Protein AF-A0A2Z5UVK7-F1 (afdb_monomer_lite)

InterPro domains:
  IPR000192 Aminotransferase class V domain [PF00266] (467-842)
  IPR000825 SUF system FeS cluster assembly, SufBD core domain [PF01458] (178-412)
  IPR010970 Cysteine desulfurase, SufS [TIGR01979] (449-853)
  IPR010970 Cysteine desulfurase, SufS [cd06453] (467-846)
  IPR011542 SUF system FeS cluster assembly, SufD [TIGR01981] (153-421)
  IPR015421 Pyridoxal phosphate-dependent transferase, major domain [G3DSA:3.40.640.10] (478-738)
  IPR015422 Pyridoxal phosphate-dependent transferase, small domain [G3DSA:3.90.1150.10] (450-846)
  IPR015424 Pyridoxal phosphate-dependent transferase [SSF53383] (445-847)
  IPR020578 Aminotransferase class-V, pyridoxal-phosphate binding site [PS00595] (659-678)
  IPR037284 SUF system FeS cluster assembly, SufBD superfamily [SSF101960] (33-437)
  IPR045595 SUF system FeS cluster assembly, SufBD, N-terminal [PF19295] (14-174)

Foldseek 3Di:
DDDPPPPPLVVLLVLLVVLLVVCLVVAQLNVPPLLSVQLVLLNVLLSVLPADDLVPVLCVQFDCPVVSVFRAHADDDDPPDDDPPPLVPDDFQAEWEAELQHTDPVSTHHHDDDPPWDKDKVSVCCVVPVPVVSVLLVVLSVDSHSLSSSLSNRPHIEIETAWDAQEEDPTAHEYEYEYDDASHERRYEAEAHAEHLYEHEYEYEYEYPDEPDHEYEYREEYEHEEYHNYEYEYEYEAHYYLRYAYAYEYHYEYEHLYEYEYEYEYQHYQGAEYEYEYEHQYANYEYEAEYEYEEDDAHEEEYEYEYEQNAANYEYEEYYEYEWEDQYEYEYAYEYEHDAHHAAYEYEEEYEYEYEYPNYYYHYHYYYHHDYDRYHYDYDYYYYYQDVVQLVVCVVVVQDSLNSVLVRVCVRCVVRLVVVVVCNPPPVVVVSSVVRSVRNLDDQQPLVVVLVQFCQQVDADLNFGALEQALLVFNGAGPLLVVLLVCCVVPQDDFEDPDPDDSRVSLNVLLLVLLVLVCVQQVPDDSLQKAKFQWLLVLLLQCLQWVVLVFAAAAAEEEEELQDFLSQPVSVVVSCVVHNYDYHYFYADQLGATPVVVLLVPDDLSYAEYEYECARSAQQDGHPQLVSQVSCVVSPHAYEYEDAQPSQQDRHHCVSSVHQKYWYALRSLNADGRIIIIGGDQVSQQVIQEDDDAPQQFPDDDPVDTHGDGGPSVHQHDGGPSSRSSSSSSSSVVCVPDPSVSQNVLQVVLQVLLVVLQVPDPQKDWRRNDPHGTNKTKIWGAAPVRHTDAQVLLQVLLCNPQNYHWDKFCSSSQSSCVVVVHGMIIMRHDGSSHDPVSSVSSSVSVVVVNVVVRDPPPDDDDDDD

Organism: NCBI:txid676208

Structure (mmCIF, N/CA/C/O backbone):
data_AF-A0A2Z5UVK7-F1
#
_entry.id   AF-A0A2Z5UVK7-F1
#
loop_
_atom_site.group_PDB
_atom_site.id
_atom_site.type_symbol
_atom_site.label_atom_id
_atom_site.label_alt_id
_atom_site.label_comp_id
_atom_site.label_asym_id
_atom_site.label_entity_id
_atom_site.label_seq_id
_atom_site.pdbx_PDB_ins_code
_atom_site.Cartn_x
_atom_site.Cartn_y
_atom_site.Cartn_z
_atom_site.occupancy
_atom_site.B_iso_or_equiv
_atom_site.auth_seq_id
_atom_site.auth_comp_id
_atom_site.auth_asym_id
_atom_site.auth_atom_id
_atom_site.pdbx_PDB_model_num
ATOM 1 N N . MET A 1 1 ? -17.894 26.577 53.066 1.00 34.75 1 MET A N 1
ATOM 2 C CA . MET A 1 1 ? -16.591 26.860 52.431 1.00 34.75 1 MET A CA 1
ATOM 3 C C . MET A 1 1 ? -16.079 25.584 51.784 1.00 34.75 1 MET A C 1
ATOM 5 O O . MET A 1 1 ? -15.637 24.704 52.501 1.00 34.75 1 MET A O 1
ATOM 9 N N . LEU A 1 2 ? -16.183 25.477 50.461 1.00 28.19 2 LEU A N 1
ATOM 10 C CA . LEU A 1 2 ? -15.268 24.736 49.589 1.00 28.19 2 LEU A CA 1
ATOM 11 C C . LEU A 1 2 ? -15.446 25.382 48.214 1.00 28.19 2 LEU A C 1
ATOM 13 O O . LEU A 1 2 ? -16.549 25.468 47.683 1.00 28.19 2 LEU A O 1
ATOM 17 N N . THR A 1 3 ? -14.370 25.996 47.756 1.00 30.33 3 THR A N 1
ATOM 18 C CA . THR A 1 3 ? -14.268 26.843 46.577 1.00 30.33 3 THR A CA 1
ATOM 19 C C . THR A 1 3 ? -14.600 26.056 45.311 1.00 30.33 3 THR A C 1
ATOM 21 O O . THR A 1 3 ? -13.986 25.035 45.012 1.00 30.33 3 THR A O 1
ATOM 24 N N . THR A 1 4 ? -15.569 26.563 44.551 1.00 34.75 4 THR A N 1
ATOM 25 C CA . THR A 1 4 ? -15.883 26.177 43.173 1.00 34.75 4 THR A CA 1
ATOM 26 C C . THR A 1 4 ? -14.688 26.476 42.270 1.00 34.75 4 THR A C 1
ATOM 28 O O . THR A 1 4 ? -14.607 27.530 41.641 1.00 34.75 4 THR A O 1
ATOM 31 N N . ALA A 1 5 ? -13.737 25.547 42.208 1.00 39.31 5 ALA A N 1
ATOM 32 C CA . ALA A 1 5 ? -12.880 25.423 41.043 1.00 39.31 5 ALA A CA 1
ATOM 33 C C . ALA A 1 5 ? -13.778 24.970 39.883 1.00 39.31 5 ALA A C 1
ATOM 35 O O . ALA A 1 5 ? -14.428 23.931 39.987 1.00 39.31 5 ALA A O 1
ATOM 36 N N . LEU A 1 6 ? -13.859 25.777 38.821 1.00 50.56 6 LEU A N 1
ATOM 37 C CA . LEU A 1 6 ? -14.535 25.456 37.560 1.00 50.56 6 LEU A CA 1
ATOM 38 C C . LEU A 1 6 ? -14.244 23.996 37.179 1.00 50.56 6 LEU A C 1
ATOM 40 O O . LEU A 1 6 ? -13.107 23.668 36.842 1.00 50.56 6 LEU A O 1
ATOM 44 N N . ASN A 1 7 ? -15.240 23.110 37.295 1.00 64.88 7 ASN A N 1
ATOM 45 C CA . ASN A 1 7 ? -15.095 21.713 36.897 1.00 64.88 7 ASN A CA 1
ATOM 46 C C . ASN A 1 7 ? -14.823 21.702 35.380 1.00 64.88 7 ASN A C 1
ATOM 48 O O . ASN A 1 7 ? -15.712 22.092 34.620 1.00 64.88 7 ASN A O 1
ATOM 52 N N . PRO A 1 8 ? -13.629 21.281 34.917 1.00 63.22 8 PRO A N 1
ATOM 53 C CA . PRO A 1 8 ? -13.270 21.329 33.498 1.00 63.22 8 PRO A CA 1
ATOM 54 C C . PRO A 1 8 ? -14.180 20.448 32.628 1.00 63.22 8 PRO A C 1
ATOM 56 O O . PRO A 1 8 ? -14.245 20.650 31.420 1.00 63.22 8 PRO A O 1
ATOM 59 N N . ASN A 1 9 ? -14.927 19.524 33.242 1.00 80.44 9 ASN A N 1
ATOM 60 C CA . ASN A 1 9 ? -15.850 18.618 32.567 1.00 80.44 9 ASN A CA 1
ATOM 61 C C . ASN A 1 9 ? -17.312 19.095 32.631 1.00 80.44 9 ASN A C 1
ATOM 63 O O . ASN A 1 9 ? -18.191 18.387 32.151 1.00 80.44 9 ASN A O 1
ATOM 67 N N . ALA A 1 10 ? -17.603 20.266 33.215 1.00 84.75 10 ALA A N 1
ATOM 68 C CA . ALA A 1 10 ? -18.977 20.721 33.458 1.00 84.75 10 ALA A CA 1
ATOM 69 C C . ALA A 1 10 ? -19.832 20.774 32.181 1.00 84.75 10 ALA A C 1
ATOM 71 O O . ALA A 1 10 ? -20.976 20.330 32.199 1.00 84.75 10 ALA A O 1
ATOM 72 N N . SER A 1 11 ? -19.262 21.261 31.072 1.00 87.19 11 SER A N 1
ATOM 73 C CA . SER A 1 11 ? -19.952 21.324 29.774 1.00 87.19 11 SER A CA 1
ATOM 74 C C . SER A 1 11 ? -20.291 19.928 29.237 1.00 87.19 11 SER A C 1
ATOM 76 O O . SER A 1 11 ? -21.434 19.664 28.871 1.00 87.19 11 SER A O 1
ATOM 78 N N . ALA A 1 12 ? -19.326 19.001 29.273 1.00 90.38 12 ALA A N 1
ATOM 79 C CA . ALA A 1 12 ? -19.524 17.624 28.823 1.00 90.38 12 ALA A CA 1
ATOM 80 C C . ALA A 1 12 ? -20.560 16.883 29.684 1.00 90.38 12 ALA A C 1
ATOM 82 O O . ALA A 1 12 ? -21.424 16.195 29.154 1.00 90.38 12 ALA A O 1
ATOM 83 N N . ILE A 1 13 ? -20.518 17.051 31.010 1.00 93.19 13 ILE A N 1
ATOM 84 C CA . ILE A 1 13 ? -21.509 16.456 31.920 1.00 93.19 13 ILE A CA 1
ATOM 85 C C . ILE A 1 13 ? -22.907 17.002 31.602 1.00 93.19 13 ILE A C 1
ATOM 87 O O . ILE A 1 13 ? -23.840 16.221 31.428 1.00 93.19 13 ILE A O 1
ATOM 91 N N . ALA A 1 14 ? -23.047 18.326 31.469 1.00 93.06 14 ALA A N 1
ATOM 92 C CA . ALA A 1 14 ? -24.320 18.962 31.134 1.00 93.06 14 ALA A CA 1
ATOM 93 C C . ALA A 1 14 ? -24.882 18.475 29.788 1.00 93.06 14 ALA A C 1
ATOM 95 O O . ALA A 1 14 ? -26.088 18.263 29.677 1.00 93.06 14 ALA A O 1
ATOM 96 N N . HIS A 1 15 ? -24.020 18.246 28.792 1.00 94.94 15 HIS A N 1
ATOM 97 C CA . HIS A 1 15 ? -24.409 17.672 27.502 1.00 94.94 15 HIS A CA 1
ATOM 98 C C . HIS A 1 15 ? -25.102 16.312 27.665 1.00 94.94 15 HIS A C 1
ATOM 100 O O . HIS A 1 15 ? -26.248 16.170 27.248 1.00 94.94 15 HIS A O 1
ATOM 106 N N . TYR A 1 16 ? -24.481 15.344 28.349 1.00 95.06 16 TYR A N 1
ATOM 107 C CA . TYR A 1 16 ? -25.087 14.014 28.524 1.00 95.06 16 TYR A CA 1
ATOM 108 C C . TYR A 1 16 ? -26.331 14.020 29.426 1.00 95.06 16 TYR A C 1
ATOM 110 O O . TYR A 1 16 ? -27.246 13.230 29.203 1.00 95.06 16 TYR A O 1
ATOM 118 N N . LEU A 1 17 ? -26.419 14.927 30.405 1.00 95.62 17 LEU A N 1
ATOM 119 C CA . LEU A 1 17 ? -27.652 15.114 31.183 1.00 95.62 17 LEU A CA 1
ATOM 120 C C . LEU A 1 17 ? -28.810 15.607 30.297 1.00 95.62 17 LEU A C 1
ATOM 122 O O . LEU A 1 17 ? -29.926 15.099 30.406 1.00 95.62 17 LEU A O 1
ATOM 126 N N . ASN A 1 18 ? -28.543 16.552 29.390 1.00 95.19 18 ASN A N 1
ATOM 127 C CA . ASN A 1 18 ? -29.535 17.047 28.432 1.00 95.19 18 ASN A CA 1
ATOM 128 C C . ASN A 1 18 ? -29.919 15.978 27.399 1.00 95.19 18 ASN A C 1
ATOM 130 O O . ASN A 1 18 ? -31.099 15.835 27.075 1.00 95.19 18 ASN A O 1
ATOM 134 N N . GLU A 1 19 ? -28.952 15.201 26.905 1.00 94.81 19 GLU A N 1
ATOM 135 C CA . GLU A 1 19 ? -29.222 14.075 26.004 1.00 94.81 19 GLU A CA 1
ATOM 136 C C . GLU A 1 19 ? -30.110 13.024 26.675 1.00 94.81 19 GLU A C 1
ATOM 138 O O . GLU A 1 19 ? -31.073 12.559 26.064 1.00 94.81 19 GLU A O 1
ATOM 143 N N . TYR A 1 20 ? -29.882 12.720 27.959 1.00 95.12 20 TYR A N 1
ATOM 144 C CA . TYR A 1 20 ? -30.751 11.810 28.704 1.00 95.12 20 TYR A CA 1
ATOM 145 C C . TYR A 1 20 ? -32.174 12.361 28.791 1.00 95.12 20 TYR A C 1
ATOM 147 O O . TYR A 1 20 ? -33.121 11.650 28.478 1.00 95.12 20 TYR A O 1
ATOM 155 N N . GLN A 1 21 ? -32.350 13.640 29.139 1.00 93.94 21 GLN A N 1
ATOM 156 C CA . GLN A 1 21 ? -33.679 14.266 29.198 1.00 93.94 21 GLN A CA 1
ATOM 157 C C . GLN A 1 21 ? -34.424 14.195 27.855 1.00 93.94 21 GLN A C 1
ATOM 159 O O . GLN A 1 21 ? -35.638 13.989 27.824 1.00 93.94 21 GLN A O 1
ATOM 164 N N . ARG A 1 22 ? -33.709 14.335 26.731 1.00 92.56 22 ARG A N 1
ATOM 165 C CA . ARG A 1 22 ? -34.281 14.195 25.380 1.00 92.56 22 ARG A CA 1
ATOM 166 C C . ARG A 1 22 ? -34.635 12.747 25.042 1.00 92.56 22 ARG A C 1
ATOM 168 O O . ARG A 1 22 ? -35.574 12.519 24.272 1.00 92.56 22 ARG A O 1
ATOM 175 N N . ALA A 1 23 ? -33.869 11.783 25.542 1.00 92.00 23 ALA A N 1
ATOM 176 C CA . ALA A 1 23 ? -33.996 10.371 25.201 1.00 92.00 23 ALA A CA 1
ATOM 177 C C . ALA A 1 23 ? -34.888 9.577 26.167 1.00 92.00 23 ALA A C 1
ATOM 179 O O . ALA A 1 23 ? -35.441 8.573 25.742 1.00 92.00 23 ALA A O 1
ATOM 180 N N . GLU A 1 24 ? -35.085 10.032 27.410 1.00 92.81 24 GLU A N 1
ATOM 181 C CA . GLU A 1 24 ? -35.704 9.290 28.526 1.00 92.81 24 GLU A CA 1
ATOM 182 C C . GLU A 1 24 ? -36.981 8.547 28.111 1.00 92.81 24 GLU A C 1
ATOM 184 O O . GLU A 1 24 ? -37.076 7.333 28.254 1.00 92.81 24 GLU A O 1
ATOM 189 N N . LYS A 1 25 ? -37.944 9.259 27.514 1.00 90.81 25 LYS A N 1
ATOM 190 C CA . LYS A 1 25 ? -39.242 8.691 27.100 1.00 90.81 25 LYS A CA 1
ATOM 191 C C . LYS A 1 25 ? -39.155 7.708 25.926 1.00 90.81 25 LYS A C 1
ATOM 193 O O . LYS A 1 25 ? -40.133 7.032 25.626 1.00 90.81 25 LYS A O 1
ATOM 198 N N . ARG A 1 26 ? -38.025 7.693 25.218 1.00 89.75 26 ARG A N 1
ATOM 199 C CA . ARG A 1 26 ? -37.735 6.835 24.060 1.00 89.75 26 ARG A CA 1
ATOM 200 C C . ARG A 1 26 ? -36.852 5.642 24.432 1.00 89.75 26 ARG A C 1
ATOM 202 O O . ARG A 1 26 ? -36.694 4.754 23.599 1.00 89.75 26 ARG A O 1
ATOM 209 N N . LEU A 1 27 ? -36.274 5.614 25.638 1.00 90.69 27 LEU A N 1
ATOM 210 C CA . LEU A 1 27 ? -35.461 4.488 26.086 1.00 90.69 27 LEU A CA 1
ATOM 211 C C . LEU A 1 27 ? -36.335 3.232 26.268 1.00 90.69 27 LEU A C 1
ATOM 213 O O . LEU A 1 27 ? -37.459 3.327 26.780 1.00 90.69 27 LEU A O 1
ATOM 217 N N . PRO A 1 28 ? -35.843 2.048 25.865 1.00 86.38 28 PRO A N 1
ATOM 218 C CA . PRO A 1 28 ? -36.544 0.790 26.075 1.00 86.38 28 PRO A CA 1
ATOM 219 C C . PRO A 1 28 ? -36.898 0.572 27.545 1.00 86.38 28 PRO A C 1
ATOM 221 O O . PRO A 1 28 ? -36.075 0.738 28.440 1.00 86.38 28 PRO A O 1
ATOM 224 N N . GLY A 1 29 ? -38.153 0.195 27.787 1.00 83.00 29 GLY A N 1
ATOM 225 C CA . GLY A 1 29 ? -38.650 -0.088 29.129 1.00 83.00 29 GLY A CA 1
ATOM 226 C C . GLY A 1 29 ? -38.917 1.134 30.014 1.00 83.00 29 GLY A C 1
ATOM 227 O O . GLY A 1 29 ? -39.080 0.951 31.215 1.00 83.00 29 GLY A O 1
ATOM 228 N N . TYR A 1 30 ? -39.059 2.343 29.448 1.00 87.88 30 TYR A N 1
ATOM 229 C CA . TYR A 1 30 ? -39.508 3.553 30.169 1.00 87.88 30 TYR A CA 1
ATOM 230 C C . TYR A 1 30 ? -40.809 3.354 30.980 1.00 87.88 30 TYR A C 1
ATOM 232 O O . TYR A 1 30 ? -41.042 4.013 31.988 1.00 87.88 30 TYR A O 1
ATOM 240 N N . THR A 1 31 ? -41.675 2.427 30.561 1.00 87.44 31 THR A N 1
ATOM 241 C CA . THR A 1 31 ? -42.907 2.070 31.284 1.00 87.44 31 THR A CA 1
ATOM 242 C C . THR A 1 31 ? -42.674 1.155 32.492 1.00 87.44 31 THR A C 1
ATOM 244 O O . THR A 1 31 ? -43.609 0.922 33.254 1.00 87.44 31 THR A O 1
ATOM 247 N N . HIS A 1 32 ? -41.465 0.619 32.677 1.00 90.44 32 HIS A N 1
ATOM 248 C CA . HIS A 1 32 ? -41.093 -0.230 33.808 1.00 90.44 32 HIS A CA 1
ATOM 249 C C . HIS A 1 32 ? -40.385 0.600 34.884 1.00 90.44 32 HIS A C 1
ATOM 251 O O . HIS A 1 32 ? -39.298 1.147 34.673 1.00 90.44 32 HIS A O 1
ATOM 257 N N . GLU A 1 33 ? -41.006 0.683 36.061 1.00 90.31 33 GLU A N 1
ATOM 258 C CA . GLU A 1 33 ? -40.553 1.537 37.164 1.00 90.31 33 GLU A CA 1
ATOM 259 C C . GLU A 1 33 ? -39.159 1.146 37.679 1.00 90.31 33 GLU A C 1
ATOM 261 O O . GLU A 1 33 ? -38.316 2.015 37.897 1.00 90.31 33 GLU A O 1
ATOM 266 N N . SER A 1 34 ? -38.880 -0.153 37.807 1.00 89.56 34 SER A N 1
ATOM 267 C CA . SER A 1 34 ? -37.602 -0.675 38.306 1.00 89.56 34 SER A CA 1
ATOM 268 C C . SER A 1 34 ? -36.420 -0.323 37.394 1.00 89.56 34 SER A C 1
ATOM 270 O O . SER A 1 34 ? -35.392 0.155 37.880 1.00 89.56 34 SER A O 1
ATOM 272 N N . LEU A 1 35 ? -36.574 -0.481 36.074 1.00 91.12 35 LEU A N 1
ATOM 273 C CA . LEU A 1 35 ? -35.545 -0.124 35.091 1.00 91.12 35 LEU A CA 1
ATOM 274 C C . LEU A 1 35 ? -35.347 1.393 35.001 1.00 91.12 35 LEU A C 1
ATOM 276 O O . LEU A 1 35 ? -34.214 1.871 35.018 1.00 91.12 35 LEU A O 1
ATOM 280 N N . THR A 1 36 ? -36.440 2.157 34.998 1.00 92.31 36 THR A N 1
ATOM 281 C CA . THR A 1 36 ? -36.377 3.626 34.989 1.00 92.31 36 THR A CA 1
ATOM 282 C C . THR A 1 36 ? -35.694 4.161 36.254 1.00 92.31 36 THR A C 1
ATOM 284 O O . THR A 1 36 ? -34.906 5.107 36.197 1.00 92.31 36 THR A O 1
ATOM 287 N N . SER A 1 37 ? -35.953 3.543 37.411 1.00 92.94 37 SER A N 1
ATOM 288 C CA . SER A 1 37 ? -35.304 3.881 38.683 1.00 92.94 37 SER A CA 1
ATOM 289 C C . SER A 1 37 ? -33.803 3.558 38.671 1.00 92.94 37 SER A C 1
ATOM 291 O O . SER A 1 37 ? -32.990 4.370 39.125 1.00 92.94 37 SER A O 1
ATOM 293 N N . LEU A 1 38 ? -33.412 2.423 38.077 1.00 92.69 38 LEU A N 1
ATOM 294 C CA . LEU A 1 38 ? -32.010 2.058 37.853 1.00 92.69 38 LEU A CA 1
ATOM 295 C C . LEU A 1 38 ? -31.293 3.093 36.967 1.00 92.69 38 LEU A C 1
ATOM 297 O O . LEU A 1 38 ? -30.239 3.598 37.355 1.00 92.69 38 LEU A O 1
ATOM 301 N N . GLN A 1 39 ? -31.882 3.456 35.823 1.00 94.31 39 GLN A N 1
ATOM 302 C CA . GLN A 1 39 ? -31.321 4.437 34.884 1.00 94.31 39 GLN A CA 1
ATOM 303 C C . GLN A 1 39 ? -31.147 5.819 35.533 1.00 94.31 39 GLN A C 1
ATOM 305 O O . GLN A 1 39 ? -30.087 6.436 35.411 1.00 94.31 39 GLN A O 1
ATOM 310 N N . LYS A 1 40 ? -32.149 6.289 36.290 1.00 94.88 40 LYS A N 1
ATOM 311 C CA . LYS A 1 40 ? -32.090 7.577 37.006 1.00 94.88 40 LYS A CA 1
ATOM 312 C C . LYS A 1 40 ? -31.035 7.589 38.103 1.00 94.88 40 LYS A C 1
ATOM 314 O O . LYS A 1 40 ? -30.298 8.566 38.231 1.00 94.88 40 LYS A O 1
ATOM 319 N N . THR A 1 41 ? -30.941 6.506 38.872 1.00 95.00 41 THR A N 1
ATOM 320 C CA . THR A 1 41 ? -29.907 6.344 39.901 1.00 95.00 41 THR A CA 1
ATOM 321 C C . THR A 1 41 ? -28.510 6.358 39.272 1.00 95.00 41 THR A C 1
ATOM 323 O O . THR A 1 41 ? -27.638 7.095 39.731 1.00 95.00 41 THR A O 1
ATOM 326 N N . ALA A 1 42 ? -28.307 5.630 38.170 1.00 95.44 42 ALA A N 1
ATOM 327 C CA . ALA A 1 42 ? -27.044 5.630 37.431 1.00 95.44 42 ALA A CA 1
ATOM 328 C C . ALA A 1 42 ? -26.694 7.024 36.879 1.00 95.44 42 ALA A C 1
ATOM 330 O O . ALA A 1 42 ? -25.562 7.484 37.026 1.00 95.44 42 ALA A O 1
ATOM 331 N N . LEU A 1 43 ? -27.672 7.753 36.330 1.00 95.88 43 LEU A N 1
ATOM 332 C CA . LEU A 1 43 ? -27.472 9.127 35.864 1.00 95.88 43 LEU A CA 1
ATOM 333 C C . LEU A 1 43 ? -27.070 10.071 37.010 1.00 95.88 43 LEU A C 1
ATOM 335 O O . LEU A 1 43 ? -26.192 10.915 36.833 1.00 95.88 43 LEU A O 1
ATOM 339 N N . ALA A 1 44 ? -27.666 9.915 38.196 1.00 94.75 44 ALA A N 1
ATOM 340 C CA . ALA A 1 44 ? -27.298 10.687 39.382 1.00 94.75 44 ALA A CA 1
ATOM 341 C C . ALA A 1 44 ? -25.861 10.380 39.841 1.00 94.75 44 ALA A C 1
ATOM 343 O O . ALA A 1 44 ? -25.101 11.302 40.147 1.00 94.75 44 ALA A O 1
ATOM 344 N N . HIS A 1 45 ? -25.447 9.108 39.830 1.00 94.75 45 HIS A N 1
ATOM 345 C CA . HIS A 1 45 ? -24.058 8.730 40.105 1.00 94.75 45 HIS A CA 1
ATOM 346 C C . HIS A 1 45 ? -23.088 9.310 39.072 1.00 94.75 45 HIS A C 1
ATOM 348 O O . HIS A 1 45 ? -22.070 9.886 39.460 1.00 94.75 45 HIS A O 1
ATOM 354 N N . PHE A 1 46 ? -23.420 9.242 37.779 1.00 95.19 46 PHE A N 1
ATOM 355 C CA . PHE A 1 46 ? -22.640 9.885 36.720 1.00 95.19 46 PHE A CA 1
ATOM 356 C C . PHE A 1 46 ? -22.525 11.399 36.938 1.00 95.19 46 PHE A C 1
ATOM 358 O O . PHE A 1 46 ? -21.425 11.939 36.861 1.00 95.19 46 PHE A O 1
ATOM 365 N N . SER A 1 47 ? -23.626 12.080 37.273 1.00 93.25 47 SER A N 1
ATOM 366 C CA . SER A 1 47 ? -23.631 13.523 37.542 1.00 93.25 47 SER A CA 1
ATOM 367 C C . SER A 1 47 ? -22.723 13.906 38.712 1.00 93.25 47 SER A C 1
ATOM 369 O O . SER A 1 47 ? -22.089 14.960 38.673 1.00 93.25 47 SER A O 1
ATOM 371 N N . ASN A 1 48 ? -22.664 13.069 39.752 1.00 91.12 48 ASN A N 1
ATOM 372 C CA . ASN A 1 48 ? -21.853 13.317 40.943 1.00 91.12 48 ASN A CA 1
ATOM 373 C C . ASN A 1 48 ? -20.365 13.009 40.718 1.00 91.12 48 ASN A C 1
ATOM 375 O O . ASN A 1 48 ? -19.509 13.747 41.201 1.00 91.12 48 ASN A O 1
ATOM 379 N N . LEU A 1 49 ? -20.053 11.926 39.998 1.00 91.00 49 LEU A N 1
ATOM 380 C CA . LEU A 1 49 ? -18.675 11.516 39.702 1.00 91.00 49 LEU A CA 1
ATOM 381 C C . LEU A 1 49 ? -18.045 12.370 38.593 1.00 91.00 49 LEU A C 1
ATOM 383 O O . LEU A 1 49 ? -16.885 12.771 38.690 1.00 91.00 49 LEU A O 1
ATOM 387 N N . GLY A 1 50 ? -18.811 12.640 37.536 1.00 91.19 50 GLY A N 1
ATOM 388 C CA . GLY A 1 50 ? -18.336 13.238 36.297 1.00 91.19 50 GLY A CA 1
ATOM 389 C C . GLY A 1 50 ? -17.386 12.334 35.506 1.00 91.19 50 GLY A C 1
ATOM 390 O O . GLY A 1 50 ? -17.066 11.203 35.885 1.00 91.19 50 GLY A O 1
ATOM 391 N N . PHE A 1 51 ? -16.903 12.839 34.371 1.00 93.25 51 PHE A N 1
ATOM 392 C CA . PHE A 1 51 ? -15.848 12.148 33.634 1.00 93.25 51 PHE A CA 1
ATOM 393 C C . PHE A 1 51 ? -14.528 12.167 34.413 1.00 93.25 51 PHE A C 1
ATOM 395 O O . PHE A 1 51 ? -14.211 13.171 35.065 1.00 93.25 51 PHE A O 1
ATOM 402 N N . PRO A 1 52 ? -13.726 11.097 34.324 1.00 92.00 52 PRO A N 1
ATOM 403 C CA . PRO A 1 52 ? -12.435 11.061 34.975 1.00 92.00 52 PRO A CA 1
ATOM 404 C C . PRO A 1 52 ? -11.466 12.034 34.298 1.00 92.00 52 PRO A C 1
ATOM 406 O O . PRO A 1 52 ? -11.675 12.555 33.203 1.00 92.00 52 PRO A O 1
ATOM 409 N N . THR A 1 53 ? -10.368 12.300 34.989 1.00 88.12 53 THR A N 1
ATOM 410 C CA . THR A 1 53 ? -9.304 13.206 34.540 1.00 88.12 53 THR A CA 1
ATOM 411 C C . THR A 1 53 ? -7.957 12.563 34.817 1.00 88.12 53 THR A C 1
ATOM 413 O O . THR A 1 53 ? -7.869 11.656 35.644 1.00 88.12 53 THR A O 1
ATOM 416 N N . ARG A 1 54 ? -6.881 13.099 34.232 1.00 85.75 54 ARG A N 1
ATOM 417 C CA . ARG A 1 54 ? -5.509 12.623 34.482 1.00 85.75 54 ARG A CA 1
ATOM 418 C C . ARG A 1 54 ? -5.053 12.707 35.951 1.00 85.75 54 ARG A C 1
ATOM 420 O O . ARG A 1 54 ? -3.997 12.179 36.283 1.00 85.75 54 ARG A O 1
ATOM 427 N N . LYS A 1 55 ? -5.820 13.367 36.831 1.00 85.88 55 LYS A N 1
ATOM 428 C CA . LYS A 1 55 ? -5.583 13.374 38.286 1.00 85.88 55 LYS A CA 1
ATOM 429 C C . LYS A 1 55 ? -5.996 12.060 38.956 1.00 85.88 55 LYS A C 1
ATOM 431 O O . LYS A 1 55 ? -5.461 11.728 40.007 1.00 85.88 55 LYS A O 1
ATOM 436 N N . HIS A 1 56 ? -6.932 11.325 38.361 1.00 88.94 56 HIS A N 1
ATOM 437 C CA . HIS A 1 56 ? -7.320 10.002 38.832 1.00 88.94 56 HIS A CA 1
ATOM 438 C C . HIS A 1 56 ? -6.250 9.003 38.397 1.00 88.94 56 HIS A C 1
ATOM 440 O O . HIS A 1 56 ? -5.912 8.934 37.214 1.00 88.94 56 HIS A O 1
ATOM 446 N N . ALA A 1 57 ? -5.710 8.237 39.347 1.00 84.81 57 ALA A N 1
ATOM 447 C CA . ALA A 1 57 ? -4.555 7.372 39.109 1.00 84.81 57 ALA A CA 1
ATOM 448 C C . ALA A 1 57 ? -4.781 6.380 37.954 1.00 84.81 57 ALA A C 1
ATOM 450 O O . ALA A 1 57 ? -3.909 6.238 37.098 1.00 84.81 57 ALA A O 1
ATOM 451 N N . ASP A 1 58 ? -5.972 5.782 37.878 1.00 86.00 58 ASP A N 1
ATOM 452 C CA . ASP A 1 58 ? -6.321 4.781 36.860 1.00 86.00 58 ASP A CA 1
ATOM 453 C C . ASP A 1 58 ? -6.596 5.387 35.466 1.00 86.00 58 ASP A C 1
ATOM 455 O O . ASP A 1 58 ? -6.691 4.664 34.473 1.00 86.00 58 ASP A O 1
ATOM 459 N N . TRP A 1 59 ? -6.656 6.721 35.371 1.00 91.12 59 TRP A N 1
ATOM 460 C CA . TRP A 1 59 ? -6.900 7.489 34.141 1.00 91.12 59 TRP A CA 1
ATOM 461 C C . TRP A 1 59 ? -5.739 8.412 33.760 1.00 91.12 59 TRP A C 1
ATOM 463 O O . TRP A 1 59 ? -5.822 9.143 32.772 1.00 91.12 59 TRP A O 1
ATOM 473 N N . LYS A 1 60 ? -4.634 8.379 34.518 1.00 90.69 60 LYS A N 1
ATOM 474 C CA . LYS A 1 60 ? -3.462 9.248 34.330 1.00 90.69 60 LYS A CA 1
ATOM 475 C C . LYS A 1 60 ? -2.947 9.251 32.888 1.00 90.69 60 LYS A C 1
ATOM 477 O O . LYS A 1 60 ? -2.602 10.310 32.365 1.00 90.69 60 LYS A O 1
ATOM 482 N N . TYR A 1 61 ? -2.915 8.075 32.266 1.00 92.25 61 TYR A N 1
ATOM 483 C CA . TYR A 1 61 ? -2.353 7.863 30.933 1.00 92.25 61 TYR A CA 1
ATOM 484 C C . TYR A 1 61 ? -3.398 7.838 29.814 1.00 92.25 61 TYR A C 1
ATOM 486 O O . TYR A 1 61 ? -3.015 7.678 28.668 1.00 92.25 61 TYR A O 1
ATOM 494 N N . THR A 1 62 ? -4.686 8.052 30.106 1.00 92.25 62 THR A N 1
ATOM 495 C CA . THR A 1 62 ? -5.752 8.067 29.090 1.00 92.25 62 THR A CA 1
ATOM 496 C C . THR A 1 62 ? -6.096 9.515 28.696 1.00 92.25 62 THR A C 1
ATOM 498 O O . THR A 1 62 ? -6.578 10.288 29.531 1.00 92.25 62 THR A O 1
ATOM 501 N N . PRO A 1 63 ? -5.837 9.947 27.447 1.00 90.19 63 PRO A N 1
ATOM 502 C CA . PRO A 1 63 ? -6.090 11.315 26.997 1.00 90.19 63 PRO A CA 1
ATOM 503 C C . PRO A 1 63 ? -7.575 11.548 26.671 1.00 90.19 63 PRO A C 1
ATOM 505 O O . PRO A 1 63 ? -8.020 11.280 25.565 1.00 90.19 63 PRO A O 1
ATOM 508 N N . LEU A 1 64 ? -8.339 12.120 27.607 1.00 91.25 64 LEU A N 1
ATOM 509 C CA . LEU A 1 64 ? -9.770 12.409 27.401 1.00 91.25 64 LEU A CA 1
ATOM 510 C C . LEU A 1 64 ? -10.083 13.818 26.870 1.00 91.25 64 LEU A C 1
ATOM 512 O O . LEU A 1 64 ? -11.245 14.138 26.656 1.00 91.25 64 LEU A O 1
ATOM 516 N N . THR A 1 65 ? -9.087 14.678 26.643 1.00 87.12 65 THR A N 1
ATOM 517 C CA . THR A 1 65 ? -9.332 16.092 26.300 1.00 87.12 65 THR A CA 1
ATOM 518 C C . THR A 1 65 ? -10.175 16.265 25.033 1.00 87.12 65 THR A C 1
ATOM 520 O O . THR A 1 65 ? -11.156 16.999 25.065 1.00 87.12 65 THR A O 1
ATOM 523 N N . SER A 1 66 ? -9.827 15.567 23.943 1.00 85.44 66 SER A N 1
ATOM 524 C CA . SER A 1 66 ? -10.565 15.654 22.671 1.00 85.44 66 SER A CA 1
ATOM 525 C C . SER A 1 66 ? -11.981 15.090 22.796 1.00 85.44 66 SER A C 1
ATOM 527 O O . SER A 1 66 ? -12.936 15.675 22.294 1.00 85.44 66 SER A O 1
ATOM 529 N N . PHE A 1 67 ? -12.121 13.977 23.523 1.00 90.81 67 PHE A N 1
ATOM 530 C CA . PHE A 1 67 ? -13.410 13.358 23.821 1.00 90.81 67 PHE A CA 1
ATOM 531 C C . PHE A 1 67 ? -14.344 14.333 24.554 1.00 90.81 67 PHE A C 1
ATOM 533 O O . PHE A 1 67 ? -15.474 14.541 24.132 1.00 90.81 67 PHE A O 1
ATOM 540 N N . LEU A 1 68 ? -13.852 14.998 25.603 1.00 90.31 68 LEU A N 1
ATOM 541 C CA . LEU A 1 68 ? -14.645 15.928 26.418 1.00 90.31 68 LEU A CA 1
ATOM 542 C C . LEU A 1 68 ? -15.092 17.191 25.664 1.00 90.31 68 LEU A C 1
ATOM 544 O O . LEU A 1 68 ? -16.005 17.878 26.117 1.00 90.31 68 LEU A O 1
ATOM 548 N N . GLN A 1 69 ? -14.443 17.517 24.545 1.00 87.75 69 GLN A N 1
ATOM 549 C CA . GLN A 1 69 ? -14.784 18.656 23.688 1.00 87.75 69 GLN A CA 1
ATOM 550 C C . GLN A 1 69 ? -15.751 18.286 22.556 1.00 87.75 69 GLN A C 1
ATOM 552 O O . GLN A 1 69 ? -16.253 19.181 21.879 1.00 87.75 69 GLN A O 1
ATOM 557 N N . THR A 1 70 ? -16.021 16.994 22.356 1.00 88.12 70 THR A N 1
ATOM 558 C CA . THR A 1 70 ? -16.849 16.496 21.255 1.00 88.12 70 THR A CA 1
ATOM 559 C C . THR A 1 70 ? -18.241 16.118 21.777 1.00 88.12 70 THR A C 1
ATOM 561 O O . THR A 1 70 ? -18.352 15.228 22.624 1.00 88.12 70 THR A O 1
ATOM 564 N N . PRO A 1 71 ? -19.320 16.781 21.323 1.00 88.75 71 PRO A N 1
ATOM 565 C CA . PRO A 1 71 ? -20.673 16.483 21.780 1.00 88.75 71 PRO A CA 1
ATOM 566 C C . PRO A 1 71 ? -21.255 15.281 21.023 1.00 88.75 71 PRO A C 1
ATOM 568 O O . PRO A 1 71 ? -21.773 15.424 19.920 1.00 88.75 71 PRO A O 1
ATOM 571 N N . PHE A 1 72 ? -21.205 14.092 21.623 1.00 93.25 72 PHE A N 1
ATOM 572 C CA . PHE A 1 72 ? -21.824 12.895 21.046 1.00 93.25 72 PHE A CA 1
ATOM 573 C C . PHE A 1 72 ? -23.307 12.817 21.406 1.00 93.25 72 PHE A C 1
ATOM 575 O O . PHE A 1 72 ? -23.660 12.919 22.581 1.00 93.25 72 PHE A O 1
ATOM 582 N N . SER A 1 73 ? -24.174 12.637 20.413 1.00 91.81 73 SER A N 1
ATOM 583 C CA . SER A 1 73 ? -25.631 12.622 20.607 1.00 91.81 73 SER A CA 1
ATOM 584 C C . SER A 1 73 ? -26.214 11.236 20.376 1.00 91.81 73 SER A C 1
ATOM 586 O O . SER A 1 73 ? -25.666 10.438 19.614 1.00 91.81 73 SER A O 1
ATOM 588 N N . ILE A 1 74 ? -27.334 10.941 21.029 1.00 89.25 74 ILE A N 1
ATOM 589 C CA . ILE A 1 74 ? -28.017 9.659 20.849 1.00 89.25 74 ILE A CA 1
ATOM 590 C C . ILE A 1 74 ? -29.038 9.765 19.712 1.00 89.25 74 ILE A C 1
ATOM 592 O O . ILE A 1 74 ? -30.016 10.513 19.789 1.00 89.25 74 ILE A O 1
ATOM 596 N N . ASN A 1 75 ? -28.802 9.021 18.634 1.00 81.19 75 ASN A N 1
ATOM 597 C CA . ASN A 1 75 ? -29.641 9.058 17.439 1.00 81.19 75 ASN A CA 1
ATOM 598 C C . ASN A 1 75 ? -30.599 7.858 17.395 1.00 81.19 75 ASN A C 1
ATOM 600 O O . ASN A 1 75 ? -30.261 6.785 17.890 1.00 81.19 75 ASN A O 1
ATOM 604 N N . PRO A 1 76 ? -31.807 8.019 16.827 1.00 68.94 76 PRO A N 1
ATOM 605 C CA . PRO A 1 76 ? -32.713 6.901 16.598 1.00 68.94 76 PRO A CA 1
ATOM 606 C C . PRO A 1 76 ? -32.185 5.963 15.502 1.00 68.94 76 PRO A C 1
ATOM 608 O O . PRO A 1 76 ? -31.541 6.405 14.552 1.00 68.94 76 PRO A O 1
ATOM 611 N N . TYR A 1 77 ? -32.520 4.677 15.623 1.00 66.94 77 TYR A N 1
ATOM 612 C CA . TYR A 1 77 ? -32.201 3.643 14.639 1.00 66.94 77 TYR A CA 1
ATOM 613 C C . TYR A 1 77 ? -32.767 3.969 13.249 1.00 66.94 77 TYR A C 1
ATOM 615 O O . TYR A 1 77 ? -33.951 4.290 13.122 1.00 66.94 77 TYR A O 1
ATOM 623 N N . ASN A 1 78 ? -31.940 3.843 12.207 1.00 63.25 78 ASN A N 1
ATOM 624 C CA . ASN A 1 78 ? -32.364 3.937 10.813 1.00 63.25 78 ASN A CA 1
ATOM 625 C C . ASN A 1 78 ? -31.745 2.781 10.014 1.00 63.25 78 ASN A C 1
ATOM 627 O O . ASN A 1 78 ? -30.531 2.715 9.855 1.00 63.25 78 ASN A O 1
ATOM 631 N N . ASP A 1 79 ? -32.589 1.884 9.510 1.00 58.19 79 ASP A N 1
ATOM 632 C CA . ASP A 1 79 ? -32.217 0.597 8.891 1.00 58.19 79 ASP A CA 1
ATOM 633 C C . ASP A 1 79 ? -31.727 0.730 7.428 1.00 58.19 79 ASP A C 1
ATOM 635 O O . ASP A 1 79 ? -31.717 -0.232 6.669 1.00 58.19 79 ASP A O 1
ATOM 639 N N . ASN A 1 80 ? -31.380 1.946 6.985 1.00 51.69 80 ASN A N 1
ATOM 640 C CA . ASN A 1 80 ? -31.195 2.283 5.566 1.00 51.69 80 ASN A CA 1
ATOM 641 C C . ASN A 1 80 ? -29.749 2.166 5.041 1.00 51.69 80 ASN A C 1
ATOM 643 O O . ASN A 1 80 ? -29.492 2.551 3.900 1.00 51.69 80 ASN A O 1
ATOM 647 N N . GLU A 1 81 ? -28.798 1.639 5.816 1.00 54.38 81 GLU A N 1
ATOM 648 C CA . GLU A 1 81 ? -27.430 1.421 5.325 1.00 54.38 81 GLU A CA 1
ATOM 649 C C . GLU A 1 81 ? -27.273 -0.005 4.772 1.00 54.38 81 GLU A C 1
ATOM 651 O O . GLU A 1 81 ? -27.353 -1.001 5.489 1.00 54.38 81 GLU A O 1
ATOM 656 N N . ALA A 1 82 ? -27.073 -0.108 3.455 1.00 49.91 82 ALA A N 1
ATOM 657 C CA . ALA A 1 82 ? -26.833 -1.361 2.746 1.00 49.91 82 ALA A CA 1
ATOM 658 C C . ALA A 1 82 ? -25.446 -1.929 3.107 1.00 49.91 82 ALA A C 1
ATOM 660 O O . ALA A 1 82 ? -24.434 -1.488 2.567 1.00 49.91 82 ALA A O 1
ATOM 661 N N . LEU A 1 83 ? -25.395 -2.902 4.025 1.00 57.41 83 LEU A N 1
ATOM 662 C CA . LEU A 1 83 ? -24.144 -3.450 4.586 1.00 57.41 83 LEU A CA 1
ATOM 663 C C . LEU A 1 83 ? -23.909 -4.943 4.277 1.00 57.41 83 LEU A C 1
ATOM 665 O O . LEU A 1 83 ? -23.091 -5.597 4.924 1.00 57.41 83 LEU A O 1
ATOM 669 N N . SER A 1 84 ? -24.605 -5.502 3.282 1.00 50.44 84 SER A N 1
ATOM 670 C CA . SER A 1 84 ? -24.631 -6.949 3.013 1.00 50.44 84 SER A CA 1
ATOM 671 C C . SER A 1 84 ? -23.284 -7.568 2.605 1.00 50.44 84 SER A C 1
ATOM 673 O O . SER A 1 84 ? -23.136 -8.780 2.699 1.00 50.44 84 SER A O 1
ATOM 675 N N . THR A 1 85 ? -22.299 -6.776 2.175 1.00 47.72 85 THR A N 1
ATOM 676 C CA . THR A 1 85 ? -21.044 -7.271 1.578 1.00 47.72 85 THR A CA 1
ATOM 677 C C . THR A 1 85 ? -19.944 -7.649 2.580 1.00 47.72 85 THR A C 1
ATOM 679 O O . THR A 1 85 ? -19.004 -8.329 2.191 1.00 47.72 85 THR A O 1
ATOM 682 N N . VAL A 1 86 ? -20.016 -7.245 3.859 1.00 52.88 86 VAL A N 1
ATOM 683 C CA . VAL A 1 86 ? -18.905 -7.468 4.826 1.00 52.88 86 VAL A CA 1
ATOM 684 C C . VAL A 1 86 ? -19.074 -8.740 5.672 1.00 52.88 86 VAL A C 1
ATOM 686 O O . VAL A 1 86 ? -18.120 -9.236 6.266 1.00 52.88 86 VAL A O 1
ATOM 689 N N . LEU A 1 87 ? -20.272 -9.323 5.713 1.00 59.59 87 LEU A N 1
ATOM 690 C CA . LEU A 1 87 ? -20.574 -10.472 6.578 1.00 59.59 87 LEU A CA 1
ATOM 691 C C . LEU A 1 87 ? -20.298 -11.843 5.925 1.00 59.59 87 LEU A C 1
ATOM 693 O O . LEU A 1 87 ? -20.518 -12.867 6.575 1.00 59.59 87 LEU A O 1
ATOM 697 N N . GLU A 1 88 ? -19.795 -11.879 4.683 1.00 47.16 88 GLU A N 1
ATOM 698 C CA . GLU A 1 88 ? -19.623 -13.101 3.872 1.00 47.16 88 GLU A CA 1
ATOM 699 C C . GLU A 1 88 ? -18.620 -14.120 4.455 1.00 47.16 88 GLU A C 1
ATOM 701 O O . GLU A 1 88 ? -18.688 -15.303 4.126 1.00 47.16 88 GLU A O 1
ATOM 706 N N . GLU A 1 89 ? -17.730 -13.717 5.369 1.00 49.22 89 GLU A N 1
ATOM 707 C CA . GLU A 1 89 ? -16.660 -14.594 5.881 1.00 49.22 89 GLU A CA 1
ATOM 708 C C . GLU A 1 89 ? -16.994 -15.366 7.164 1.00 49.22 89 GLU A C 1
ATOM 710 O O . GLU A 1 89 ? -16.177 -16.153 7.646 1.00 49.22 89 GLU A O 1
ATOM 715 N N . THR A 1 90 ? -18.171 -15.172 7.758 1.00 53.75 90 THR A N 1
ATOM 716 C CA . THR A 1 90 ? -18.491 -15.812 9.039 1.00 53.75 90 THR A CA 1
ATOM 717 C C . THR A 1 90 ? -19.700 -16.743 8.888 1.00 53.75 90 THR A C 1
ATOM 719 O O . THR A 1 90 ? -20.771 -16.334 8.442 1.00 53.75 90 THR A O 1
ATOM 722 N N . SER A 1 91 ? -19.571 -18.004 9.312 1.00 60.94 91 SER A N 1
ATOM 723 C CA . SER A 1 91 ? -20.611 -19.053 9.239 1.00 60.94 91 SER A CA 1
ATOM 724 C C . SER A 1 91 ? -21.090 -19.525 10.621 1.00 60.94 91 SER A C 1
ATOM 726 O O . SER A 1 91 ? -21.406 -20.699 10.820 1.00 60.94 91 SER A O 1
ATOM 728 N N . SER A 1 92 ? -21.122 -18.624 11.610 1.00 72.38 92 SER A N 1
ATOM 729 C CA . SER A 1 92 ? -21.611 -18.968 12.946 1.00 72.38 92 SER A CA 1
ATOM 730 C C . SER A 1 92 ? -23.107 -19.282 12.929 1.00 72.38 92 SER A C 1
ATOM 732 O O . SER A 1 92 ? -23.907 -18.512 12.401 1.00 72.38 92 SER A O 1
ATOM 734 N N . ALA A 1 93 ? -23.485 -20.388 13.575 1.00 81.69 93 ALA A N 1
ATOM 735 C CA . ALA A 1 93 ? -24.881 -20.765 13.793 1.00 81.69 93 ALA A CA 1
ATOM 736 C C . ALA A 1 93 ? -25.637 -19.764 14.690 1.00 81.69 93 ALA A C 1
ATOM 738 O O . ALA A 1 93 ? -26.869 -19.711 14.635 1.00 81.69 93 ALA A O 1
ATOM 739 N N . TYR A 1 94 ? -24.902 -18.987 15.497 1.00 91.25 94 TYR A N 1
ATOM 740 C CA . TYR A 1 94 ? -25.425 -17.972 16.408 1.00 91.25 94 TYR A CA 1
ATOM 741 C C . TYR A 1 94 ? -24.649 -16.667 16.204 1.00 91.25 94 TYR A C 1
ATOM 743 O O . TYR A 1 94 ? -23.520 -16.516 16.677 1.00 91.25 94 TYR A O 1
ATOM 751 N N . ARG A 1 95 ? -25.248 -15.734 15.470 1.00 92.12 95 ARG A N 1
ATOM 752 C CA . ARG A 1 95 ? -24.730 -14.401 15.171 1.00 92.12 95 ARG A CA 1
ATOM 753 C C . ARG A 1 95 ? -25.786 -13.354 15.476 1.00 92.12 95 ARG A C 1
ATOM 755 O O . ARG A 1 95 ? -26.874 -13.394 14.906 1.00 92.12 95 ARG A O 1
ATOM 762 N N . LEU A 1 96 ? -25.427 -12.382 16.302 1.00 94.38 96 LEU A N 1
ATOM 763 C CA . LEU A 1 96 ? -26.203 -11.170 16.519 1.00 94.38 96 LEU A CA 1
ATOM 764 C C . LEU A 1 96 ? -25.403 -9.988 15.979 1.00 94.38 96 LEU A C 1
ATOM 766 O O . LEU A 1 96 ? -24.249 -9.788 16.358 1.00 94.38 96 LEU A O 1
ATOM 770 N N . VAL A 1 97 ? -26.016 -9.226 15.080 1.00 92.25 97 VAL A N 1
ATOM 771 C CA . VAL A 1 97 ? -25.439 -8.028 14.475 1.00 92.25 97 VAL A CA 1
ATOM 772 C C . VAL A 1 97 ? -26.153 -6.804 15.022 1.00 92.25 97 VAL A C 1
ATOM 774 O O . VAL A 1 97 ? -27.383 -6.749 15.044 1.00 92.25 97 VAL A O 1
ATOM 777 N N . PHE A 1 98 ? -25.368 -5.818 15.436 1.00 92.12 98 PHE A N 1
ATOM 778 C CA . PHE A 1 98 ? -25.837 -4.547 15.956 1.00 92.12 98 PHE A CA 1
ATOM 779 C C . PHE A 1 98 ? -25.277 -3.414 15.098 1.00 92.12 98 PHE A C 1
ATOM 781 O O . PHE A 1 98 ? -24.062 -3.309 14.937 1.00 92.12 98 PHE A O 1
ATOM 788 N N . LEU A 1 99 ? -26.149 -2.561 14.568 1.00 89.75 99 LEU A N 1
ATOM 789 C CA . LEU A 1 99 ? -25.777 -1.378 13.797 1.00 89.75 99 LEU A CA 1
ATOM 790 C C . LEU A 1 99 ? -25.902 -0.147 14.689 1.00 89.75 99 LEU A C 1
ATOM 792 O O . LEU A 1 99 ? -26.989 0.151 15.188 1.00 89.75 99 LEU A O 1
ATOM 796 N N . ASN A 1 100 ? -24.790 0.552 14.917 1.00 88.75 100 ASN A N 1
ATOM 797 C CA . ASN A 1 100 ? -24.719 1.713 15.806 1.00 88.75 100 ASN A CA 1
ATOM 798 C C . ASN A 1 100 ? -25.368 1.451 17.179 1.00 88.75 100 ASN A C 1
ATOM 800 O O . ASN A 1 100 ? -26.078 2.296 17.721 1.00 88.75 100 ASN A O 1
ATOM 804 N N . GLY A 1 101 ? -25.141 0.248 17.718 1.00 89.75 101 GLY A N 1
ATOM 805 C CA . GLY A 1 101 ? -25.658 -0.199 19.013 1.00 89.75 101 GLY A CA 1
ATOM 806 C C . GLY A 1 101 ? -27.056 -0.821 19.004 1.00 89.75 101 GLY A C 1
ATOM 807 O O . GLY A 1 101 ? -27.477 -1.289 20.052 1.00 89.75 101 GLY A O 1
ATOM 808 N N . HIS A 1 102 ? -27.756 -0.889 17.869 1.00 91.12 102 HIS A N 1
ATOM 809 C CA . HIS A 1 102 ? -29.115 -1.439 17.776 1.00 91.12 102 HIS A CA 1
ATOM 810 C C . HIS A 1 102 ? -29.159 -2.779 17.043 1.00 91.12 102 HIS A C 1
ATOM 812 O O . HIS A 1 102 ? -28.525 -2.926 16.000 1.00 91.12 102 HIS A O 1
ATOM 818 N N . PHE A 1 103 ? -29.934 -3.741 17.543 1.00 92.62 103 PHE A N 1
ATOM 819 C CA . PHE A 1 103 ? -30.048 -5.065 16.937 1.00 92.62 103 PHE A CA 1
ATOM 820 C C . PHE A 1 103 ? -30.662 -5.036 15.527 1.00 92.62 103 PHE A C 1
ATOM 822 O O . PHE A 1 103 ? -31.738 -4.480 15.311 1.00 92.62 103 PHE A O 1
ATOM 829 N N . SER A 1 104 ? -30.000 -5.704 14.577 1.00 90.25 104 SER A N 1
ATOM 830 C CA . SER A 1 104 ? -30.473 -5.886 13.205 1.00 90.25 104 SER A CA 1
ATOM 831 C C . SER A 1 104 ? -30.885 -7.338 12.969 1.00 90.25 104 SER A C 1
ATOM 833 O O . SER A 1 104 ? -30.050 -8.238 12.846 1.00 90.25 104 SER A O 1
ATOM 835 N N . GLN A 1 105 ? -32.193 -7.575 12.869 1.00 88.94 105 GLN A N 1
ATOM 836 C CA . GLN A 1 105 ? -32.744 -8.910 12.619 1.00 88.94 105 GLN A CA 1
ATOM 837 C C . GLN A 1 105 ? -32.347 -9.460 11.240 1.00 88.94 105 GLN A C 1
ATOM 839 O O . GLN A 1 105 ? -32.152 -10.664 11.104 1.00 88.94 105 GLN A O 1
ATOM 844 N N . SER A 1 106 ? -32.238 -8.597 10.225 1.00 86.44 106 SER A N 1
ATOM 845 C CA . SER A 1 106 ? -31.938 -8.984 8.838 1.00 86.44 106 SER A CA 1
ATOM 846 C C . SER A 1 106 ? -30.495 -9.454 8.645 1.00 86.44 106 SER A C 1
ATOM 848 O O . SER A 1 106 ? -30.235 -10.280 7.774 1.00 86.44 106 SER A O 1
ATOM 850 N N . LEU A 1 107 ? -29.569 -8.953 9.467 1.00 86.56 107 LEU A N 1
ATOM 851 C CA . LEU A 1 107 ? -28.146 -9.303 9.425 1.00 86.56 107 LEU A CA 1
ATOM 852 C C . LEU A 1 107 ? -27.759 -10.376 10.456 1.00 86.56 107 LEU A C 1
ATOM 854 O O . LEU A 1 107 ? -26.659 -10.928 10.402 1.00 86.56 107 LEU A O 1
ATOM 858 N N . SER A 1 108 ? -28.655 -10.673 11.397 1.00 89.75 108 SER A N 1
ATOM 859 C CA . SER A 1 108 ? -28.449 -11.669 12.448 1.00 89.75 108 SER A CA 1
ATOM 860 C C . SER A 1 108 ? -28.908 -13.059 12.012 1.00 89.75 108 SER A C 1
ATOM 862 O O . SER A 1 108 ? -29.821 -13.223 11.209 1.00 89.75 108 SER A O 1
ATOM 864 N N . THR A 1 109 ? -28.287 -14.097 12.563 1.00 89.00 109 THR A N 1
ATOM 865 C CA . THR A 1 109 ? -28.654 -15.496 12.317 1.00 89.00 109 THR A CA 1
ATOM 866 C C . THR A 1 109 ? -28.660 -16.245 13.635 1.00 89.00 109 THR A C 1
ATOM 868 O O . THR A 1 109 ? -27.622 -16.416 14.263 1.00 89.00 109 THR A O 1
ATOM 871 N N . ILE A 1 110 ? -29.829 -16.711 14.059 1.00 86.31 110 ILE A N 1
ATOM 872 C CA . ILE A 1 110 ? -29.975 -17.527 15.264 1.00 86.31 110 ILE A CA 1
ATOM 873 C C . ILE A 1 110 ? -30.598 -18.849 14.826 1.00 86.31 110 ILE A C 1
ATOM 875 O O . ILE A 1 110 ? -31.786 -18.915 14.516 1.00 86.31 110 ILE A O 1
ATOM 879 N N . SER A 1 111 ? -29.770 -19.891 14.740 1.00 83.38 111 SER A N 1
ATOM 880 C CA . SER A 1 111 ? -30.224 -21.258 14.461 1.00 83.38 111 SER A CA 1
ATOM 881 C C . SER A 1 111 ? -31.066 -21.803 15.619 1.00 83.38 111 SER A C 1
ATOM 883 O O . SER A 1 111 ? -31.092 -21.216 16.701 1.00 83.38 111 SER A O 1
ATOM 885 N N . ALA A 1 112 ? -31.741 -22.939 15.413 1.00 83.62 112 ALA A N 1
ATOM 886 C CA . ALA A 1 112 ? -32.529 -23.585 16.461 1.00 83.62 112 ALA A CA 1
ATOM 887 C C . ALA A 1 112 ? -31.680 -23.812 17.726 1.00 83.62 112 ALA A C 1
ATOM 889 O O . ALA A 1 112 ? -30.692 -24.547 17.698 1.00 83.62 112 ALA A O 1
ATOM 890 N N . LEU A 1 113 ? -32.065 -23.147 18.816 1.00 83.06 113 LEU A N 1
ATOM 891 C CA . LEU A 1 113 ? -31.401 -23.257 20.109 1.00 83.06 113 LEU A CA 1
ATOM 892 C C . LEU A 1 113 ? -31.854 -24.537 20.825 1.00 83.06 113 LEU A C 1
ATOM 894 O O . LEU A 1 113 ? -33.030 -24.895 20.720 1.00 83.06 113 LEU A O 1
ATOM 898 N N . PRO A 1 114 ? -30.967 -25.219 21.572 1.00 78.31 114 PRO A N 1
ATOM 899 C CA . PRO A 1 114 ? -31.392 -26.278 22.480 1.00 78.31 114 PRO A CA 1
ATOM 900 C C . PRO A 1 114 ? -32.350 -25.726 23.547 1.00 78.31 114 PRO A C 1
ATOM 902 O O . PRO A 1 114 ? -32.311 -24.534 23.866 1.00 78.31 114 PRO A O 1
ATOM 905 N N . ASP A 1 115 ? -33.188 -26.593 24.120 1.00 76.50 115 ASP A N 1
ATOM 906 C CA . ASP A 1 115 ? -34.184 -26.193 25.118 1.00 76.50 115 ASP A CA 1
ATOM 907 C C . ASP A 1 115 ? -33.564 -25.342 26.242 1.00 76.50 115 ASP A C 1
ATOM 909 O O . ASP A 1 115 ? -32.498 -25.656 26.772 1.00 76.50 115 ASP A O 1
ATOM 913 N N . GLN A 1 116 ? -34.275 -24.275 26.626 1.00 83.62 116 GLN A N 1
ATOM 914 C CA . GLN A 1 116 ? -33.945 -23.335 27.712 1.00 83.62 116 GLN A CA 1
ATOM 915 C C . GLN A 1 116 ? -32.778 -22.364 27.455 1.00 83.62 116 GLN A C 1
ATOM 917 O O . GLN A 1 116 ? -32.628 -21.411 28.224 1.00 83.62 116 GLN A O 1
ATOM 922 N N . PHE A 1 117 ? -31.983 -22.531 26.393 1.00 91.56 117 PHE A N 1
ATOM 923 C CA . PHE A 1 117 ? -31.004 -21.511 26.004 1.00 91.56 117 PHE A CA 1
ATOM 924 C C . PHE A 1 117 ? -31.706 -20.223 25.571 1.00 91.56 117 PHE A C 1
ATOM 926 O O . PHE A 1 117 ? -32.726 -20.258 24.882 1.00 91.56 117 PHE A O 1
ATOM 933 N N . ILE A 1 118 ? -31.126 -19.075 25.926 1.00 93.06 118 ILE A N 1
ATOM 934 C CA . ILE A 1 118 ? -31.590 -17.778 25.427 1.00 93.06 118 ILE A CA 1
ATOM 935 C C . ILE A 1 118 ? -30.400 -17.051 24.822 1.00 93.06 118 ILE A C 1
ATOM 937 O O . ILE A 1 118 ? -29.440 -16.737 25.520 1.00 93.06 118 ILE A O 1
ATOM 941 N N . ILE A 1 119 ? -30.486 -16.775 23.525 1.00 94.38 119 ILE A N 1
ATOM 942 C CA . ILE A 1 119 ? -29.606 -15.842 22.827 1.00 94.38 119 ILE A CA 1
ATOM 943 C C . ILE A 1 119 ? -30.529 -14.850 22.129 1.00 94.38 119 ILE A C 1
ATOM 945 O O . ILE A 1 119 ? -31.253 -15.225 21.209 1.00 94.38 119 ILE A O 1
ATOM 949 N N . SER A 1 120 ? -30.563 -13.610 22.603 1.00 93.88 120 SER A N 1
ATOM 950 C CA . SER A 1 120 ? -31.419 -12.567 22.033 1.00 93.88 120 SER A CA 1
ATOM 951 C C . SER A 1 120 ? -30.798 -11.187 22.201 1.00 93.88 120 SER A C 1
ATOM 953 O O . SER A 1 120 ? -29.815 -11.018 22.922 1.00 93.88 120 SER A O 1
ATOM 955 N N . ASP A 1 121 ? -31.401 -10.187 21.570 1.00 94.44 121 ASP A N 1
ATOM 956 C CA . ASP A 1 121 ? -31.135 -8.793 21.890 1.00 94.44 121 ASP A CA 1
ATOM 957 C C . ASP A 1 121 ? -31.696 -8.423 23.277 1.00 94.44 121 ASP A C 1
ATOM 959 O O . ASP A 1 121 ? -32.581 -9.095 23.834 1.00 94.44 121 ASP A O 1
ATOM 963 N N . LEU A 1 122 ? -31.152 -7.357 23.855 1.00 93.06 122 LEU A N 1
ATOM 964 C CA . LEU A 1 122 ? -31.500 -6.879 25.183 1.00 93.06 122 LEU A CA 1
ATOM 965 C C . LEU A 1 122 ? -32.866 -6.192 25.171 1.00 93.06 122 LEU A C 1
ATOM 967 O O . LEU A 1 122 ? -33.619 -6.343 26.132 1.00 93.06 122 LEU A O 1
ATOM 971 N N . THR A 1 123 ? -33.227 -5.500 24.087 1.00 91.81 123 THR A N 1
ATOM 972 C CA . THR A 1 123 ? -34.536 -4.838 23.950 1.00 91.81 123 THR A CA 1
ATOM 973 C C . THR A 1 123 ? -35.692 -5.833 24.096 1.00 91.81 123 THR A C 1
ATOM 975 O O . THR A 1 123 ? -36.682 -5.554 24.782 1.00 91.81 123 THR A O 1
ATOM 978 N N . THR A 1 124 ? -35.564 -7.023 23.512 1.00 91.94 124 THR A N 1
ATOM 979 C CA . THR A 1 124 ? -36.512 -8.132 23.662 1.00 91.94 124 THR A CA 1
ATOM 980 C C . THR A 1 124 ? -36.603 -8.599 25.117 1.00 91.94 124 THR A C 1
ATOM 982 O O . THR A 1 124 ? -37.703 -8.821 25.628 1.00 91.94 124 THR A O 1
ATOM 985 N N . GLN A 1 125 ? -35.481 -8.682 25.836 1.00 91.69 125 GLN A N 1
ATOM 986 C CA . GLN A 1 125 ? -35.492 -9.068 27.254 1.00 91.69 125 GLN A CA 1
ATOM 987 C C . GLN A 1 125 ? -35.995 -7.974 28.187 1.00 91.69 125 GLN A C 1
ATOM 989 O O . GLN A 1 125 ? -36.630 -8.290 29.189 1.00 91.69 125 GLN A O 1
ATOM 994 N N . ILE A 1 126 ? -35.794 -6.701 27.854 1.00 90.50 126 ILE A N 1
ATOM 995 C CA . ILE A 1 126 ? -36.383 -5.581 28.593 1.00 90.50 126 ILE A CA 1
ATOM 996 C C . ILE A 1 126 ? -37.913 -5.667 28.546 1.00 90.50 126 ILE A C 1
ATOM 998 O O . ILE A 1 126 ? -38.566 -5.412 29.553 1.00 90.50 126 ILE A O 1
ATOM 1002 N N . LYS A 1 127 ? -38.490 -6.076 27.409 1.00 89.19 127 LYS A N 1
ATOM 1003 C CA . LYS A 1 127 ? -39.943 -6.276 27.275 1.00 89.19 127 LYS A CA 1
ATOM 1004 C C . LYS A 1 127 ? -40.437 -7.511 28.029 1.00 89.19 127 LYS A C 1
ATOM 1006 O O . LYS A 1 127 ? -41.487 -7.458 28.661 1.00 89.19 127 LYS A O 1
ATOM 1011 N N . ASN A 1 128 ? -39.696 -8.616 27.948 1.00 88.62 128 ASN A N 1
ATOM 1012 C CA . ASN A 1 128 ? -40.165 -9.910 28.445 1.00 88.62 128 ASN A CA 1
ATOM 1013 C C . ASN A 1 128 ? -39.855 -10.146 29.933 1.00 88.62 128 ASN A C 1
ATOM 1015 O O . ASN A 1 128 ? -40.661 -10.753 30.630 1.00 88.62 128 ASN A O 1
ATOM 1019 N N . ASN A 1 129 ? -38.695 -9.694 30.424 1.00 87.56 129 ASN A N 1
ATOM 1020 C CA . ASN A 1 129 ? -38.165 -10.006 31.759 1.00 87.56 129 ASN A CA 1
ATOM 1021 C C . ASN A 1 129 ? -37.383 -8.826 32.402 1.00 87.56 129 ASN A C 1
ATOM 1023 O O . ASN A 1 129 ? -36.235 -9.011 32.826 1.00 87.56 129 ASN A O 1
ATOM 1027 N N . PRO A 1 130 ? -37.969 -7.618 32.530 1.00 87.25 130 PRO A N 1
ATOM 1028 C CA . PRO A 1 130 ? -37.254 -6.416 32.985 1.00 87.25 130 PRO A CA 1
ATOM 1029 C C . PRO A 1 130 ? -36.652 -6.546 34.394 1.00 87.25 130 PRO A C 1
ATOM 1031 O O . PRO A 1 130 ? -35.522 -6.123 34.626 1.00 87.25 130 PRO A O 1
ATOM 1034 N N . GLU A 1 131 ? -37.356 -7.188 35.331 1.00 87.31 131 GLU A N 1
ATOM 1035 C CA . GLU A 1 131 ? -36.880 -7.367 36.714 1.00 87.31 131 GLU A CA 1
ATOM 1036 C C . GLU A 1 131 ? -35.592 -8.193 36.794 1.00 87.31 131 GLU A C 1
ATOM 1038 O O . GLU A 1 131 ? -34.685 -7.905 37.579 1.00 87.31 131 GLU A O 1
ATOM 1043 N N . ARG A 1 132 ? -35.481 -9.221 35.944 1.00 86.19 132 ARG A N 1
ATOM 1044 C CA . ARG A 1 132 ? -34.294 -10.075 35.895 1.00 86.19 132 ARG A CA 1
ATOM 1045 C C . ARG A 1 132 ? -33.078 -9.282 35.417 1.00 86.19 132 ARG A C 1
ATOM 1047 O O . ARG A 1 132 ? -32.004 -9.407 35.999 1.00 86.19 132 ARG A O 1
ATOM 1054 N N . LEU A 1 133 ? -33.268 -8.434 34.409 1.00 86.19 133 LEU A N 1
ATOM 1055 C CA . LEU A 1 133 ? -32.237 -7.538 33.891 1.00 86.19 133 LEU A CA 1
ATOM 1056 C C . LEU A 1 133 ? -31.788 -6.517 34.944 1.00 86.19 133 LEU A C 1
ATOM 1058 O O . LEU A 1 133 ? -30.590 -6.361 35.168 1.00 86.19 133 LEU A O 1
ATOM 1062 N N . VAL A 1 134 ? -32.733 -5.885 35.648 1.00 88.50 134 VAL A N 1
ATOM 1063 C CA . VAL A 1 134 ? -32.427 -4.932 36.730 1.00 88.50 134 VAL A CA 1
ATOM 1064 C C . VAL A 1 134 ? -31.582 -5.582 37.825 1.00 88.50 134 VAL A C 1
ATOM 1066 O O . VAL A 1 134 ? -30.649 -4.957 38.328 1.00 88.50 134 VAL A O 1
ATOM 1069 N N . ASN A 1 135 ? -31.863 -6.838 38.182 1.00 87.81 135 ASN A N 1
ATOM 1070 C CA . ASN A 1 135 ? -31.091 -7.551 39.199 1.00 87.81 135 ASN A CA 1
ATOM 1071 C C . ASN A 1 135 ? -29.631 -7.779 38.790 1.00 87.81 135 ASN A C 1
ATOM 1073 O O . ASN A 1 135 ? -28.749 -7.591 39.627 1.00 87.81 135 ASN A O 1
ATOM 1077 N N . TYR A 1 136 ? -29.364 -8.131 37.530 1.00 87.56 136 TYR A N 1
ATOM 1078 C CA . TYR A 1 136 ? -27.990 -8.302 37.047 1.00 87.56 136 TYR A CA 1
ATOM 1079 C C . TYR A 1 136 ? -27.248 -6.965 36.948 1.00 87.56 136 TYR A C 1
ATOM 1081 O O . TYR A 1 136 ? -26.125 -6.852 37.433 1.00 87.56 136 TYR A O 1
ATOM 1089 N N . CYS A 1 137 ? -27.915 -5.922 36.450 1.00 86.12 137 CYS A N 1
ATOM 1090 C CA . CYS A 1 137 ? -27.314 -4.599 36.307 1.00 86.12 137 CYS A CA 1
ATOM 1091 C C . CYS A 1 137 ? -27.141 -3.849 37.642 1.00 86.12 137 CYS A C 1
ATOM 1093 O O . CYS A 1 137 ? -26.425 -2.851 37.688 1.00 86.12 137 CYS A O 1
ATOM 1095 N N . ARG A 1 138 ? -27.768 -4.280 38.748 1.00 83.69 138 ARG A N 1
ATOM 1096 C CA . ARG A 1 138 ? -27.668 -3.579 40.045 1.00 83.69 138 ARG A CA 1
ATOM 1097 C C . ARG A 1 138 ? -26.228 -3.526 40.564 1.00 83.69 138 ARG A C 1
ATOM 1099 O O . ARG A 1 138 ? -25.831 -2.509 41.125 1.00 83.69 138 ARG A O 1
ATOM 1106 N N . ALA A 1 139 ? -25.433 -4.567 40.313 1.00 78.88 139 ALA A N 1
ATOM 1107 C CA . ALA A 1 139 ? -24.021 -4.607 40.695 1.00 78.88 139 ALA A CA 1
ATOM 1108 C C . ALA A 1 139 ? -23.181 -3.511 40.006 1.00 78.88 139 ALA A C 1
ATOM 1110 O O . ALA A 1 139 ? -22.173 -3.069 40.557 1.00 78.88 139 ALA A O 1
ATOM 1111 N N . SER A 1 140 ? -23.608 -3.023 38.835 1.00 74.38 140 SER A N 1
ATOM 1112 C CA . SER A 1 140 ? -22.966 -1.886 38.165 1.00 74.38 140 SER A CA 1
ATOM 1113 C C . SER A 1 140 ? -23.079 -0.578 38.957 1.00 74.38 140 SER A C 1
ATOM 1115 O O . SER A 1 140 ? -22.201 0.273 38.832 1.00 74.38 140 SER A O 1
ATOM 1117 N N . LEU A 1 141 ? -24.108 -0.407 39.798 1.00 79.12 141 LEU A N 1
ATOM 1118 C CA . LEU A 1 141 ? -24.271 0.809 40.607 1.00 79.12 141 LEU A CA 1
ATOM 1119 C C . LEU A 1 141 ? -23.231 0.929 41.729 1.00 79.12 141 LEU A C 1
ATOM 1121 O O . LEU A 1 141 ? -22.927 2.032 42.175 1.00 79.12 141 LEU A O 1
ATOM 1125 N N . GLU A 1 142 ? -22.668 -0.192 42.176 1.00 79.00 142 GLU A N 1
ATOM 1126 C CA . GLU A 1 142 ? -21.639 -0.223 43.222 1.00 79.00 142 GLU A CA 1
ATOM 1127 C C . GLU A 1 142 ? -20.248 0.156 42.686 1.00 79.00 142 GLU A C 1
ATOM 1129 O O . GLU A 1 142 ? -19.299 0.327 43.452 1.00 79.00 142 GLU A O 1
ATOM 1134 N N . GLN A 1 143 ? -20.108 0.290 41.364 1.00 77.88 143 GLN A N 1
ATOM 1135 C CA . GLN A 1 143 ? -18.846 0.612 40.712 1.00 77.88 143 GLN A CA 1
ATOM 1136 C C . GLN A 1 143 ? -18.531 2.106 40.806 1.00 77.88 143 GLN A C 1
ATOM 1138 O O . GLN A 1 143 ? -19.401 2.969 40.718 1.00 77.88 143 GLN A O 1
ATOM 1143 N N . THR A 1 144 ? -17.248 2.444 40.889 1.00 81.69 144 THR A N 1
ATOM 1144 C CA . THR A 1 144 ? -16.770 3.838 40.889 1.00 81.69 144 THR A CA 1
ATOM 1145 C C . THR A 1 144 ? -16.457 4.367 39.482 1.00 81.69 144 THR A C 1
ATOM 1147 O O . THR A 1 144 ? -15.820 5.409 39.335 1.00 81.69 144 THR A O 1
ATOM 1150 N N . ASN A 1 145 ? -16.904 3.668 38.431 1.00 90.50 145 ASN A N 1
ATOM 1151 C CA . ASN A 1 145 ? -16.615 4.004 37.038 1.00 90.50 145 ASN A CA 1
ATOM 1152 C C . ASN A 1 145 ? -17.770 4.789 36.397 1.00 90.50 145 ASN A C 1
ATOM 1154 O O . ASN A 1 145 ? -18.863 4.261 36.189 1.00 90.50 145 ASN A O 1
ATOM 1158 N N . SER A 1 146 ? -17.524 6.050 36.039 1.00 93.19 146 SER A N 1
ATOM 1159 C CA . SER A 1 146 ? -18.550 6.920 35.458 1.00 93.19 146 SER A CA 1
ATOM 1160 C C . SER A 1 146 ? -19.010 6.503 34.060 1.00 93.19 146 SER A C 1
ATOM 1162 O O . SER A 1 146 ? -20.150 6.794 33.705 1.00 93.19 146 SER A O 1
ATOM 1164 N N . PHE A 1 147 ? -18.203 5.765 33.293 1.00 95.75 147 PHE A N 1
ATOM 1165 C CA . PHE A 1 147 ? -18.621 5.238 31.990 1.00 95.75 147 PHE A CA 1
ATOM 1166 C C . PHE A 1 147 ? -19.631 4.094 32.119 1.00 95.75 147 PHE A C 1
ATOM 1168 O O . PHE A 1 147 ? -20.562 4.028 31.316 1.00 95.75 147 PHE A O 1
ATOM 1175 N N . ILE A 1 148 ? -19.517 3.262 33.164 1.00 95.81 148 ILE A N 1
ATOM 1176 C CA . ILE A 1 148 ? -20.519 2.234 33.493 1.00 95.81 148 ILE A CA 1
ATOM 1177 C C . ILE A 1 148 ? -21.839 2.894 33.902 1.00 95.81 148 ILE A C 1
ATOM 1179 O O . ILE A 1 148 ? -22.900 2.485 33.430 1.00 95.81 148 ILE A O 1
ATOM 1183 N N . HIS A 1 149 ? -21.789 3.942 34.731 1.00 96.25 149 HIS A N 1
ATOM 1184 C CA . HIS A 1 149 ? -22.980 4.711 35.116 1.00 96.25 149 HIS A CA 1
ATOM 1185 C C . HIS A 1 149 ? -23.650 5.375 33.913 1.00 96.25 149 HIS A C 1
ATOM 1187 O O . HIS A 1 149 ? -24.866 5.284 33.762 1.00 96.25 149 HIS A O 1
ATOM 1193 N N . LEU A 1 150 ? -22.864 5.980 33.017 1.00 96.44 150 LEU A N 1
ATOM 1194 C CA . LEU A 1 150 ? -23.381 6.577 31.787 1.00 96.44 150 LEU A CA 1
ATOM 1195 C C . LEU A 1 150 ? -24.015 5.520 30.868 1.00 96.44 150 LEU A C 1
ATOM 1197 O O . LEU A 1 150 ? -25.121 5.723 30.383 1.00 96.44 150 LEU A O 1
ATOM 1201 N N . ASN A 1 151 ? -23.364 4.371 30.669 1.00 96.50 151 ASN A N 1
ATOM 1202 C CA . ASN A 1 151 ? -23.932 3.257 29.901 1.00 96.50 151 ASN A CA 1
ATOM 1203 C C . ASN A 1 151 ? -25.240 2.744 30.531 1.00 96.50 151 ASN A C 1
ATOM 1205 O O . ASN A 1 151 ? -26.229 2.566 29.831 1.00 96.50 151 ASN A O 1
ATOM 1209 N N . THR A 1 152 ? -25.265 2.582 31.858 1.00 95.38 152 THR A N 1
ATOM 1210 C CA . THR A 1 152 ? -26.433 2.090 32.609 1.00 95.38 152 THR A CA 1
ATOM 1211 C C . THR A 1 152 ? -27.606 3.073 32.544 1.00 95.38 152 THR A C 1
ATOM 1213 O O . THR A 1 152 ? -28.754 2.650 32.435 1.00 95.38 152 THR A O 1
ATOM 1216 N N . ALA A 1 153 ? -27.340 4.383 32.559 1.00 95.44 153 ALA A N 1
ATOM 1217 C CA . ALA A 1 153 ? -28.369 5.397 32.350 1.00 95.44 153 ALA A CA 1
ATOM 1218 C C . ALA A 1 153 ? -28.995 5.281 30.951 1.00 95.44 153 ALA A C 1
ATOM 1220 O O . ALA A 1 153 ? -30.208 5.357 30.809 1.00 95.44 153 ALA A O 1
ATOM 1221 N N . PHE A 1 154 ? -28.187 5.028 29.924 1.00 95.12 154 PHE A N 1
ATOM 1222 C CA . PHE A 1 154 ? -28.638 4.949 28.535 1.00 95.12 154 PHE A CA 1
ATOM 1223 C C . PHE A 1 154 ? -28.798 3.513 28.020 1.00 95.12 154 PHE A C 1
ATOM 1225 O O . PHE A 1 154 ? -28.577 3.274 26.835 1.00 95.12 154 PHE A O 1
ATOM 1232 N N . ILE A 1 155 ? -29.188 2.551 28.870 1.00 91.81 155 ILE A N 1
ATOM 1233 C CA . ILE A 1 155 ? -29.481 1.185 28.404 1.00 91.81 155 ILE A CA 1
ATOM 1234 C C . ILE A 1 155 ? -30.505 1.263 27.266 1.00 91.81 155 ILE A C 1
ATOM 1236 O O . ILE A 1 155 ? -31.648 1.675 27.471 1.00 91.81 155 ILE A O 1
ATOM 1240 N N . GLN A 1 156 ? -30.062 0.874 26.073 1.00 88.12 156 GLN A N 1
ATOM 1241 C CA . GLN A 1 156 ? -30.884 0.765 24.878 1.00 88.12 156 GLN A CA 1
ATOM 1242 C C . GLN A 1 156 ? -30.941 -0.687 24.442 1.00 88.12 156 GLN A C 1
ATOM 1244 O O . GLN A 1 156 ? -31.987 -1.316 24.554 1.00 88.12 156 GLN A O 1
ATOM 1249 N N . ASP A 1 157 ? -29.812 -1.225 23.997 1.00 92.50 157 ASP A N 1
ATOM 1250 C CA . ASP A 1 157 ? -29.759 -2.563 23.436 1.00 92.50 157 ASP A CA 1
ATOM 1251 C C . ASP A 1 157 ? -28.389 -3.223 23.677 1.00 92.50 157 ASP A C 1
ATOM 1253 O O . ASP A 1 157 ? -27.516 -2.686 24.370 1.00 92.50 157 ASP A O 1
ATOM 1257 N N . GLY A 1 158 ? -28.225 -4.418 23.123 1.00 94.00 158 GLY A N 1
ATOM 1258 C CA . GLY A 1 158 ? -27.026 -5.243 23.194 1.00 94.00 158 GLY A CA 1
ATOM 1259 C C . GLY A 1 158 ? -27.411 -6.712 23.300 1.00 94.00 158 GLY A C 1
ATOM 1260 O O . GLY A 1 158 ? -28.539 -7.083 22.983 1.00 94.00 158 GLY A O 1
ATOM 1261 N N . ALA A 1 159 ? -26.493 -7.577 23.710 1.00 96.69 159 ALA A N 1
ATOM 1262 C CA . ALA A 1 159 ? -26.755 -9.011 23.754 1.00 96.69 159 ALA A CA 1
ATOM 1263 C C . ALA A 1 159 ? -27.238 -9.484 25.132 1.00 96.69 159 ALA A C 1
ATOM 1265 O O . ALA A 1 159 ? -26.709 -9.084 26.167 1.00 96.69 159 ALA A O 1
ATOM 1266 N N . TYR A 1 160 ? -28.180 -10.423 25.146 1.00 96.19 160 TYR A N 1
ATOM 1267 C CA . TYR A 1 160 ? -28.520 -11.226 26.315 1.00 96.19 160 TYR A CA 1
ATOM 1268 C C . TYR A 1 160 ? -28.287 -12.705 26.010 1.00 96.19 160 TYR A C 1
ATOM 1270 O O . TYR A 1 160 ? -28.927 -13.280 25.125 1.00 96.19 160 TYR A O 1
ATOM 1278 N N . ILE A 1 161 ? -27.371 -13.318 26.756 1.00 96.56 161 ILE A N 1
ATOM 1279 C CA . ILE A 1 161 ? -26.977 -14.718 26.624 1.00 96.56 161 ILE A CA 1
ATOM 1280 C C . ILE A 1 161 ? -27.208 -15.411 27.968 1.00 96.56 161 ILE A C 1
ATOM 1282 O O . ILE A 1 161 ? -26.578 -15.070 28.968 1.00 96.56 161 ILE A O 1
ATOM 1286 N N . TYR A 1 162 ? -28.089 -16.406 27.982 1.00 96.12 162 TYR A N 1
ATOM 1287 C CA . TYR A 1 162 ? -28.361 -17.264 29.132 1.00 96.12 162 TYR A CA 1
ATOM 1288 C C . TYR A 1 162 ? -28.049 -18.720 28.789 1.00 96.12 162 TYR A C 1
ATOM 1290 O O . TYR A 1 162 ? -28.631 -19.281 27.854 1.00 96.12 162 TYR A O 1
ATOM 1298 N N . LEU A 1 163 ? -27.152 -19.326 29.566 1.00 96.56 163 LEU A N 1
ATOM 1299 C CA . LEU A 1 163 ? -26.768 -20.730 29.464 1.00 96.56 163 LEU A CA 1
ATOM 1300 C C . LEU A 1 163 ? -27.362 -21.496 30.656 1.00 96.56 163 LEU A C 1
ATOM 1302 O O . LEU A 1 163 ? -26.972 -21.224 31.796 1.00 96.56 163 LEU A O 1
ATOM 1306 N N . PRO A 1 164 ? -28.285 -22.443 30.424 1.00 96.62 164 PRO A N 1
ATOM 1307 C CA . PRO A 1 164 ? -28.882 -23.252 31.482 1.00 96.62 164 PRO A CA 1
ATOM 1308 C C . PRO A 1 164 ? -27.870 -24.173 32.166 1.00 96.62 164 PRO A C 1
ATOM 1310 O O . PRO A 1 164 ? -26.826 -24.514 31.602 1.00 96.62 164 PRO A O 1
ATOM 1313 N N . ALA A 1 165 ? -28.208 -24.632 33.371 1.00 96.56 165 ALA A N 1
ATOM 1314 C CA . ALA A 1 165 ? -27.338 -25.519 34.133 1.00 96.56 165 ALA A CA 1
ATOM 1315 C C . ALA A 1 165 ? -27.108 -26.852 33.402 1.00 96.56 165 ALA A C 1
ATOM 1317 O O . ALA A 1 165 ? -28.034 -27.409 32.814 1.00 96.56 165 ALA A O 1
ATOM 1318 N N . ASN A 1 166 ? -25.894 -27.398 33.500 1.00 95.88 166 ASN A N 1
ATOM 1319 C CA . ASN A 1 166 ? -25.483 -28.672 32.897 1.00 95.88 166 ASN A CA 1
ATOM 1320 C C . ASN A 1 166 ? -25.581 -28.711 31.363 1.00 95.88 166 ASN A C 1
ATOM 1322 O O . ASN A 1 166 ? -25.912 -29.746 30.781 1.00 95.88 166 ASN A O 1
ATOM 1326 N N . THR A 1 167 ? -25.298 -27.592 30.696 1.00 94.44 167 THR A N 1
ATOM 1327 C CA . THR A 1 167 ? -25.364 -27.495 29.232 1.00 94.44 167 THR A CA 1
ATOM 1328 C C . THR A 1 167 ? -24.049 -27.024 28.618 1.00 94.44 167 THR A C 1
ATOM 1330 O O . THR A 1 167 ? -23.275 -26.298 29.230 1.00 94.44 167 THR A O 1
ATOM 1333 N N . ALA A 1 168 ? -23.772 -27.416 27.377 1.00 93.00 168 ALA A N 1
ATOM 1334 C CA . ALA A 1 168 ? -22.602 -26.937 26.651 1.00 93.00 168 ALA A CA 1
ATOM 1335 C C . ALA A 1 168 ? -22.985 -26.599 25.214 1.00 93.00 168 ALA A C 1
ATOM 1337 O O . ALA A 1 168 ? -23.554 -27.434 24.509 1.00 93.00 168 ALA A O 1
ATOM 1338 N N . LEU A 1 169 ? -22.655 -25.386 24.776 1.00 90.56 169 LEU A N 1
ATOM 1339 C CA . LEU A 1 169 ? -22.858 -24.963 23.397 1.00 90.56 169 LEU A CA 1
ATOM 1340 C C . LEU A 1 169 ? -21.589 -25.237 22.583 1.00 90.56 169 LEU A C 1
ATOM 1342 O O . LEU A 1 169 ? -20.512 -24.739 22.910 1.00 90.56 169 LEU A O 1
ATOM 1346 N N . THR A 1 170 ? -21.706 -26.047 21.529 1.00 85.69 170 THR A N 1
ATOM 1347 C CA . THR A 1 170 ? -20.560 -26.458 20.698 1.00 85.69 170 THR A CA 1
ATOM 1348 C C . THR A 1 170 ? -20.121 -25.384 19.708 1.00 85.69 170 THR A C 1
ATOM 1350 O O . THR A 1 170 ? -18.938 -25.288 19.394 1.00 85.69 170 THR A O 1
ATOM 1353 N N . SER A 1 171 ? -21.066 -24.594 19.198 1.00 89.06 171 SER A N 1
ATOM 1354 C CA . SER A 1 171 ? -20.791 -23.482 18.285 1.00 89.06 171 SER A CA 1
ATOM 1355 C C . SER A 1 171 ? -20.596 -22.190 19.072 1.00 89.06 171 SER A C 1
ATOM 1357 O O . SER A 1 171 ? -21.269 -21.964 20.077 1.00 89.06 171 SER A O 1
ATOM 1359 N N . SER A 1 172 ? -19.695 -21.328 18.604 1.00 91.69 172 SER A N 1
ATOM 1360 C CA . SER A 1 172 ? -19.482 -20.008 19.197 1.00 91.69 172 SER A CA 1
ATOM 1361 C C . SER A 1 172 ? -20.682 -19.086 18.986 1.00 91.69 172 SER A C 1
ATOM 1363 O O . SER A 1 172 ? -21.377 -19.185 17.977 1.00 91.69 172 SER A O 1
ATOM 1365 N N . ILE A 1 173 ? -20.875 -18.148 19.906 1.00 94.50 173 ILE A N 1
ATOM 1366 C CA . ILE A 1 173 ? -21.831 -17.049 19.778 1.00 94.50 173 ILE A CA 1
ATOM 1367 C C . ILE A 1 173 ? -21.065 -15.815 19.300 1.00 94.50 173 ILE A C 1
ATOM 1369 O O . ILE A 1 173 ? -20.151 -15.361 19.985 1.00 94.50 173 ILE A O 1
ATOM 1373 N N . GLU A 1 174 ? -21.414 -15.279 18.134 1.00 93.62 174 GLU A N 1
ATOM 1374 C CA . GLU A 1 174 ? -20.798 -14.072 17.575 1.00 93.62 174 GLU A CA 1
ATOM 1375 C C . GLU A 1 174 ? -21.682 -12.847 17.818 1.00 93.62 174 GLU A C 1
ATOM 1377 O O . GLU A 1 174 ? -22.838 -12.810 17.401 1.00 93.62 174 GLU A O 1
ATOM 1382 N N . LEU A 1 175 ? -21.116 -11.826 18.453 1.00 95.50 175 LEU A N 1
ATOM 1383 C CA . LEU A 1 175 ? -21.708 -10.509 18.643 1.00 95.50 175 LEU A CA 1
ATOM 1384 C C . LEU A 1 175 ? -20.920 -9.515 17.787 1.00 95.50 175 LEU A C 1
ATOM 1386 O O . LEU A 1 175 ? -19.752 -9.243 18.069 1.00 95.50 175 LEU A O 1
ATOM 1390 N N . ILE A 1 176 ? -21.529 -9.009 16.717 1.00 93.12 176 ILE A N 1
ATOM 1391 C CA . ILE A 1 176 ? -20.880 -8.109 15.758 1.00 93.12 176 ILE A CA 1
ATOM 1392 C C . ILE A 1 176 ? -21.498 -6.720 15.892 1.00 93.12 176 ILE A C 1
ATOM 1394 O O . ILE A 1 176 ? -22.659 -6.515 15.555 1.00 93.12 176 ILE A O 1
ATOM 1398 N N . PHE A 1 177 ? -20.708 -5.763 16.361 1.00 93.31 177 PHE A N 1
ATOM 1399 C CA . PHE A 1 177 ? -21.079 -4.362 16.510 1.00 93.31 177 PHE A CA 1
ATOM 1400 C C . PHE A 1 177 ? -20.444 -3.558 15.379 1.00 93.31 177 PHE A C 1
ATOM 1402 O O . PHE A 1 177 ? -19.222 -3.420 15.312 1.00 93.31 177 PHE A O 1
ATOM 1409 N N . ILE A 1 178 ? -21.282 -3.052 14.481 1.00 90.38 178 ILE A N 1
ATOM 1410 C CA . ILE A 1 178 ? -20.879 -2.257 13.327 1.00 90.38 178 ILE A CA 1
ATOM 1411 C C . ILE A 1 178 ? -21.241 -0.803 13.600 1.00 90.38 178 ILE A C 1
ATOM 1413 O O . ILE A 1 178 ? -22.420 -0.471 13.723 1.00 90.38 178 ILE A O 1
ATOM 1417 N N . ASN A 1 179 ? -20.231 0.059 13.679 1.00 88.00 179 ASN A N 1
ATOM 1418 C CA . ASN A 1 179 ? -20.413 1.470 14.001 1.00 88.00 179 ASN A CA 1
ATOM 1419 C C . ASN A 1 179 ? -20.012 2.353 12.812 1.00 88.00 179 ASN A C 1
ATOM 1421 O O . ASN A 1 179 ? -18.910 2.242 12.276 1.00 88.00 179 ASN A O 1
ATOM 1425 N N . SER A 1 180 ? -20.930 3.227 12.406 1.00 80.25 180 SER A N 1
ATOM 1426 C CA . SER A 1 180 ? -20.811 4.151 11.274 1.00 80.25 180 SER A CA 1
ATOM 1427 C C . SER A 1 180 ? -21.345 5.554 11.576 1.00 80.25 180 SER A C 1
ATOM 1429 O O . SER A 1 180 ? -21.122 6.452 10.776 1.00 80.25 180 SER A O 1
ATOM 1431 N N . GLY A 1 181 ? -22.035 5.782 12.697 1.00 74.31 181 GLY A N 1
ATOM 1432 C CA . GLY A 1 181 ? -22.671 7.069 12.988 1.00 74.31 181 GLY A CA 1
ATOM 1433 C C . GLY A 1 181 ? -21.687 8.236 13.117 1.00 74.31 181 GLY A C 1
ATOM 1434 O O . GLY A 1 181 ? -20.626 8.095 13.716 1.00 74.31 181 GLY A O 1
ATOM 1435 N N . GLU A 1 182 ? -22.047 9.414 12.605 1.00 83.62 182 GLU A N 1
ATOM 1436 C CA . GLU A 1 182 ? -21.270 10.645 12.805 1.00 83.62 182 GLU A CA 1
ATOM 1437 C C . GLU A 1 182 ? -21.721 11.369 14.078 1.00 83.62 182 GLU A C 1
ATOM 1439 O O . GLU A 1 182 ? -22.914 11.583 14.301 1.00 83.62 182 GLU A O 1
ATOM 1444 N N . GLN A 1 183 ? -20.761 11.723 14.935 1.00 86.19 183 GLN A N 1
ATOM 1445 C CA . GLN A 1 183 ? -20.963 12.320 16.263 1.00 86.19 183 GLN A CA 1
ATOM 1446 C C . GLN A 1 183 ? -22.001 11.583 17.123 1.00 86.19 183 GLN A C 1
ATOM 1448 O O . GLN A 1 183 ? -22.722 12.184 17.924 1.00 86.19 183 GLN A O 1
ATOM 1453 N N . GLN A 1 184 ? -22.068 10.258 16.985 1.00 91.19 184 GLN A N 1
ATOM 1454 C CA . GLN A 1 184 ? -23.042 9.436 17.693 1.00 91.19 184 GLN A CA 1
ATOM 1455 C C . GLN A 1 184 ? -22.485 8.893 19.014 1.00 91.19 184 GLN A C 1
ATOM 1457 O O . GLN A 1 184 ? -21.340 8.443 19.088 1.00 91.19 184 GLN A O 1
ATOM 1462 N N . PHE A 1 185 ? -23.316 8.912 20.057 1.00 95.06 185 PHE A N 1
ATOM 1463 C CA . PHE A 1 185 ? -23.105 8.163 21.292 1.00 95.06 185 PHE A CA 1
ATOM 1464 C C . PHE A 1 185 ? -23.787 6.796 21.181 1.00 95.06 185 PHE A C 1
ATOM 1466 O O . PHE A 1 185 ? -24.990 6.723 20.932 1.00 95.06 185 PHE A O 1
ATOM 1473 N N . ILE A 1 186 ? -23.012 5.728 21.369 1.00 94.75 186 ILE A N 1
ATOM 1474 C CA . ILE A 1 186 ? -23.417 4.342 21.136 1.00 94.75 186 ILE A CA 1
ATOM 1475 C C . ILE A 1 186 ? -23.230 3.542 22.440 1.00 94.75 186 ILE A C 1
ATOM 1477 O O . ILE A 1 186 ? -22.154 2.984 22.682 1.00 94.75 186 ILE A O 1
ATOM 1481 N N . PRO A 1 187 ? -24.237 3.523 23.335 1.00 95.50 187 PRO A N 1
ATOM 1482 C CA . PRO A 1 187 ? -24.216 2.698 24.538 1.00 95.50 187 PRO A CA 1
ATOM 1483 C C . PRO A 1 187 ? -24.581 1.245 24.202 1.00 95.50 187 PRO A C 1
ATOM 1485 O O . PRO A 1 187 ? -25.666 0.972 23.701 1.00 95.50 187 PRO A O 1
ATOM 1488 N N . ILE A 1 188 ? -23.690 0.301 24.511 1.00 95.75 188 ILE A N 1
ATOM 1489 C CA . ILE A 1 188 ? -23.901 -1.138 24.271 1.00 95.75 188 ILE A CA 1
ATOM 1490 C C . ILE A 1 188 ? -23.869 -1.881 25.603 1.00 95.75 188 ILE A C 1
ATOM 1492 O O . ILE A 1 188 ? -22.919 -1.712 26.376 1.00 95.75 188 ILE A O 1
ATOM 1496 N N . ARG A 1 189 ? -24.879 -2.713 25.880 1.00 94.81 189 ARG A N 1
ATOM 1497 C CA . ARG A 1 189 ? -24.953 -3.504 27.116 1.00 94.81 189 ARG A CA 1
ATOM 1498 C C . ARG A 1 189 ? -25.120 -4.990 26.816 1.00 94.81 189 ARG A C 1
ATOM 1500 O O . ARG A 1 189 ? -26.163 -5.416 26.336 1.00 94.81 189 ARG A O 1
ATOM 1507 N N . ASN A 1 190 ? -24.112 -5.781 27.166 1.00 96.94 190 ASN A N 1
ATOM 1508 C CA . ASN A 1 190 ? -24.125 -7.231 27.011 1.00 96.94 190 ASN A CA 1
ATOM 1509 C C . ASN A 1 190 ? -24.246 -7.913 28.380 1.00 96.94 190 ASN A C 1
ATOM 1511 O O . ASN A 1 190 ? -23.537 -7.559 29.322 1.00 96.94 190 ASN A O 1
ATOM 1515 N N . LEU A 1 191 ? -25.120 -8.911 28.484 1.00 96.44 191 LEU A N 1
ATOM 1516 C CA . LEU A 1 191 ? -25.301 -9.747 29.668 1.00 96.44 191 LEU A CA 1
ATOM 1517 C C . LEU A 1 191 ? -25.053 -11.209 29.302 1.00 96.44 191 LEU A C 1
ATOM 1519 O O . LEU A 1 191 ? -25.740 -11.763 28.446 1.00 96.44 191 LEU A O 1
ATOM 1523 N N . ILE A 1 192 ? -24.093 -11.833 29.974 1.00 97.50 192 ILE A N 1
ATOM 1524 C CA . ILE A 1 192 ? -23.724 -13.237 29.803 1.00 97.50 192 ILE A CA 1
ATOM 1525 C C . ILE A 1 192 ? -23.916 -13.932 31.147 1.00 97.50 192 ILE A C 1
ATOM 1527 O O . ILE A 1 192 ? -23.219 -13.641 32.118 1.00 97.50 192 ILE A O 1
ATOM 1531 N N . ILE A 1 193 ? -24.867 -14.855 31.212 1.00 97.12 193 ILE A N 1
ATOM 1532 C CA . ILE A 1 193 ? -25.205 -15.594 32.424 1.00 97.12 193 ILE A CA 1
ATOM 1533 C C . ILE A 1 193 ? -24.978 -17.077 32.160 1.00 97.12 193 ILE A C 1
ATOM 1535 O O . ILE A 1 193 ? -25.652 -17.675 31.323 1.00 97.12 193 ILE A O 1
ATOM 1539 N N . ALA A 1 194 ? -24.032 -17.656 32.891 1.00 97.81 194 ALA A N 1
ATOM 1540 C CA . ALA A 1 194 ? -23.658 -19.055 32.804 1.00 97.81 194 ALA A CA 1
ATOM 1541 C C . ALA A 1 194 ? -24.036 -19.765 34.107 1.00 97.81 194 ALA A C 1
ATOM 1543 O O . ALA A 1 194 ? -23.397 -19.558 35.139 1.00 97.81 194 ALA A O 1
ATOM 1544 N N . GLU A 1 195 ? -25.087 -20.585 34.075 1.00 97.81 195 GLU A N 1
ATOM 1545 C CA . GLU A 1 195 ? -25.513 -21.372 35.235 1.00 97.81 195 GLU A CA 1
ATOM 1546 C C . GLU A 1 195 ? -24.539 -22.516 35.549 1.00 97.81 195 GLU A C 1
ATOM 1548 O O . GLU A 1 195 ? -23.532 -22.719 34.866 1.00 97.81 195 GLU A O 1
ATOM 1553 N N . GLU A 1 196 ? -24.821 -23.248 36.627 1.00 98.00 196 GLU A N 1
ATOM 1554 C CA . GLU A 1 196 ? -23.961 -24.320 37.123 1.00 98.00 196 GLU A CA 1
ATOM 1555 C C . GLU A 1 196 ? -23.563 -25.308 36.019 1.00 98.00 196 GLU A C 1
ATOM 1557 O O . GLU A 1 196 ? -24.413 -25.789 35.271 1.00 98.00 196 GLU A O 1
ATOM 1562 N N . ASN A 1 197 ? -22.267 -25.619 35.924 1.00 97.69 197 ASN A N 1
ATOM 1563 C CA . ASN A 1 197 ? -21.736 -26.595 34.969 1.00 97.69 197 ASN A CA 1
ATOM 1564 C C . ASN A 1 197 ? -22.138 -26.304 33.501 1.00 97.69 197 ASN A C 1
ATOM 1566 O O . ASN A 1 197 ? -22.388 -27.220 32.716 1.00 97.69 197 ASN A O 1
ATOM 1570 N N . SER A 1 198 ? -22.248 -25.021 33.131 1.00 97.81 198 SER A N 1
ATOM 1571 C CA . SER A 1 198 ? -22.522 -24.595 31.753 1.00 97.81 198 SER A CA 1
ATOM 1572 C C . SER A 1 198 ? -21.259 -24.162 30.999 1.00 97.81 198 SER A C 1
ATOM 1574 O O . SER A 1 198 ? -20.297 -23.693 31.613 1.00 97.81 198 SER A O 1
ATOM 1576 N N . ARG A 1 199 ? -21.233 -24.308 29.665 1.00 97.38 199 ARG A N 1
ATOM 1577 C CA . ARG A 1 199 ? -20.082 -23.907 28.832 1.00 97.38 199 ARG A CA 1
ATOM 1578 C C . ARG A 1 199 ? -20.472 -23.240 27.514 1.00 97.38 199 ARG A C 1
ATOM 1580 O O . ARG A 1 199 ? -21.321 -23.759 26.792 1.00 97.38 199 ARG A O 1
ATOM 1587 N N . ALA A 1 200 ? -19.786 -22.152 27.158 1.00 95.88 200 ALA A N 1
ATOM 1588 C CA . ALA A 1 200 ? -19.893 -21.532 25.834 1.00 95.88 200 ALA A CA 1
ATOM 1589 C C . ALA A 1 200 ? -18.624 -20.769 25.421 1.00 95.88 200 ALA A C 1
ATOM 1591 O O . ALA A 1 200 ? -17.787 -20.406 26.251 1.00 95.88 200 ALA A O 1
ATOM 1592 N N . VAL A 1 201 ? -18.532 -20.497 24.118 1.00 96.00 201 VAL A N 1
ATOM 1593 C CA . VAL A 1 201 ? -17.539 -19.602 23.514 1.00 96.00 201 VAL A CA 1
ATOM 1594 C C . VAL A 1 201 ? -18.258 -18.384 22.946 1.00 96.00 201 VAL A C 1
ATOM 1596 O O . VAL A 1 201 ? -19.219 -18.536 22.193 1.00 96.00 201 VAL A O 1
ATOM 1599 N N . ILE A 1 202 ? -17.798 -17.185 23.290 1.00 96.38 202 ILE A N 1
ATOM 1600 C CA . ILE A 1 202 ? -18.437 -15.916 22.927 1.00 96.38 202 ILE A CA 1
ATOM 1601 C C . ILE A 1 202 ? -17.400 -15.027 22.249 1.00 96.38 202 ILE A C 1
ATOM 1603 O O . ILE A 1 202 ? -16.279 -14.902 22.737 1.00 96.38 202 ILE A O 1
ATOM 1607 N N . ILE A 1 203 ? -17.759 -14.427 21.118 1.00 94.69 203 ILE A N 1
ATOM 1608 C CA . ILE A 1 203 ? -16.873 -13.600 20.300 1.00 94.69 203 ILE A CA 1
ATOM 1609 C C . ILE A 1 203 ? -17.529 -12.234 20.096 1.00 94.69 203 ILE A C 1
ATOM 1611 O O . ILE A 1 203 ? -18.520 -12.133 19.383 1.00 94.69 203 ILE A O 1
ATOM 1615 N N . GLU A 1 204 ? -16.965 -11.183 20.682 1.00 95.12 204 GLU A N 1
ATOM 1616 C CA . GLU A 1 204 ? -17.337 -9.791 20.435 1.00 95.12 204 GLU A CA 1
ATOM 1617 C C . GLU A 1 204 ? -16.427 -9.169 19.365 1.00 95.12 204 GLU A C 1
ATOM 1619 O O . GLU A 1 204 ? -15.201 -9.165 19.504 1.00 95.12 204 GLU A O 1
ATOM 1624 N N . LYS A 1 205 ? -17.015 -8.598 18.311 1.00 92.88 205 LYS A N 1
ATOM 1625 C CA . LYS A 1 205 ? -16.303 -7.855 17.263 1.00 92.88 205 LYS A CA 1
ATOM 1626 C C . LYS A 1 205 ? -16.858 -6.440 17.174 1.00 92.88 205 LYS A C 1
ATOM 1628 O O . LYS A 1 205 ? -18.056 -6.275 16.988 1.00 92.88 205 LYS A O 1
ATOM 1633 N N . TYR A 1 206 ? -15.993 -5.440 17.272 1.00 93.12 206 TYR A N 1
ATOM 1634 C CA . TYR A 1 206 ? -16.332 -4.029 17.089 1.00 93.12 206 TYR A CA 1
ATOM 1635 C C . TYR A 1 206 ? -15.623 -3.532 15.837 1.00 93.12 206 TYR A C 1
ATOM 1637 O O . TYR A 1 206 ? -14.393 -3.500 15.819 1.00 93.12 206 TYR A O 1
ATOM 1645 N N . ILE A 1 207 ? -16.380 -3.199 14.792 1.00 88.62 207 ILE A N 1
ATOM 1646 C CA . ILE A 1 207 ? -15.835 -2.890 13.465 1.00 88.62 207 ILE A CA 1
ATOM 1647 C C . ILE A 1 207 ? -16.443 -1.609 12.881 1.00 88.62 207 ILE A C 1
ATOM 1649 O O . ILE A 1 207 ? -17.602 -1.283 13.136 1.00 88.62 207 ILE A O 1
ATOM 1653 N N . SER A 1 208 ? -15.663 -0.906 12.059 1.00 84.62 208 SER A N 1
ATOM 1654 C CA . SER A 1 208 ? -16.138 0.176 11.182 1.00 84.62 208 SER A CA 1
ATOM 1655 C C . SER A 1 208 ? -16.006 -0.244 9.719 1.00 84.62 208 SER A C 1
ATOM 1657 O O . SER A 1 208 ? -15.005 -0.847 9.340 1.00 84.62 208 SER A O 1
ATOM 1659 N N . LEU A 1 209 ? -16.997 0.095 8.887 1.00 70.56 209 LEU A N 1
ATOM 1660 C CA . LEU A 1 209 ? -17.007 -0.251 7.455 1.00 70.56 209 LEU A CA 1
ATOM 1661 C C . LEU A 1 209 ? -16.487 0.869 6.549 1.00 70.56 209 LEU A C 1
ATOM 1663 O O . LEU A 1 209 ? -16.241 0.640 5.368 1.00 70.56 209 LEU A O 1
ATOM 1667 N N . GLN A 1 210 ? -16.316 2.073 7.091 1.00 64.50 210 GLN A N 1
ATOM 1668 C CA . GLN A 1 210 ? -15.749 3.210 6.377 1.00 64.50 210 GLN A CA 1
ATOM 1669 C C . GLN A 1 210 ? -14.409 3.571 7.017 1.00 64.50 210 GLN A C 1
ATOM 1671 O O . GLN A 1 210 ? -14.330 3.815 8.225 1.00 64.50 210 GLN A O 1
ATOM 1676 N N . GLU A 1 211 ? -13.345 3.599 6.214 1.00 54.59 211 GLU A N 1
ATOM 1677 C CA . GLU A 1 211 ? -12.057 4.128 6.658 1.00 54.59 211 GLU A CA 1
ATOM 1678 C C . GLU A 1 211 ? -12.145 5.663 6.703 1.00 54.59 211 GLU A C 1
ATOM 1680 O O . GLU A 1 211 ? -12.429 6.313 5.700 1.00 54.59 211 GLU A O 1
ATOM 1685 N N . ASN A 1 212 ? -11.895 6.242 7.881 1.00 53.44 212 ASN A N 1
ATOM 1686 C CA . ASN A 1 212 ? -11.650 7.674 8.116 1.00 53.44 212 ASN A CA 1
ATOM 1687 C C . ASN A 1 212 ? -12.815 8.669 7.942 1.00 53.44 212 ASN A C 1
ATOM 1689 O O . ASN A 1 212 ? -12.559 9.872 7.965 1.00 53.44 212 ASN A O 1
ATOM 1693 N N . ALA A 1 213 ? -14.068 8.227 7.806 1.00 55.88 213 ALA A N 1
ATOM 1694 C CA . ALA A 1 213 ? -15.179 9.160 7.583 1.00 55.88 213 ALA A CA 1
ATOM 1695 C C . ALA A 1 213 ? -15.791 9.731 8.877 1.00 55.88 213 ALA A C 1
ATOM 1697 O O . ALA A 1 213 ? -16.017 10.938 8.933 1.00 55.88 213 ALA A O 1
ATOM 1698 N N . ASN A 1 214 ? -16.016 8.903 9.914 1.00 70.38 214 ASN A N 1
ATOM 1699 C CA . ASN A 1 214 ? -16.932 9.275 11.002 1.00 70.38 214 ASN A CA 1
ATOM 1700 C C . ASN A 1 214 ? -16.332 9.175 12.418 1.00 70.38 214 ASN A C 1
ATOM 1702 O O . ASN A 1 214 ? -15.588 8.246 12.741 1.00 70.38 214 ASN A O 1
ATOM 1706 N N . THR A 1 215 ? -16.669 10.144 13.271 1.00 86.12 215 THR A N 1
ATOM 1707 C CA . THR A 1 215 ? -16.252 10.279 14.675 1.00 86.12 215 THR A CA 1
ATOM 1708 C C . THR A 1 215 ? -17.402 9.882 15.597 1.00 86.12 215 THR A C 1
ATOM 1710 O O . THR A 1 215 ? -18.381 10.610 15.703 1.00 86.12 215 THR A O 1
ATOM 1713 N N . TYR A 1 216 ? -17.285 8.775 16.328 1.00 92.44 216 TYR A N 1
ATOM 1714 C CA . TYR A 1 216 ? -18.316 8.312 17.269 1.00 92.44 216 TYR A CA 1
ATOM 1715 C C . TYR A 1 216 ? -17.730 7.847 18.601 1.00 92.44 216 TYR A C 1
ATOM 1717 O O . TYR A 1 216 ? -16.530 7.580 18.721 1.00 92.44 216 TYR A O 1
ATOM 1725 N N . PHE A 1 217 ? -18.601 7.736 19.605 1.00 95.56 217 PHE A N 1
ATOM 1726 C CA . PHE A 1 217 ? -18.271 7.250 20.936 1.00 95.56 217 PHE A CA 1
ATOM 1727 C C . PHE A 1 217 ? -19.019 5.951 21.250 1.00 95.56 217 PHE A C 1
ATOM 1729 O O . PHE A 1 217 ? -20.210 5.968 21.558 1.00 95.56 217 PHE A O 1
ATOM 1736 N N . SER A 1 218 ? -18.290 4.838 21.225 1.00 95.62 218 SER A N 1
ATOM 1737 C CA . SER A 1 218 ? -18.758 3.527 21.669 1.00 95.62 218 SER A CA 1
ATOM 1738 C C . SER A 1 218 ? -18.464 3.343 23.160 1.00 95.62 218 SER A C 1
ATOM 1740 O O . SER A 1 218 ? -17.308 3.403 23.588 1.00 95.62 218 SER A O 1
ATOM 1742 N N . ASN A 1 219 ? -19.511 3.142 23.962 1.00 97.44 219 ASN A N 1
ATOM 1743 C CA . ASN A 1 219 ? -19.410 2.871 25.396 1.00 97.44 219 ASN A CA 1
ATOM 1744 C C . ASN A 1 219 ? -20.026 1.511 25.702 1.00 97.44 219 ASN A C 1
ATOM 1746 O O . ASN A 1 219 ? -21.252 1.386 25.776 1.00 97.44 219 ASN A O 1
ATOM 1750 N N . THR A 1 220 ? -19.184 0.500 25.883 1.00 97.19 220 THR A N 1
ATOM 1751 C CA . THR A 1 220 ? -19.623 -0.891 25.993 1.00 97.19 220 THR A CA 1
ATOM 1752 C C . THR A 1 220 ? -19.484 -1.385 27.425 1.00 97.19 220 THR A C 1
ATOM 1754 O O . THR A 1 220 ? -18.504 -1.088 28.114 1.00 97.19 220 THR A O 1
ATOM 1757 N N . VAL A 1 221 ? -20.483 -2.125 27.896 1.00 97.25 221 VAL A N 1
ATOM 1758 C CA . VAL A 1 221 ? -20.445 -2.815 29.187 1.00 97.25 221 VAL A CA 1
ATOM 1759 C C . VAL A 1 221 ? -20.903 -4.249 28.976 1.00 97.25 221 VAL A C 1
ATOM 1761 O O . VAL A 1 221 ? -22.048 -4.480 28.598 1.00 97.25 221 VAL A O 1
ATOM 1764 N N . THR A 1 222 ? -20.019 -5.199 29.252 1.00 97.12 222 THR A N 1
ATOM 1765 C CA . THR A 1 222 ? -20.304 -6.634 29.243 1.00 97.12 222 THR A CA 1
ATOM 1766 C C . THR A 1 222 ? -20.234 -7.154 30.673 1.00 97.12 222 THR A C 1
ATOM 1768 O O . THR A 1 222 ? -19.174 -7.120 31.300 1.00 97.12 222 THR A O 1
ATOM 1771 N N . GLU A 1 223 ? -21.352 -7.642 31.203 1.00 95.69 223 GLU A N 1
ATOM 1772 C CA . GLU A 1 223 ? -21.402 -8.325 32.498 1.00 95.69 223 GLU A CA 1
ATOM 1773 C C . GLU A 1 223 ? -21.455 -9.835 32.279 1.00 95.69 223 GLU A C 1
ATOM 1775 O O . GLU A 1 223 ? -22.330 -10.342 31.581 1.00 95.69 223 GLU A O 1
ATOM 1780 N N . CYS A 1 224 ? -20.516 -10.555 32.888 1.00 96.75 224 CYS A N 1
ATOM 1781 C CA . CYS A 1 224 ? -20.383 -11.998 32.773 1.00 96.75 224 CYS A CA 1
ATOM 1782 C C . CYS A 1 224 ? -20.478 -12.643 34.160 1.00 96.75 224 CYS A C 1
ATOM 1784 O O . CYS A 1 224 ? -19.642 -12.412 35.038 1.00 96.75 224 CYS A O 1
ATOM 1786 N N . ILE A 1 225 ? -21.523 -13.435 34.381 1.00 97.19 225 ILE A N 1
ATOM 1787 C CA . ILE A 1 225 ? -21.839 -14.044 35.673 1.00 97.19 225 ILE A CA 1
ATOM 1788 C C . ILE A 1 225 ? -21.703 -15.555 35.526 1.00 97.19 225 ILE A C 1
ATOM 1790 O O . ILE A 1 225 ? -22.479 -16.182 34.809 1.00 97.19 225 ILE A O 1
ATOM 1794 N N . LEU A 1 226 ? -20.708 -16.122 36.204 1.00 98.31 226 LEU A N 1
ATOM 1795 C CA . LEU A 1 226 ? -20.366 -17.538 36.145 1.00 98.31 226 LEU A CA 1
ATOM 1796 C C . LEU A 1 226 ? -20.734 -18.230 37.459 1.00 98.31 226 LEU A C 1
ATOM 1798 O O . LEU A 1 226 ? -20.080 -18.017 38.484 1.00 98.31 226 LEU A O 1
ATOM 1802 N N . SER A 1 227 ? -21.749 -19.093 37.420 1.00 98.44 227 SER A N 1
ATOM 1803 C CA . SER A 1 227 ? -22.102 -20.001 38.516 1.00 98.44 227 SER A CA 1
ATOM 1804 C C . SER A 1 227 ? -21.069 -21.126 38.677 1.00 98.44 227 SER A C 1
ATOM 1806 O O . SER A 1 227 ? -20.090 -21.229 37.930 1.00 98.44 227 SER A O 1
ATOM 1808 N N . THR A 1 228 ? -21.255 -21.960 39.700 1.00 98.38 228 THR A N 1
ATOM 1809 C CA . THR A 1 228 ? -20.332 -23.043 40.067 1.00 98.38 228 THR A CA 1
ATOM 1810 C C . THR A 1 228 ? -20.003 -23.940 38.870 1.00 98.38 228 THR A C 1
ATOM 1812 O O . THR A 1 228 ? -20.889 -24.294 38.103 1.00 98.38 228 THR A O 1
ATOM 1815 N N . GLN A 1 229 ? -18.729 -24.297 38.685 1.00 98.25 229 GLN A N 1
ATOM 1816 C CA . GLN A 1 229 ? -18.246 -25.174 37.599 1.00 98.25 229 GLN A CA 1
ATOM 1817 C C . GLN A 1 229 ? -18.528 -24.699 36.157 1.00 98.25 229 GLN A C 1
ATOM 1819 O O . GLN A 1 229 ? -18.264 -25.441 35.214 1.00 98.25 229 GLN A O 1
ATOM 1824 N N . SER A 1 230 ? -19.039 -23.483 35.948 1.00 98.50 230 SER A N 1
ATOM 1825 C CA . SER A 1 230 ? -19.252 -22.947 34.598 1.00 98.50 230 SER A CA 1
ATOM 1826 C C . SER A 1 230 ? -17.939 -22.537 33.923 1.00 98.50 230 SER A C 1
ATOM 1828 O O . SER A 1 230 ? -16.953 -22.212 34.591 1.00 98.50 230 SER A O 1
ATOM 1830 N N . HIS A 1 231 ? -17.917 -22.541 32.591 1.00 98.38 231 HIS A N 1
ATOM 1831 C CA . HIS A 1 231 ? -16.745 -22.190 31.794 1.00 98.38 231 HIS A CA 1
ATOM 1832 C C . HIS A 1 231 ? -17.124 -21.305 30.602 1.00 98.38 231 HIS A C 1
ATOM 1834 O O . HIS A 1 23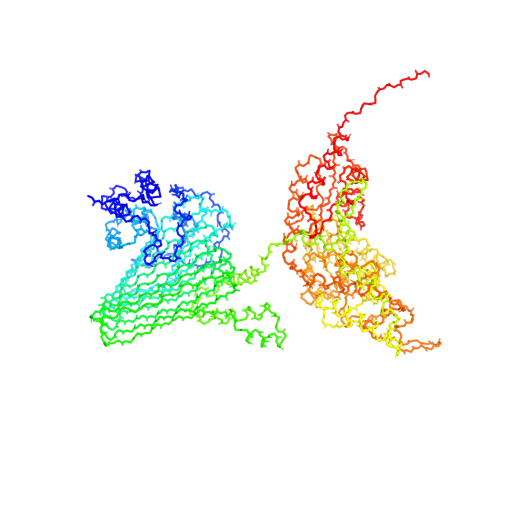1 ? -17.817 -21.741 29.686 1.00 98.38 231 HIS A O 1
ATOM 1840 N N . ILE A 1 232 ? -16.610 -20.075 30.577 1.00 98.38 232 ILE A N 1
ATOM 1841 C CA . ILE A 1 232 ? -16.742 -19.165 29.435 1.00 98.38 232 ILE A CA 1
ATOM 1842 C C . ILE A 1 232 ? -15.377 -18.864 28.821 1.00 98.38 232 ILE A C 1
ATOM 1844 O O . ILE A 1 232 ? -14.462 -18.406 29.508 1.00 98.38 232 ILE A O 1
ATOM 1848 N N . GLU A 1 233 ? -15.277 -19.064 27.508 1.00 97.50 233 GLU A N 1
ATOM 1849 C CA . GLU A 1 233 ? -14.203 -18.504 26.689 1.00 97.50 233 GLU A CA 1
ATOM 1850 C C . GLU A 1 233 ? -14.739 -17.275 25.945 1.00 97.50 233 GLU A C 1
ATOM 1852 O O . GLU A 1 233 ? -15.707 -17.361 25.191 1.00 97.50 233 GLU A O 1
ATOM 1857 N N . HIS A 1 234 ? -14.119 -16.123 26.161 1.00 97.50 234 HIS A N 1
ATOM 1858 C CA . HIS A 1 234 ? -14.526 -14.834 25.625 1.00 97.50 234 HIS A CA 1
ATOM 1859 C C . HIS A 1 234 ? -13.432 -14.275 24.712 1.00 97.50 234 HIS A C 1
ATOM 1861 O O . HIS A 1 234 ? -12.278 -14.135 25.110 1.00 97.50 234 HIS A O 1
ATOM 1867 N N . TYR A 1 235 ? -13.783 -13.929 23.483 1.00 95.19 235 TYR A N 1
ATOM 1868 C CA . TYR A 1 235 ? -12.881 -13.340 22.503 1.00 95.19 235 TYR A CA 1
ATOM 1869 C C . TYR A 1 235 ? -13.377 -11.939 22.165 1.00 95.19 235 TYR A C 1
ATOM 1871 O O . TYR A 1 235 ? -14.560 -11.760 21.909 1.00 95.19 235 TYR A O 1
ATOM 1879 N N . LYS A 1 236 ? -12.487 -10.947 22.146 1.00 94.94 236 LYS A N 1
ATOM 1880 C CA . LYS A 1 236 ? -12.806 -9.561 21.790 1.00 94.94 236 LYS A CA 1
ATOM 1881 C C . LYS A 1 236 ? -11.880 -9.076 20.684 1.00 94.94 236 LYS A C 1
ATOM 1883 O O . LYS A 1 236 ? -10.664 -9.184 20.823 1.00 94.94 236 LYS A O 1
ATOM 1888 N N . LEU A 1 237 ? -12.443 -8.511 19.623 1.00 92.62 237 LEU A N 1
ATOM 1889 C CA . LEU A 1 237 ? -11.715 -7.870 18.529 1.00 92.62 237 LEU A CA 1
ATOM 1890 C C . LEU A 1 237 ? -12.218 -6.437 18.343 1.00 92.62 237 LEU A C 1
ATOM 1892 O O . LEU A 1 237 ? -13.422 -6.218 18.225 1.00 92.62 237 LEU A O 1
ATOM 1896 N N . ILE A 1 238 ? -11.301 -5.470 18.327 1.00 92.94 238 ILE A N 1
ATOM 1897 C CA . ILE A 1 238 ? -11.601 -4.048 18.119 1.00 92.94 238 ILE A CA 1
ATOM 1898 C C . ILE A 1 238 ? -10.838 -3.551 16.885 1.00 92.94 238 ILE A C 1
ATOM 1900 O O . ILE A 1 238 ? -9.604 -3.485 16.885 1.00 92.94 238 ILE A O 1
ATOM 1904 N N . GLU A 1 239 ? -11.597 -3.193 15.851 1.00 88.44 239 GLU A N 1
ATOM 1905 C CA . GLU A 1 239 ? -11.149 -2.672 14.554 1.00 88.44 239 GLU A CA 1
ATOM 1906 C C . GLU A 1 239 ? -12.039 -1.491 14.126 1.00 88.44 239 GLU A C 1
ATOM 1908 O O . GLU A 1 239 ? -12.709 -1.500 13.093 1.00 88.44 239 GLU A O 1
ATOM 1913 N N . GLU A 1 240 ? -12.086 -0.467 14.972 1.00 89.25 240 GLU A N 1
ATOM 1914 C CA . GLU A 1 240 ? -12.928 0.713 14.767 1.00 89.25 240 GLU A CA 1
ATOM 1915 C C . GLU A 1 240 ? -12.200 1.841 14.012 1.00 89.25 240 GLU A C 1
ATOM 1917 O O . GLU A 1 240 ? -10.992 1.775 13.780 1.00 89.25 240 GLU A O 1
ATOM 1922 N N . SER A 1 241 ? -12.937 2.888 13.618 1.00 87.25 241 SER A N 1
ATOM 1923 C CA . SER A 1 241 ? -12.387 4.055 12.905 1.00 87.25 241 SER A CA 1
ATOM 1924 C C . SER A 1 241 ? -11.231 4.724 13.668 1.00 87.25 241 SER A C 1
ATOM 1926 O O . SER A 1 241 ? -11.275 4.860 14.888 1.00 87.25 241 SER A O 1
ATOM 1928 N N . GLU A 1 242 ? -10.213 5.236 12.967 1.00 87.06 242 GLU A N 1
ATOM 1929 C CA . GLU A 1 242 ? -9.078 5.950 13.584 1.00 87.06 242 GLU A CA 1
ATOM 1930 C C . GLU A 1 242 ? -9.473 7.247 14.310 1.00 87.06 242 GLU A C 1
ATOM 1932 O O . GLU A 1 242 ? -8.684 7.797 15.077 1.00 87.06 242 GLU A O 1
ATOM 1937 N N . THR A 1 243 ? -10.689 7.741 14.087 1.00 88.56 243 THR A N 1
ATOM 1938 C CA . THR A 1 243 ? -11.256 8.913 14.765 1.00 88.56 243 THR A CA 1
ATOM 1939 C C . THR A 1 243 ? -12.244 8.542 15.875 1.00 88.56 243 THR A C 1
ATOM 1941 O O . THR A 1 243 ? -12.739 9.430 16.568 1.00 88.56 243 THR A O 1
ATOM 1944 N N . SER A 1 244 ? -12.535 7.253 16.087 1.00 92.38 244 SER A N 1
ATOM 1945 C CA . SER A 1 244 ? -13.490 6.814 17.107 1.00 92.38 244 SER A CA 1
ATOM 1946 C C . SER A 1 244 ? -12.924 6.887 18.529 1.00 92.38 244 SER A C 1
ATOM 1948 O O . SER A 1 244 ? -11.712 6.854 18.766 1.00 92.38 244 SER A O 1
ATOM 1950 N N . THR A 1 245 ? -13.832 6.953 19.503 1.00 95.62 245 THR A N 1
ATOM 1951 C CA . THR A 1 245 ? -13.542 6.680 20.913 1.00 95.62 245 THR A CA 1
ATOM 1952 C C . THR A 1 245 ? -14.281 5.413 21.340 1.00 95.62 245 THR A C 1
ATOM 1954 O O . THR A 1 245 ? -15.506 5.376 21.312 1.00 95.62 245 THR A O 1
ATOM 1957 N N . HIS A 1 246 ? -13.547 4.391 21.771 1.00 96.81 246 HIS A N 1
ATOM 1958 C CA . HIS A 1 246 ? -14.066 3.154 22.347 1.00 96.81 246 HIS A CA 1
ATOM 1959 C C . HIS A 1 246 ? -13.700 3.085 23.828 1.00 96.81 246 HIS A C 1
ATOM 1961 O O . HIS A 1 246 ? -12.519 3.002 24.169 1.00 96.81 246 HIS A O 1
ATOM 1967 N N . ILE A 1 247 ? -14.693 3.059 24.712 1.00 97.56 247 ILE A N 1
ATOM 1968 C CA . ILE A 1 247 ? -14.508 2.755 26.134 1.00 97.56 247 ILE A CA 1
ATOM 1969 C C . ILE A 1 247 ? -15.311 1.493 26.444 1.00 97.56 247 ILE A C 1
ATOM 1971 O O . ILE A 1 247 ? -16.536 1.531 26.504 1.00 97.56 247 ILE A O 1
ATOM 1975 N N . GLY A 1 248 ? -14.623 0.369 26.622 1.00 97.06 248 GLY A N 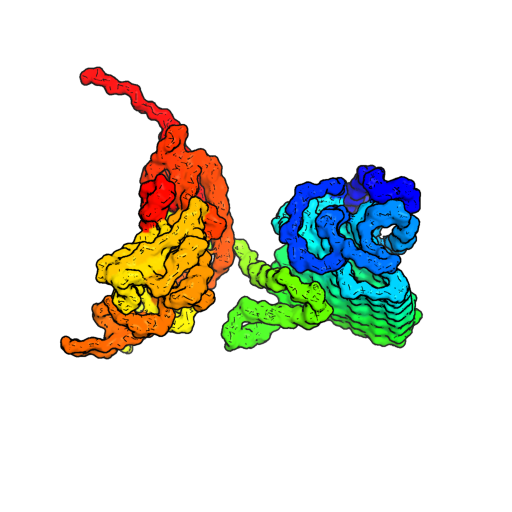1
ATOM 1976 C CA . GLY A 1 248 ? -15.243 -0.919 26.913 1.00 97.06 248 GLY A CA 1
ATOM 1977 C C . GLY A 1 248 ? -14.980 -1.371 28.343 1.00 97.06 248 GLY A C 1
ATOM 1978 O O . GLY A 1 248 ? -13.850 -1.287 28.816 1.00 97.06 248 GLY A O 1
ATOM 1979 N N . ASN A 1 249 ? -16.005 -1.896 29.006 1.00 97.25 249 ASN A N 1
ATOM 1980 C CA . ASN A 1 249 ? -15.945 -2.420 30.366 1.00 97.25 249 ASN A CA 1
ATOM 1981 C C . ASN A 1 249 ? -16.392 -3.884 30.369 1.00 97.25 249 ASN A C 1
ATOM 1983 O O . ASN A 1 249 ? -17.486 -4.194 29.913 1.00 97.25 249 ASN A O 1
ATOM 1987 N N . LEU A 1 250 ? -15.568 -4.777 30.904 1.00 97.31 250 LEU A N 1
ATOM 1988 C CA . LEU A 1 250 ? -15.884 -6.188 31.098 1.00 97.31 250 LEU A CA 1
ATOM 1989 C C . LEU A 1 250 ? -15.880 -6.488 32.597 1.00 97.31 250 LEU A C 1
ATOM 1991 O O . LEU A 1 250 ? -14.832 -6.426 33.236 1.00 97.31 250 LEU A O 1
ATOM 1995 N N . CYS A 1 251 ? -17.039 -6.818 33.155 1.00 96.44 251 CYS A N 1
ATOM 1996 C CA . CYS A 1 251 ? -17.214 -7.118 34.572 1.00 96.44 251 CYS A CA 1
ATOM 1997 C C . CYS A 1 251 ? -17.566 -8.594 34.749 1.00 96.44 251 CYS A C 1
ATOM 1999 O O . CYS A 1 251 ? -18.621 -9.039 34.307 1.00 96.44 251 CYS A O 1
ATOM 2001 N N . VAL A 1 252 ? -16.703 -9.353 35.420 1.00 97.56 252 VAL A N 1
ATOM 2002 C CA . VAL A 1 252 ? -16.840 -10.803 35.578 1.00 97.56 252 VAL A CA 1
ATOM 2003 C C . VAL A 1 252 ? -16.955 -11.168 37.051 1.00 97.56 252 VAL A C 1
ATOM 2005 O O . VAL A 1 252 ? -16.137 -10.746 37.869 1.00 97.56 252 VAL A O 1
ATOM 2008 N N . THR A 1 253 ? -17.952 -11.981 37.391 1.00 97.12 253 THR A N 1
ATOM 2009 C CA . THR A 1 253 ? -18.137 -12.537 38.739 1.00 97.12 253 THR A CA 1
ATOM 2010 C C . THR A 1 253 ? -18.126 -14.056 38.667 1.00 97.12 253 THR A C 1
ATOM 2012 O O . THR A 1 253 ? -18.923 -14.640 37.938 1.00 97.12 253 THR A O 1
ATOM 2015 N N . GLN A 1 254 ? -17.236 -14.693 39.429 1.00 98.25 254 GLN A N 1
ATOM 2016 C CA . GLN A 1 254 ? -16.981 -16.131 39.361 1.00 98.25 254 GLN A CA 1
ATOM 2017 C C . GLN A 1 254 ? -17.294 -16.841 40.681 1.00 98.25 254 GLN A C 1
ATOM 2019 O O . GLN A 1 254 ? -16.751 -16.491 41.732 1.00 98.25 254 GLN A O 1
ATOM 2024 N N . GLN A 1 255 ? -18.142 -17.869 40.615 1.00 98.44 255 GLN A N 1
ATOM 2025 C CA . GLN A 1 255 ? -18.411 -18.801 41.714 1.00 98.44 255 GLN A CA 1
ATOM 2026 C C . GLN A 1 255 ? -17.433 -19.994 41.695 1.00 98.44 255 GLN A C 1
ATOM 2028 O O . GLN A 1 255 ? -16.451 -20.006 40.945 1.00 98.44 255 GLN A O 1
ATOM 2033 N N . ALA A 1 256 ? -17.660 -20.986 42.564 1.00 98.12 256 ALA A N 1
ATOM 2034 C CA . ALA A 1 256 ? -16.675 -22.018 42.877 1.00 98.12 256 ALA A CA 1
ATOM 2035 C C . ALA A 1 256 ? -16.323 -22.864 41.647 1.00 98.12 256 ALA A C 1
ATOM 2037 O O . ALA A 1 256 ? -17.207 -23.253 40.888 1.00 98.12 256 ALA A O 1
ATOM 2038 N N . ASN A 1 257 ? -15.044 -23.193 41.463 1.00 98.31 257 ASN A N 1
ATOM 2039 C CA . ASN A 1 257 ? -14.557 -24.019 40.345 1.00 98.31 257 ASN A CA 1
ATOM 2040 C C . ASN A 1 257 ? -14.895 -23.492 38.931 1.00 98.31 257 ASN A C 1
ATOM 2042 O O . ASN A 1 257 ? -14.765 -24.240 37.963 1.00 98.31 257 ASN A O 1
ATOM 2046 N N . SER A 1 258 ? -15.356 -22.247 38.789 1.00 98.69 258 SER A N 1
ATOM 2047 C CA . SER A 1 258 ? -15.666 -21.673 37.476 1.00 98.69 258 SER A CA 1
ATOM 2048 C C . SER A 1 258 ? -14.402 -21.206 36.746 1.00 98.69 258 SER A C 1
ATOM 2050 O O . SER A 1 258 ? -13.389 -20.882 37.373 1.00 98.69 258 SER A O 1
ATOM 2052 N N . GLN A 1 259 ? -14.459 -21.152 35.417 1.00 98.69 259 GLN A N 1
ATOM 2053 C CA . GLN A 1 259 ? -13.334 -20.804 34.548 1.00 98.69 259 GLN A CA 1
ATOM 2054 C C . GLN A 1 259 ? -13.728 -19.691 33.574 1.00 98.69 259 GLN A C 1
ATOM 2056 O O . GLN A 1 259 ? -14.677 -19.836 32.806 1.00 98.69 259 GLN A O 1
ATOM 2061 N N . PHE A 1 260 ? -12.984 -18.587 33.581 1.00 98.56 260 PHE A N 1
ATOM 2062 C CA . PHE A 1 260 ? -13.187 -17.485 32.644 1.00 98.56 260 PHE A CA 1
ATOM 2063 C C . PHE A 1 260 ? -11.898 -17.181 31.888 1.00 98.56 260 PHE A C 1
ATOM 2065 O O . PHE A 1 260 ? -10.923 -16.708 32.477 1.00 98.56 260 PHE A O 1
ATOM 2072 N N . PHE A 1 261 ? -11.885 -17.439 30.583 1.00 98.06 261 PHE A N 1
ATOM 2073 C CA . PHE A 1 261 ? -10.733 -17.163 29.726 1.00 98.06 261 PHE A CA 1
ATOM 2074 C C . PHE A 1 261 ? -11.093 -16.074 28.722 1.00 98.06 261 PHE A C 1
ATOM 2076 O O . PHE A 1 261 ? -12.013 -16.251 27.935 1.00 98.06 261 PHE A O 1
ATOM 2083 N N . SER A 1 262 ? -10.370 -14.955 28.739 1.00 97.56 262 SER A N 1
ATOM 2084 C CA . SER A 1 262 ? -10.591 -13.822 27.841 1.00 97.56 262 SER A CA 1
ATOM 2085 C C . SER A 1 262 ? -9.377 -13.558 26.957 1.00 97.56 262 SER A C 1
ATOM 2087 O O . SER A 1 262 ? -8.241 -13.496 27.437 1.00 97.56 262 SER A O 1
ATOM 2089 N N . TYR A 1 263 ? -9.633 -13.367 25.667 1.00 95.81 263 TYR A N 1
ATOM 2090 C CA . TYR A 1 263 ? -8.645 -13.108 24.628 1.00 95.81 263 TYR A CA 1
ATOM 2091 C C . TYR A 1 263 ? -9.021 -11.822 23.893 1.00 95.81 263 TYR A C 1
ATOM 2093 O O . TYR A 1 263 ? -10.027 -11.784 23.192 1.00 95.81 263 TYR A O 1
ATOM 2101 N N . SER A 1 264 ? -8.234 -10.759 24.044 1.00 94.19 264 SER A N 1
ATOM 2102 C CA . SER A 1 264 ? -8.559 -9.437 23.497 1.00 94.19 264 SER A CA 1
ATOM 2103 C C . SER A 1 264 ? -7.535 -8.982 22.465 1.00 94.19 264 SER A C 1
ATOM 2105 O O . SER A 1 264 ? -6.343 -8.944 22.752 1.00 94.19 264 SER A O 1
ATOM 2107 N N . ILE A 1 265 ? -7.990 -8.547 21.294 1.00 92.75 265 ILE A N 1
ATOM 2108 C CA . ILE A 1 265 ? -7.154 -7.918 20.272 1.00 92.75 265 ILE A CA 1
ATOM 2109 C C . ILE A 1 265 ? -7.698 -6.522 19.949 1.00 92.75 265 ILE A C 1
ATOM 2111 O O . ILE A 1 265 ? -8.882 -6.373 19.658 1.00 92.75 265 ILE A O 1
ATOM 2115 N N . ALA A 1 266 ? -6.834 -5.507 19.984 1.00 93.25 266 ALA A N 1
ATOM 2116 C CA . ALA A 1 266 ? -7.151 -4.145 19.548 1.00 93.25 266 ALA A CA 1
ATOM 2117 C C . ALA A 1 266 ? -6.151 -3.689 18.474 1.00 93.25 266 ALA A C 1
ATOM 2119 O O . ALA A 1 266 ? -4.960 -3.569 18.763 1.00 93.25 266 ALA A O 1
ATOM 2120 N N . LEU A 1 267 ? -6.626 -3.476 17.241 1.00 86.81 267 LEU A N 1
ATOM 2121 C CA . LEU A 1 267 ? -5.771 -3.160 16.080 1.00 86.81 267 LEU A CA 1
ATOM 2122 C C . LEU A 1 267 ? -5.977 -1.747 15.526 1.00 86.81 267 LEU A C 1
ATOM 2124 O O . LEU A 1 267 ? -5.045 -1.177 14.964 1.00 86.81 267 LEU A O 1
ATOM 2128 N N . LYS A 1 268 ? -7.189 -1.195 15.655 1.00 83.56 268 LYS A N 1
ATOM 2129 C CA . LYS A 1 268 ? -7.550 0.153 15.190 1.00 83.56 268 LYS A CA 1
ATOM 2130 C C . LYS A 1 268 ? -8.466 0.853 16.200 1.00 83.56 268 LYS A C 1
ATOM 2132 O O . LYS A 1 268 ? -9.050 0.211 17.075 1.00 83.56 268 LYS A O 1
ATOM 2137 N N . GLY A 1 269 ? -8.575 2.172 16.062 1.00 87.56 269 GLY A N 1
ATOM 2138 C CA . GLY A 1 269 ? -9.375 3.054 16.914 1.00 87.56 269 GLY A CA 1
ATOM 2139 C C . GLY A 1 269 ? -8.587 4.297 17.328 1.00 87.56 269 GLY A C 1
ATOM 2140 O O . GLY A 1 269 ? -7.390 4.204 17.597 1.00 87.56 269 GLY A O 1
ATOM 2141 N N . GLY A 1 270 ? -9.234 5.462 17.389 1.00 91.50 270 GLY A N 1
ATOM 2142 C CA . GLY A 1 270 ? -8.567 6.708 17.787 1.00 91.50 270 GLY A CA 1
ATOM 2143 C C . GLY A 1 270 ? -8.145 6.703 19.252 1.00 91.50 270 GLY A C 1
ATOM 2144 O O . GLY A 1 270 ? -6.959 6.792 19.577 1.00 91.50 270 GLY A O 1
ATOM 2145 N N . LEU A 1 271 ? -9.124 6.547 20.141 1.00 95.75 271 LEU A N 1
ATOM 2146 C CA . LEU A 1 271 ? -8.922 6.280 21.562 1.00 95.75 271 LEU A CA 1
ATOM 2147 C C . LEU A 1 271 ? -9.627 4.975 21.923 1.00 95.75 271 LEU A C 1
ATOM 2149 O O . LEU A 1 271 ? -10.850 4.940 21.973 1.00 95.75 271 LEU A O 1
ATOM 2153 N N . VAL A 1 272 ? -8.872 3.928 22.236 1.00 97.31 272 VAL A N 1
ATOM 2154 C CA . VAL A 1 272 ? -9.410 2.653 22.720 1.00 97.31 272 VAL A CA 1
ATOM 2155 C C . VAL A 1 272 ? -9.012 2.469 24.174 1.00 97.31 272 VAL A C 1
ATOM 2157 O O . VAL A 1 272 ? -7.831 2.490 24.511 1.00 97.31 272 VAL A O 1
ATOM 2160 N N . ARG A 1 273 ? -9.986 2.249 25.052 1.00 97.19 273 ARG A N 1
ATOM 2161 C CA . ARG A 1 273 ? -9.759 1.822 26.430 1.00 97.19 273 ARG A CA 1
ATOM 2162 C C . ARG A 1 273 ? -10.590 0.586 26.735 1.00 97.19 273 ARG A C 1
ATOM 2164 O O . ARG A 1 273 ? -11.792 0.577 26.493 1.00 97.19 273 ARG A O 1
ATOM 2171 N N . SER A 1 274 ? -9.952 -0.440 27.284 1.00 97.38 274 SER A N 1
ATOM 2172 C CA . SER A 1 274 ? -10.615 -1.645 27.782 1.00 97.38 274 SER A CA 1
ATOM 2173 C C . SER A 1 274 ? -10.339 -1.822 29.271 1.00 97.38 274 SER A C 1
ATOM 2175 O O . SER A 1 274 ? -9.210 -2.126 29.656 1.00 97.38 274 SER A O 1
ATOM 2177 N N . ASP A 1 275 ? -11.379 -1.665 30.083 1.00 97.00 275 ASP A N 1
ATOM 2178 C CA . ASP A 1 275 ? -11.380 -1.911 31.522 1.00 97.00 275 ASP A CA 1
ATOM 2179 C C . ASP A 1 275 ? -11.936 -3.320 31.782 1.00 97.00 275 ASP A C 1
ATOM 2181 O O . ASP A 1 275 ? -13.066 -3.628 31.416 1.00 97.00 275 ASP A O 1
ATOM 2185 N N . THR A 1 276 ? -11.150 -4.212 32.381 1.00 97.25 276 THR A N 1
ATOM 2186 C CA . THR A 1 276 ? -11.558 -5.589 32.707 1.00 97.25 276 THR A CA 1
ATOM 2187 C C . THR A 1 276 ? -11.459 -5.824 34.204 1.00 97.25 276 THR A C 1
ATOM 2189 O O . THR A 1 276 ? -10.377 -5.760 34.778 1.00 97.25 276 THR A O 1
ATOM 2192 N N . GLN A 1 277 ? -12.579 -6.132 34.843 1.00 96.94 277 GLN A N 1
ATOM 2193 C CA . GLN A 1 277 ? -12.651 -6.443 36.261 1.00 96.94 277 GLN A CA 1
ATOM 2194 C C . GLN A 1 277 ? -13.137 -7.876 36.451 1.00 96.94 277 GLN A C 1
ATOM 2196 O O . GLN A 1 277 ? -14.229 -8.221 36.009 1.00 96.94 277 GLN A O 1
ATOM 2201 N N . VAL A 1 278 ? -12.358 -8.696 37.152 1.00 98.06 278 VAL A N 1
ATOM 2202 C CA . VAL A 1 278 ? -12.702 -10.088 37.456 1.00 98.06 278 VAL A CA 1
ATOM 2203 C C . VAL A 1 278 ? -12.700 -10.293 38.964 1.00 98.06 278 VAL A C 1
ATOM 2205 O O . VAL A 1 278 ? -11.699 -10.029 39.625 1.00 98.06 278 VAL A O 1
ATOM 2208 N N . LYS A 1 279 ? -13.817 -10.771 39.515 1.00 97.88 279 LYS A N 1
ATOM 2209 C CA . LYS A 1 279 ? -13.962 -11.125 40.932 1.00 97.88 279 LYS A CA 1
ATOM 2210 C C . LYS A 1 279 ? -14.033 -12.644 41.083 1.00 97.88 279 LYS A C 1
ATOM 2212 O O . LYS A 1 279 ? -15.004 -13.269 40.655 1.00 97.88 279 LYS A O 1
ATOM 2217 N N . LEU A 1 280 ? -13.020 -13.227 41.721 1.00 98.19 280 LEU A N 1
ATOM 2218 C CA . LEU A 1 280 ? -12.938 -14.653 42.051 1.00 98.19 280 LEU A CA 1
ATOM 2219 C C . LEU A 1 280 ? -13.576 -14.871 43.430 1.00 98.19 280 LEU A C 1
ATOM 2221 O O . LEU A 1 280 ? -12.891 -14.941 44.453 1.00 98.19 280 LEU A O 1
ATOM 2225 N N . CYS A 1 281 ? -14.912 -14.889 43.459 1.00 97.62 281 CYS A N 1
ATOM 2226 C CA . CYS A 1 281 ? -15.703 -14.802 44.688 1.00 97.62 281 CYS A CA 1
ATOM 2227 C C . CYS A 1 281 ? -15.646 -16.068 45.542 1.00 97.62 281 CYS A C 1
ATOM 2229 O O . CYS A 1 281 ? -15.789 -15.974 46.758 1.00 97.62 281 CYS A O 1
ATOM 2231 N N . GLN A 1 282 ? -15.442 -17.240 44.938 1.00 98.00 282 GLN A N 1
ATOM 2232 C CA . GLN A 1 282 ? -15.475 -18.541 45.614 1.00 98.00 282 GLN A CA 1
ATOM 2233 C C . GLN A 1 282 ? -14.252 -19.394 45.267 1.00 98.00 282 GLN A C 1
ATOM 2235 O O . GLN A 1 282 ? -13.511 -19.099 44.328 1.00 98.00 282 GLN A O 1
ATOM 2240 N N . ALA A 1 283 ? -14.026 -20.442 46.062 1.00 97.06 283 ALA A N 1
ATOM 2241 C CA . ALA A 1 283 ? -12.815 -21.247 45.979 1.00 97.06 283 ALA A CA 1
ATOM 2242 C C . ALA A 1 283 ? -12.620 -21.905 44.603 1.00 97.06 283 ALA A C 1
ATOM 2244 O O . ALA A 1 283 ? -13.583 -22.274 43.926 1.00 97.06 283 ALA A O 1
ATOM 2245 N N . HIS A 1 284 ? -11.357 -22.080 44.207 1.00 98.06 284 HIS A N 1
ATOM 2246 C CA . HIS A 1 284 ? -10.956 -22.755 42.963 1.00 98.06 284 HIS A CA 1
ATOM 2247 C C . HIS A 1 284 ? -11.407 -22.092 41.650 1.00 98.06 284 HIS A C 1
ATOM 2249 O O . HIS A 1 284 ? -11.248 -22.693 40.588 1.00 98.06 284 HIS A O 1
ATOM 2255 N N . ALA A 1 285 ? -11.941 -20.868 41.686 1.00 98.31 285 ALA A N 1
ATOM 2256 C CA . ALA A 1 285 ? -12.205 -20.098 40.474 1.00 98.31 285 ALA A CA 1
ATOM 2257 C C . ALA A 1 285 ? -10.894 -19.738 39.747 1.00 98.31 285 ALA A C 1
ATOM 2259 O O . ALA A 1 285 ? -9.890 -19.406 40.389 1.00 98.31 285 ALA A O 1
ATOM 2260 N N . GLN A 1 286 ? -10.916 -19.799 38.413 1.00 98.56 286 GLN A N 1
ATOM 2261 C CA . GLN A 1 286 ? -9.747 -19.574 37.558 1.00 98.56 286 GLN A CA 1
ATOM 2262 C C . GLN A 1 286 ? -10.022 -18.508 36.498 1.00 98.56 286 GLN A C 1
ATOM 2264 O O . GLN A 1 286 ? -11.083 -18.514 35.868 1.00 98.56 286 GLN A O 1
ATOM 2269 N N . CYS A 1 287 ? -9.043 -17.637 36.258 1.00 98.12 287 CYS A N 1
ATOM 2270 C CA . CYS A 1 287 ? -9.122 -16.579 35.256 1.00 98.12 287 CYS A CA 1
ATOM 2271 C C . CYS A 1 287 ? -7.867 -16.532 34.378 1.00 98.12 287 CYS A C 1
ATOM 2273 O O . CYS A 1 287 ? -6.749 -16.494 34.890 1.00 98.12 287 CYS A O 1
ATOM 2275 N N . HIS A 1 288 ? -8.035 -16.476 33.057 1.00 97.88 288 HIS A N 1
ATOM 2276 C CA . HIS A 1 288 ? -6.940 -16.198 32.126 1.00 97.88 288 HIS A CA 1
ATOM 2277 C C . HIS A 1 288 ? -7.267 -14.974 31.276 1.00 97.88 288 HIS A C 1
ATOM 2279 O O . HIS A 1 288 ? -8.245 -14.993 30.537 1.00 97.88 288 HIS A O 1
ATOM 2285 N N . LEU A 1 289 ? -6.428 -13.942 31.324 1.00 97.94 289 LEU A N 1
ATOM 2286 C CA . LEU A 1 289 ? -6.542 -12.752 30.482 1.00 97.94 289 LEU A CA 1
ATOM 2287 C C . LEU A 1 289 ? -5.352 -12.695 29.530 1.00 97.94 289 LEU A C 1
ATOM 2289 O O . LEU A 1 289 ? -4.199 -12.651 29.956 1.00 97.94 289 LEU A O 1
ATOM 2293 N N . LYS A 1 290 ? -5.608 -12.703 28.225 1.00 96.31 290 LYS A N 1
ATOM 2294 C CA . LYS A 1 290 ? -4.558 -12.543 27.218 1.00 96.31 290 LYS A CA 1
ATOM 2295 C C . LYS A 1 290 ? -4.930 -11.430 26.266 1.00 96.31 290 LYS A C 1
ATOM 2297 O O . LYS A 1 290 ? -6.068 -11.380 25.806 1.00 96.31 290 LYS A O 1
ATOM 2302 N N . GLY A 1 291 ? -3.975 -10.574 25.921 1.00 95.00 291 GLY A N 1
ATOM 2303 C CA . GLY A 1 291 ? -4.265 -9.493 24.990 1.00 95.00 291 GLY A CA 1
ATOM 2304 C C . GLY A 1 291 ? -3.126 -9.080 24.079 1.00 95.00 291 GLY A C 1
ATOM 2305 O O . GLY A 1 291 ? -1.962 -9.094 24.465 1.00 95.00 291 GLY A O 1
ATOM 2306 N N . LEU A 1 292 ? -3.479 -8.689 22.861 1.00 94.06 292 LEU A N 1
ATOM 2307 C CA . LEU A 1 292 ? -2.579 -8.094 21.884 1.00 94.06 292 LEU A CA 1
ATOM 2308 C C . LEU A 1 292 ? -3.127 -6.724 21.488 1.00 94.06 292 LEU A C 1
ATOM 2310 O O . LEU A 1 292 ? -4.291 -6.611 21.114 1.00 94.06 292 LEU A O 1
ATOM 2314 N N . TYR A 1 293 ? -2.298 -5.690 21.537 1.00 94.06 293 TYR A N 1
ATOM 2315 C CA . TYR A 1 293 ? -2.673 -4.373 21.034 1.00 94.06 293 TYR A CA 1
ATOM 2316 C C . TYR A 1 293 ? -1.619 -3.795 20.106 1.00 94.06 293 TYR A C 1
ATOM 2318 O O . TYR A 1 293 ? -0.414 -3.980 20.297 1.00 94.06 293 TYR A O 1
ATOM 2326 N N . GLN A 1 294 ? -2.105 -3.068 19.110 1.00 91.62 294 GLN A N 1
ATOM 2327 C CA . GLN A 1 294 ? -1.304 -2.380 18.121 1.00 91.62 294 GLN A CA 1
ATOM 2328 C C . GLN A 1 294 ? -1.780 -0.936 17.997 1.00 91.62 294 GLN A C 1
ATOM 2330 O O . GLN A 1 294 ? -2.946 -0.715 17.703 1.00 91.62 294 GLN A O 1
ATOM 2335 N N . ALA A 1 295 ? -0.876 0.028 18.167 1.00 91.31 295 ALA A N 1
ATOM 2336 C CA . ALA A 1 295 ? -1.169 1.442 17.951 1.00 91.31 295 ALA A CA 1
ATOM 2337 C C . ALA A 1 295 ? -0.209 2.043 16.911 1.00 91.31 295 ALA A C 1
ATOM 2339 O O . ALA A 1 295 ? 1.008 1.834 16.975 1.00 91.31 295 ALA A O 1
ATOM 2340 N N . THR A 1 296 ? -0.756 2.786 15.948 1.00 88.69 296 THR A N 1
ATOM 2341 C CA . THR A 1 296 ? -0.006 3.488 14.890 1.00 88.69 296 THR A CA 1
ATOM 2342 C C . THR A 1 296 ? -0.530 4.917 14.702 1.00 88.69 296 THR A C 1
ATOM 2344 O O . THR A 1 296 ? -1.443 5.362 15.404 1.00 88.69 296 THR A O 1
ATOM 2347 N N . ALA A 1 297 ? 0.084 5.687 13.798 1.00 86.06 297 ALA A N 1
ATOM 2348 C CA . ALA A 1 297 ? -0.257 7.080 13.513 1.00 86.06 297 ALA A CA 1
ATOM 2349 C C . ALA A 1 297 ? -0.299 7.980 14.770 1.00 86.06 297 ALA A C 1
ATOM 2351 O O . ALA A 1 297 ? 0.747 8.437 15.238 1.00 86.06 297 ALA A O 1
ATOM 2352 N N . LYS A 1 298 ? -1.498 8.264 15.298 1.00 89.50 298 LYS A N 1
ATOM 2353 C CA . LYS A 1 298 ? -1.753 9.070 16.510 1.00 89.50 298 LYS A CA 1
ATOM 2354 C C . LYS A 1 298 ? -2.723 8.387 17.485 1.00 89.50 298 LYS A C 1
ATOM 2356 O O . LYS A 1 298 ? -3.312 9.057 18.330 1.00 89.50 298 LYS A O 1
ATOM 2361 N N . GLN A 1 299 ? -2.914 7.078 17.342 1.00 93.12 299 GLN A N 1
ATOM 2362 C CA . GLN A 1 299 ? -3.855 6.311 18.152 1.00 93.12 299 GLN A CA 1
ATOM 2363 C C . GLN A 1 299 ? -3.407 6.232 19.619 1.00 93.12 299 GLN A C 1
ATOM 2365 O O . GLN A 1 299 ? -2.216 6.341 19.941 1.00 93.12 299 GLN A O 1
ATOM 2370 N N . HIS A 1 300 ? -4.370 6.005 20.510 1.00 96.56 300 HIS A N 1
ATOM 2371 C CA . HIS A 1 300 ? -4.122 5.670 21.905 1.00 96.56 300 HIS A CA 1
ATOM 2372 C C . HIS A 1 300 ? -4.856 4.390 22.298 1.00 96.56 300 HIS A C 1
ATOM 2374 O O . HIS A 1 300 ? -6.083 4.355 22.231 1.00 96.56 300 HIS A O 1
ATOM 2380 N N . ILE A 1 301 ? -4.129 3.374 22.774 1.00 96.75 301 ILE A N 1
ATOM 2381 C CA . ILE A 1 301 ? -4.732 2.123 23.261 1.00 96.75 301 ILE A CA 1
ATOM 2382 C C . ILE A 1 301 ? -4.370 1.872 24.722 1.00 96.75 301 ILE A C 1
ATOM 2384 O O . ILE A 1 301 ? -3.201 1.760 25.083 1.00 96.75 301 ILE A O 1
ATOM 2388 N N . ALA A 1 302 ? -5.383 1.744 25.573 1.00 96.31 302 ALA A N 1
ATOM 2389 C CA . ALA A 1 302 ? -5.239 1.502 26.997 1.00 96.31 302 ALA A CA 1
ATOM 2390 C C . ALA A 1 302 ? -5.947 0.212 27.428 1.00 96.31 302 ALA A C 1
ATOM 2392 O O . ALA A 1 302 ? -7.126 0.005 27.148 1.00 96.31 302 ALA A O 1
ATOM 2393 N N . HIS A 1 303 ? -5.246 -0.618 28.190 1.00 96.56 303 HIS A N 1
ATOM 2394 C CA . HIS A 1 303 ? -5.810 -1.764 28.891 1.00 96.56 303 HIS A CA 1
ATOM 2395 C C . HIS A 1 303 ? -5.661 -1.558 30.393 1.00 96.56 303 HIS A C 1
ATOM 2397 O O . HIS A 1 303 ? -4.558 -1.315 30.892 1.00 96.56 303 HIS A O 1
ATOM 2403 N N . HIS A 1 304 ? -6.772 -1.658 31.111 1.00 96.50 304 HIS A N 1
ATOM 2404 C CA . HIS A 1 304 ? -6.781 -1.651 32.561 1.00 96.50 304 HIS A CA 1
ATOM 2405 C C . HIS A 1 304 ? -7.430 -2.929 33.067 1.00 96.50 304 HIS A C 1
ATOM 2407 O O . HIS A 1 304 ? -8.561 -3.235 32.697 1.00 96.50 304 HIS A O 1
ATOM 2413 N N . THR A 1 305 ? -6.731 -3.671 33.914 1.00 97.31 305 THR A N 1
ATOM 2414 C CA . THR A 1 305 ? -7.248 -4.915 34.475 1.00 97.31 305 THR A CA 1
ATOM 2415 C C . THR A 1 305 ? -7.216 -4.881 35.995 1.00 97.31 305 THR A C 1
ATOM 2417 O O . THR A 1 305 ? -6.303 -4.328 36.614 1.00 97.31 305 THR A O 1
ATOM 2420 N N . VAL A 1 306 ? -8.257 -5.440 36.608 1.00 97.44 306 VAL A N 1
ATOM 2421 C CA . VAL A 1 306 ? -8.370 -5.630 38.053 1.00 97.44 306 VAL A CA 1
ATOM 2422 C C . VAL A 1 306 ? -8.851 -7.050 38.314 1.00 97.44 306 VAL A C 1
ATOM 2424 O O . VAL A 1 306 ? -9.994 -7.381 38.004 1.00 97.44 306 VAL A O 1
ATOM 2427 N N . ILE A 1 307 ? -7.998 -7.886 38.900 1.00 98.31 307 ILE A N 1
ATOM 2428 C CA . ILE A 1 307 ? -8.341 -9.256 39.295 1.00 98.31 307 ILE A CA 1
ATOM 2429 C C . ILE A 1 307 ? -8.368 -9.322 40.820 1.00 98.31 307 ILE A C 1
ATOM 2431 O O . ILE A 1 307 ? -7.343 -9.139 41.472 1.00 98.31 307 ILE A O 1
ATOM 2435 N N . ASP A 1 308 ? -9.544 -9.566 41.393 1.00 98.06 308 ASP A N 1
ATOM 2436 C CA . ASP A 1 308 ? -9.771 -9.619 42.836 1.00 98.06 308 ASP A CA 1
ATOM 2437 C C . ASP A 1 308 ? -9.937 -11.075 43.295 1.00 98.06 308 ASP A C 1
ATOM 2439 O O . ASP A 1 308 ? -10.976 -11.707 43.076 1.00 98.06 308 ASP A O 1
ATOM 2443 N N . HIS A 1 309 ? -8.890 -11.614 43.917 1.00 98.50 309 HIS A N 1
ATOM 2444 C CA . HIS A 1 309 ? -8.889 -12.914 44.578 1.00 98.50 309 HIS A CA 1
ATOM 2445 C C . HIS A 1 309 ? -9.535 -12.769 45.957 1.00 98.50 309 HIS A C 1
ATOM 2447 O O . HIS A 1 309 ? -8.879 -12.402 46.934 1.00 98.50 309 HIS A O 1
ATOM 2453 N N . ILE A 1 310 ? -10.838 -13.052 46.027 1.00 97.94 310 ILE A N 1
ATOM 2454 C CA . ILE A 1 310 ? -11.649 -12.903 47.244 1.00 97.94 310 ILE A CA 1
ATOM 2455 C C . ILE A 1 310 ? -11.671 -14.193 48.066 1.00 97.94 310 ILE A C 1
ATOM 2457 O O . ILE A 1 310 ? -11.867 -14.128 49.274 1.00 97.94 310 ILE A O 1
ATOM 2461 N N . SER A 1 311 ? -11.470 -15.349 47.436 1.00 97.88 311 SER A N 1
ATOM 2462 C CA . SER A 1 311 ? -11.581 -16.671 48.060 1.00 97.88 311 SER A CA 1
ATOM 2463 C C . SER A 1 311 ? -10.307 -17.510 47.902 1.00 97.88 311 SER A C 1
ATOM 2465 O O . SER A 1 311 ? -9.489 -17.234 47.018 1.00 97.88 311 SER A O 1
ATOM 2467 N N . PRO A 1 312 ? -10.110 -18.531 48.756 1.00 96.69 312 PRO A N 1
ATOM 2468 C CA . PRO A 1 312 ? -8.898 -19.344 48.755 1.00 96.69 312 PRO A CA 1
ATOM 2469 C C . PRO A 1 312 ? -8.787 -20.243 47.521 1.00 96.69 312 PRO A C 1
ATOM 2471 O O . PRO A 1 312 ? -9.783 -20.561 46.870 1.00 96.69 312 PRO A O 1
ATOM 2474 N N . TYR A 1 313 ? -7.569 -20.700 47.229 1.00 97.62 313 TYR A N 1
ATOM 2475 C CA . TYR A 1 313 ? -7.259 -21.616 46.124 1.00 97.62 313 TYR A CA 1
ATOM 2476 C C . TYR A 1 313 ? -7.643 -21.096 44.731 1.00 97.62 313 TYR A C 1
ATOM 2478 O O . TYR A 1 313 ? -7.893 -21.889 43.823 1.00 97.62 313 TYR A O 1
ATOM 2486 N N . THR A 1 314 ? -7.735 -19.781 44.552 1.00 98.31 314 THR A N 1
ATOM 2487 C CA . THR A 1 314 ? -8.083 -19.174 43.262 1.00 98.31 314 THR A CA 1
ATOM 2488 C C . THR A 1 314 ? -6.832 -18.958 42.412 1.00 98.31 314 THR A C 1
ATOM 2490 O O . THR A 1 314 ? -5.731 -18.801 42.946 1.00 98.31 314 THR A O 1
ATOM 2493 N N . SER A 1 315 ? -6.967 -18.948 41.084 1.00 98.44 315 SER A N 1
ATOM 2494 C CA . SER A 1 315 ? -5.820 -18.751 40.190 1.00 98.44 315 SER A CA 1
ATOM 2495 C C . SER A 1 315 ? -6.082 -17.738 39.081 1.00 98.44 315 SER A C 1
ATOM 2497 O O . SER A 1 315 ? -7.175 -17.669 38.519 1.00 98.44 315 SER A O 1
ATOM 2499 N N . SER A 1 316 ? -5.064 -16.939 38.756 1.00 98.38 316 SER A N 1
ATOM 2500 C CA . SER A 1 316 ? -5.112 -16.009 37.633 1.00 98.38 316 SER A CA 1
ATOM 2501 C C . SER A 1 316 ? -3.826 -16.014 36.810 1.00 98.38 316 SER A C 1
ATOM 2503 O O . SER A 1 316 ? -2.724 -16.173 37.340 1.00 98.38 316 SER A O 1
ATOM 2505 N N . LYS A 1 317 ? -3.966 -15.855 35.490 1.00 97.56 317 LYS A N 1
ATOM 2506 C CA . LYS A 1 317 ? -2.845 -15.619 34.572 1.00 97.56 317 LYS A CA 1
ATOM 2507 C C . LYS A 1 317 ? -3.180 -14.499 33.612 1.00 97.56 317 LYS A C 1
ATOM 2509 O O . LYS A 1 317 ? -4.194 -14.556 32.924 1.00 97.56 317 LYS A O 1
ATOM 2514 N N . GLU A 1 318 ? -2.289 -13.534 33.513 1.00 96.94 318 GLU A N 1
ATOM 2515 C CA . GLU A 1 318 ? -2.431 -12.375 32.658 1.00 96.94 318 GLU A CA 1
ATOM 2516 C C . GLU A 1 318 ? -1.205 -12.209 31.761 1.00 96.94 318 GLU A C 1
ATOM 2518 O O . GLU A 1 318 ? -0.073 -12.134 32.241 1.00 96.94 318 GLU A O 1
ATOM 2523 N N . PHE A 1 319 ? -1.423 -12.144 30.446 1.00 96.19 319 PHE A N 1
ATOM 2524 C CA . PHE A 1 319 ? -0.350 -11.972 29.472 1.00 96.19 319 PHE A CA 1
ATOM 2525 C C . PHE A 1 319 ? -0.740 -11.036 28.331 1.00 96.19 319 PHE A C 1
ATOM 2527 O O . PHE A 1 319 ? -1.538 -11.391 27.464 1.00 96.19 319 PHE A O 1
ATOM 2534 N N . TYR A 1 320 ? -0.132 -9.852 28.300 1.00 96.50 320 TYR A N 1
ATOM 2535 C CA . TYR A 1 320 ? -0.393 -8.837 27.283 1.00 96.50 320 TYR A CA 1
ATOM 2536 C C . TYR A 1 320 ? 0.847 -8.520 26.451 1.00 96.50 320 TYR A C 1
ATOM 2538 O O . TYR A 1 320 ? 1.954 -8.400 26.985 1.00 96.50 320 TYR A O 1
ATOM 2546 N N . LYS A 1 321 ? 0.648 -8.316 25.146 1.00 95.94 321 LYS A N 1
ATOM 2547 C CA . LYS A 1 321 ? 1.662 -7.782 24.238 1.00 95.94 321 LYS A CA 1
ATOM 2548 C C . LYS A 1 321 ? 1.205 -6.517 23.534 1.00 95.94 321 LYS A C 1
ATOM 2550 O O . LYS A 1 321 ? 0.079 -6.449 23.058 1.00 95.94 321 LYS A O 1
ATOM 2555 N N . GLY A 1 322 ? 2.112 -5.553 23.435 1.00 95.19 322 GLY A N 1
ATOM 2556 C CA . GLY A 1 322 ? 1.893 -4.293 22.737 1.00 95.19 322 GLY A CA 1
ATOM 2557 C C . GLY A 1 322 ? 2.899 -4.054 21.624 1.00 95.19 322 GLY A C 1
ATOM 2558 O O . GLY A 1 322 ? 4.091 -4.297 21.813 1.00 95.19 322 GLY A O 1
ATOM 2559 N N . ILE A 1 323 ? 2.440 -3.530 20.492 1.00 93.94 323 ILE A N 1
ATOM 2560 C CA . ILE A 1 323 ? 3.293 -2.960 19.445 1.00 93.94 323 ILE A CA 1
ATOM 2561 C C . ILE A 1 323 ? 2.862 -1.511 19.224 1.00 93.94 323 ILE A C 1
ATOM 2563 O O . ILE A 1 323 ? 1.696 -1.252 18.939 1.00 93.94 323 ILE A O 1
ATOM 2567 N N . VAL A 1 324 ? 3.789 -0.564 19.357 1.00 93.62 324 VAL A N 1
ATOM 2568 C CA . VAL A 1 324 ? 3.480 0.871 19.253 1.00 93.62 324 VAL A CA 1
ATOM 2569 C C . VAL A 1 324 ? 4.468 1.550 18.312 1.00 93.62 324 VAL A C 1
ATOM 2571 O O . VAL A 1 324 ? 5.684 1.438 18.496 1.00 93.62 324 VAL A O 1
ATOM 2574 N N . ALA A 1 325 ? 3.945 2.230 17.291 1.00 90.31 325 ALA A N 1
ATOM 2575 C CA . ALA A 1 325 ? 4.712 2.893 16.234 1.00 90.31 325 ALA A CA 1
ATOM 2576 C C . ALA A 1 325 ? 4.295 4.366 16.042 1.00 90.31 325 ALA A C 1
ATOM 2578 O O . ALA A 1 325 ? 3.395 4.878 16.709 1.00 90.31 325 ALA A O 1
ATOM 2579 N N . ASP A 1 326 ? 4.946 5.062 15.110 1.00 87.38 326 ASP A N 1
ATOM 2580 C CA . ASP A 1 326 ? 4.686 6.463 14.753 1.00 87.38 326 ASP A CA 1
ATOM 2581 C C . ASP A 1 326 ? 4.670 7.406 15.970 1.00 87.38 326 ASP A C 1
ATOM 2583 O O . ASP A 1 326 ? 5.635 7.405 16.730 1.00 87.38 326 ASP A O 1
ATOM 2587 N N . LYS A 1 327 ? 3.613 8.211 16.149 1.00 89.88 327 LYS A N 1
ATOM 2588 C CA . LYS A 1 327 ? 3.399 9.111 17.299 1.00 89.88 327 LYS A CA 1
ATOM 2589 C C . LYS A 1 327 ? 2.279 8.609 18.213 1.00 89.88 327 LYS A C 1
ATOM 2591 O O . LYS A 1 327 ? 1.596 9.403 18.864 1.00 89.88 327 LYS A O 1
ATOM 2596 N N . SER A 1 328 ? 2.024 7.307 18.181 1.00 93.62 328 SER A N 1
ATOM 2597 C CA . SER A 1 328 ? 0.968 6.682 18.966 1.00 93.62 328 SER A CA 1
ATOM 2598 C C . SER A 1 328 ? 1.428 6.405 20.396 1.00 93.62 328 SER A C 1
ATOM 2600 O O . SER A 1 328 ? 2.617 6.464 20.724 1.00 93.62 328 SER A O 1
ATOM 2602 N N . SER A 1 329 ? 0.470 6.121 21.273 1.00 95.81 329 SER A N 1
ATOM 2603 C CA . SER A 1 329 ? 0.765 5.788 22.664 1.00 95.81 329 SER A CA 1
ATOM 2604 C C . SER A 1 329 ? -0.079 4.623 23.157 1.00 95.81 329 SER A C 1
ATOM 2606 O O . SER A 1 329 ? -1.200 4.415 22.699 1.00 95.81 329 SER A O 1
ATOM 2608 N N . ALA A 1 330 ? 0.440 3.868 24.120 1.00 96.81 330 ALA A N 1
ATOM 2609 C CA . ALA A 1 330 ? -0.335 2.840 24.795 1.00 96.81 330 ALA A CA 1
ATOM 2610 C C . ALA A 1 330 ? -0.141 2.852 26.310 1.00 96.81 330 ALA A C 1
ATOM 2612 O O . ALA A 1 330 ? 0.866 3.335 26.836 1.00 96.81 330 ALA A O 1
ATOM 2613 N N . ALA A 1 331 ? -1.118 2.295 27.019 1.00 96.06 331 ALA A N 1
ATOM 2614 C CA . ALA A 1 331 ? -1.058 2.109 28.458 1.00 96.06 331 ALA A CA 1
ATOM 2615 C C . ALA A 1 331 ? -1.523 0.705 28.856 1.00 96.06 331 ALA A C 1
ATOM 2617 O O . ALA A 1 331 ? -2.557 0.230 28.400 1.00 96.06 331 ALA A O 1
ATOM 2618 N N . PHE A 1 332 ? -0.788 0.063 29.757 1.00 96.38 332 PHE A N 1
ATOM 2619 C CA . PHE A 1 332 ? -1.212 -1.159 30.429 1.00 96.38 332 PHE A CA 1
ATOM 2620 C C . PHE A 1 332 ? -1.140 -0.937 31.940 1.00 96.38 332 PHE A C 1
ATOM 2622 O O . PHE A 1 332 ? -0.069 -0.653 32.475 1.00 96.38 332 PHE A O 1
ATOM 2629 N N . ASN A 1 333 ? -2.265 -1.047 32.639 1.00 95.50 333 ASN A N 1
ATOM 2630 C CA . ASN A 1 333 ? -2.329 -0.957 34.096 1.00 95.50 333 ASN A CA 1
ATOM 2631 C C . ASN A 1 333 ? -3.048 -2.192 34.626 1.00 95.50 333 ASN A C 1
ATOM 2633 O O . ASN A 1 333 ? -4.271 -2.259 34.548 1.00 95.50 333 ASN A O 1
ATOM 2637 N N . GLY A 1 334 ? -2.299 -3.156 35.141 1.00 95.56 334 GLY A N 1
ATOM 2638 C CA . GLY A 1 334 ? -2.870 -4.389 35.661 1.00 95.56 334 GLY A CA 1
ATOM 2639 C C . GLY A 1 334 ? -2.718 -4.457 37.171 1.00 95.56 334 GLY A C 1
ATOM 2640 O O . GLY A 1 334 ? -1.645 -4.175 37.708 1.00 95.56 334 GLY A O 1
ATOM 2641 N N . LYS A 1 335 ? -3.803 -4.767 37.875 1.00 96.56 335 LYS A N 1
ATOM 2642 C CA . LYS A 1 335 ? -3.847 -4.827 39.336 1.00 96.56 335 LYS A CA 1
ATOM 2643 C C . LYS A 1 335 ? -4.415 -6.164 39.779 1.00 96.56 335 LYS A C 1
ATOM 2645 O O . LYS A 1 335 ? -5.590 -6.445 39.566 1.00 96.56 335 LYS A O 1
ATOM 2650 N N . VAL A 1 336 ? -3.603 -6.952 40.472 1.00 97.75 336 VAL A N 1
ATOM 2651 C CA . VAL A 1 336 ? -4.076 -8.155 41.162 1.00 97.75 336 VAL A CA 1
ATOM 2652 C C . VAL A 1 336 ? -4.192 -7.854 42.648 1.00 97.75 336 VAL A C 1
ATOM 2654 O O . VAL A 1 336 ? -3.230 -7.402 43.270 1.00 97.75 336 VAL A O 1
ATOM 2657 N N . ILE A 1 337 ? -5.367 -8.106 43.212 1.00 98.00 337 ILE A N 1
ATOM 2658 C CA . ILE A 1 337 ? -5.672 -7.928 44.629 1.00 98.00 337 ILE A CA 1
ATOM 2659 C C . ILE A 1 337 ? -5.889 -9.313 45.231 1.00 98.00 337 ILE A C 1
ATOM 2661 O O . ILE A 1 337 ? -6.713 -10.073 44.732 1.00 98.00 337 ILE A O 1
ATOM 2665 N N . VAL A 1 338 ? -5.169 -9.649 46.300 1.00 97.88 338 VAL A N 1
ATOM 2666 C CA . VAL A 1 338 ? -5.309 -10.921 47.019 1.00 97.88 338 VAL A CA 1
ATOM 2667 C C . VAL A 1 338 ? -5.763 -10.654 48.443 1.00 97.88 338 VAL A C 1
ATOM 2669 O O . VAL A 1 338 ? -4.985 -10.189 49.275 1.00 97.88 338 VAL A O 1
ATOM 2672 N N . ARG A 1 339 ? -7.049 -10.911 48.710 1.00 97.75 339 ARG A N 1
ATOM 2673 C CA . ARG A 1 339 ? -7.706 -10.604 49.989 1.00 97.75 339 ARG A CA 1
ATOM 2674 C C . ARG A 1 339 ? -7.183 -11.497 51.127 1.00 97.75 339 ARG A C 1
ATOM 2676 O O . ARG A 1 339 ? -6.703 -12.594 50.852 1.00 97.75 339 ARG A O 1
ATOM 2683 N N . PRO A 1 340 ? -7.317 -11.082 52.405 1.00 97.00 340 PRO A N 1
ATOM 2684 C CA . PRO A 1 340 ? -6.777 -11.826 53.552 1.00 97.00 340 PRO A CA 1
ATOM 2685 C C . PRO A 1 340 ? -7.169 -13.311 53.614 1.00 97.00 340 PRO A C 1
ATOM 2687 O O . PRO A 1 340 ? -6.391 -14.156 54.042 1.00 97.00 340 PRO A O 1
ATOM 2690 N N . GLN A 1 341 ? -8.379 -13.644 53.170 1.00 95.19 341 GLN A N 1
ATOM 2691 C CA . GLN A 1 341 ? -8.920 -15.003 53.173 1.00 95.19 341 GLN A CA 1
ATOM 2692 C C . GLN A 1 341 ? -8.521 -15.846 51.945 1.00 95.19 341 GLN A C 1
ATOM 2694 O O . GLN A 1 341 ? -8.827 -17.037 51.894 1.00 95.19 341 GLN A O 1
ATOM 2699 N N . ALA A 1 342 ? -7.850 -15.263 50.948 1.00 96.00 342 ALA A N 1
ATOM 2700 C CA . ALA A 1 342 ? -7.509 -15.915 49.685 1.00 96.00 342 ALA A CA 1
ATOM 2701 C C . ALA A 1 342 ? -6.208 -16.738 49.762 1.00 96.00 342 ALA A C 1
ATOM 2703 O O . ALA A 1 342 ? -5.368 -16.684 48.862 1.00 96.00 342 ALA A O 1
ATOM 2704 N N . ILE A 1 343 ? -6.048 -17.524 50.832 1.00 94.75 343 ILE A N 1
ATOM 2705 C CA . ILE A 1 343 ? -4.891 -18.410 51.033 1.00 94.75 343 ILE A CA 1
ATOM 2706 C C . ILE A 1 343 ? -4.721 -19.392 49.867 1.00 94.75 343 ILE A C 1
ATOM 2708 O O . ILE A 1 343 ? -5.693 -19.816 49.237 1.00 94.75 343 ILE A O 1
ATOM 2712 N N . LYS A 1 344 ? -3.474 -19.777 49.601 1.00 96.25 344 LYS A N 1
ATOM 2713 C CA . LYS A 1 344 ? -3.051 -20.719 48.554 1.00 96.25 344 LYS A CA 1
ATOM 2714 C C . LYS A 1 344 ? -3.494 -20.333 47.146 1.00 96.25 344 LYS A C 1
ATOM 2716 O O . LYS A 1 344 ? -3.648 -21.195 46.281 1.00 96.25 344 LYS A O 1
ATOM 2721 N N . SER A 1 345 ? -3.722 -19.045 46.920 1.00 97.44 345 SER A N 1
ATOM 2722 C CA . SER A 1 345 ? -4.048 -18.512 45.601 1.00 97.44 345 SER A CA 1
ATOM 2723 C C . SER A 1 345 ? -2.778 -18.203 44.812 1.00 97.44 345 SER A C 1
ATOM 2725 O O . SER A 1 345 ? -1.724 -17.906 45.386 1.00 97.44 345 SER A O 1
ATOM 2727 N N . THR A 1 346 ? -2.880 -18.266 43.486 1.00 97.94 346 THR A N 1
ATOM 2728 C CA . THR A 1 346 ? -1.753 -18.018 42.580 1.00 97.94 346 THR A CA 1
ATOM 2729 C C . THR A 1 346 ? -2.085 -16.945 41.553 1.00 97.94 346 THR A C 1
ATOM 2731 O O . THR A 1 346 ? -3.175 -16.979 40.983 1.00 97.94 346 THR A O 1
ATOM 2734 N N . ALA A 1 347 ? -1.143 -16.060 41.242 1.00 97.50 347 ALA A N 1
ATOM 2735 C CA . ALA A 1 347 ? -1.308 -15.064 40.186 1.00 97.50 347 ALA A CA 1
ATOM 2736 C C . ALA A 1 347 ? -0.031 -14.887 39.357 1.00 97.50 347 ALA A C 1
ATOM 2738 O O . ALA A 1 347 ? 1.070 -14.828 39.897 1.00 97.50 347 ALA A O 1
ATOM 2739 N N . GLU A 1 348 ? -0.172 -14.755 38.044 1.00 97.38 348 GLU A N 1
ATOM 2740 C CA . GLU A 1 348 ? 0.919 -14.410 37.129 1.00 97.38 348 GLU A CA 1
ATOM 2741 C C . GLU A 1 348 ? 0.478 -13.244 36.248 1.00 97.38 348 GLU A C 1
ATOM 2743 O O . GLU A 1 348 ? -0.595 -13.302 35.657 1.00 97.38 348 GLU A O 1
ATOM 2748 N N . GLN A 1 349 ? 1.298 -12.199 36.138 1.00 96.56 349 GLN A N 1
ATOM 2749 C CA . GLN A 1 349 ? 0.999 -11.026 35.315 1.00 96.56 349 GLN A CA 1
ATOM 2750 C C . GLN A 1 349 ? 2.215 -10.605 34.490 1.00 96.56 349 GLN A C 1
ATOM 2752 O O . GLN A 1 349 ? 3.260 -10.258 35.035 1.00 96.56 349 GLN A O 1
ATOM 2757 N N . LEU A 1 350 ? 2.091 -10.584 33.167 1.00 96.06 350 LEU A N 1
ATOM 2758 C CA . LEU A 1 350 ? 3.196 -10.258 32.275 1.00 96.06 350 LEU A CA 1
ATOM 2759 C C . LEU A 1 350 ? 2.753 -9.329 31.143 1.00 96.06 350 LEU A C 1
ATOM 2761 O O . LEU A 1 350 ? 1.830 -9.640 30.395 1.00 96.06 350 LEU A O 1
ATOM 2765 N N . ASN A 1 351 ? 3.456 -8.212 30.965 1.00 97.12 351 ASN A N 1
ATOM 2766 C CA . ASN A 1 351 ? 3.219 -7.288 29.856 1.00 97.12 351 ASN A CA 1
ATOM 2767 C C . ASN A 1 351 ? 4.508 -7.022 29.064 1.00 97.12 351 ASN A C 1
ATOM 2769 O O . ASN A 1 351 ? 5.484 -6.506 29.603 1.00 97.12 351 ASN A O 1
ATOM 2773 N N . LYS A 1 352 ? 4.537 -7.372 27.775 1.00 96.94 352 LYS A N 1
ATOM 2774 C CA . LYS A 1 352 ? 5.705 -7.148 26.906 1.00 96.94 352 LYS A CA 1
ATOM 2775 C C . LYS A 1 352 ? 5.364 -6.174 25.791 1.00 96.94 352 LYS A C 1
ATOM 2777 O O . LYS A 1 352 ? 4.379 -6.367 25.096 1.00 96.94 352 LYS A O 1
ATOM 2782 N N . ASN A 1 353 ? 6.200 -5.174 25.558 1.00 96.94 353 ASN A N 1
ATOM 2783 C CA . ASN A 1 353 ? 5.941 -4.147 24.558 1.00 96.94 353 ASN A CA 1
ATOM 2784 C C . ASN A 1 353 ? 7.128 -3.939 23.637 1.00 96.94 353 ASN A C 1
ATOM 2786 O O . ASN A 1 353 ? 8.277 -3.935 24.086 1.00 96.94 353 ASN A O 1
ATOM 2790 N N . LEU A 1 354 ? 6.809 -3.701 22.371 1.00 94.94 354 LEU A N 1
ATOM 2791 C CA . LEU A 1 354 ? 7.748 -3.357 21.326 1.00 94.94 354 LEU A CA 1
ATOM 2792 C C . LEU A 1 354 ? 7.477 -1.929 20.839 1.00 94.94 354 LEU A C 1
ATOM 2794 O O . LEU A 1 354 ? 6.399 -1.634 20.321 1.00 94.94 354 LEU A O 1
ATOM 2798 N N . LEU A 1 355 ? 8.466 -1.054 21.004 1.00 94.06 355 LEU A N 1
ATOM 2799 C CA . LEU A 1 355 ? 8.483 0.289 20.438 1.00 94.06 355 LEU A CA 1
ATOM 2800 C C . LEU A 1 355 ? 9.161 0.251 19.075 1.00 94.06 355 LEU A C 1
ATOM 2802 O O . LEU A 1 355 ? 10.269 -0.266 18.918 1.00 94.06 355 LEU A O 1
ATOM 2806 N N . LEU A 1 356 ? 8.481 0.814 18.090 1.00 89.69 356 LEU A N 1
ATOM 2807 C CA . LEU A 1 356 ? 8.857 0.721 16.688 1.00 89.69 356 LEU A CA 1
ATOM 2808 C C . LEU A 1 356 ? 9.305 2.054 16.078 1.00 89.69 356 LEU A C 1
ATOM 2810 O O . LEU A 1 356 ? 9.940 2.068 15.025 1.00 89.69 356 LEU A O 1
ATOM 2814 N N . SER A 1 357 ? 9.037 3.162 16.761 1.00 86.19 357 SER A N 1
ATOM 2815 C CA . SER A 1 357 ? 9.462 4.516 16.407 1.00 86.19 357 SER A CA 1
ATOM 2816 C C . SER A 1 357 ? 10.029 5.228 17.641 1.00 86.19 357 SER A C 1
ATOM 2818 O O . SER A 1 357 ? 9.873 4.771 18.773 1.00 86.19 357 SER A O 1
ATOM 2820 N N . ARG A 1 358 ? 10.702 6.366 17.431 1.00 85.69 358 ARG A N 1
ATOM 2821 C CA . ARG A 1 358 ? 11.238 7.190 18.531 1.00 85.69 358 ARG A CA 1
ATOM 2822 C C . ARG A 1 358 ? 10.163 7.974 19.287 1.00 85.69 358 ARG A C 1
ATOM 2824 O O . ARG A 1 358 ? 10.369 8.268 20.456 1.00 85.69 358 ARG A O 1
ATOM 2831 N N . ASP A 1 359 ? 9.060 8.298 18.616 1.00 87.44 359 ASP A N 1
ATOM 2832 C CA . ASP A 1 359 ? 7.963 9.099 19.174 1.00 87.44 359 ASP A CA 1
ATOM 2833 C C . ASP A 1 359 ? 6.844 8.228 19.781 1.00 87.44 359 ASP A C 1
ATOM 2835 O O . ASP A 1 359 ? 5.875 8.763 20.316 1.00 87.44 359 ASP A O 1
ATOM 2839 N N . ALA A 1 360 ? 6.961 6.897 19.696 1.00 92.50 360 ALA A N 1
ATOM 2840 C CA . ALA A 1 360 ? 6.030 5.965 20.318 1.00 92.50 360 ALA A CA 1
ATOM 2841 C C . ALA A 1 360 ? 6.252 5.890 21.833 1.00 92.50 360 ALA A C 1
ATOM 2843 O O . ALA A 1 360 ? 7.384 5.762 22.305 1.00 92.50 360 ALA A O 1
ATOM 2844 N N . GLU A 1 361 ? 5.158 5.886 22.594 1.00 95.25 361 GLU A N 1
ATOM 2845 C CA . GLU A 1 361 ? 5.196 5.830 24.057 1.00 95.25 361 GLU A CA 1
ATOM 2846 C C . GLU A 1 361 ? 4.372 4.658 24.594 1.00 95.25 361 GLU A C 1
ATOM 2848 O O . GLU A 1 361 ? 3.231 4.442 24.191 1.00 95.25 361 GLU A O 1
ATOM 2853 N N . VAL A 1 362 ? 4.917 3.920 25.563 1.00 96.50 362 VAL A N 1
ATOM 2854 C CA . VAL A 1 362 ? 4.159 2.911 26.311 1.00 96.50 362 VAL A CA 1
ATOM 2855 C C . VAL A 1 362 ? 4.339 3.127 27.803 1.00 96.50 362 VAL A C 1
ATOM 2857 O O . VAL A 1 362 ? 5.460 3.141 28.304 1.00 96.50 362 VAL A O 1
ATOM 2860 N N . ASN A 1 363 ? 3.224 3.218 28.524 1.00 95.19 363 ASN A N 1
ATOM 2861 C CA . ASN A 1 363 ? 3.206 3.258 29.981 1.00 95.19 363 ASN A CA 1
ATOM 2862 C C . ASN A 1 363 ? 2.683 1.931 30.527 1.00 95.19 363 ASN A C 1
ATOM 2864 O O . ASN A 1 363 ? 1.513 1.607 30.357 1.00 95.19 363 ASN A O 1
ATOM 2868 N N . THR A 1 364 ? 3.535 1.167 31.206 1.00 94.62 364 THR A N 1
ATOM 2869 C CA . THR A 1 364 ? 3.152 -0.118 31.807 1.00 94.62 364 THR A CA 1
ATOM 2870 C C . THR A 1 364 ? 3.267 -0.068 33.326 1.00 94.62 364 THR A C 1
ATOM 2872 O O . THR A 1 364 ? 4.254 0.432 33.869 1.00 94.62 364 THR A O 1
ATOM 2875 N N . LYS A 1 365 ? 2.236 -0.548 34.020 1.00 93.56 365 LYS A N 1
ATOM 2876 C CA . LYS A 1 365 ? 2.134 -0.535 35.480 1.00 93.56 365 LYS A CA 1
ATOM 2877 C C . LYS A 1 365 ? 1.444 -1.811 35.985 1.00 93.56 365 LYS A C 1
ATOM 2879 O O . LYS A 1 365 ? 0.266 -1.767 36.329 1.00 93.56 365 LYS A O 1
ATOM 2884 N N . PRO A 1 366 ? 2.147 -2.951 36.030 1.00 93.31 366 PRO A N 1
ATOM 2885 C CA . PRO A 1 366 ? 1.681 -4.111 36.781 1.00 93.31 366 PRO A CA 1
ATOM 2886 C C . PRO A 1 366 ? 1.751 -3.839 38.294 1.00 93.31 366 PRO A C 1
ATOM 2888 O O . PRO A 1 366 ? 2.722 -3.264 38.787 1.00 93.31 366 PRO A O 1
ATOM 2891 N N . GLN A 1 367 ? 0.728 -4.247 39.039 1.00 94.31 367 GLN A N 1
ATOM 2892 C CA . GLN A 1 367 ? 0.607 -4.062 40.484 1.00 94.31 367 GLN A CA 1
ATOM 2893 C C . GLN A 1 367 ? 0.119 -5.346 41.162 1.00 94.31 367 GLN A C 1
ATOM 2895 O O . GLN A 1 367 ? -0.737 -6.050 40.624 1.00 94.31 367 GLN A O 1
ATOM 2900 N N . LEU A 1 368 ? 0.632 -5.608 42.366 1.00 95.12 368 LEU A N 1
ATOM 2901 C CA . LEU A 1 368 ? 0.147 -6.646 43.275 1.00 95.12 368 LEU A CA 1
ATOM 2902 C C . LEU A 1 368 ? -0.197 -6.005 44.626 1.00 95.12 368 LEU A C 1
ATOM 2904 O O . LEU A 1 368 ? 0.643 -5.328 45.216 1.00 95.12 368 LEU A O 1
ATOM 2908 N N . GLU A 1 369 ? -1.409 -6.240 45.118 1.00 96.06 369 GLU A N 1
ATOM 2909 C CA . GLU A 1 369 ? -1.863 -5.867 46.461 1.00 96.06 369 GLU A CA 1
ATOM 2910 C C . GLU A 1 369 ? -2.204 -7.151 47.224 1.00 96.06 369 GLU A C 1
ATOM 2912 O O . GLU A 1 369 ? -3.274 -7.728 47.043 1.00 96.06 369 GLU A O 1
ATOM 2917 N N . ILE A 1 370 ? -1.262 -7.639 48.031 1.00 95.19 370 ILE A N 1
ATOM 2918 C CA . ILE A 1 370 ? -1.360 -8.935 48.711 1.00 95.19 370 ILE A CA 1
ATOM 2919 C C . ILE A 1 370 ? -1.559 -8.704 50.209 1.00 95.19 370 ILE A C 1
ATOM 2921 O O . ILE A 1 370 ? -0.756 -8.020 50.841 1.00 95.19 370 ILE A O 1
ATOM 2925 N N . PHE A 1 371 ? -2.615 -9.292 50.770 1.00 95.44 371 PHE A N 1
ATOM 2926 C CA . PHE A 1 371 ? -2.983 -9.157 52.184 1.00 95.44 371 PHE A CA 1
ATOM 2927 C C . PHE A 1 371 ? -2.872 -10.478 52.972 1.00 95.44 371 PHE A C 1
ATOM 2929 O O . PHE A 1 371 ? -3.472 -10.604 54.038 1.00 95.44 371 PHE A O 1
ATOM 2936 N N . VAL A 1 372 ? -2.154 -11.474 52.438 1.00 94.19 372 VAL A N 1
ATOM 2937 C CA . VAL A 1 372 ? -1.994 -12.822 53.011 1.00 94.19 372 VAL A CA 1
ATOM 2938 C C . VAL A 1 372 ? -0.646 -13.438 52.605 1.00 94.19 372 VAL A C 1
ATOM 2940 O O . VAL A 1 372 ? -0.159 -13.158 51.514 1.00 94.19 372 VAL A O 1
ATOM 2943 N N . ASP A 1 373 ? -0.052 -14.280 53.458 1.00 88.50 373 ASP A N 1
ATOM 2944 C CA . ASP A 1 373 ? 1.325 -14.775 53.267 1.00 88.50 373 ASP A CA 1
ATOM 2945 C C . ASP A 1 373 ? 1.437 -16.075 52.440 1.00 88.50 373 ASP A C 1
ATOM 2947 O O . ASP A 1 373 ? 2.406 -16.264 51.707 1.00 88.50 373 ASP A O 1
ATOM 2951 N N . ASP A 1 374 ? 0.465 -16.989 52.540 1.00 91.00 374 ASP A N 1
ATOM 2952 C CA . ASP A 1 374 ? 0.508 -18.314 51.887 1.00 91.00 374 ASP A CA 1
ATOM 2953 C C . ASP A 1 374 ? 0.031 -18.237 50.426 1.00 91.00 374 ASP A C 1
ATOM 2955 O O . ASP A 1 374 ? -1.081 -18.661 50.117 1.00 91.00 374 ASP A O 1
ATOM 2959 N N . ILE A 1 375 ? 0.813 -17.616 49.534 1.00 93.00 375 ILE A N 1
ATOM 2960 C CA . ILE A 1 375 ? 0.448 -17.347 48.126 1.00 93.00 375 ILE A CA 1
ATOM 2961 C C . ILE A 1 375 ? 1.648 -17.417 47.172 1.00 93.00 375 ILE A C 1
ATOM 2963 O O . ILE A 1 375 ? 2.800 -17.277 47.579 1.00 93.00 375 ILE A O 1
ATOM 2967 N N . GLN A 1 376 ? 1.376 -17.578 45.871 1.00 93.06 376 GLN A N 1
ATOM 2968 C CA . GLN A 1 376 ? 2.392 -17.509 44.815 1.00 93.06 376 GLN A CA 1
ATOM 2969 C C . GLN A 1 376 ? 1.987 -16.495 43.741 1.00 93.06 376 GLN A C 1
ATOM 2971 O O . GLN A 1 376 ? 1.175 -16.797 42.869 1.00 93.06 376 GLN A O 1
ATOM 2976 N N . CYS A 1 377 ? 2.582 -15.303 43.779 1.00 93.88 377 CYS A N 1
ATOM 2977 C CA . CYS A 1 377 ? 2.273 -14.233 42.834 1.00 93.88 377 CYS A CA 1
ATOM 2978 C C . CYS A 1 377 ? 3.529 -13.717 42.127 1.00 93.88 377 CYS A C 1
ATOM 2980 O O . CYS A 1 377 ? 4.533 -13.418 42.773 1.00 93.88 377 CYS A O 1
ATOM 2982 N N . THR A 1 378 ? 3.465 -13.557 40.807 1.00 94.06 378 THR A N 1
ATOM 2983 C CA . THR A 1 378 ? 4.522 -12.942 39.998 1.00 94.06 378 THR A CA 1
ATOM 2984 C C . THR A 1 378 ? 3.945 -11.836 39.128 1.00 94.06 378 THR A C 1
ATOM 2986 O O . THR A 1 378 ? 2.819 -11.918 38.637 1.00 94.06 378 THR A O 1
ATOM 2989 N N . HIS A 1 379 ? 4.724 -10.776 38.926 1.00 92.50 379 HIS A N 1
ATOM 2990 C CA . HIS A 1 379 ? 4.417 -9.783 37.911 1.00 92.50 379 HIS A CA 1
ATOM 2991 C C . HIS A 1 379 ? 5.688 -9.326 37.194 1.00 92.50 379 HIS A C 1
ATOM 2993 O O . HIS A 1 379 ? 6.771 -9.325 37.776 1.00 92.50 379 HIS A O 1
ATOM 2999 N N . GLY A 1 380 ? 5.562 -8.925 35.934 1.00 93.31 380 GLY A N 1
ATOM 3000 C CA . GLY A 1 380 ? 6.675 -8.425 35.142 1.00 93.31 380 GLY A CA 1
ATOM 3001 C C . GLY A 1 380 ? 6.208 -7.569 33.976 1.00 93.31 380 GLY A C 1
ATOM 3002 O O . GLY A 1 380 ? 5.134 -7.778 33.411 1.00 93.31 380 GLY A O 1
ATOM 3003 N N . ALA A 1 381 ? 7.038 -6.606 33.594 1.00 95.44 381 ALA A N 1
ATOM 3004 C CA . ALA A 1 381 ? 6.832 -5.851 32.375 1.00 95.44 381 ALA A CA 1
ATOM 3005 C C . ALA A 1 381 ? 8.158 -5.575 31.666 1.00 95.44 381 ALA A C 1
ATOM 3007 O O . ALA A 1 381 ? 9.186 -5.370 32.308 1.00 95.44 381 ALA A O 1
ATOM 3008 N N . SER A 1 382 ? 8.130 -5.562 30.338 1.00 95.12 382 SER A N 1
ATOM 3009 C CA . SER A 1 382 ? 9.275 -5.190 29.508 1.00 95.12 382 SER A CA 1
ATOM 3010 C C . SER A 1 382 ? 8.826 -4.269 28.386 1.00 95.12 382 SER A C 1
ATOM 3012 O O . SER A 1 382 ? 7.820 -4.541 27.731 1.00 95.12 382 SER A O 1
ATOM 3014 N N . ILE A 1 383 ? 9.596 -3.219 28.130 1.00 94.75 383 ILE A N 1
ATOM 3015 C CA . ILE A 1 383 ? 9.436 -2.335 26.977 1.00 94.75 383 ILE A CA 1
ATOM 3016 C C . ILE A 1 383 ? 10.795 -2.294 26.285 1.00 94.75 383 ILE A C 1
ATOM 3018 O O . ILE A 1 383 ? 11.804 -2.034 26.937 1.00 94.75 383 ILE A O 1
ATOM 3022 N N . GLY A 1 384 ? 10.833 -2.585 24.990 1.00 92.75 384 GLY A N 1
ATOM 3023 C CA . GLY A 1 384 ? 12.073 -2.597 24.222 1.00 92.75 384 GLY A CA 1
ATOM 3024 C C . GLY A 1 384 ? 11.845 -2.241 22.764 1.00 92.75 384 GLY A C 1
ATOM 3025 O O . GLY A 1 384 ? 10.710 -2.121 22.313 1.00 92.75 384 GLY A O 1
ATOM 3026 N N . GLN A 1 385 ? 12.936 -2.064 22.032 1.00 90.81 385 GLN A N 1
ATOM 3027 C CA . GLN A 1 385 ? 12.926 -1.926 20.578 1.00 90.81 385 GLN A CA 1
ATOM 3028 C C . GLN A 1 385 ? 13.299 -3.263 19.932 1.00 90.81 385 GLN A C 1
ATOM 3030 O O . GLN A 1 385 ? 13.611 -4.237 20.622 1.00 90.81 385 GLN A O 1
ATOM 3035 N N . LEU A 1 386 ? 13.251 -3.321 18.601 1.00 88.56 386 LEU A N 1
ATOM 3036 C CA . LEU A 1 386 ? 13.776 -4.471 17.872 1.00 88.56 386 LEU A CA 1
ATOM 3037 C C . LEU A 1 386 ? 15.269 -4.641 18.167 1.00 88.56 386 LEU A C 1
ATOM 3039 O O . LEU A 1 386 ? 16.022 -3.671 18.130 1.00 88.56 386 LEU A O 1
ATOM 3043 N N . ASP A 1 387 ? 15.684 -5.880 18.434 1.00 88.00 387 ASP A N 1
ATOM 3044 C CA . ASP A 1 387 ? 17.085 -6.210 18.687 1.00 88.00 387 ASP A CA 1
ATOM 3045 C C . ASP A 1 387 ? 17.927 -5.925 17.433 1.00 88.00 387 ASP A C 1
ATOM 3047 O O . ASP A 1 387 ? 17.785 -6.582 16.396 1.00 88.00 387 ASP A O 1
ATOM 3051 N N . GLU A 1 388 ? 18.806 -4.927 17.530 1.00 86.75 388 GLU A N 1
ATOM 3052 C CA . GLU A 1 388 ? 19.686 -4.512 16.439 1.00 86.75 388 GLU A CA 1
ATOM 3053 C C . GLU A 1 388 ? 20.652 -5.623 16.014 1.00 86.75 388 GLU A C 1
ATOM 3055 O O . GLU A 1 388 ? 20.953 -5.737 14.825 1.00 86.75 388 GLU A O 1
ATOM 3060 N N . ASN A 1 389 ? 21.079 -6.494 16.936 1.00 92.25 389 ASN A N 1
ATOM 3061 C CA . ASN A 1 389 ? 21.930 -7.635 16.605 1.00 92.25 389 ASN A CA 1
ATOM 3062 C C . ASN A 1 389 ? 21.150 -8.680 15.809 1.00 92.25 389 ASN A C 1
ATOM 3064 O O . ASN A 1 389 ? 21.668 -9.224 14.833 1.00 92.25 389 ASN A O 1
ATOM 3068 N N . ALA A 1 390 ? 19.892 -8.930 16.177 1.00 90.31 390 ALA A N 1
ATOM 3069 C CA . ALA A 1 390 ? 19.020 -9.828 15.428 1.00 90.31 390 ALA A CA 1
ATOM 3070 C C . ALA A 1 390 ? 18.717 -9.270 14.025 1.00 90.31 390 ALA A C 1
ATOM 3072 O O . ALA A 1 390 ? 18.784 -10.007 13.038 1.00 90.31 390 ALA A O 1
ATOM 3073 N N . LEU A 1 391 ? 18.467 -7.958 13.914 1.00 85.81 391 LEU A N 1
ATOM 3074 C CA . LEU A 1 391 ? 18.313 -7.272 12.627 1.00 85.81 391 LEU A CA 1
ATOM 3075 C C . LEU A 1 391 ? 19.580 -7.380 11.774 1.00 85.81 391 LEU A C 1
ATOM 3077 O O . LEU A 1 391 ? 19.499 -7.731 10.597 1.00 85.81 391 LEU A O 1
ATOM 3081 N N . PHE A 1 392 ? 20.747 -7.101 12.352 1.00 88.38 392 PHE A N 1
ATOM 3082 C CA . PHE A 1 392 ? 22.035 -7.228 11.677 1.00 88.38 392 PHE A CA 1
ATOM 3083 C C . PHE A 1 392 ? 22.278 -8.664 11.195 1.00 88.38 392 PHE A C 1
ATOM 3085 O O . PHE A 1 392 ? 22.637 -8.872 10.039 1.00 88.38 392 PHE A O 1
ATOM 3092 N N . TYR A 1 393 ? 22.016 -9.659 12.042 1.00 93.81 393 TYR A N 1
ATOM 3093 C CA . TYR A 1 393 ? 22.215 -11.077 11.743 1.00 93.81 393 TYR A CA 1
ATOM 3094 C C . TYR A 1 393 ? 21.313 -11.594 10.614 1.00 93.81 393 TYR A C 1
ATOM 3096 O O . TYR A 1 393 ? 21.760 -12.395 9.788 1.00 93.81 393 TYR A O 1
ATOM 3104 N N . LEU A 1 394 ? 20.055 -11.140 10.560 1.00 89.50 394 LEU A N 1
ATOM 3105 C CA . LEU A 1 394 ? 19.136 -11.442 9.457 1.00 89.50 394 LEU A CA 1
ATOM 3106 C C . LEU A 1 394 ? 19.604 -10.771 8.160 1.00 89.50 394 LEU A C 1
ATOM 3108 O O . LEU A 1 394 ? 19.701 -11.429 7.124 1.00 89.50 394 LEU A O 1
ATOM 3112 N N . ARG A 1 395 ? 19.989 -9.492 8.234 1.00 88.56 395 ARG A N 1
ATOM 3113 C CA . ARG A 1 395 ? 20.495 -8.733 7.080 1.00 88.56 395 ARG A CA 1
ATOM 3114 C C . ARG A 1 395 ? 21.787 -9.303 6.510 1.00 88.56 395 ARG A C 1
ATOM 3116 O O . ARG A 1 395 ? 21.932 -9.387 5.295 1.00 88.56 395 ARG A O 1
ATOM 3123 N N . ALA A 1 396 ? 22.689 -9.771 7.368 1.00 88.75 396 ALA A N 1
ATOM 3124 C CA . ALA A 1 396 ? 23.920 -10.442 6.961 1.00 88.75 396 ALA A CA 1
ATOM 3125 C C . ALA A 1 396 ? 23.671 -11.754 6.187 1.00 88.75 396 ALA A C 1
ATOM 3127 O O . ALA A 1 396 ? 24.573 -12.238 5.511 1.00 88.75 396 ALA A O 1
ATOM 3128 N N . ARG A 1 397 ? 22.458 -12.324 6.249 1.00 91.12 397 ARG A N 1
ATOM 3129 C CA . ARG A 1 397 ? 22.036 -13.505 5.473 1.00 91.12 397 ARG A CA 1
ATOM 3130 C C . ARG A 1 397 ? 21.222 -13.179 4.223 1.00 91.12 397 ARG A C 1
ATOM 3132 O O . ARG A 1 397 ? 20.604 -14.074 3.657 1.00 91.12 397 ARG A O 1
ATOM 3139 N N . GLY A 1 398 ? 21.211 -11.920 3.797 1.00 80.81 398 GLY A N 1
ATOM 3140 C CA . GLY A 1 398 ? 20.502 -11.497 2.591 1.00 80.81 398 GLY A CA 1
ATOM 3141 C C . GLY A 1 398 ? 19.006 -11.244 2.787 1.00 80.81 398 GLY A C 1
ATOM 3142 O O . GLY A 1 398 ? 18.329 -10.944 1.812 1.00 80.81 398 GLY A O 1
ATOM 3143 N N . VAL A 1 399 ? 18.487 -11.306 4.020 1.00 80.31 399 VAL A N 1
ATOM 3144 C CA . VAL A 1 399 ? 17.120 -10.849 4.318 1.00 80.31 399 VAL A CA 1
ATOM 3145 C C . VAL A 1 399 ? 17.120 -9.325 4.304 1.00 80.31 399 VAL A C 1
ATOM 3147 O O . VAL A 1 399 ? 17.891 -8.697 5.036 1.00 80.31 399 VAL A O 1
ATOM 3150 N N . ASN A 1 400 ? 16.285 -8.696 3.481 1.00 84.12 400 ASN A N 1
ATOM 3151 C CA . ASN A 1 400 ? 16.309 -7.238 3.401 1.00 84.12 400 ASN A CA 1
ATOM 3152 C C . ASN A 1 400 ? 15.827 -6.597 4.721 1.00 84.12 400 ASN A C 1
ATOM 3154 O O . ASN A 1 400 ? 15.214 -7.237 5.575 1.00 84.12 400 ASN A O 1
ATOM 3158 N N . ALA A 1 401 ? 16.136 -5.314 4.928 1.00 75.31 401 ALA A N 1
ATOM 3159 C CA . ALA A 1 401 ? 15.868 -4.653 6.208 1.00 75.31 401 ALA A CA 1
ATOM 3160 C C . ALA A 1 401 ? 14.374 -4.616 6.579 1.00 75.31 401 ALA A C 1
ATOM 3162 O O . ALA A 1 401 ? 14.052 -4.675 7.766 1.00 75.31 401 ALA A O 1
ATOM 3163 N N . SER A 1 402 ? 13.484 -4.533 5.585 1.00 72.56 402 SER A N 1
ATOM 3164 C CA . SER A 1 402 ? 12.039 -4.577 5.809 1.00 72.56 402 SER A CA 1
ATOM 3165 C C . SER A 1 402 ? 11.636 -5.969 6.285 1.00 72.56 402 SER A C 1
ATOM 3167 O O . SER A 1 402 ? 11.171 -6.108 7.413 1.00 72.56 402 SER A O 1
ATOM 3169 N N . GLU A 1 403 ? 11.942 -7.007 5.503 1.00 76.75 403 GLU A N 1
ATOM 3170 C CA . GLU A 1 403 ? 11.665 -8.417 5.817 1.00 76.75 403 GLU A CA 1
ATOM 3171 C C . GLU A 1 403 ? 12.226 -8.846 7.176 1.00 76.75 403 GLU A C 1
ATOM 3173 O O . GLU A 1 403 ? 11.543 -9.518 7.950 1.00 76.75 403 GLU A O 1
ATOM 3178 N N . ALA A 1 404 ? 13.445 -8.416 7.512 1.00 82.19 404 ALA A N 1
ATOM 3179 C CA . ALA A 1 404 ? 14.066 -8.710 8.798 1.00 82.19 404 ALA A CA 1
ATOM 3180 C C . ALA A 1 404 ? 13.253 -8.124 9.964 1.00 82.19 404 ALA A C 1
ATOM 3182 O O . ALA A 1 404 ? 13.031 -8.802 10.968 1.00 82.19 404 ALA A O 1
ATOM 3183 N N . ARG A 1 405 ? 12.757 -6.886 9.825 1.00 82.75 405 ARG A N 1
ATOM 3184 C CA . ARG A 1 405 ? 11.856 -6.274 10.814 1.00 82.75 405 ARG A CA 1
ATOM 3185 C C . ARG A 1 405 ? 10.534 -7.032 10.901 1.00 82.75 405 ARG A C 1
ATOM 3187 O O . ARG A 1 405 ? 10.096 -7.315 12.014 1.00 82.75 405 ARG A O 1
ATOM 3194 N N . GLN A 1 406 ? 9.941 -7.415 9.765 1.00 78.88 406 GLN A N 1
ATOM 3195 C CA . GLN A 1 406 ? 8.690 -8.187 9.748 1.00 78.88 406 GLN A CA 1
ATOM 3196 C C . GLN A 1 406 ? 8.845 -9.513 10.497 1.00 78.88 406 GLN A C 1
ATOM 3198 O O . GLN A 1 406 ? 8.006 -9.863 11.324 1.00 78.88 406 GLN A O 1
ATOM 3203 N N . LEU A 1 407 ? 9.940 -10.235 10.244 1.00 84.62 407 LEU A N 1
ATOM 3204 C CA . LEU A 1 407 ? 10.238 -11.511 10.890 1.00 84.62 407 LEU A CA 1
ATOM 3205 C C . LEU A 1 407 ? 10.341 -11.370 12.408 1.00 84.62 407 LEU A C 1
ATOM 3207 O O . LEU A 1 407 ? 9.765 -12.181 13.132 1.00 84.62 407 LEU A O 1
ATOM 3211 N N . LEU A 1 408 ? 11.031 -10.338 12.896 1.00 88.94 408 LEU A N 1
ATOM 3212 C CA . LEU A 1 408 ? 11.188 -10.115 14.333 1.00 88.94 408 LEU A CA 1
ATOM 3213 C C . LEU A 1 408 ? 9.886 -9.667 15.004 1.00 88.94 408 LEU A C 1
ATOM 3215 O O . LEU A 1 408 ? 9.567 -10.160 16.084 1.00 88.94 408 LEU A O 1
ATOM 3219 N N . ILE A 1 409 ? 9.102 -8.794 14.362 1.00 87.94 409 ILE A N 1
ATOM 3220 C CA . ILE A 1 409 ? 7.777 -8.393 14.862 1.00 87.94 409 ILE A CA 1
ATOM 3221 C C . ILE A 1 409 ? 6.846 -9.609 14.915 1.00 87.94 409 ILE A C 1
ATOM 3223 O O . ILE A 1 409 ? 6.192 -9.853 15.929 1.00 87.94 409 ILE A O 1
ATOM 3227 N N . LYS A 1 410 ? 6.834 -10.430 13.860 1.00 85.19 410 LYS A N 1
ATOM 3228 C CA . LYS A 1 410 ? 6.046 -11.664 13.805 1.00 85.19 410 LYS A CA 1
ATOM 3229 C C . LYS A 1 410 ? 6.478 -12.655 14.885 1.00 85.19 410 LYS A C 1
ATOM 3231 O O . LYS A 1 410 ? 5.626 -13.194 15.583 1.00 85.19 410 LYS A O 1
ATOM 3236 N N . ALA A 1 411 ? 7.781 -12.861 15.071 1.00 87.69 411 ALA A N 1
ATOM 3237 C CA . ALA A 1 411 ? 8.308 -13.708 16.139 1.00 87.69 411 ALA A CA 1
ATOM 3238 C C . ALA A 1 411 ? 7.899 -13.193 17.528 1.00 87.69 411 ALA A C 1
ATOM 3240 O O . ALA A 1 411 ? 7.554 -13.991 18.399 1.00 87.69 411 ALA A O 1
ATOM 3241 N N . PHE A 1 412 ? 7.874 -11.870 17.719 1.00 90.75 412 PHE A N 1
ATOM 3242 C CA . PHE A 1 412 ? 7.459 -11.249 18.973 1.00 90.75 412 PHE A CA 1
ATOM 3243 C C . PHE A 1 412 ? 5.999 -11.544 19.334 1.00 90.75 412 PHE A C 1
ATOM 3245 O O . PHE A 1 412 ? 5.720 -11.709 20.513 1.00 90.75 412 PHE A O 1
ATOM 3252 N N . ILE A 1 413 ? 5.075 -11.641 18.377 1.00 88.44 413 ILE A N 1
ATOM 3253 C CA . ILE A 1 413 ? 3.639 -11.883 18.648 1.00 88.44 413 ILE A CA 1
ATOM 3254 C C . ILE A 1 413 ? 3.202 -13.342 18.472 1.00 88.44 413 ILE A C 1
ATOM 3256 O O . ILE A 1 413 ? 2.077 -13.703 18.817 1.00 88.44 413 ILE A O 1
ATOM 3260 N N . GLN A 1 414 ? 4.061 -14.193 17.914 1.00 85.94 414 GLN A N 1
ATOM 3261 C CA . GLN A 1 414 ? 3.694 -15.551 17.519 1.00 85.94 414 GLN A CA 1
ATOM 3262 C C . GLN A 1 414 ? 3.179 -16.401 18.693 1.00 85.94 414 GLN A C 1
ATOM 3264 O O . GLN A 1 414 ? 2.196 -17.126 18.548 1.00 85.94 414 GLN A O 1
ATOM 3269 N N . ASP A 1 415 ? 3.832 -16.310 19.849 1.00 84.44 415 ASP A N 1
ATOM 3270 C CA . ASP A 1 415 ? 3.501 -17.064 21.063 1.00 84.44 415 ASP A CA 1
ATOM 3271 C C . ASP A 1 415 ? 2.120 -16.707 21.633 1.00 84.44 415 ASP A C 1
ATOM 3273 O O . ASP A 1 415 ? 1.412 -17.594 22.111 1.00 84.44 415 ASP A O 1
ATOM 3277 N N . ILE A 1 416 ? 1.716 -15.435 21.579 1.00 87.56 416 ILE A N 1
ATOM 3278 C CA . ILE A 1 416 ? 0.407 -14.992 22.064 1.00 87.56 416 ILE A CA 1
ATOM 3279 C C . ILE A 1 416 ? -0.696 -15.316 21.051 1.00 87.56 416 ILE A C 1
ATOM 3281 O O . ILE A 1 416 ? -1.739 -15.838 21.441 1.00 87.56 416 ILE A O 1
ATOM 3285 N N . ILE A 1 417 ? -0.443 -15.130 19.750 1.00 83.69 417 ILE A N 1
ATOM 3286 C CA . ILE A 1 417 ? -1.410 -15.441 18.684 1.00 83.69 417 ILE A CA 1
ATOM 3287 C C . ILE A 1 417 ? -1.708 -16.944 18.613 1.00 83.69 417 ILE A C 1
ATOM 3289 O O . ILE A 1 417 ? -2.853 -17.342 18.402 1.00 83.69 417 ILE A O 1
ATOM 3293 N N . GLN A 1 418 ? -0.711 -17.810 18.824 1.00 84.81 418 GLN A N 1
ATOM 3294 C CA . GLN A 1 418 ? -0.931 -19.262 18.872 1.00 84.81 418 GLN A CA 1
ATOM 3295 C C . GLN A 1 418 ? -1.906 -19.687 19.977 1.00 84.81 418 GLN A C 1
ATOM 3297 O O . GLN A 1 418 ? -2.543 -20.729 19.852 1.00 84.81 418 GLN A O 1
ATOM 3302 N N . GLN A 1 419 ? -2.049 -18.876 21.024 1.00 85.12 419 GLN A N 1
ATOM 3303 C CA . GLN A 1 419 ? -2.965 -19.121 22.134 1.00 85.12 419 GLN A CA 1
ATOM 3304 C C . GLN A 1 419 ? -4.361 -18.519 21.903 1.00 85.12 419 GLN A C 1
ATOM 3306 O O . GLN A 1 419 ? -5.205 -18.640 22.786 1.00 85.12 419 GLN A O 1
ATOM 3311 N N . MET A 1 420 ? -4.602 -17.889 20.746 1.00 85.88 420 MET A N 1
ATOM 3312 C CA . MET A 1 420 ? -5.853 -17.221 20.358 1.00 85.88 420 MET A CA 1
ATOM 3313 C C . MET A 1 420 ? -6.399 -17.799 19.034 1.00 85.88 420 MET A C 1
ATOM 3315 O O . MET A 1 420 ? -6.494 -17.080 18.037 1.00 85.88 420 MET A O 1
ATOM 3319 N N . PRO A 1 421 ? -6.732 -19.102 18.961 1.00 74.81 421 PRO A N 1
ATOM 3320 C CA . PRO A 1 421 ? -6.984 -19.791 17.691 1.00 74.81 421 PRO A CA 1
ATOM 3321 C C . PRO A 1 421 ? -8.146 -19.196 16.884 1.00 74.81 421 PRO A C 1
ATOM 3323 O O . PRO A 1 421 ? -8.033 -19.103 15.665 1.00 74.81 421 PRO A O 1
ATOM 3326 N N . LEU A 1 422 ? -9.210 -18.732 17.549 1.00 80.50 422 LEU A N 1
ATOM 3327 C CA . LEU A 1 422 ? -10.387 -18.148 16.889 1.00 80.50 422 LEU A CA 1
ATOM 3328 C C . LEU A 1 422 ? -10.159 -16.729 16.350 1.00 80.50 422 LEU A C 1
ATOM 3330 O O . LEU A 1 422 ? -10.936 -16.259 15.527 1.00 80.50 422 LEU A O 1
ATOM 3334 N N . LEU A 1 423 ? -9.086 -16.060 16.779 1.00 71.50 423 LEU A N 1
ATOM 3335 C CA . LEU A 1 423 ? -8.674 -14.762 16.236 1.00 71.50 423 LEU A CA 1
ATOM 3336 C C . LEU A 1 423 ? -7.466 -14.888 15.294 1.00 71.50 423 LEU A C 1
ATOM 3338 O O . LEU A 1 423 ? -7.186 -13.970 14.535 1.00 71.50 423 LEU A O 1
ATOM 3342 N N . ARG A 1 424 ? -6.762 -16.030 15.295 1.00 65.50 424 ARG A N 1
ATOM 3343 C CA . ARG A 1 424 ? -5.518 -16.254 14.538 1.00 65.50 424 ARG A CA 1
ATOM 3344 C C . ARG A 1 424 ? -5.697 -16.260 13.017 1.00 65.50 424 ARG A C 1
ATOM 3346 O O . ARG A 1 424 ? -4.764 -15.884 12.314 1.00 65.50 424 ARG A O 1
ATOM 3353 N N . SER A 1 425 ? -6.835 -16.728 12.508 1.00 55.53 425 SER A N 1
ATOM 3354 C CA . SER A 1 425 ? -7.109 -16.847 11.066 1.00 55.53 425 SER A CA 1
ATOM 3355 C C . SER A 1 425 ? -7.638 -15.562 10.425 1.00 55.53 425 SER A C 1
ATOM 3357 O O . SER A 1 425 ? -7.963 -15.577 9.242 1.00 55.53 425 SER A O 1
ATOM 3359 N N . HIS A 1 426 ? -7.740 -14.458 11.173 1.00 55.44 426 HIS A N 1
ATOM 3360 C CA . HIS A 1 426 ? -8.247 -13.203 10.627 1.00 55.44 426 HIS A CA 1
ATOM 3361 C C . HIS A 1 426 ? -7.249 -12.640 9.603 1.00 55.44 426 HIS A C 1
ATOM 3363 O O . HIS A 1 426 ? -6.139 -12.242 9.969 1.00 55.44 426 HIS A O 1
ATOM 3369 N N . ALA A 1 427 ? -7.647 -12.572 8.328 1.00 48.53 427 ALA A N 1
ATOM 3370 C CA . ALA A 1 427 ? -6.863 -11.980 7.236 1.00 48.53 427 ALA A CA 1
ATOM 3371 C C . ALA A 1 427 ? -6.400 -10.538 7.550 1.00 48.53 427 ALA A C 1
ATOM 3373 O O . ALA A 1 427 ? -5.380 -10.062 7.041 1.00 48.53 427 ALA A O 1
ATOM 3374 N N . LEU A 1 428 ? -7.107 -9.864 8.461 1.00 52.56 428 LEU A N 1
ATOM 3375 C CA . LEU A 1 428 ? -6.785 -8.523 8.933 1.00 52.56 428 LEU A CA 1
ATOM 3376 C C . LEU A 1 428 ? -5.608 -8.461 9.913 1.00 52.56 428 LEU A C 1
ATOM 3378 O O . LEU A 1 428 ? -4.915 -7.457 9.902 1.00 52.56 428 LEU A O 1
ATOM 3382 N N . LEU A 1 429 ? -5.280 -9.510 10.682 1.00 56.41 429 LEU A N 1
ATOM 3383 C CA . LEU A 1 429 ? -4.040 -9.506 11.480 1.00 56.41 429 LEU A CA 1
ATOM 3384 C C . LEU A 1 429 ? -2.810 -9.465 10.565 1.00 56.41 429 LEU A C 1
ATOM 3386 O O . LEU A 1 429 ? -1.874 -8.716 10.823 1.00 56.41 429 LEU A O 1
ATOM 3390 N N . SER A 1 430 ? -2.821 -10.215 9.458 1.00 55.78 430 SER A N 1
ATOM 3391 C CA . SER A 1 430 ? -1.769 -10.129 8.436 1.00 55.78 430 SER A CA 1
ATOM 3392 C C . SER A 1 430 ? -1.740 -8.774 7.728 1.00 55.78 430 SER A C 1
ATOM 3394 O O . SER A 1 430 ? -0.653 -8.250 7.481 1.00 55.78 430 SER A O 1
ATOM 3396 N N . ARG A 1 431 ? -2.908 -8.185 7.438 1.00 57.84 431 ARG A N 1
ATOM 3397 C CA . ARG A 1 431 ? -3.016 -6.861 6.807 1.00 57.84 431 ARG A CA 1
ATOM 3398 C C . ARG A 1 431 ? -2.552 -5.742 7.742 1.00 57.84 431 ARG A C 1
ATOM 3400 O O . ARG A 1 431 ? -1.656 -5.006 7.379 1.00 57.84 431 ARG A O 1
ATOM 3407 N N . SER A 1 432 ? -3.039 -5.704 8.980 1.00 59.19 432 SER A N 1
ATOM 3408 C CA . SER A 1 432 ? -2.653 -4.752 10.032 1.00 59.19 432 SER A CA 1
ATOM 3409 C C . SER A 1 432 ? -1.159 -4.799 10.357 1.00 59.19 432 SER A C 1
ATOM 3411 O O . SER A 1 432 ? -0.545 -3.761 10.603 1.00 59.19 432 SER A O 1
ATOM 3413 N N . LEU A 1 433 ? -0.551 -5.993 10.346 1.00 59.03 433 LEU A N 1
ATOM 3414 C CA . LEU A 1 433 ? 0.901 -6.128 10.471 1.00 59.03 433 LEU A CA 1
ATOM 3415 C C . LEU A 1 433 ? 1.627 -5.547 9.255 1.00 59.03 433 LEU A C 1
ATOM 3417 O O . LEU A 1 433 ? 2.668 -4.926 9.437 1.00 59.03 433 LEU A O 1
ATOM 3421 N N . SER A 1 434 ? 1.079 -5.716 8.049 1.00 58.00 434 SER A N 1
ATOM 3422 C CA . SER A 1 434 ? 1.613 -5.122 6.815 1.00 58.00 434 SER A CA 1
ATOM 3423 C C . SER A 1 434 ? 1.487 -3.590 6.831 1.00 58.00 434 SER A C 1
ATOM 3425 O O . SER A 1 434 ? 2.483 -2.901 6.625 1.00 58.00 434 SER A O 1
ATOM 3427 N N . ASP A 1 435 ? 0.326 -3.052 7.216 1.00 59.47 435 ASP A N 1
ATOM 3428 C CA . ASP A 1 435 ? 0.058 -1.610 7.343 1.00 59.47 435 ASP A CA 1
ATOM 3429 C C . ASP A 1 435 ? 1.017 -0.932 8.348 1.00 59.47 435 ASP A C 1
ATOM 3431 O O . ASP A 1 435 ? 1.523 0.167 8.115 1.00 59.47 435 ASP A O 1
ATOM 3435 N N . LEU A 1 436 ? 1.328 -1.611 9.459 1.00 58.12 436 LEU A N 1
ATOM 3436 C CA . LEU A 1 436 ? 2.276 -1.162 10.491 1.00 58.12 436 LEU A CA 1
ATOM 3437 C C . LEU A 1 436 ? 3.729 -1.079 9.995 1.00 58.12 436 LEU A C 1
ATOM 3439 O O . LEU A 1 436 ? 4.550 -0.344 10.546 1.00 58.12 436 LEU A O 1
ATOM 3443 N N . LEU A 1 437 ? 4.062 -1.837 8.954 1.00 54.09 437 LEU A N 1
ATOM 3444 C CA . LEU A 1 437 ? 5.378 -1.816 8.322 1.00 54.09 437 LEU A CA 1
ATOM 3445 C C . LEU A 1 437 ? 5.461 -0.729 7.244 1.00 54.09 437 LEU A C 1
ATOM 3447 O O . LEU A 1 437 ? 6.531 -0.153 7.044 1.00 54.09 437 LEU A O 1
ATOM 3451 N N . GLU A 1 438 ? 4.334 -0.400 6.611 1.00 51.16 438 GLU A N 1
ATOM 3452 C CA . GLU A 1 438 ? 4.210 0.707 5.659 1.00 51.16 438 GLU A CA 1
ATOM 3453 C C . GLU A 1 438 ? 4.156 2.084 6.352 1.00 51.16 438 GLU A C 1
ATOM 3455 O O . GLU A 1 438 ? 4.680 3.066 5.819 1.00 51.16 438 GLU A O 1
ATOM 3460 N N . SER A 1 439 ? 3.590 2.186 7.565 1.00 45.50 439 SER A N 1
ATOM 3461 C CA . SER A 1 439 ? 3.435 3.470 8.277 1.00 45.50 439 SER A CA 1
ATOM 3462 C C . SER A 1 439 ? 4.758 4.093 8.746 1.00 45.50 439 SER A C 1
ATOM 3464 O O . SER A 1 439 ? 4.892 5.320 8.732 1.00 45.50 439 SER A O 1
ATOM 3466 N N . GLN A 1 440 ? 5.784 3.274 9.026 1.00 44.03 440 GLN A N 1
ATOM 3467 C CA . GLN A 1 440 ? 7.122 3.743 9.429 1.00 44.03 440 GLN A CA 1
ATOM 3468 C C . GLN A 1 440 ? 7.854 4.580 8.366 1.00 44.03 440 GLN A C 1
ATOM 3470 O O . GLN A 1 440 ? 8.884 5.191 8.665 1.00 44.03 440 GLN A O 1
ATOM 3475 N N . HIS A 1 441 ? 7.339 4.612 7.136 1.00 44.34 441 HIS A N 1
ATOM 3476 C CA . HIS A 1 441 ? 7.917 5.334 6.008 1.00 44.34 441 HIS A CA 1
ATOM 3477 C C . HIS A 1 441 ? 7.301 6.725 5.763 1.00 44.34 441 HIS A C 1
ATOM 3479 O O . HIS A 1 441 ? 7.842 7.514 4.992 1.00 44.34 441 HIS A O 1
ATOM 3485 N N . LYS A 1 442 ? 6.231 7.122 6.468 1.00 42.06 442 LYS A N 1
ATOM 3486 C CA . LYS A 1 442 ? 5.553 8.409 6.212 1.00 42.06 442 LYS A CA 1
ATOM 3487 C C . LYS A 1 442 ? 6.265 9.616 6.845 1.00 42.06 442 LYS A C 1
ATOM 3489 O O . LYS A 1 442 ? 5.745 10.267 7.752 1.00 42.06 442 LYS A O 1
ATOM 3494 N N . LYS A 1 443 ? 7.426 10.004 6.307 1.00 48.94 443 LYS A N 1
ATOM 3495 C CA . LYS A 1 443 ? 7.748 11.441 6.224 1.00 48.94 443 LYS A CA 1
ATOM 3496 C C . LYS A 1 443 ? 6.879 12.041 5.108 1.00 48.94 443 LYS A C 1
ATOM 3498 O O . LYS A 1 443 ? 6.786 11.419 4.052 1.00 48.94 443 LYS A O 1
ATOM 3503 N N . PRO A 1 444 ? 6.234 13.208 5.300 1.00 56.84 444 PRO A N 1
ATOM 3504 C CA . PRO A 1 444 ? 5.551 13.879 4.197 1.00 56.84 444 PRO A CA 1
ATOM 3505 C C . PRO A 1 444 ? 6.542 14.090 3.046 1.00 56.84 444 PRO A C 1
ATOM 3507 O O . PRO A 1 444 ? 7.675 14.515 3.282 1.00 56.84 444 PRO A O 1
ATOM 3510 N N . PHE A 1 445 ? 6.128 13.746 1.825 1.00 80.44 445 PHE A N 1
ATOM 3511 C CA . PHE A 1 445 ? 6.948 13.909 0.628 1.00 80.44 445 PHE A CA 1
ATOM 3512 C C . PHE A 1 445 ? 7.200 15.408 0.394 1.00 80.44 445 PHE A C 1
ATOM 3514 O O . PHE A 1 445 ? 6.299 16.149 -0.001 1.00 80.44 445 PHE A O 1
ATOM 3521 N N . ASP A 1 446 ? 8.411 15.872 0.709 1.00 88.25 446 ASP A N 1
ATOM 3522 C CA . ASP A 1 446 ? 8.796 17.281 0.591 1.00 88.25 446 ASP A CA 1
ATOM 3523 C C . ASP A 1 446 ? 9.179 17.606 -0.856 1.00 88.25 446 ASP A C 1
ATOM 3525 O O . ASP A 1 446 ? 10.350 17.589 -1.245 1.00 88.25 446 ASP A O 1
ATOM 3529 N N . VAL A 1 447 ? 8.160 17.901 -1.662 1.00 93.25 447 VAL A N 1
ATOM 3530 C CA . VAL A 1 447 ? 8.328 18.242 -3.077 1.00 93.25 447 VAL A CA 1
ATOM 3531 C C . VAL A 1 447 ? 9.243 19.449 -3.290 1.00 93.25 447 VAL A C 1
ATOM 3533 O O . VAL A 1 447 ? 9.964 19.493 -4.281 1.00 93.25 447 VAL A O 1
ATOM 3536 N N . GLN A 1 448 ? 9.268 20.426 -2.376 1.00 92.25 448 GLN A N 1
ATOM 3537 C CA . GLN A 1 448 ? 10.088 21.626 -2.558 1.00 92.25 448 GLN A CA 1
ATOM 3538 C C . GLN A 1 448 ? 11.570 21.299 -2.426 1.00 92.25 448 GLN A C 1
ATOM 3540 O O . GLN A 1 448 ? 12.376 21.792 -3.214 1.00 92.25 448 GLN A O 1
ATOM 3545 N N . LYS A 1 449 ? 11.923 20.409 -1.494 1.00 91.12 449 LYS A N 1
ATOM 3546 C CA . LYS A 1 449 ? 13.279 19.868 -1.410 1.00 91.12 449 LYS A CA 1
ATOM 3547 C C . LYS A 1 449 ? 13.654 19.095 -2.675 1.00 91.12 449 LYS A C 1
ATOM 3549 O O . LYS A 1 449 ? 14.724 19.328 -3.220 1.00 91.12 449 LYS A O 1
ATOM 3554 N N . ILE A 1 450 ? 12.765 18.236 -3.174 1.00 93.56 450 ILE A N 1
ATOM 3555 C CA . ILE A 1 450 ? 13.008 17.472 -4.407 1.00 93.56 450 ILE A CA 1
ATOM 3556 C C . ILE A 1 450 ? 13.210 18.395 -5.610 1.00 93.56 450 ILE A C 1
ATOM 3558 O O . ILE A 1 450 ? 14.139 18.210 -6.387 1.00 93.56 450 ILE A O 1
ATOM 3562 N N . ARG A 1 451 ? 12.391 19.441 -5.753 1.00 94.69 451 ARG A N 1
ATOM 3563 C CA . ARG A 1 451 ? 12.506 20.414 -6.850 1.00 94.69 451 ARG A CA 1
ATOM 3564 C C . ARG A 1 451 ? 13.846 21.141 -6.875 1.00 94.69 451 ARG A C 1
ATOM 3566 O O . ARG A 1 451 ? 14.300 21.494 -7.960 1.00 94.69 451 ARG A O 1
ATOM 3573 N N . GLN A 1 452 ? 14.488 21.346 -5.723 1.00 95.06 452 GLN A N 1
ATOM 3574 C CA . GLN A 1 452 ? 15.816 21.967 -5.656 1.00 95.06 452 GLN A CA 1
ATOM 3575 C C . GLN A 1 452 ? 16.899 21.111 -6.320 1.00 95.06 452 GLN A C 1
ATOM 3577 O O . GLN A 1 452 ? 17.882 21.667 -6.808 1.00 95.06 452 GLN A O 1
ATOM 3582 N N . ASP A 1 453 ? 16.699 19.795 -6.414 1.00 96.81 453 ASP A N 1
ATOM 3583 C CA . ASP A 1 453 ? 17.628 18.911 -7.115 1.00 96.81 453 ASP A CA 1
ATOM 3584 C C . ASP A 1 453 ? 17.594 19.134 -8.633 1.00 96.81 453 ASP A C 1
ATOM 3586 O O . ASP A 1 453 ? 18.539 18.759 -9.319 1.00 96.81 453 ASP A O 1
ATOM 3590 N N . PHE A 1 454 ? 16.543 19.750 -9.184 1.00 97.62 454 PHE A N 1
ATOM 3591 C CA . PHE A 1 454 ? 16.352 19.939 -10.623 1.00 97.62 454 PHE A CA 1
ATOM 3592 C C . PHE A 1 454 ? 16.634 21.395 -11.027 1.00 97.62 454 PHE A C 1
ATOM 3594 O O . PHE A 1 454 ? 15.739 22.242 -10.958 1.00 97.62 454 PHE A O 1
ATOM 3601 N N . PRO A 1 455 ? 17.849 21.713 -11.518 1.00 96.12 455 PRO A N 1
ATOM 3602 C CA . PRO A 1 455 ? 18.251 23.097 -11.776 1.00 96.12 455 PRO A CA 1
ATOM 3603 C C . PRO A 1 455 ? 17.376 23.809 -12.818 1.00 96.12 455 PRO A C 1
ATOM 3605 O O . PRO A 1 455 ? 17.210 25.022 -12.745 1.00 96.12 455 PRO A O 1
ATOM 3608 N N . ILE A 1 456 ? 16.753 23.075 -13.748 1.00 95.50 456 ILE A N 1
ATOM 3609 C CA . ILE A 1 456 ? 15.905 23.666 -14.795 1.00 95.50 456 ILE A CA 1
ATOM 3610 C C . ILE A 1 456 ? 14.693 24.435 -14.244 1.00 95.50 456 ILE A C 1
ATOM 3612 O O . ILE A 1 456 ? 14.204 25.347 -14.903 1.00 95.50 456 ILE A O 1
ATOM 3616 N N . PHE A 1 457 ? 14.212 24.124 -13.035 1.00 94.56 457 PHE A N 1
ATOM 3617 C CA . PHE A 1 457 ? 13.084 24.849 -12.437 1.00 94.56 457 PHE A CA 1
ATOM 3618 C C . PHE A 1 457 ? 13.463 26.225 -11.872 1.00 94.56 457 PHE A C 1
ATOM 3620 O O . PHE A 1 457 ? 12.579 26.973 -11.455 1.00 94.56 457 PHE A O 1
ATOM 3627 N N . GLN A 1 458 ? 14.753 26.578 -11.866 1.00 88.69 458 GLN A N 1
ATOM 3628 C CA . GLN A 1 458 ? 15.223 27.927 -11.533 1.00 88.69 458 GLN A CA 1
ATOM 3629 C C . GLN A 1 458 ? 15.128 28.883 -12.736 1.00 88.69 458 GLN A C 1
ATOM 3631 O O . GLN A 1 458 ? 15.151 30.102 -12.559 1.00 88.69 458 GLN A O 1
ATOM 3636 N N . GLU A 1 459 ? 14.985 28.342 -13.948 1.00 82.75 459 GLU A N 1
ATOM 3637 C CA . GLU A 1 459 ? 14.898 29.115 -15.184 1.00 82.75 459 GLU A CA 1
ATOM 3638 C C . GLU A 1 459 ? 13.512 29.745 -15.390 1.00 82.75 459 GLU A C 1
ATOM 3640 O O . GLU A 1 459 ? 12.473 29.235 -14.951 1.00 82.75 459 GLU A O 1
ATOM 3645 N N . LYS A 1 460 ? 13.491 30.863 -16.123 1.00 85.69 460 LYS A N 1
ATOM 3646 C CA . LYS A 1 460 ? 12.258 31.509 -16.590 1.00 85.69 460 LYS A CA 1
ATOM 3647 C C . LYS A 1 460 ? 12.117 31.342 -18.098 1.00 85.69 460 LYS A C 1
ATOM 3649 O O . LYS A 1 460 ? 13.018 31.701 -18.849 1.00 85.69 460 LYS A O 1
ATOM 3654 N N . ILE A 1 461 ? 10.952 30.893 -18.551 1.00 79.38 461 ILE A N 1
ATOM 3655 C CA . ILE A 1 461 ? 10.595 30.819 -19.970 1.00 79.38 461 ILE A CA 1
ATOM 3656 C C . ILE A 1 461 ? 9.709 32.017 -20.299 1.00 79.38 461 ILE A C 1
ATOM 3658 O O . ILE A 1 461 ? 8.673 32.215 -19.671 1.00 79.38 461 ILE A O 1
ATOM 3662 N N . GLN A 1 462 ? 10.145 32.862 -21.239 1.00 81.69 462 GLN A N 1
ATOM 3663 C CA . GLN A 1 462 ? 9.428 34.088 -21.636 1.00 81.69 462 GLN A CA 1
ATOM 3664 C C . GLN A 1 462 ? 9.056 34.989 -20.434 1.00 81.69 462 GLN A C 1
ATOM 3666 O O . GLN A 1 462 ? 7.974 35.564 -20.355 1.00 81.69 462 GLN A O 1
ATOM 3671 N N . GLY A 1 463 ? 9.962 35.081 -19.453 1.00 85.25 463 GLY A N 1
ATOM 3672 C CA . GLY A 1 463 ? 9.767 35.871 -18.232 1.00 85.25 463 GLY A CA 1
ATOM 3673 C C . GLY A 1 463 ? 8.910 35.205 -17.145 1.00 85.25 463 GLY A C 1
ATOM 3674 O O . GLY A 1 463 ? 8.793 35.771 -16.056 1.00 85.25 463 GLY A O 1
ATOM 3675 N N . LYS A 1 464 ? 8.365 34.004 -17.383 1.00 87.69 464 LYS A N 1
ATOM 3676 C CA . LYS A 1 464 ? 7.487 33.265 -16.458 1.00 87.69 464 LYS A CA 1
ATOM 3677 C C . LYS A 1 464 ? 8.195 32.028 -15.880 1.00 87.69 464 LYS A C 1
ATOM 3679 O O . LYS A 1 464 ? 9.035 31.446 -16.562 1.00 87.69 464 LYS A O 1
ATOM 3684 N N . PRO A 1 465 ? 7.902 31.609 -14.634 1.00 90.69 465 PRO A N 1
ATOM 3685 C CA . PRO A 1 465 ? 8.443 30.362 -14.088 1.00 90.69 465 PRO A CA 1
ATOM 3686 C C . PRO A 1 465 ? 7.991 29.155 -14.918 1.00 90.69 465 PRO A C 1
ATOM 3688 O O . PRO A 1 465 ? 6.797 29.040 -15.200 1.00 90.69 465 PRO A O 1
ATOM 3691 N N . LEU A 1 466 ? 8.921 28.264 -15.270 1.00 94.81 466 LEU A N 1
ATOM 3692 C CA . LEU A 1 466 ? 8.622 27.040 -16.015 1.00 94.81 466 LEU A CA 1
ATOM 3693 C C . LEU A 1 466 ? 7.663 26.129 -15.234 1.00 94.81 466 LEU A C 1
ATOM 3695 O O . LEU A 1 466 ? 7.934 25.779 -14.086 1.00 94.81 466 LEU A O 1
ATOM 3699 N N . VAL A 1 467 ? 6.594 25.684 -15.894 1.00 96.56 467 VAL A N 1
ATOM 3700 C CA . VAL A 1 467 ? 5.712 24.612 -15.423 1.00 96.56 467 VAL A CA 1
ATOM 3701 C C . VAL A 1 467 ? 5.806 23.444 -16.400 1.00 96.56 467 VAL A C 1
ATOM 3703 O O . VAL A 1 467 ? 5.212 23.466 -17.476 1.00 96.56 467 VAL A O 1
ATOM 3706 N N . TYR A 1 468 ? 6.600 22.430 -16.056 1.00 97.62 468 TYR A N 1
ATOM 3707 C CA . TYR A 1 468 ? 6.899 21.320 -16.963 1.00 97.62 468 TYR A CA 1
ATOM 3708 C C . TYR A 1 468 ? 5.956 20.131 -16.740 1.00 97.62 468 TYR A C 1
ATOM 3710 O O . TYR A 1 468 ? 6.135 19.377 -15.784 1.00 97.62 468 TYR A O 1
ATOM 3718 N N . LEU A 1 469 ? 4.988 19.945 -17.643 1.00 98.06 469 LEU A N 1
ATOM 3719 C CA . LEU A 1 469 ? 3.984 18.872 -17.619 1.00 98.06 469 LEU A CA 1
ATOM 3720 C C . LEU A 1 469 ? 4.089 17.972 -18.870 1.00 98.06 469 LEU A C 1
ATOM 3722 O O . LEU A 1 469 ? 3.081 17.522 -19.413 1.00 98.06 469 LEU A O 1
ATOM 3726 N N . ASP A 1 470 ? 5.309 17.684 -19.340 1.00 97.81 470 ASP A N 1
ATOM 3727 C CA . ASP A 1 470 ? 5.589 16.763 -20.464 1.00 97.81 470 ASP A CA 1
ATOM 3728 C C . ASP A 1 470 ? 6.552 15.620 -20.066 1.00 97.81 470 ASP A C 1
ATOM 3730 O O . ASP A 1 470 ? 7.291 15.068 -20.885 1.00 97.81 470 ASP A O 1
ATOM 3734 N N . SER A 1 471 ? 6.526 15.222 -18.788 1.00 97.88 471 SER A N 1
ATOM 3735 C CA . SER A 1 471 ? 7.404 14.191 -18.211 1.00 97.88 471 SER A CA 1
ATOM 3736 C C . SER A 1 471 ? 7.312 12.823 -18.911 1.00 97.88 471 SER A C 1
ATOM 3738 O O . SER A 1 471 ? 8.320 12.128 -19.035 1.00 97.88 471 SER A O 1
ATOM 3740 N N . ALA A 1 472 ? 6.148 12.452 -19.461 1.00 96.75 472 ALA A N 1
ATOM 3741 C CA . ALA A 1 472 ? 5.970 11.194 -20.195 1.00 96.75 472 ALA A CA 1
ATOM 3742 C C . ALA A 1 472 ? 6.633 11.196 -21.588 1.00 96.75 472 ALA A C 1
ATOM 3744 O O . ALA A 1 472 ? 6.743 10.135 -22.218 1.00 96.75 472 ALA A O 1
ATOM 3745 N N . ALA A 1 473 ? 7.039 12.357 -22.122 1.00 96.50 473 ALA A N 1
ATOM 3746 C CA . ALA A 1 473 ? 7.923 12.424 -23.287 1.00 96.50 473 ALA A CA 1
ATOM 3747 C C . ALA A 1 473 ? 9.379 12.241 -22.850 1.00 96.50 473 ALA A C 1
ATOM 3749 O O . ALA A 1 473 ? 10.067 11.353 -23.356 1.00 96.50 473 ALA A O 1
ATOM 3750 N N . SER A 1 474 ? 9.830 13.051 -21.892 1.00 97.19 474 SER A N 1
ATOM 3751 C CA . SER A 1 474 ? 11.140 12.940 -21.259 1.00 97.19 474 SER A CA 1
ATOM 3752 C C . SER A 1 474 ? 11.122 13.671 -19.921 1.00 97.19 474 SER A C 1
ATOM 3754 O O . SER A 1 474 ? 10.566 14.754 -19.818 1.00 97.19 474 SER A O 1
ATOM 3756 N N . MET A 1 475 ? 11.782 13.122 -18.907 1.00 97.50 475 MET A N 1
ATOM 3757 C CA . MET A 1 475 ? 11.851 13.751 -17.585 1.00 97.50 475 MET A CA 1
ATOM 3758 C C . MET A 1 475 ? 13.044 14.700 -17.474 1.00 97.50 475 MET A C 1
ATOM 3760 O O . MET A 1 475 ? 14.029 14.545 -18.202 1.00 97.50 475 MET A O 1
ATOM 3764 N N . GLN A 1 476 ? 12.984 15.649 -16.541 1.00 97.69 476 GLN A N 1
ATOM 3765 C CA . GLN A 1 476 ? 14.115 16.527 -16.216 1.00 97.69 476 GLN A CA 1
ATOM 3766 C C . GLN A 1 476 ? 15.226 15.777 -15.468 1.00 97.69 476 GLN A C 1
ATOM 3768 O O . GLN A 1 476 ? 15.034 14.632 -15.062 1.00 97.69 476 GLN A O 1
ATOM 3773 N N . LYS A 1 477 ? 16.419 16.375 -15.347 1.00 98.12 477 LYS A N 1
ATOM 3774 C CA . LYS A 1 477 ? 17.607 15.709 -14.778 1.00 98.12 477 LYS A CA 1
ATOM 3775 C C . LYS A 1 477 ? 17.992 16.346 -13.441 1.00 98.12 477 LYS A C 1
ATOM 3777 O O . LYS A 1 477 ? 18.133 17.571 -13.409 1.00 98.12 477 LYS A O 1
ATOM 3782 N N . PRO A 1 478 ? 18.171 15.562 -12.364 1.00 97.75 478 PRO A N 1
ATOM 3783 C CA . PRO A 1 478 ? 18.655 16.094 -11.104 1.00 97.75 478 PRO A CA 1
ATOM 3784 C C . PRO A 1 478 ? 20.146 16.432 -11.209 1.00 97.75 478 PRO A C 1
ATOM 3786 O O . PRO A 1 478 ? 20.880 15.879 -12.036 1.00 97.75 478 PRO A O 1
ATOM 3789 N N . HIS A 1 479 ? 20.608 17.324 -10.339 1.00 97.25 479 HIS A N 1
ATOM 3790 C CA . HIS A 1 479 ? 21.966 17.850 -10.327 1.00 97.25 479 HIS A CA 1
ATOM 3791 C C . HIS A 1 479 ? 23.003 16.724 -10.251 1.00 97.25 479 HIS A C 1
ATOM 3793 O O . HIS A 1 479 ? 23.958 16.719 -11.018 1.00 97.25 479 HIS A O 1
ATOM 3799 N N . CYS A 1 480 ? 22.763 15.697 -9.429 1.00 97.38 480 CYS A N 1
ATOM 3800 C CA . CYS A 1 480 ? 23.673 14.560 -9.280 1.00 97.38 480 CYS A CA 1
ATOM 3801 C C . CYS A 1 480 ? 23.937 13.795 -10.591 1.00 97.38 480 CYS A C 1
ATOM 3803 O O . CYS A 1 480 ? 25.052 13.323 -10.801 1.00 97.38 480 CYS A O 1
ATOM 3805 N N . VAL A 1 481 ? 22.956 13.700 -11.497 1.00 98.44 481 VAL A N 1
ATOM 3806 C CA . VAL A 1 481 ? 23.123 13.040 -12.806 1.00 98.44 481 VAL A CA 1
ATOM 3807 C C . VAL A 1 481 ? 23.993 13.892 -13.726 1.00 98.44 481 VAL A C 1
ATOM 3809 O O . VAL A 1 481 ? 24.910 13.378 -14.370 1.00 98.44 481 VAL A O 1
ATOM 3812 N N . ILE A 1 482 ? 23.725 15.199 -13.762 1.00 98.31 482 ILE A N 1
ATOM 3813 C CA . ILE A 1 482 ? 24.460 16.168 -14.585 1.00 98.31 482 ILE A CA 1
ATOM 3814 C C . ILE A 1 482 ? 25.928 16.219 -14.145 1.00 98.31 482 ILE A C 1
ATOM 3816 O O . ILE A 1 482 ? 26.838 16.066 -14.963 1.00 98.31 482 ILE A O 1
ATOM 3820 N N . GLU A 1 483 ? 26.153 16.378 -12.842 1.00 98.06 483 GLU A N 1
ATOM 3821 C CA . GLU A 1 483 ? 27.483 16.483 -12.249 1.00 98.06 483 GLU A CA 1
ATOM 3822 C C . GLU A 1 483 ? 28.278 15.192 -12.441 1.00 98.06 483 GLU A C 1
ATOM 3824 O O . GLU A 1 483 ? 29.431 15.243 -12.863 1.00 98.06 483 GLU A O 1
ATOM 3829 N N . ARG A 1 484 ? 27.651 14.022 -12.257 1.00 97.88 484 ARG A N 1
ATOM 3830 C CA . ARG A 1 484 ? 28.336 12.741 -12.453 1.00 97.88 484 ARG A CA 1
ATOM 3831 C C . ARG A 1 484 ? 28.869 12.582 -13.877 1.00 97.88 484 ARG A C 1
ATOM 3833 O O . ARG A 1 484 ? 30.004 12.133 -14.049 1.00 97.88 484 ARG A O 1
ATOM 3840 N N . MET A 1 485 ? 28.070 12.936 -14.887 1.00 98.06 485 MET A N 1
ATOM 3841 C CA . MET A 1 485 ? 28.508 12.890 -16.286 1.00 98.06 485 MET A CA 1
ATOM 3842 C C . MET A 1 485 ? 29.628 13.890 -16.569 1.00 98.06 485 MET A C 1
ATOM 3844 O O . MET A 1 485 ? 30.580 13.564 -17.280 1.00 98.06 485 MET A O 1
ATOM 3848 N N . ARG A 1 486 ? 29.515 15.107 -16.028 1.00 98.06 486 ARG A N 1
ATOM 3849 C CA . ARG A 1 486 ? 30.548 16.137 -16.156 1.00 98.06 486 ARG A CA 1
ATOM 3850 C C . ARG A 1 486 ? 31.872 15.646 -15.578 1.00 98.06 486 ARG A C 1
ATOM 3852 O O . ARG A 1 486 ? 32.904 15.776 -16.232 1.00 98.06 486 ARG A O 1
ATOM 3859 N N . ASP A 1 487 ? 31.840 15.081 -14.379 1.00 97.19 487 ASP A N 1
ATOM 3860 C CA . ASP A 1 487 ? 33.033 14.624 -13.672 1.00 97.19 487 ASP A CA 1
ATOM 3861 C C . ASP A 1 487 ? 33.689 13.449 -14.403 1.00 97.19 487 ASP A C 1
ATOM 3863 O O . ASP A 1 487 ? 34.903 13.469 -14.609 1.00 97.19 487 ASP A O 1
ATOM 3867 N N . PHE A 1 488 ? 32.887 12.516 -14.937 1.00 97.56 488 PHE A N 1
ATOM 3868 C CA . PHE A 1 488 ? 33.393 11.434 -15.782 1.00 97.56 488 PHE A CA 1
ATOM 3869 C C . PHE A 1 488 ? 34.215 11.971 -16.963 1.00 97.56 488 PHE A C 1
ATOM 3871 O O . PHE A 1 488 ? 35.364 11.575 -17.154 1.00 97.56 488 PHE A O 1
ATOM 3878 N N . TYR A 1 489 ? 33.674 12.926 -17.726 1.00 98.00 489 TYR A N 1
ATOM 3879 C CA . TYR A 1 489 ? 34.400 13.499 -18.863 1.00 98.00 489 TYR A CA 1
ATOM 3880 C C . TYR A 1 489 ? 35.631 14.314 -18.464 1.00 98.00 489 TYR A C 1
ATOM 3882 O O . TYR A 1 489 ? 36.609 14.343 -19.209 1.00 98.00 489 TYR A O 1
ATOM 3890 N N . ARG A 1 490 ? 35.596 14.992 -17.314 1.00 97.06 490 ARG A N 1
ATOM 3891 C CA . ARG A 1 490 ? 36.704 15.844 -16.865 1.00 97.06 490 ARG A CA 1
ATOM 3892 C C . ARG A 1 490 ? 37.864 15.059 -16.262 1.00 97.06 490 ARG A C 1
ATOM 3894 O O . ARG A 1 490 ? 38.986 15.554 -16.325 1.00 97.06 490 ARG A O 1
ATOM 3901 N N . GLN A 1 491 ? 37.594 13.919 -15.626 1.00 94.69 491 GLN A N 1
ATOM 3902 C CA . GLN A 1 491 ? 38.555 13.273 -14.724 1.00 94.69 491 GLN A CA 1
ATOM 3903 C C . GLN A 1 491 ? 38.772 11.778 -14.996 1.00 94.69 491 GLN A C 1
ATOM 3905 O O . GLN A 1 491 ? 39.845 11.274 -14.683 1.00 94.69 491 GLN A O 1
ATOM 3910 N N . GLU A 1 492 ? 37.801 11.072 -15.584 1.00 93.69 492 GLU A N 1
ATOM 3911 C CA . GLU A 1 492 ? 37.794 9.597 -15.637 1.00 93.69 492 GLU A CA 1
ATOM 3912 C C . GLU A 1 492 ? 37.761 9.025 -17.068 1.00 93.69 492 GLU A C 1
ATOM 3914 O O . GLU A 1 492 ? 37.878 7.815 -17.253 1.00 93.69 492 GLU A O 1
ATOM 3919 N N . TYR A 1 493 ? 37.567 9.860 -18.095 1.00 96.19 493 TYR A N 1
ATOM 3920 C CA . TYR A 1 493 ? 37.238 9.383 -19.438 1.00 96.19 493 TYR A CA 1
ATOM 3921 C C . TYR A 1 493 ? 38.347 8.549 -20.094 1.00 96.19 493 TYR A C 1
ATOM 3923 O O . TYR A 1 493 ? 39.466 9.005 -20.338 1.00 96.19 493 TYR A O 1
ATOM 3931 N N . SER A 1 494 ? 37.959 7.346 -20.508 1.00 94.69 494 SER A N 1
ATOM 3932 C CA . SER A 1 494 ? 38.612 6.551 -21.539 1.00 94.69 494 SER A CA 1
ATOM 3933 C C . SER A 1 494 ? 37.592 5.612 -22.192 1.00 94.69 494 SER A C 1
ATOM 3935 O O . SER A 1 494 ? 36.429 5.567 -21.787 1.00 94.69 494 SER A O 1
ATOM 3937 N N . ASN A 1 495 ? 38.019 4.862 -23.210 1.00 93.88 495 ASN A N 1
ATOM 3938 C CA . ASN A 1 495 ? 37.220 3.756 -23.734 1.00 93.88 495 ASN A CA 1
ATOM 3939 C C . ASN A 1 495 ? 37.267 2.558 -22.759 1.00 93.88 495 ASN A C 1
ATOM 3941 O O . ASN A 1 495 ? 38.189 2.458 -21.954 1.00 93.88 495 ASN A O 1
ATOM 3945 N N . VAL A 1 496 ? 36.281 1.660 -22.827 1.00 92.31 496 VAL A N 1
ATOM 3946 C CA . VAL A 1 496 ? 36.086 0.560 -21.862 1.00 92.31 496 VAL A CA 1
ATOM 3947 C C . VAL A 1 496 ? 36.590 -0.803 -22.373 1.00 92.31 496 VAL A C 1
ATOM 3949 O O . VAL A 1 496 ? 36.852 -1.002 -23.562 1.00 92.31 496 VAL A O 1
ATOM 3952 N N . HIS A 1 497 ? 36.717 -1.764 -21.452 1.00 86.25 497 HIS A N 1
ATOM 3953 C CA . HIS A 1 497 ? 37.026 -3.197 -21.615 1.00 86.25 497 HIS A CA 1
ATOM 3954 C C . HIS A 1 497 ? 38.446 -3.589 -22.038 1.00 86.25 497 HIS A C 1
ATOM 3956 O O . HIS A 1 497 ? 38.962 -4.570 -21.512 1.00 86.25 497 HIS A O 1
ATOM 3962 N N . ARG A 1 498 ? 39.061 -2.924 -23.024 1.00 74.81 498 ARG A N 1
ATOM 3963 C CA . ARG A 1 498 ? 40.285 -3.440 -23.691 1.00 74.81 498 ARG A CA 1
ATOM 3964 C C . ARG A 1 498 ? 41.581 -2.697 -23.362 1.00 74.81 498 ARG A C 1
ATOM 3966 O O . ARG A 1 498 ? 42.644 -3.148 -23.783 1.00 74.81 498 ARG A O 1
ATOM 3973 N N . GLY A 1 499 ? 41.522 -1.567 -22.661 1.00 76.69 499 GLY A N 1
ATOM 3974 C CA . GLY A 1 499 ? 42.717 -0.826 -22.259 1.00 76.69 499 GLY A CA 1
ATOM 3975 C C . GLY A 1 499 ? 43.238 -1.283 -20.896 1.00 76.69 499 GLY A C 1
ATOM 3976 O O . GLY A 1 499 ? 42.470 -1.429 -19.951 1.00 76.69 499 GLY A O 1
ATOM 3977 N N . ILE A 1 500 ? 44.555 -1.462 -20.805 1.00 81.88 500 ILE A N 1
ATOM 3978 C CA . ILE A 1 500 ? 45.287 -1.887 -19.594 1.00 81.88 500 ILE A CA 1
ATOM 3979 C C . ILE A 1 500 ? 45.841 -0.710 -18.774 1.00 81.88 500 ILE A C 1
ATOM 3981 O O . ILE A 1 500 ? 46.638 -0.895 -17.862 1.00 81.88 500 ILE A O 1
ATOM 3985 N N . HIS A 1 501 ? 45.513 0.524 -19.160 1.00 87.56 501 HIS A N 1
ATOM 3986 C CA . HIS A 1 501 ? 45.965 1.719 -18.454 1.00 87.56 501 HIS A CA 1
ATOM 3987 C C . HIS A 1 501 ? 44.912 2.171 -17.437 1.00 87.56 501 HIS A C 1
ATOM 3989 O O . HIS A 1 501 ? 43.715 1.969 -17.639 1.00 87.56 501 HIS A O 1
ATOM 3995 N N . HIS A 1 502 ? 45.360 2.884 -16.403 1.00 89.38 502 HIS A N 1
ATOM 3996 C CA . HIS A 1 502 ? 44.550 3.301 -15.254 1.00 89.38 502 HIS A CA 1
ATOM 3997 C C . HIS A 1 502 ? 43.172 3.889 -15.616 1.00 89.38 502 HIS A C 1
ATOM 3999 O O . HIS A 1 502 ? 42.156 3.411 -15.124 1.00 89.38 502 HIS A O 1
ATOM 4005 N N . LEU A 1 503 ? 43.117 4.870 -16.530 1.00 89.69 503 LEU A N 1
ATOM 4006 C CA . LEU A 1 503 ? 41.846 5.493 -16.939 1.00 89.69 503 LEU A CA 1
ATOM 4007 C C . LEU A 1 503 ? 40.872 4.520 -17.633 1.00 89.69 503 LEU A C 1
ATOM 4009 O O . LEU A 1 503 ? 39.666 4.659 -17.482 1.00 89.69 503 LEU A O 1
ATOM 4013 N N . SER A 1 504 ? 41.368 3.532 -18.386 1.00 93.06 504 SER A N 1
ATOM 4014 C CA . SER A 1 504 ? 40.517 2.527 -19.044 1.00 93.06 504 SER A CA 1
ATOM 4015 C C . SER A 1 504 ? 39.975 1.523 -18.031 1.00 93.06 504 SER A C 1
ATOM 4017 O O . SER A 1 504 ? 38.799 1.167 -18.096 1.00 93.06 504 SER A O 1
ATOM 4019 N N . GLU A 1 505 ? 40.792 1.099 -17.062 1.00 91.31 505 GLU A N 1
ATOM 4020 C CA . GLU A 1 505 ? 40.332 0.247 -15.959 1.00 91.31 505 GLU A CA 1
ATOM 4021 C C . GLU A 1 505 ? 39.260 0.959 -15.127 1.00 91.31 505 GLU A C 1
ATOM 4023 O O . GLU A 1 505 ? 38.182 0.406 -14.921 1.00 91.31 505 GLU A O 1
ATOM 4028 N N . GLN A 1 506 ? 39.501 2.217 -14.740 1.00 91.69 506 GLN A N 1
ATOM 4029 C CA . GLN A 1 506 ? 38.532 3.027 -13.999 1.00 91.69 506 GLN A CA 1
ATOM 4030 C C . GLN A 1 506 ? 37.229 3.236 -14.775 1.00 91.69 506 GLN A C 1
ATOM 4032 O O . GLN A 1 506 ? 36.158 2.989 -14.223 1.00 91.69 506 GLN A O 1
ATOM 4037 N N . ALA A 1 507 ? 37.305 3.641 -16.050 1.00 94.50 507 ALA A N 1
ATOM 4038 C CA . ALA A 1 507 ? 36.128 3.836 -16.896 1.00 94.50 507 ALA A CA 1
ATOM 4039 C C . ALA A 1 507 ? 35.316 2.540 -17.057 1.00 94.50 507 ALA A C 1
ATOM 4041 O O . ALA A 1 507 ? 34.086 2.573 -17.030 1.00 94.50 507 ALA A O 1
ATOM 4042 N N . THR A 1 508 ? 35.995 1.397 -17.192 1.00 95.25 508 THR A N 1
ATOM 4043 C CA . THR A 1 508 ? 35.347 0.080 -17.286 1.00 95.25 508 THR A CA 1
ATOM 4044 C C . THR A 1 508 ? 34.636 -0.277 -15.987 1.00 95.25 508 THR A C 1
ATOM 4046 O O . THR A 1 508 ? 33.484 -0.700 -16.017 1.00 95.25 508 THR A O 1
ATOM 4049 N N . ASP A 1 509 ? 35.291 -0.062 -14.849 1.00 94.19 509 ASP A N 1
ATOM 4050 C CA . ASP A 1 509 ? 34.753 -0.399 -13.534 1.00 94.19 509 ASP A CA 1
ATOM 4051 C C . ASP A 1 509 ? 33.484 0.418 -13.220 1.00 94.19 509 ASP A C 1
ATOM 4053 O O . ASP A 1 509 ? 32.455 -0.138 -12.837 1.00 94.19 509 ASP A O 1
ATOM 4057 N N . VAL A 1 510 ? 33.490 1.735 -13.472 1.00 95.06 510 VAL A N 1
ATOM 4058 C CA . VAL A 1 510 ? 32.289 2.575 -13.269 1.00 95.06 510 VAL A CA 1
ATOM 4059 C C . VAL A 1 510 ? 31.174 2.281 -14.279 1.00 95.06 510 VAL A C 1
ATOM 4061 O O . VAL A 1 510 ? 29.992 2.416 -13.944 1.00 95.06 510 VAL A O 1
ATOM 4064 N N . PHE A 1 511 ? 31.524 1.867 -15.500 1.00 97.81 511 PHE A N 1
ATOM 4065 C CA . PHE A 1 511 ? 30.565 1.459 -16.523 1.00 97.81 511 PHE A CA 1
ATOM 4066 C C . PHE A 1 511 ? 29.832 0.174 -16.116 1.00 97.81 511 PHE A C 1
ATOM 4068 O O . PHE A 1 511 ? 28.601 0.165 -16.080 1.00 97.81 511 PHE A O 1
ATOM 4075 N N . GLU A 1 512 ? 30.557 -0.880 -15.732 1.00 97.25 512 GLU A N 1
ATOM 4076 C CA . GLU A 1 512 ? 29.934 -2.153 -15.342 1.00 97.25 512 GLU A CA 1
ATOM 4077 C C . GLU A 1 512 ? 29.198 -2.050 -14.001 1.00 97.25 512 GLU A C 1
ATOM 4079 O O . GLU A 1 512 ? 28.085 -2.559 -13.886 1.00 97.25 512 GLU A O 1
ATOM 4084 N N . LYS A 1 513 ? 29.704 -1.274 -13.031 1.00 97.25 513 LYS A N 1
ATOM 4085 C CA . LYS A 1 513 ? 28.951 -0.950 -11.801 1.00 97.25 513 LYS A CA 1
ATOM 4086 C C . LYS A 1 513 ? 27.623 -0.252 -12.088 1.00 97.25 513 LYS A C 1
ATOM 4088 O O . LYS A 1 513 ? 26.654 -0.427 -11.357 1.00 97.25 513 LYS A O 1
ATOM 4093 N N . SER A 1 514 ? 27.545 0.547 -13.151 1.00 97.81 514 SER A N 1
ATOM 4094 C CA . SER A 1 514 ? 26.279 1.173 -13.552 1.00 97.81 514 SER A CA 1
ATOM 4095 C C . SER A 1 514 ? 25.299 0.149 -14.134 1.00 97.81 514 SER A C 1
ATOM 4097 O O . SER A 1 514 ? 24.096 0.267 -13.909 1.00 97.81 514 SER A O 1
ATOM 4099 N N . ARG A 1 515 ? 25.793 -0.902 -14.801 1.00 98.44 515 ARG A N 1
ATOM 4100 C CA . ARG A 1 515 ? 24.975 -2.054 -15.207 1.00 98.44 515 ARG A CA 1
ATOM 4101 C C . ARG A 1 515 ? 24.504 -2.874 -14.005 1.00 98.44 515 ARG A C 1
ATOM 4103 O O . ARG A 1 515 ? 23.338 -3.252 -13.964 1.00 98.44 515 ARG A O 1
ATOM 4110 N N . GLU A 1 516 ? 25.357 -3.101 -13.008 1.00 98.31 516 GLU A N 1
ATOM 4111 C CA . GLU A 1 516 ? 24.957 -3.761 -11.753 1.00 98.31 516 GLU A CA 1
ATOM 4112 C C . GLU A 1 516 ? 23.838 -2.987 -11.044 1.00 98.31 516 GLU A C 1
ATOM 4114 O O . GLU A 1 516 ? 22.882 -3.582 -10.552 1.00 98.31 516 GLU A O 1
ATOM 4119 N N . LYS A 1 517 ? 23.896 -1.650 -11.053 1.00 98.44 517 LYS A N 1
ATOM 4120 C CA . LYS A 1 517 ? 22.803 -0.814 -10.533 1.00 98.44 517 LYS A CA 1
ATOM 4121 C C . LYS A 1 517 ? 21.505 -1.023 -11.299 1.00 98.44 517 LYS A C 1
ATOM 4123 O O . LYS A 1 517 ? 20.460 -1.137 -10.672 1.00 98.44 517 LYS A O 1
ATOM 4128 N N . VAL A 1 518 ? 21.560 -1.112 -12.630 1.00 98.62 518 VAL A N 1
ATOM 4129 C CA . VAL A 1 518 ? 20.391 -1.460 -13.456 1.00 98.62 518 VAL A CA 1
ATOM 4130 C C . VAL A 1 518 ? 19.844 -2.833 -13.072 1.00 98.62 518 VAL A C 1
ATOM 4132 O O . VAL A 1 518 ? 18.641 -2.957 -12.856 1.00 98.62 518 VAL A O 1
ATOM 4135 N N . GLN A 1 519 ? 20.714 -3.837 -12.939 1.00 98.38 519 GLN A N 1
ATOM 4136 C CA . GLN A 1 519 ? 20.340 -5.188 -12.522 1.00 98.38 519 GLN A CA 1
ATOM 4137 C C . GLN A 1 519 ? 19.590 -5.162 -11.184 1.00 98.38 519 GLN A C 1
ATOM 4139 O O . GLN A 1 519 ? 18.489 -5.697 -11.083 1.00 98.38 519 GLN A O 1
ATOM 4144 N N . GLN A 1 520 ? 20.159 -4.509 -10.170 1.00 98.25 520 GLN A N 1
ATOM 4145 C CA . GLN A 1 520 ? 19.562 -4.409 -8.838 1.00 98.25 520 GLN A CA 1
ATOM 4146 C C . GLN A 1 520 ? 18.255 -3.610 -8.848 1.00 98.25 520 GLN A C 1
ATOM 4148 O O . GLN A 1 520 ? 17.305 -3.984 -8.168 1.00 98.25 520 GLN A O 1
ATOM 4153 N N . PHE A 1 521 ? 18.191 -2.534 -9.634 1.00 98.06 521 PHE A N 1
ATOM 4154 C CA . PHE A 1 521 ? 17.046 -1.628 -9.690 1.00 98.06 521 PHE A CA 1
ATOM 4155 C C . PHE A 1 521 ? 15.755 -2.308 -10.152 1.00 98.06 521 PHE A C 1
ATOM 4157 O O . PHE A 1 521 ? 14.692 -2.016 -9.612 1.00 98.06 521 PHE A O 1
ATOM 4164 N N . ILE A 1 522 ? 15.848 -3.226 -11.117 1.00 98.12 522 ILE A N 1
ATOM 4165 C CA . ILE A 1 522 ? 14.696 -4.006 -11.598 1.00 98.12 522 ILE A CA 1
ATOM 4166 C C . ILE A 1 522 ? 14.618 -5.410 -10.985 1.00 98.12 522 ILE A C 1
ATOM 4168 O O . ILE A 1 522 ? 13.804 -6.222 -11.421 1.00 98.12 522 ILE A O 1
ATOM 4172 N N . ASN A 1 523 ? 15.490 -5.713 -10.018 1.00 98.38 523 ASN A N 1
ATOM 4173 C CA . ASN A 1 523 ? 15.664 -7.035 -9.421 1.00 98.38 523 ASN A CA 1
ATOM 4174 C C . ASN A 1 523 ? 15.908 -8.152 -10.459 1.00 98.38 523 ASN A C 1
ATOM 4176 O O . ASN A 1 523 ? 15.274 -9.201 -10.410 1.00 98.38 523 ASN A O 1
ATOM 4180 N N . ALA A 1 524 ? 16.805 -7.944 -11.425 1.00 98.12 524 ALA A N 1
ATOM 4181 C CA . ALA A 1 524 ? 17.228 -8.991 -12.358 1.00 98.12 524 ALA A CA 1
ATOM 4182 C C . ALA A 1 524 ? 18.187 -9.985 -11.683 1.00 98.12 524 ALA A C 1
ATOM 4184 O O . ALA A 1 524 ? 19.043 -9.612 -10.874 1.00 98.12 524 ALA A O 1
ATOM 4185 N N . LYS A 1 525 ? 18.070 -11.268 -12.033 1.00 97.62 525 LYS A N 1
ATOM 4186 C CA . LYS A 1 525 ? 18.767 -12.345 -11.325 1.00 97.62 525 LYS A CA 1
ATOM 4187 C C . LYS A 1 525 ? 20.253 -12.377 -11.655 1.00 97.62 525 LYS A C 1
ATOM 4189 O O . LYS A 1 525 ? 21.074 -12.565 -10.757 1.00 97.62 525 LYS A O 1
ATOM 4194 N N . TYR A 1 526 ? 20.601 -12.176 -12.922 1.00 97.81 526 TYR A N 1
ATOM 4195 C CA . TYR A 1 526 ? 21.981 -12.246 -13.386 1.00 97.81 526 TYR A CA 1
ATOM 4196 C C . TYR A 1 526 ? 22.414 -10.968 -14.098 1.00 97.81 526 TYR A C 1
ATOM 4198 O O . TYR A 1 526 ? 21.654 -10.329 -14.818 1.00 97.81 526 TYR A O 1
ATOM 4206 N N . PHE A 1 527 ? 23.692 -10.630 -13.945 1.00 96.62 527 PHE A N 1
ATOM 4207 C CA . PHE A 1 527 ? 24.322 -9.499 -14.625 1.00 96.62 527 PHE A CA 1
ATOM 4208 C C . PHE A 1 527 ? 24.216 -9.594 -16.158 1.00 96.62 527 PHE A C 1
ATOM 4210 O O . PHE A 1 527 ? 24.027 -8.588 -16.841 1.00 96.62 527 PHE A O 1
ATOM 4217 N N . SER A 1 528 ? 24.295 -10.814 -16.700 1.00 97.69 528 SER A N 1
ATOM 4218 C CA . SER A 1 528 ? 24.193 -11.099 -18.137 1.00 97.69 528 SER A CA 1
ATOM 4219 C C . SER A 1 528 ? 22.818 -10.821 -18.740 1.00 97.69 528 SER A C 1
ATOM 4221 O O . SER A 1 528 ? 22.701 -10.761 -19.963 1.00 97.69 528 SER A O 1
ATOM 4223 N N . GLU A 1 529 ? 21.800 -10.609 -17.903 1.00 98.75 529 GLU A N 1
ATOM 4224 C CA . GLU A 1 529 ? 20.430 -10.323 -18.331 1.00 98.75 529 GLU A CA 1
ATOM 4225 C C . GLU A 1 529 ? 20.224 -8.863 -18.741 1.00 98.75 529 GLU A C 1
ATOM 4227 O O . GLU A 1 529 ? 19.190 -8.543 -19.317 1.00 98.75 529 GLU A O 1
ATOM 4232 N N . ILE A 1 530 ? 21.188 -7.977 -18.465 1.00 98.81 530 ILE A N 1
ATOM 4233 C CA . ILE A 1 530 ? 21.072 -6.538 -18.713 1.00 98.81 530 ILE A CA 1
ATOM 4234 C C . ILE A 1 530 ? 21.858 -6.138 -19.957 1.00 98.81 530 ILE A C 1
ATOM 4236 O O . ILE A 1 530 ? 23.087 -6.053 -19.919 1.00 98.81 530 ILE A O 1
ATOM 4240 N N . ILE A 1 531 ? 21.150 -5.810 -21.036 1.00 98.81 531 ILE A N 1
ATOM 4241 C CA . ILE A 1 531 ? 21.718 -5.277 -22.278 1.00 98.81 531 ILE A CA 1
ATOM 4242 C C . ILE A 1 531 ? 21.495 -3.765 -22.344 1.00 98.81 531 ILE A C 1
ATOM 4244 O O . ILE A 1 531 ? 20.371 -3.282 -22.183 1.00 98.81 531 ILE A O 1
ATOM 4248 N N . LEU A 1 532 ? 22.554 -3.012 -22.625 1.00 98.69 532 LEU A N 1
ATOM 4249 C CA . LEU A 1 532 ? 22.505 -1.562 -22.775 1.00 98.69 532 LEU A CA 1
ATOM 4250 C C . LEU A 1 532 ? 22.287 -1.205 -24.246 1.00 98.69 532 LEU A C 1
ATOM 4252 O O . LEU A 1 532 ? 23.023 -1.630 -25.133 1.00 98.69 532 LEU A O 1
ATOM 4256 N N . VAL A 1 533 ? 21.261 -0.400 -24.498 1.00 98.69 533 VAL A N 1
ATOM 4257 C CA . VAL A 1 533 ? 20.834 0.026 -25.838 1.00 98.69 533 VAL A CA 1
ATOM 4258 C C . VAL A 1 533 ? 20.563 1.529 -25.847 1.00 98.69 533 VAL A C 1
ATOM 4260 O O . VAL A 1 533 ? 20.642 2.188 -24.820 1.00 98.69 533 VAL A O 1
ATOM 4263 N N . ARG A 1 534 ? 20.191 2.119 -26.980 1.00 98.44 534 ARG A N 1
ATOM 4264 C CA . ARG A 1 534 ? 19.884 3.555 -27.093 1.00 98.44 534 ARG A CA 1
ATOM 4265 C C . ARG A 1 534 ? 18.560 3.964 -26.434 1.00 98.44 534 ARG A C 1
ATOM 4267 O O . ARG A 1 534 ? 18.354 5.143 -26.154 1.00 98.44 534 ARG A O 1
ATOM 4274 N N . GLY A 1 535 ? 17.652 3.016 -26.213 1.00 98.31 535 GLY A N 1
ATOM 4275 C CA . GLY A 1 535 ? 16.316 3.237 -25.648 1.00 98.31 535 GLY A CA 1
ATOM 4276 C C . GLY A 1 535 ? 15.406 2.017 -25.820 1.00 98.31 535 GLY A C 1
ATOM 4277 O O . GLY A 1 535 ? 15.765 1.080 -26.534 1.00 98.31 535 GLY A O 1
ATOM 4278 N N . THR A 1 536 ? 14.196 2.065 -25.252 1.00 98.75 536 THR A N 1
ATOM 4279 C CA . THR A 1 536 ? 13.163 1.016 -25.387 1.00 98.75 536 THR A CA 1
ATOM 4280 C C . THR A 1 536 ? 12.938 0.603 -26.844 1.00 98.75 536 THR A C 1
ATOM 4282 O O . THR A 1 536 ? 12.823 -0.579 -27.144 1.00 98.75 536 THR A O 1
ATOM 4285 N N . THR A 1 537 ? 12.927 1.558 -27.778 1.00 98.75 537 THR A N 1
ATOM 4286 C CA . THR A 1 537 ? 12.729 1.263 -29.203 1.00 98.75 537 THR A CA 1
ATOM 4287 C C . THR A 1 537 ? 13.804 0.325 -29.754 1.00 98.75 537 THR A C 1
ATOM 4289 O O . THR A 1 537 ? 13.481 -0.597 -30.496 1.00 98.75 537 THR A O 1
ATOM 4292 N N . GLU A 1 538 ? 15.077 0.529 -29.403 1.00 98.88 538 GLU A N 1
ATOM 4293 C CA . GLU A 1 538 ? 16.154 -0.356 -29.860 1.00 98.88 538 GLU A CA 1
ATOM 4294 C C . GLU A 1 538 ? 16.107 -1.710 -29.145 1.00 98.88 538 GLU A C 1
ATOM 4296 O O . GLU A 1 538 ? 16.320 -2.724 -29.799 1.00 98.88 538 GLU A O 1
ATOM 4301 N N . ALA A 1 539 ? 15.736 -1.742 -27.859 1.00 98.88 539 ALA A N 1
ATOM 4302 C CA . ALA A 1 539 ? 15.504 -2.982 -27.114 1.00 98.88 539 ALA A CA 1
ATOM 4303 C C . ALA A 1 539 ? 14.438 -3.868 -27.783 1.00 98.88 539 ALA A C 1
ATOM 4305 O O . ALA A 1 539 ? 14.673 -5.049 -28.031 1.00 98.88 539 ALA A O 1
ATOM 4306 N N . ILE A 1 540 ? 13.285 -3.291 -28.138 1.00 98.88 540 ILE A N 1
ATOM 4307 C CA . ILE A 1 540 ? 12.200 -4.021 -28.807 1.00 98.88 540 ILE A CA 1
ATOM 4308 C C . ILE A 1 540 ? 12.641 -4.499 -30.195 1.00 98.88 540 ILE A C 1
ATOM 4310 O O . ILE A 1 540 ? 12.394 -5.648 -30.558 1.00 98.88 540 ILE A O 1
ATOM 4314 N N . ASN A 1 541 ? 13.339 -3.656 -30.965 1.00 98.88 541 ASN A N 1
ATOM 4315 C CA . ASN A 1 541 ? 13.864 -4.058 -32.274 1.00 98.88 541 ASN A CA 1
ATOM 4316 C C . ASN A 1 541 ? 14.897 -5.184 -32.164 1.00 98.88 541 ASN A C 1
ATOM 4318 O O . ASN A 1 541 ? 14.868 -6.095 -32.984 1.00 98.88 541 ASN A O 1
ATOM 4322 N N . LEU A 1 542 ? 15.769 -5.160 -31.153 1.00 98.88 542 LEU A N 1
ATOM 4323 C CA . LEU A 1 542 ? 16.717 -6.240 -30.884 1.00 98.88 542 LEU A CA 1
ATOM 4324 C C . LEU A 1 542 ? 15.963 -7.561 -30.701 1.00 98.88 542 LEU A C 1
ATOM 4326 O O . LEU A 1 542 ? 16.280 -8.531 -31.387 1.00 98.88 542 LEU A O 1
ATOM 4330 N N . VAL A 1 543 ? 14.930 -7.594 -29.851 1.00 98.88 543 VAL A N 1
ATOM 4331 C CA . VAL A 1 543 ? 14.122 -8.807 -29.630 1.00 98.88 543 VAL A CA 1
ATOM 4332 C C . VAL A 1 543 ? 13.409 -9.236 -30.915 1.00 98.88 543 VAL A C 1
ATOM 4334 O O . VAL A 1 543 ? 13.495 -10.402 -31.296 1.00 98.88 543 VAL A O 1
ATOM 4337 N N . ALA A 1 544 ? 12.775 -8.312 -31.640 1.00 98.75 544 ALA A N 1
ATOM 4338 C CA . ALA A 1 544 ? 12.096 -8.621 -32.900 1.00 98.75 544 ALA A CA 1
ATOM 4339 C C . ALA A 1 544 ? 13.044 -9.218 -33.957 1.00 98.75 544 ALA A C 1
ATOM 4341 O O . ALA A 1 544 ? 12.721 -10.217 -34.598 1.00 98.75 544 ALA A O 1
ATOM 4342 N N . GLN A 1 545 ? 14.237 -8.640 -34.110 1.00 98.50 545 GLN A N 1
ATOM 4343 C CA . GLN A 1 545 ? 15.200 -9.010 -35.150 1.00 98.50 545 GLN A CA 1
ATOM 4344 C C . GLN A 1 545 ? 16.036 -10.249 -34.813 1.00 98.50 545 GLN A C 1
ATOM 4346 O O . GLN A 1 545 ? 16.632 -10.839 -35.712 1.00 98.50 545 GLN A O 1
ATOM 4351 N N . THR A 1 546 ? 16.083 -10.658 -33.546 1.00 98.38 546 THR A N 1
ATOM 4352 C CA . THR A 1 546 ? 16.854 -11.829 -33.105 1.00 98.38 546 THR A CA 1
ATOM 4353 C C . THR A 1 546 ? 15.918 -12.956 -32.682 1.00 98.38 546 THR A C 1
ATOM 4355 O O . THR A 1 546 ? 15.675 -13.868 -33.471 1.00 98.38 546 THR A O 1
ATOM 4358 N N . TYR A 1 547 ? 15.325 -12.866 -31.490 1.00 98.44 547 TYR A N 1
ATOM 4359 C CA . TYR A 1 547 ? 14.341 -13.822 -30.986 1.00 98.44 547 TYR A CA 1
ATOM 4360 C C . TYR A 1 547 ? 13.183 -14.014 -31.978 1.00 98.44 547 TYR A C 1
ATOM 4362 O O . TYR A 1 547 ? 12.892 -15.138 -32.383 1.00 98.44 547 TYR A O 1
ATOM 4370 N N . GLY A 1 548 ? 12.568 -12.914 -32.427 1.00 97.56 548 GLY A N 1
ATOM 4371 C CA . GLY A 1 548 ? 11.409 -12.947 -33.317 1.00 97.56 548 GLY A CA 1
ATOM 4372 C C . GLY A 1 548 ? 11.692 -13.672 -34.634 1.00 97.56 548 GLY A C 1
ATOM 4373 O O . GLY A 1 548 ? 11.006 -14.637 -34.958 1.00 97.56 548 GLY A O 1
ATOM 4374 N N . ARG A 1 549 ? 12.751 -13.285 -35.356 1.00 96.25 549 ARG A N 1
ATOM 4375 C CA . ARG A 1 549 ? 13.152 -13.945 -36.616 1.00 96.25 549 ARG A CA 1
ATOM 4376 C C . ARG A 1 549 ? 13.478 -15.433 -36.470 1.00 96.25 549 ARG A C 1
ATOM 4378 O O . ARG A 1 549 ? 13.311 -16.185 -37.425 1.00 96.25 549 ARG A O 1
ATOM 4385 N N . GLN A 1 550 ? 13.964 -15.865 -35.308 1.00 96.69 550 GLN A N 1
ATOM 4386 C CA . GLN A 1 550 ? 14.290 -17.269 -35.064 1.00 96.69 550 GLN A CA 1
ATOM 4387 C C . GLN A 1 550 ? 13.051 -18.110 -34.721 1.00 96.69 550 GLN A C 1
ATOM 4389 O O . GLN A 1 550 ? 12.982 -19.279 -35.106 1.00 96.69 550 GLN A O 1
ATOM 4394 N N . GLN A 1 551 ? 12.095 -17.535 -33.984 1.00 96.88 551 GLN A N 1
ATOM 4395 C CA . GLN A 1 551 ? 10.992 -18.279 -33.366 1.00 96.88 551 GLN A CA 1
ATOM 4396 C C . GLN A 1 551 ? 9.649 -18.139 -34.091 1.00 96.88 551 GLN A C 1
ATOM 4398 O O . GLN A 1 551 ? 8.785 -18.996 -33.915 1.00 96.88 551 GLN A O 1
ATOM 4403 N N . ILE A 1 552 ? 9.464 -17.094 -34.902 1.00 98.00 552 ILE A N 1
ATOM 4404 C CA . ILE A 1 552 ? 8.170 -16.729 -35.491 1.00 98.00 552 ILE A CA 1
ATOM 4405 C C . ILE A 1 552 ? 8.175 -17.002 -36.996 1.00 98.00 552 ILE A C 1
ATOM 4407 O O . ILE A 1 552 ? 9.072 -16.568 -37.721 1.00 98.00 552 ILE A O 1
ATOM 4411 N N . LYS A 1 553 ? 7.166 -17.736 -37.469 1.00 97.62 553 LYS A N 1
ATOM 4412 C CA . LYS A 1 553 ? 7.029 -18.197 -38.856 1.00 97.62 553 LYS A CA 1
ATOM 4413 C C . LYS A 1 553 ? 5.662 -17.831 -39.438 1.00 97.62 553 LYS A C 1
ATOM 4415 O O . LYS A 1 553 ? 4.780 -17.307 -38.761 1.00 97.62 553 LYS A O 1
ATOM 4420 N N . ALA A 1 554 ? 5.476 -18.141 -40.719 1.00 98.06 554 ALA A N 1
ATOM 4421 C CA . ALA A 1 554 ? 4.210 -17.936 -41.409 1.00 98.06 554 ALA A CA 1
ATOM 4422 C C . ALA A 1 554 ? 3.048 -18.622 -40.671 1.00 98.06 554 ALA A C 1
ATOM 4424 O O . ALA A 1 554 ? 3.102 -19.818 -40.385 1.00 98.06 554 ALA A O 1
ATOM 4425 N N . GLY A 1 555 ? 1.984 -17.862 -40.400 1.00 95.50 555 GLY A N 1
ATOM 4426 C CA . GLY A 1 555 ? 0.794 -18.346 -39.695 1.00 95.50 555 GLY A CA 1
ATOM 4427 C C . GLY A 1 555 ? 0.866 -18.328 -38.163 1.00 95.50 555 GLY A C 1
ATOM 4428 O O . GLY A 1 555 ? -0.162 -18.597 -37.539 1.00 95.50 555 GLY A O 1
ATOM 4429 N N . ASP A 1 556 ? 2.015 -17.989 -37.569 1.00 98.56 556 ASP A N 1
ATOM 4430 C CA . ASP A 1 556 ? 2.128 -17.703 -36.134 1.00 98.56 556 ASP A CA 1
ATOM 4431 C C . ASP A 1 556 ? 1.502 -16.341 -35.782 1.00 98.56 556 ASP A C 1
ATOM 4433 O O . ASP A 1 556 ? 1.216 -15.516 -36.653 1.00 98.56 556 ASP A O 1
ATOM 4437 N N . GLU A 1 557 ? 1.283 -16.098 -34.490 1.00 98.69 557 GLU A N 1
ATOM 4438 C CA . GLU A 1 557 ? 0.611 -14.909 -33.968 1.00 98.69 557 GLU A CA 1
ATOM 4439 C C . GLU A 1 557 ? 1.488 -14.162 -32.953 1.00 98.69 557 GLU A C 1
ATOM 4441 O O . GLU A 1 557 ? 2.080 -14.762 -32.050 1.00 98.69 557 GLU A O 1
ATOM 4446 N N . ILE A 1 558 ? 1.524 -12.834 -33.079 1.00 98.81 558 ILE A N 1
ATOM 4447 C CA . ILE A 1 558 ? 2.056 -11.901 -32.079 1.00 98.81 558 ILE A CA 1
ATOM 4448 C C . ILE A 1 558 ? 0.872 -11.128 -31.510 1.00 98.81 558 ILE A C 1
ATOM 4450 O O . ILE A 1 558 ? 0.110 -10.532 -32.272 1.00 98.81 558 ILE A O 1
ATOM 4454 N N . ILE A 1 559 ? 0.709 -11.121 -30.189 1.00 98.88 559 ILE A N 1
ATOM 4455 C CA . ILE A 1 559 ? -0.358 -10.365 -29.523 1.00 98.88 559 ILE A CA 1
ATOM 4456 C C . ILE A 1 559 ? 0.216 -9.066 -28.956 1.00 98.88 559 ILE A C 1
ATOM 4458 O O . ILE A 1 559 ? 1.180 -9.095 -28.197 1.00 98.88 559 ILE A O 1
ATOM 4462 N N . ILE A 1 560 ? -0.419 -7.943 -29.284 1.00 98.81 560 ILE A N 1
ATOM 4463 C CA . ILE A 1 560 ? -0.171 -6.624 -28.686 1.00 98.81 560 ILE A CA 1
ATOM 4464 C C . ILE A 1 560 ? -1.463 -6.033 -28.115 1.00 98.81 560 ILE A C 1
ATOM 4466 O O . ILE A 1 560 ? -2.522 -6.648 -28.218 1.00 98.81 560 ILE A O 1
ATOM 4470 N N . THR A 1 561 ? -1.425 -4.832 -27.540 1.00 98.56 561 THR A N 1
ATOM 4471 C CA . THR A 1 561 ? -2.632 -4.123 -27.080 1.00 98.56 561 THR A CA 1
ATOM 4472 C C . THR A 1 561 ? -3.028 -2.966 -28.003 1.00 98.56 561 THR A C 1
ATOM 4474 O O . THR A 1 561 ? -2.227 -2.463 -28.790 1.00 98.56 561 THR A O 1
ATOM 4477 N N . HIS A 1 562 ? -4.267 -2.480 -27.884 1.00 97.06 562 HIS A N 1
ATOM 4478 C CA . HIS A 1 562 ? -4.685 -1.237 -28.550 1.00 97.06 562 HIS A CA 1
ATOM 4479 C C . HIS A 1 562 ? -3.953 0.019 -28.050 1.00 97.06 562 HIS A C 1
ATOM 4481 O O . HIS A 1 562 ? -4.033 1.056 -28.705 1.00 97.06 562 HIS A O 1
ATOM 4487 N N . MET A 1 563 ? -3.276 -0.044 -26.902 1.00 97.00 563 MET A N 1
ATOM 4488 C CA . MET A 1 563 ? -2.652 1.112 -26.254 1.00 97.00 563 MET A CA 1
ATOM 4489 C C . MET A 1 563 ? -1.135 1.190 -26.463 1.00 97.00 563 MET A C 1
ATOM 4491 O O . MET A 1 563 ? -0.485 2.030 -25.838 1.00 97.00 563 MET A O 1
ATOM 4495 N N . GLU A 1 564 ? -0.576 0.348 -27.336 1.00 98.62 564 GLU A N 1
ATOM 4496 C CA . GLU A 1 564 ? 0.861 0.328 -27.592 1.00 98.62 564 GLU A CA 1
ATOM 4497 C C . GLU A 1 564 ? 1.381 1.630 -28.203 1.00 98.62 564 GLU A C 1
ATOM 4499 O O . GLU A 1 564 ? 0.803 2.216 -29.125 1.00 98.62 564 GLU A O 1
ATOM 4504 N N . HIS A 1 565 ? 2.553 2.038 -27.722 1.00 98.62 565 HIS A N 1
ATOM 4505 C CA . HIS A 1 565 ? 3.378 3.028 -28.393 1.00 98.62 565 HIS A CA 1
ATOM 4506 C C . HIS A 1 565 ? 3.867 2.463 -29.736 1.00 98.62 565 HIS A C 1
ATOM 4508 O O . HIS A 1 565 ? 4.153 1.274 -29.844 1.00 98.62 565 HIS A O 1
ATOM 4514 N N . HIS A 1 566 ? 4.064 3.302 -30.756 1.00 98.69 566 HIS A N 1
ATOM 4515 C CA . HIS A 1 566 ? 4.533 2.875 -32.087 1.00 98.69 566 HIS A CA 1
ATOM 4516 C C . HIS A 1 566 ? 5.807 2.015 -32.049 1.00 98.69 566 HIS A C 1
ATOM 4518 O O . HIS A 1 566 ? 5.964 1.096 -32.850 1.00 98.69 566 HIS A O 1
ATOM 4524 N N . ALA A 1 567 ? 6.693 2.279 -31.086 1.00 98.00 567 ALA A N 1
ATOM 4525 C CA . ALA A 1 567 ? 7.904 1.488 -30.838 1.00 98.00 567 ALA A CA 1
ATOM 4526 C C . ALA A 1 567 ? 7.628 0.019 -30.463 1.00 98.00 567 ALA A C 1
ATOM 4528 O O . ALA A 1 567 ? 8.488 -0.816 -30.711 1.00 98.00 567 ALA A O 1
ATOM 4529 N N . ASN A 1 568 ? 6.449 -0.289 -29.919 1.00 98.62 568 ASN A N 1
ATOM 4530 C CA . ASN A 1 568 ? 5.970 -1.639 -29.620 1.00 98.62 568 ASN A CA 1
ATOM 4531 C C . ASN A 1 568 ? 4.865 -2.100 -30.598 1.00 98.62 568 ASN A C 1
ATOM 4533 O O . ASN A 1 568 ? 4.083 -2.992 -30.288 1.00 98.62 568 ASN A O 1
ATOM 4537 N N . ILE A 1 569 ? 4.793 -1.490 -31.790 1.00 98.81 569 ILE A N 1
ATOM 4538 C CA . ILE A 1 569 ? 3.906 -1.896 -32.896 1.00 98.81 569 ILE A CA 1
ATOM 4539 C C . ILE A 1 569 ? 4.734 -2.176 -34.151 1.00 98.81 569 ILE A C 1
ATOM 4541 O O . ILE A 1 569 ? 4.706 -3.279 -34.694 1.00 98.81 569 ILE A O 1
ATOM 4545 N N . VAL A 1 570 ? 5.483 -1.172 -34.613 1.00 98.81 570 VAL A N 1
ATOM 4546 C CA . VAL A 1 570 ? 6.170 -1.192 -35.912 1.00 98.81 570 VAL A CA 1
ATOM 4547 C C . VAL A 1 570 ? 7.179 -2.343 -36.032 1.00 98.81 570 VAL A C 1
ATOM 4549 O O . VAL A 1 570 ? 7.161 -3.005 -37.069 1.00 98.81 570 VAL A O 1
ATOM 4552 N N . PRO A 1 571 ? 8.009 -2.669 -35.016 1.00 98.81 571 PRO A N 1
ATOM 4553 C CA . PRO A 1 571 ? 8.943 -3.795 -35.128 1.00 98.81 571 PRO A CA 1
ATOM 4554 C C . PRO A 1 571 ? 8.239 -5.134 -35.376 1.00 98.81 571 PRO A C 1
ATOM 4556 O O . PRO A 1 571 ? 8.709 -5.945 -36.172 1.00 98.81 571 PRO A O 1
ATOM 4559 N N . TRP A 1 572 ? 7.077 -5.340 -34.751 1.00 98.75 572 TRP A N 1
ATOM 4560 C CA . TRP A 1 572 ? 6.272 -6.545 -34.934 1.00 98.75 572 TRP A CA 1
ATOM 4561 C C . TRP A 1 572 ? 5.583 -6.569 -36.294 1.00 98.75 572 TRP A C 1
ATOM 4563 O O . TRP A 1 572 ? 5.526 -7.617 -36.923 1.00 98.75 572 TRP A O 1
ATOM 4573 N N . GLN A 1 573 ? 5.113 -5.421 -36.790 1.00 98.69 573 GLN A N 1
ATOM 4574 C CA . GLN A 1 573 ? 4.561 -5.321 -38.144 1.00 98.69 573 GLN A CA 1
ATOM 4575 C C . GLN A 1 573 ? 5.600 -5.666 -39.213 1.00 98.69 573 GLN A C 1
ATOM 4577 O O . GLN A 1 573 ? 5.292 -6.436 -40.119 1.00 98.69 573 GLN A O 1
ATOM 4582 N N . LEU A 1 574 ? 6.823 -5.139 -39.091 1.00 98.69 574 LEU A N 1
ATOM 4583 C CA . LEU A 1 574 ? 7.926 -5.469 -39.997 1.00 98.69 574 LEU A CA 1
ATOM 4584 C C . LEU A 1 574 ? 8.239 -6.970 -39.952 1.00 98.69 574 LEU A C 1
ATOM 4586 O O . LEU A 1 574 ? 8.331 -7.611 -40.995 1.00 98.69 574 LEU A O 1
ATOM 4590 N N . LEU A 1 575 ? 8.307 -7.560 -38.756 1.00 98.56 575 LEU A N 1
ATOM 4591 C CA . LEU A 1 575 ? 8.525 -8.999 -38.610 1.00 98.56 575 LEU A CA 1
ATOM 4592 C C . LEU A 1 575 ? 7.385 -9.829 -39.226 1.00 98.56 575 LEU A C 1
ATOM 4594 O O . LEU A 1 575 ? 7.647 -10.818 -39.908 1.00 98.56 575 LEU A O 1
ATOM 4598 N N . CYS A 1 576 ? 6.126 -9.431 -39.034 1.00 98.50 576 CYS A N 1
ATOM 4599 C CA . CYS A 1 576 ? 4.972 -10.084 -39.656 1.00 98.50 576 CYS A CA 1
ATOM 4600 C C . CYS A 1 576 ? 5.018 -9.998 -41.191 1.00 98.50 576 CYS A C 1
ATOM 4602 O O . CYS A 1 576 ? 4.703 -10.981 -41.857 1.00 98.50 576 CYS A O 1
ATOM 4604 N N . GLN A 1 577 ? 5.449 -8.865 -41.758 1.00 98.06 577 GLN A N 1
ATOM 4605 C CA . GLN A 1 577 ? 5.630 -8.702 -43.208 1.00 98.06 577 GLN A CA 1
ATOM 4606 C C . GLN A 1 577 ? 6.722 -9.624 -43.764 1.00 98.06 577 GLN A C 1
ATOM 4608 O O . GLN A 1 577 ? 6.559 -10.177 -44.848 1.00 98.06 577 GLN A O 1
ATOM 4613 N N . GLU A 1 578 ? 7.815 -9.811 -43.023 1.00 97.19 578 GLU A N 1
ATOM 4614 C CA . GLU A 1 578 ? 8.925 -10.681 -43.425 1.00 97.19 578 GLU A CA 1
ATOM 4615 C C . GLU A 1 578 ? 8.590 -12.174 -43.299 1.00 97.19 578 GLU A C 1
ATOM 4617 O O . GLU A 1 578 ? 8.979 -12.977 -44.145 1.00 97.19 578 GLU A O 1
ATOM 4622 N N . THR A 1 579 ? 7.887 -12.558 -42.232 1.00 98.00 579 THR A N 1
ATOM 4623 C CA . THR A 1 579 ? 7.670 -13.970 -41.869 1.00 98.00 579 THR A CA 1
ATOM 4624 C C . THR A 1 579 ? 6.328 -14.525 -42.335 1.00 98.00 579 THR A C 1
ATOM 4626 O O . THR A 1 579 ? 6.182 -15.741 -42.436 1.00 98.00 579 THR A O 1
ATOM 4629 N N . GLY A 1 580 ? 5.338 -13.667 -42.599 1.00 97.88 580 GLY A N 1
ATOM 4630 C CA . GLY A 1 580 ? 3.945 -14.060 -42.825 1.00 97.88 580 GLY A CA 1
ATOM 4631 C C . GLY A 1 580 ? 3.154 -14.349 -41.540 1.00 97.88 580 GLY A C 1
ATOM 4632 O O . GLY A 1 580 ? 2.098 -14.985 -41.605 1.00 97.88 580 GLY A O 1
ATOM 4633 N N . ALA A 1 581 ? 3.661 -13.949 -40.371 1.00 98.44 581 ALA A N 1
ATOM 4634 C CA . ALA A 1 581 ? 2.930 -14.010 -39.105 1.00 98.44 581 ALA A CA 1
ATOM 4635 C C . ALA A 1 581 ? 1.802 -12.962 -39.037 1.00 98.44 581 ALA A C 1
ATOM 4637 O O . ALA A 1 581 ? 1.728 -12.034 -39.844 1.00 98.44 581 ALA A O 1
ATOM 4638 N N . GLN A 1 582 ? 0.906 -13.106 -38.063 1.00 98.38 582 GLN A N 1
ATOM 4639 C CA . GLN A 1 582 ? -0.223 -12.203 -37.851 1.00 98.38 582 GLN A CA 1
ATOM 4640 C C . GLN A 1 582 ? -0.076 -11.409 -36.558 1.00 98.38 582 GLN A C 1
ATOM 4642 O O . GLN A 1 582 ? 0.240 -11.957 -35.505 1.00 98.38 582 GLN A O 1
ATOM 4647 N N . LEU A 1 583 ? -0.394 -10.118 -36.623 1.00 98.38 583 LEU A N 1
ATOM 4648 C CA . LEU A 1 583 ? -0.509 -9.270 -35.443 1.00 98.38 583 LEU A CA 1
ATOM 4649 C C . LEU A 1 583 ? -1.959 -9.296 -34.939 1.00 98.38 583 LEU A C 1
ATOM 4651 O O . LEU A 1 583 ? -2.885 -8.964 -35.681 1.00 98.38 583 LEU A O 1
ATOM 4655 N N . LYS A 1 584 ? -2.158 -9.698 -33.687 1.00 98.56 584 LYS A N 1
ATOM 4656 C CA . LYS A 1 584 ? -3.444 -9.690 -32.979 1.00 98.56 584 LYS A CA 1
ATOM 4657 C C . LYS A 1 584 ? -3.428 -8.596 -31.918 1.00 98.56 584 LYS A C 1
ATOM 4659 O O . LYS A 1 584 ? -2.375 -8.286 -31.366 1.00 98.56 584 LYS A O 1
ATOM 4664 N N . VAL A 1 585 ? -4.588 -8.013 -31.624 1.00 98.62 585 VAL A N 1
ATOM 4665 C CA . VAL A 1 585 ? -4.675 -6.833 -30.757 1.00 98.62 585 VAL A CA 1
ATOM 4666 C C . VAL A 1 585 ? -5.708 -7.036 -29.656 1.00 98.62 585 VAL A C 1
ATOM 4668 O O . VAL A 1 585 ? -6.873 -7.304 -29.940 1.00 98.62 585 VAL A O 1
ATOM 4671 N N . ILE A 1 586 ? -5.283 -6.883 -28.401 1.00 98.38 586 ILE A N 1
ATOM 4672 C CA . ILE A 1 586 ? -6.150 -6.906 -27.222 1.00 98.38 586 ILE A CA 1
ATOM 4673 C C . ILE A 1 586 ? -6.934 -5.586 -27.175 1.00 98.38 586 ILE A C 1
ATOM 4675 O O . ILE A 1 586 ? -6.316 -4.512 -27.115 1.00 98.38 586 ILE A O 1
ATOM 4679 N N . PRO A 1 587 ? -8.278 -5.633 -27.189 1.00 98.19 587 PRO A N 1
ATOM 4680 C CA . PRO A 1 587 ? -9.094 -4.433 -27.131 1.00 98.19 587 PRO A CA 1
ATOM 4681 C C . PRO A 1 587 ? -9.125 -3.820 -25.725 1.00 98.19 587 PRO A C 1
ATOM 4683 O O . PRO A 1 587 ? -8.821 -4.468 -24.721 1.00 98.19 587 PRO A O 1
ATOM 4686 N N . ILE A 1 588 ? -9.544 -2.555 -25.674 1.00 98.38 588 ILE A N 1
ATOM 4687 C CA . ILE A 1 588 ? -9.753 -1.787 -24.444 1.00 98.38 588 ILE A CA 1
ATOM 4688 C C . ILE A 1 588 ? -11.206 -1.316 -24.341 1.00 98.38 588 ILE A C 1
ATOM 4690 O O . ILE A 1 588 ? -11.867 -1.089 -25.366 1.00 98.38 588 ILE A O 1
ATOM 4694 N N . ASN A 1 589 ? -11.690 -1.157 -23.110 1.00 97.81 589 ASN A N 1
ATOM 4695 C CA . ASN A 1 589 ? -12.960 -0.489 -22.826 1.00 97.81 589 ASN A CA 1
ATOM 4696 C C . ASN A 1 589 ? -12.822 1.043 -22.983 1.00 97.81 589 ASN A C 1
ATOM 4698 O O . ASN A 1 589 ? -11.732 1.563 -23.232 1.00 97.81 589 ASN A O 1
ATOM 4702 N N . ASP A 1 590 ? -13.927 1.776 -22.845 1.00 96.44 590 ASP A N 1
ATOM 4703 C CA . ASP A 1 590 ? -13.925 3.238 -23.013 1.00 96.44 590 ASP A CA 1
ATOM 4704 C C . ASP A 1 590 ? -13.256 3.989 -21.849 1.00 96.44 590 ASP A C 1
ATOM 4706 O O . ASP A 1 590 ? -12.816 5.123 -22.031 1.00 96.44 590 ASP A O 1
ATOM 4710 N N . ALA A 1 591 ? -13.095 3.347 -20.686 1.00 96.44 591 ALA A N 1
ATOM 4711 C CA . ALA A 1 591 ? -12.257 3.868 -19.607 1.00 96.44 591 ALA A CA 1
ATOM 4712 C C . ALA A 1 591 ? -10.756 3.754 -19.936 1.00 96.44 591 ALA A C 1
ATOM 4714 O O . ALA A 1 591 ? -9.938 4.461 -19.351 1.00 96.44 591 ALA A O 1
ATOM 4715 N N . GLY A 1 592 ? -10.376 2.929 -20.915 1.00 97.31 592 GLY A N 1
ATOM 4716 C CA . GLY A 1 592 ? -8.988 2.737 -21.318 1.00 97.31 592 GLY A CA 1
ATOM 4717 C C . GLY A 1 592 ? -8.293 1.549 -20.653 1.00 97.31 592 GLY A C 1
ATOM 4718 O O . GLY A 1 592 ? -7.066 1.547 -20.564 1.00 97.31 592 GLY A O 1
ATOM 4719 N N . GLU A 1 593 ? -9.050 0.555 -20.194 1.00 98.31 593 GLU A N 1
ATOM 4720 C CA . GLU A 1 593 ? -8.558 -0.668 -19.549 1.00 98.31 593 GLU A CA 1
ATOM 4721 C C . GLU A 1 593 ? -8.628 -1.859 -20.508 1.00 98.31 593 GLU A C 1
ATOM 4723 O O . GLU A 1 593 ? -9.540 -1.955 -21.333 1.00 98.31 593 GLU A O 1
ATOM 4728 N N . LEU A 1 594 ? -7.678 -2.791 -20.395 1.00 98.06 594 LEU A N 1
ATOM 4729 C CA . LEU A 1 594 ? -7.655 -4.010 -21.207 1.00 98.06 594 LEU A CA 1
ATOM 4730 C C . LEU A 1 594 ? -8.847 -4.921 -20.897 1.00 98.06 594 LEU A C 1
ATOM 4732 O O . LEU A 1 594 ? -9.118 -5.252 -19.743 1.00 98.06 594 LEU A O 1
ATOM 4736 N N . ILE A 1 595 ? -9.497 -5.426 -21.944 1.00 97.94 595 ILE A N 1
ATOM 4737 C CA . ILE A 1 595 ? -10.568 -6.416 -21.805 1.00 97.94 595 ILE A CA 1
ATOM 4738 C C . ILE A 1 595 ? -9.928 -7.808 -21.708 1.00 97.94 595 ILE A C 1
ATOM 4740 O O . ILE A 1 595 ? -9.702 -8.486 -22.711 1.00 97.94 595 ILE A O 1
ATOM 4744 N N . LEU A 1 596 ? -9.610 -8.238 -20.482 1.00 96.38 596 LEU A N 1
ATOM 4745 C CA . LEU A 1 596 ? -8.868 -9.485 -20.229 1.00 96.38 596 LEU A CA 1
ATOM 4746 C C . LEU A 1 596 ? -9.558 -10.749 -20.762 1.00 96.38 596 LEU A C 1
ATOM 4748 O O . LEU A 1 596 ? -8.879 -11.713 -21.112 1.00 96.38 596 LEU A O 1
ATOM 4752 N N . GLU A 1 597 ? -10.887 -10.758 -20.853 1.00 97.44 597 GLU A N 1
ATOM 4753 C CA . GLU A 1 597 ? -11.619 -11.889 -21.437 1.00 97.44 597 GLU A CA 1
ATOM 4754 C C . GLU A 1 597 ? -11.371 -12.028 -22.944 1.00 97.44 597 GLU A C 1
ATOM 4756 O O . GLU A 1 597 ? -11.309 -13.146 -23.450 1.00 97.44 597 GLU A O 1
ATOM 4761 N N . GLU A 1 598 ? -11.148 -10.923 -23.660 1.00 98.06 598 GLU A N 1
ATOM 4762 C CA . GLU A 1 598 ? -10.760 -10.973 -25.074 1.00 98.06 598 GLU A CA 1
ATOM 4763 C C . GLU A 1 598 ? -9.311 -11.431 -25.231 1.00 98.06 598 GLU A C 1
ATOM 4765 O O . GLU A 1 598 ? -9.012 -12.232 -26.111 1.00 98.06 598 GLU A O 1
ATOM 4770 N N . TYR A 1 599 ? -8.417 -11.023 -24.326 1.00 98.12 599 TYR A N 1
ATOM 4771 C CA . TYR A 1 599 ? -7.044 -11.531 -24.316 1.00 98.12 599 TYR A CA 1
ATOM 4772 C C . TYR A 1 599 ? -6.990 -13.062 -24.192 1.00 98.12 599 TYR A C 1
ATOM 4774 O O . TYR A 1 599 ? -6.304 -13.715 -24.977 1.00 98.12 599 TYR A O 1
ATOM 4782 N N . LYS A 1 600 ? -7.767 -13.653 -23.274 1.00 97.38 600 LYS A N 1
ATOM 4783 C CA . LYS A 1 600 ? -7.834 -15.117 -23.118 1.00 97.38 600 LYS A CA 1
ATOM 4784 C C . LYS A 1 600 ? -8.266 -15.832 -24.400 1.00 97.38 600 LYS A C 1
ATOM 4786 O O . LYS A 1 600 ? -7.767 -16.916 -24.674 1.00 97.38 600 LYS A O 1
ATOM 4791 N N . LYS A 1 601 ? -9.177 -15.239 -25.178 1.00 97.62 601 LYS A N 1
ATOM 4792 C CA . LYS A 1 601 ? -9.658 -15.803 -26.453 1.00 97.62 601 LYS A CA 1
ATOM 4793 C C . LYS A 1 601 ? -8.623 -15.705 -27.574 1.00 97.62 601 LYS A C 1
ATOM 4795 O O . LYS A 1 601 ? -8.670 -16.505 -28.503 1.00 97.62 601 LYS A O 1
ATOM 4800 N N . LEU A 1 602 ? -7.734 -14.712 -27.512 1.00 97.56 602 LEU A N 1
ATOM 4801 C CA . LEU A 1 602 ? -6.668 -14.518 -28.496 1.00 97.56 602 LEU A CA 1
ATOM 4802 C C . LEU A 1 602 ? -5.497 -15.487 -28.296 1.00 97.56 602 LEU A C 1
ATOM 4804 O O . LEU A 1 602 ? -4.797 -15.779 -29.262 1.00 97.56 602 LEU A O 1
ATOM 4808 N N . LEU A 1 603 ? -5.274 -15.970 -27.071 1.00 97.56 603 LEU A N 1
ATOM 4809 C CA . LEU A 1 603 ? -4.211 -16.930 -26.783 1.00 97.56 603 LEU A CA 1
ATOM 4810 C C . LEU A 1 603 ? -4.493 -18.277 -27.455 1.00 97.56 603 LEU A C 1
ATOM 4812 O O . LEU A 1 603 ? -5.551 -18.882 -27.280 1.00 97.56 603 LEU A O 1
ATOM 4816 N N . SER A 1 604 ? -3.513 -18.759 -28.214 1.00 95.56 604 SER A N 1
ATOM 4817 C CA . SER A 1 604 ? -3.578 -20.031 -28.922 1.00 95.56 604 SER A CA 1
ATOM 4818 C C . SER A 1 604 ? -2.193 -20.676 -29.018 1.00 95.56 604 SER A C 1
ATOM 4820 O O . SER A 1 604 ? -1.169 -20.063 -28.724 1.00 95.56 604 SER A O 1
ATOM 4822 N N . ASN A 1 605 ? -2.125 -21.912 -29.514 1.00 95.81 605 ASN A N 1
ATOM 4823 C CA . ASN A 1 605 ? -0.847 -22.573 -29.804 1.00 95.81 605 ASN A CA 1
ATOM 4824 C C . ASN A 1 605 ? -0.030 -21.889 -30.927 1.00 95.81 605 ASN A C 1
ATOM 4826 O O . ASN A 1 605 ? 1.165 -22.174 -31.090 1.00 95.81 605 ASN A O 1
ATOM 4830 N N . LYS A 1 606 ? -0.662 -20.994 -31.699 1.00 97.69 606 LYS A N 1
ATOM 4831 C CA . LYS A 1 606 ? -0.008 -20.149 -32.705 1.00 97.69 606 LYS A CA 1
ATOM 4832 C C . LYS A 1 606 ? 0.616 -18.904 -32.090 1.00 97.69 606 LYS A C 1
ATOM 4834 O O . LYS A 1 606 ? 1.459 -18.288 -32.732 1.00 97.69 606 LYS A O 1
ATOM 4839 N N . THR A 1 607 ? 0.249 -18.533 -30.865 1.00 98.50 607 THR A N 1
ATOM 4840 C CA . THR A 1 607 ? 0.816 -17.359 -30.206 1.00 98.50 607 THR A CA 1
ATOM 4841 C C . THR A 1 607 ? 2.271 -17.616 -29.817 1.00 98.50 607 THR A C 1
ATOM 4843 O O . THR A 1 607 ? 2.562 -18.456 -28.964 1.00 98.50 607 THR A O 1
ATOM 4846 N N . LYS A 1 608 ? 3.199 -16.889 -30.447 1.00 98.25 608 LYS A N 1
ATOM 4847 C CA . LYS A 1 608 ? 4.650 -17.022 -30.213 1.00 98.25 608 LYS A CA 1
ATOM 4848 C C . LYS A 1 608 ? 5.256 -15.885 -29.411 1.00 98.25 608 LYS A C 1
ATOM 4850 O O . LYS A 1 608 ? 6.378 -16.020 -28.938 1.00 98.25 608 LYS A O 1
ATOM 4855 N N . LEU A 1 609 ? 4.527 -14.788 -29.247 1.00 98.75 609 LEU A N 1
ATOM 4856 C CA . LEU A 1 609 ? 4.944 -13.676 -28.408 1.00 98.75 609 LEU A CA 1
ATOM 4857 C C . LEU A 1 609 ? 3.726 -12.855 -27.981 1.00 98.75 609 LEU A C 1
ATOM 4859 O O . LEU A 1 609 ? 2.849 -12.571 -28.802 1.00 98.75 609 LEU A O 1
ATOM 4863 N N . VAL A 1 610 ? 3.708 -12.423 -26.723 1.00 98.88 610 VAL A N 1
ATOM 4864 C CA . VAL A 1 610 ? 2.863 -11.313 -26.266 1.00 98.88 610 VAL A CA 1
ATOM 4865 C C . VAL A 1 610 ? 3.769 -10.117 -25.980 1.00 98.88 610 VAL A C 1
ATOM 4867 O O . VAL A 1 610 ? 4.754 -10.252 -25.262 1.00 98.88 610 VAL A O 1
ATOM 4870 N N . ALA A 1 611 ? 3.466 -8.947 -26.533 1.00 98.81 611 ALA A N 1
ATOM 4871 C CA . ALA A 1 611 ? 4.221 -7.723 -26.288 1.00 98.81 611 ALA A CA 1
ATOM 4872 C C . ALA A 1 611 ? 3.273 -6.599 -25.866 1.00 98.81 611 ALA A C 1
ATOM 4874 O O . ALA A 1 611 ? 2.365 -6.240 -26.611 1.00 98.81 611 ALA A O 1
ATOM 4875 N N . LEU A 1 612 ? 3.473 -6.034 -24.676 1.00 98.75 612 LEU A N 1
ATOM 4876 C CA . LEU A 1 612 ? 2.570 -5.016 -24.142 1.00 98.75 612 LEU A CA 1
ATOM 4877 C C . LEU A 1 612 ? 3.266 -3.955 -23.299 1.00 98.75 612 LEU A C 1
ATOM 4879 O O . LEU A 1 612 ? 4.268 -4.228 -22.640 1.00 98.75 612 LEU A O 1
ATOM 4883 N N . CYS A 1 613 ? 2.700 -2.754 -23.266 1.00 98.56 613 CYS A N 1
ATOM 4884 C CA . CYS A 1 613 ? 3.139 -1.719 -22.341 1.00 98.56 613 CYS A CA 1
ATOM 4885 C C . CYS A 1 613 ? 2.712 -2.022 -20.899 1.00 98.56 613 CYS A C 1
ATOM 4887 O O . CYS A 1 613 ? 1.597 -2.466 -20.628 1.00 98.56 613 CYS A O 1
ATOM 4889 N N . HIS A 1 614 ? 3.605 -1.750 -19.948 1.00 98.69 614 HIS A N 1
ATOM 4890 C CA . HIS A 1 614 ? 3.299 -1.814 -18.521 1.00 98.69 614 HIS A CA 1
ATOM 4891 C C . HIS A 1 614 ? 2.365 -0.664 -18.126 1.00 98.69 614 HIS A C 1
ATOM 4893 O O . HIS A 1 614 ? 1.360 -0.874 -17.453 1.00 98.69 614 HIS A O 1
ATOM 4899 N N . ILE A 1 615 ? 2.686 0.547 -18.589 1.00 98.44 615 ILE A N 1
ATOM 4900 C CA . ILE A 1 615 ? 1.890 1.755 -18.371 1.00 98.44 615 ILE A CA 1
ATOM 4901 C C . ILE A 1 615 ? 1.736 2.485 -19.704 1.00 98.44 615 ILE A C 1
ATOM 4903 O O . ILE A 1 615 ? 2.731 2.776 -20.376 1.00 98.44 615 ILE A O 1
ATOM 4907 N N . SER A 1 616 ? 0.497 2.811 -20.080 1.00 98.56 616 SER A N 1
ATOM 4908 C CA . SER A 1 616 ? 0.221 3.551 -21.316 1.00 98.56 616 SER A CA 1
ATOM 4909 C C . SER A 1 616 ? 0.763 4.980 -21.234 1.00 98.56 616 SER A C 1
ATOM 4911 O O . SER A 1 616 ? 0.399 5.747 -20.345 1.00 98.56 616 SER A O 1
ATOM 4913 N N . ASN A 1 617 ? 1.563 5.404 -22.217 1.00 97.81 617 ASN A N 1
ATOM 4914 C CA . ASN A 1 617 ? 2.084 6.776 -22.275 1.00 97.81 617 ASN A CA 1
ATOM 4915 C C . ASN A 1 617 ? 1.028 7.834 -22.633 1.00 97.81 617 ASN A C 1
ATOM 4917 O O . ASN A 1 617 ? 1.331 9.029 -22.578 1.00 97.81 617 ASN A O 1
ATOM 4921 N N . THR A 1 618 ? -0.150 7.404 -23.079 1.00 97.56 618 THR A N 1
ATOM 4922 C CA . THR A 1 618 ? -1.256 8.281 -23.474 1.00 97.56 618 THR A CA 1
ATOM 4923 C C . THR A 1 618 ? -2.351 8.254 -22.428 1.00 97.56 618 THR A C 1
ATOM 4925 O O . THR A 1 618 ? -2.791 9.311 -21.999 1.00 97.56 618 THR A O 1
ATOM 4928 N N . LEU A 1 619 ? -2.771 7.066 -21.993 1.00 97.81 619 LEU A N 1
ATOM 4929 C CA . LEU A 1 619 ? -3.878 6.941 -21.051 1.00 97.81 619 LEU A CA 1
ATOM 4930 C C . LEU A 1 619 ? -3.428 7.005 -19.600 1.00 97.81 619 LEU A C 1
ATOM 4932 O O . LEU A 1 619 ? -4.267 7.261 -18.752 1.00 97.81 619 LEU A O 1
ATOM 4936 N N . GLY A 1 620 ? -2.158 6.727 -19.298 1.00 97.50 620 GLY A N 1
ATOM 4937 C CA . GLY A 1 620 ? -1.678 6.507 -17.934 1.00 97.50 620 GLY A CA 1
ATOM 4938 C C . GLY A 1 620 ? -2.115 5.173 -17.319 1.00 97.50 620 GLY A C 1
ATOM 4939 O O . GLY A 1 620 ? -1.640 4.854 -16.238 1.00 97.50 620 GLY A O 1
ATOM 4940 N N . THR A 1 621 ? -2.979 4.391 -17.981 1.00 98.50 621 THR A N 1
ATOM 4941 C CA . THR A 1 621 ? -3.451 3.080 -17.505 1.00 98.50 621 THR A CA 1
ATOM 4942 C C . THR A 1 621 ? -2.286 2.187 -17.094 1.00 98.50 621 THR A C 1
ATOM 4944 O O . THR A 1 621 ? -1.371 1.977 -17.896 1.00 98.50 621 THR A O 1
ATOM 4947 N N . ILE A 1 622 ? -2.350 1.644 -15.879 1.00 98.31 622 ILE A N 1
ATOM 4948 C CA . ILE A 1 622 ? -1.433 0.623 -15.374 1.00 98.31 622 ILE A CA 1
ATOM 4949 C C . ILE A 1 622 ? -2.034 -0.744 -15.704 1.00 98.31 622 ILE A C 1
ATOM 4951 O O . ILE A 1 622 ? -3.098 -1.110 -15.207 1.00 98.31 622 ILE A O 1
ATOM 4955 N N . ASN A 1 623 ? -1.374 -1.505 -16.575 1.00 98.38 623 ASN A N 1
ATOM 4956 C CA . ASN A 1 623 ? -1.888 -2.801 -17.007 1.00 98.38 623 ASN A CA 1
ATOM 4957 C C . ASN A 1 623 ? -1.589 -3.897 -15.970 1.00 98.38 623 ASN A C 1
ATOM 4959 O O . ASN A 1 623 ? -0.501 -3.906 -15.388 1.00 98.38 623 ASN A O 1
ATOM 4963 N N . PRO A 1 624 ? -2.484 -4.889 -15.787 1.00 97.06 624 PRO A N 1
ATOM 4964 C CA . PRO A 1 624 ? -2.277 -6.013 -14.873 1.00 97.06 624 PRO A CA 1
ATOM 4965 C C . PRO A 1 624 ? -1.298 -7.042 -15.469 1.00 97.06 624 PRO A C 1
ATOM 4967 O O . PRO A 1 624 ? -1.660 -8.187 -15.754 1.00 97.06 624 PRO A O 1
ATOM 4970 N N . ILE A 1 625 ? -0.047 -6.631 -15.694 1.00 98.00 625 ILE A N 1
ATOM 4971 C CA . ILE A 1 625 ? 0.923 -7.390 -16.490 1.00 98.00 625 ILE A CA 1
ATOM 4972 C C . ILE A 1 625 ? 1.253 -8.759 -15.894 1.00 98.00 625 ILE A C 1
ATOM 4974 O O . ILE A 1 625 ? 1.409 -9.703 -16.656 1.00 98.00 625 ILE A O 1
ATOM 4978 N N . LYS A 1 626 ? 1.265 -8.916 -14.561 1.00 98.00 626 LYS A N 1
ATOM 4979 C CA . LYS A 1 626 ? 1.521 -10.218 -13.923 1.00 98.00 626 LYS A CA 1
ATOM 4980 C C . LYS A 1 626 ? 0.492 -11.265 -14.354 1.00 98.00 626 LYS A C 1
ATOM 4982 O O . LYS A 1 626 ? 0.852 -12.333 -14.832 1.00 98.00 626 LYS A O 1
ATOM 4987 N N . LYS A 1 627 ? -0.793 -10.907 -14.307 1.00 97.81 627 LYS A N 1
ATOM 4988 C CA . LYS A 1 627 ? -1.888 -11.781 -14.750 1.00 97.81 627 LYS A CA 1
ATOM 4989 C C . LYS A 1 627 ? -1.803 -12.103 -16.245 1.00 97.81 627 LYS A C 1
ATOM 4991 O O . LYS A 1 627 ? -2.162 -13.201 -16.659 1.00 97.81 627 LYS A O 1
ATOM 4996 N N . ILE A 1 628 ? -1.348 -11.151 -17.060 1.00 98.38 628 ILE A N 1
ATOM 4997 C CA . ILE A 1 628 ? -1.163 -11.349 -18.505 1.00 98.38 628 ILE A CA 1
ATOM 4998 C C . ILE A 1 628 ? -0.012 -12.324 -18.777 1.00 98.38 628 ILE A C 1
ATOM 5000 O O . ILE A 1 628 ? -0.176 -13.218 -19.610 1.00 98.38 628 ILE A O 1
ATOM 5004 N N . ILE A 1 629 ? 1.098 -12.177 -18.047 1.00 98.75 629 ILE A N 1
ATOM 5005 C CA . ILE A 1 629 ? 2.266 -13.063 -18.100 1.00 98.75 629 ILE A CA 1
ATOM 5006 C C . ILE A 1 629 ? 1.872 -14.485 -17.704 1.00 98.75 629 ILE A C 1
ATOM 5008 O O . ILE A 1 629 ? 2.090 -15.403 -18.486 1.00 98.75 629 ILE A O 1
ATOM 5012 N N . ASP A 1 630 ? 1.190 -14.659 -16.570 1.00 98.38 630 ASP A N 1
ATOM 5013 C CA . ASP A 1 630 ? 0.774 -15.982 -16.085 1.00 98.38 630 ASP A CA 1
ATOM 5014 C C . ASP A 1 630 ? -0.096 -16.728 -17.115 1.00 98.38 630 ASP A C 1
ATOM 5016 O O . ASP A 1 630 ? 0.087 -17.921 -17.363 1.00 98.38 630 ASP A O 1
ATOM 5020 N N . LEU A 1 631 ? -1.021 -16.019 -17.773 1.00 98.12 631 LEU A N 1
ATOM 5021 C CA . LEU A 1 631 ? -1.869 -16.584 -18.828 1.00 98.12 631 LEU A CA 1
ATOM 5022 C C . LEU A 1 631 ? -1.088 -16.925 -20.110 1.00 98.12 631 LEU A C 1
ATOM 5024 O O . LEU A 1 631 ? -1.379 -17.941 -20.746 1.00 98.12 631 LEU A O 1
ATOM 5028 N N . ALA A 1 632 ? -0.109 -16.102 -20.496 1.00 98.44 632 ALA A N 1
ATOM 5029 C CA . ALA A 1 632 ? 0.751 -16.377 -21.649 1.00 98.44 632 ALA A CA 1
ATOM 5030 C C . ALA A 1 632 ? 1.633 -17.607 -21.392 1.00 98.44 632 ALA A C 1
ATOM 5032 O O . ALA A 1 632 ? 1.714 -18.514 -22.221 1.00 98.44 632 ALA A O 1
ATOM 5033 N N . HIS A 1 633 ? 2.238 -17.681 -20.207 1.00 98.44 633 HIS A N 1
ATOM 5034 C CA . HIS A 1 633 ? 3.099 -18.784 -19.788 1.00 98.44 633 HIS A CA 1
ATOM 5035 C C . HIS A 1 633 ? 2.351 -20.101 -19.646 1.00 98.44 633 HIS A C 1
ATOM 5037 O O . HIS A 1 633 ? 2.882 -21.137 -20.042 1.00 98.44 633 HIS A O 1
ATOM 5043 N N . ALA A 1 634 ? 1.091 -20.074 -19.205 1.00 96.69 634 ALA A N 1
ATOM 5044 C CA . ALA A 1 634 ? 0.222 -21.251 -19.240 1.00 96.69 634 ALA A CA 1
ATOM 5045 C C . ALA A 1 634 ? 0.045 -21.828 -20.664 1.00 96.69 634 ALA A C 1
ATOM 5047 O O . ALA A 1 634 ? -0.285 -23.003 -20.816 1.00 96.69 634 ALA A O 1
ATOM 5048 N N . ASN A 1 635 ? 0.306 -21.027 -21.704 1.00 94.25 635 ASN A N 1
ATOM 5049 C CA . ASN A 1 635 ? 0.305 -21.423 -23.115 1.00 94.25 635 ASN A CA 1
ATOM 5050 C C . ASN A 1 635 ? 1.721 -21.557 -23.715 1.00 94.25 635 ASN A C 1
ATOM 5052 O O . ASN A 1 635 ? 1.860 -21.735 -24.924 1.00 94.25 635 ASN A O 1
ATOM 5056 N N . ASN A 1 636 ? 2.773 -21.529 -22.888 1.00 96.06 636 ASN A N 1
ATOM 5057 C CA . ASN A 1 636 ? 4.185 -21.525 -23.296 1.00 96.06 636 ASN A CA 1
ATOM 5058 C C . ASN A 1 636 ? 4.553 -20.358 -24.230 1.00 96.06 636 ASN A C 1
ATOM 5060 O O . ASN A 1 636 ? 5.417 -20.492 -25.100 1.00 96.06 636 ASN A O 1
ATOM 5064 N N . THR A 1 637 ? 3.885 -19.217 -24.070 1.00 98.31 637 THR A N 1
ATOM 5065 C CA . THR A 1 637 ? 4.124 -18.018 -24.871 1.00 98.31 637 THR A CA 1
ATOM 5066 C C . THR A 1 637 ? 4.953 -17.011 -24.072 1.00 98.31 637 THR A C 1
ATOM 5068 O O . THR A 1 637 ? 4.502 -16.585 -23.009 1.00 98.31 637 THR A O 1
ATOM 5071 N N . PRO A 1 638 ? 6.125 -16.581 -24.567 1.00 98.38 638 PRO A N 1
ATOM 5072 C CA . PRO A 1 638 ? 6.926 -15.577 -23.886 1.00 98.38 638 PRO A CA 1
ATOM 5073 C C . PRO A 1 638 ? 6.339 -14.170 -23.995 1.00 98.38 638 PRO A C 1
ATOM 5075 O O . PRO A 1 638 ? 5.616 -13.845 -24.944 1.00 98.38 638 PRO A O 1
ATOM 5078 N N . VAL A 1 639 ? 6.694 -13.325 -23.028 1.00 98.88 639 VAL A N 1
ATOM 5079 C CA . VAL A 1 639 ? 6.146 -11.978 -22.865 1.00 98.88 639 VAL A CA 1
ATOM 5080 C C . VAL A 1 639 ? 7.232 -10.906 -22.819 1.00 98.88 639 VAL A C 1
ATOM 5082 O O . VAL A 1 639 ? 8.128 -10.939 -21.974 1.00 98.88 639 VAL A O 1
ATOM 5085 N N . LEU A 1 640 ? 7.102 -9.912 -23.701 1.00 98.88 640 LEU A N 1
ATOM 5086 C CA . LEU A 1 640 ? 7.871 -8.672 -23.682 1.00 98.88 640 LEU A CA 1
ATOM 5087 C C . LEU A 1 640 ? 7.052 -7.542 -23.058 1.00 98.88 640 LEU A C 1
ATOM 5089 O O . LEU A 1 640 ? 5.933 -7.258 -23.485 1.00 98.88 640 LEU A O 1
ATOM 5093 N N . ILE A 1 641 ? 7.647 -6.845 -22.093 1.00 98.94 641 ILE A N 1
ATOM 5094 C CA . ILE A 1 641 ? 7.038 -5.689 -21.440 1.00 98.94 641 ILE A CA 1
ATOM 5095 C C . ILE A 1 641 ? 7.745 -4.396 -21.862 1.00 98.94 641 ILE A C 1
ATOM 5097 O O . ILE A 1 641 ? 8.938 -4.213 -21.613 1.00 98.94 641 ILE A O 1
ATOM 5101 N N . ASP A 1 642 ? 6.998 -3.462 -22.456 1.00 98.81 642 ASP A N 1
ATOM 5102 C CA . ASP A 1 642 ? 7.424 -2.066 -22.596 1.00 98.81 642 ASP A CA 1
ATOM 5103 C C . ASP A 1 642 ? 7.192 -1.333 -21.264 1.00 98.81 642 ASP A C 1
ATOM 5105 O O . ASP A 1 642 ? 6.092 -0.892 -20.927 1.00 98.81 642 ASP A O 1
ATOM 5109 N N . GLY A 1 643 ? 8.263 -1.214 -20.486 1.00 98.50 643 GLY A N 1
ATOM 5110 C CA . GLY A 1 643 ? 8.304 -0.538 -19.199 1.00 98.50 643 GLY A CA 1
ATOM 5111 C C . GLY A 1 643 ? 8.729 0.926 -19.263 1.00 98.50 643 GLY A C 1
ATOM 5112 O O . GLY A 1 643 ? 9.088 1.476 -18.223 1.00 98.50 643 GLY A O 1
ATOM 5113 N N . ALA A 1 644 ? 8.718 1.569 -20.438 1.00 97.75 644 ALA A N 1
ATOM 5114 C CA . ALA A 1 644 ? 9.299 2.900 -20.630 1.00 97.75 644 ALA A CA 1
ATOM 5115 C C . ALA A 1 644 ? 8.720 3.991 -19.716 1.00 97.75 644 ALA A C 1
ATOM 5117 O O . ALA A 1 644 ? 9.424 4.952 -19.422 1.00 97.75 644 ALA A O 1
ATOM 5118 N N . GLN A 1 645 ? 7.452 3.872 -19.311 1.00 97.88 645 GLN A N 1
ATOM 5119 C CA . GLN A 1 645 ? 6.832 4.772 -18.330 1.00 97.88 645 GLN A CA 1
ATOM 5120 C C . GLN A 1 645 ? 6.937 4.225 -16.899 1.00 97.88 645 GLN A C 1
ATOM 5122 O O . GLN A 1 645 ? 7.106 4.984 -15.957 1.00 97.88 645 GLN A O 1
ATOM 5127 N N . ALA A 1 646 ? 6.866 2.906 -16.712 1.00 97.00 646 ALA A N 1
ATOM 5128 C CA . ALA A 1 646 ? 6.702 2.307 -15.389 1.00 97.00 646 ALA A CA 1
ATOM 5129 C C . ALA A 1 646 ? 7.882 2.529 -14.442 1.00 97.00 646 ALA A C 1
ATOM 5131 O O . ALA A 1 646 ? 7.670 2.825 -13.272 1.00 97.00 646 ALA A O 1
ATOM 5132 N N . VAL A 1 647 ? 9.112 2.426 -14.949 1.00 95.44 647 VAL A N 1
ATOM 5133 C CA . VAL A 1 647 ? 10.330 2.415 -14.119 1.00 95.44 647 VAL A CA 1
ATOM 5134 C C . VAL A 1 647 ? 10.580 3.702 -13.324 1.00 95.44 647 VAL A C 1
ATOM 5136 O O . VAL A 1 647 ? 11.379 3.690 -12.397 1.00 95.44 647 VAL A O 1
ATOM 5139 N N . ALA A 1 648 ? 9.918 4.808 -13.670 1.00 91.75 648 ALA A N 1
ATOM 5140 C CA . ALA A 1 648 ? 10.010 6.064 -12.925 1.00 91.75 648 ALA A CA 1
ATOM 5141 C C . ALA A 1 648 ? 8.845 6.288 -11.947 1.00 91.75 648 ALA A C 1
ATOM 5143 O O . ALA A 1 648 ? 8.982 7.097 -11.035 1.00 91.75 648 ALA A O 1
ATOM 5144 N N . HIS A 1 649 ? 7.729 5.575 -12.127 1.00 91.00 649 HIS A N 1
ATOM 5145 C CA . HIS A 1 649 ? 6.476 5.787 -11.391 1.00 91.00 649 HIS A CA 1
ATOM 5146 C C . HIS A 1 649 ? 6.142 4.657 -10.409 1.00 91.00 649 HIS A C 1
ATOM 5148 O O . HIS A 1 649 ? 5.351 4.856 -9.492 1.00 91.00 649 HIS A O 1
ATOM 5154 N N . GLN A 1 650 ? 6.754 3.476 -10.553 1.00 89.56 650 GLN A N 1
ATOM 5155 C CA . GLN A 1 650 ? 6.614 2.365 -9.606 1.00 89.56 650 GLN A CA 1
ATOM 5156 C C . GLN A 1 650 ? 7.870 1.488 -9.559 1.00 89.56 650 GLN A C 1
ATOM 5158 O O . GLN A 1 650 ? 8.630 1.414 -10.528 1.00 89.56 650 GLN A O 1
ATOM 5163 N N . LYS A 1 651 ? 8.072 0.785 -8.437 1.00 92.38 651 LYS A N 1
ATOM 5164 C CA . LYS A 1 651 ? 9.122 -0.236 -8.329 1.00 92.38 651 LYS A CA 1
ATOM 5165 C C . LYS A 1 651 ? 8.821 -1.401 -9.268 1.00 92.38 651 LYS A C 1
ATOM 5167 O O . LYS A 1 651 ? 7.680 -1.847 -9.371 1.00 92.38 651 LYS A O 1
ATOM 5172 N N . VAL A 1 652 ? 9.858 -1.906 -9.928 1.00 95.94 652 VAL A N 1
ATOM 5173 C CA . VAL A 1 652 ? 9.763 -3.022 -10.872 1.00 95.94 652 VAL A CA 1
ATOM 5174 C C . VAL A 1 652 ? 10.593 -4.181 -10.345 1.00 95.94 652 VAL A C 1
ATOM 5176 O O . VAL A 1 652 ? 11.758 -4.005 -10.010 1.00 95.94 652 VAL A O 1
ATOM 5179 N N . ASP A 1 653 ? 9.987 -5.362 -10.306 1.00 98.12 653 ASP A N 1
ATOM 5180 C CA . ASP A 1 653 ? 10.657 -6.616 -9.980 1.00 98.12 653 ASP A CA 1
ATOM 5181 C C . ASP A 1 653 ? 10.402 -7.615 -11.111 1.00 98.12 653 ASP A C 1
ATOM 5183 O O . ASP A 1 653 ? 9.322 -8.200 -11.214 1.00 98.12 653 ASP A O 1
ATOM 5187 N N . VAL A 1 654 ? 11.383 -7.784 -11.997 1.00 98.50 654 VAL A N 1
ATOM 5188 C CA . VAL A 1 654 ? 11.236 -8.660 -13.170 1.00 98.50 654 VAL A CA 1
ATOM 5189 C C . VAL A 1 654 ? 11.182 -10.140 -12.798 1.00 98.50 654 VAL A C 1
ATOM 5191 O O . VAL A 1 654 ? 10.575 -10.916 -13.533 1.00 98.50 654 VAL A O 1
ATOM 5194 N N . GLN A 1 655 ? 11.747 -10.536 -11.651 1.00 98.31 655 GLN A N 1
ATOM 5195 C CA . GLN A 1 655 ? 11.657 -11.909 -11.152 1.00 98.31 655 GLN A CA 1
ATOM 5196 C C . GLN A 1 655 ? 10.252 -12.209 -10.625 1.00 98.31 655 GLN A C 1
ATOM 5198 O O . GLN A 1 655 ? 9.688 -13.250 -10.951 1.00 98.31 655 GLN A O 1
ATOM 5203 N N . ALA A 1 656 ? 9.663 -11.293 -9.852 1.00 97.06 656 ALA A N 1
ATOM 5204 C CA . ALA A 1 656 ? 8.296 -11.448 -9.352 1.00 97.06 656 ALA A CA 1
ATOM 5205 C C . ALA A 1 656 ? 7.254 -11.375 -10.481 1.00 97.06 656 ALA A C 1
ATOM 5207 O O . ALA A 1 656 ? 6.261 -12.110 -10.473 1.00 97.06 656 ALA A O 1
ATOM 5208 N N . LEU A 1 657 ? 7.483 -10.501 -11.467 1.00 97.56 657 LEU A N 1
ATOM 5209 C CA . LEU A 1 657 ? 6.653 -10.418 -12.668 1.00 97.56 657 LEU A CA 1
ATOM 5210 C C . LEU A 1 657 ? 6.759 -11.681 -13.526 1.00 97.56 657 LEU A C 1
ATOM 5212 O O . LEU A 1 657 ? 5.754 -12.118 -14.083 1.00 97.56 657 LEU A O 1
ATOM 5216 N N . ASP A 1 658 ? 7.953 -12.268 -13.585 1.00 98.44 658 ASP A N 1
ATOM 5217 C CA . ASP A 1 658 ? 8.326 -13.394 -14.441 1.00 98.44 658 ASP A CA 1
ATOM 5218 C C . ASP A 1 658 ? 8.258 -13.077 -15.949 1.00 98.44 658 ASP A C 1
ATOM 5220 O O . ASP A 1 658 ? 8.126 -13.965 -16.783 1.00 98.44 658 ASP A O 1
ATOM 5224 N N . CYS A 1 659 ? 8.371 -11.807 -16.352 1.00 98.62 659 CYS A N 1
ATOM 5225 C CA . CYS A 1 659 ? 8.428 -11.451 -17.774 1.00 98.62 659 CYS A CA 1
ATOM 5226 C C . CYS A 1 659 ? 9.700 -11.992 -18.447 1.00 98.62 659 CYS A C 1
ATOM 5228 O O . CYS A 1 659 ? 10.761 -12.071 -17.828 1.00 98.62 659 CYS A O 1
ATOM 5230 N N . ASP A 1 660 ? 9.620 -12.310 -19.737 1.00 98.88 660 ASP A N 1
ATOM 5231 C CA . ASP A 1 660 ? 10.749 -12.865 -20.492 1.00 98.88 660 ASP A CA 1
ATOM 5232 C C . ASP A 1 660 ? 11.682 -11.780 -21.023 1.00 98.88 660 ASP A C 1
ATOM 5234 O O . ASP A 1 660 ? 12.900 -11.972 -21.051 1.00 98.88 660 ASP A O 1
ATOM 5238 N N . PHE A 1 661 ? 11.107 -10.628 -21.380 1.00 98.94 661 PHE A N 1
ATOM 5239 C CA . PHE A 1 661 ? 11.828 -9.411 -21.733 1.00 98.94 661 PHE A CA 1
ATOM 5240 C C . PHE A 1 661 ? 11.194 -8.188 -21.065 1.00 98.94 661 PHE A C 1
ATOM 5242 O O . PHE A 1 661 ? 9.970 -8.090 -20.966 1.00 98.94 661 PHE A O 1
ATOM 5249 N N . TYR A 1 662 ? 12.016 -7.219 -20.661 1.00 98.94 662 TYR A N 1
ATOM 5250 C CA . TYR A 1 662 ? 11.548 -5.947 -20.105 1.00 98.94 662 TYR A CA 1
ATOM 5251 C C . TYR A 1 662 ? 12.402 -4.789 -20.624 1.00 98.94 662 TYR A C 1
ATOM 5253 O O . TYR A 1 662 ? 13.625 -4.800 -20.497 1.00 98.94 662 TYR A O 1
ATOM 5261 N N . CYS A 1 663 ? 11.769 -3.776 -21.207 1.00 98.75 663 CYS A N 1
ATOM 5262 C CA . CYS A 1 663 ? 12.455 -2.706 -21.931 1.00 98.75 663 CYS A CA 1
ATOM 5263 C C . CYS A 1 663 ? 12.162 -1.340 -21.305 1.00 98.75 663 CYS A C 1
ATOM 5265 O O . CYS A 1 663 ? 11.003 -1.025 -21.040 1.00 98.75 663 CYS A O 1
ATOM 5267 N N . PHE A 1 664 ? 13.166 -0.477 -21.137 1.00 98.81 664 PHE A N 1
ATOM 5268 C CA . PHE A 1 664 ? 12.933 0.912 -20.718 1.00 98.81 664 PHE A CA 1
ATOM 5269 C C . PHE A 1 664 ? 13.997 1.895 -21.230 1.00 98.81 664 PHE A C 1
ATOM 5271 O O . PHE A 1 664 ? 15.091 1.514 -21.648 1.00 98.81 664 PHE A O 1
ATOM 5278 N N . SER A 1 665 ? 13.663 3.188 -21.202 1.00 98.62 665 SER A N 1
ATOM 5279 C CA . SER A 1 665 ? 14.511 4.287 -21.676 1.00 98.62 665 SER A CA 1
ATOM 5280 C C . SER A 1 665 ? 14.965 5.162 -20.514 1.00 98.62 665 SER A C 1
ATOM 5282 O O . SER A 1 665 ? 14.133 5.664 -19.761 1.00 98.62 665 SER A O 1
ATOM 5284 N N . GLY A 1 666 ? 16.264 5.456 -20.437 1.00 98.06 666 GLY A N 1
ATOM 5285 C CA . GLY A 1 666 ? 16.836 6.280 -19.371 1.00 98.06 666 GLY A CA 1
ATOM 5286 C C . GLY A 1 666 ? 16.240 7.691 -19.307 1.00 98.06 666 GLY A C 1
ATOM 5287 O O . GLY A 1 666 ? 15.932 8.199 -18.230 1.00 98.06 666 GLY A O 1
ATOM 5288 N N . HIS A 1 667 ? 15.985 8.318 -20.457 1.00 98.19 667 HIS A N 1
ATOM 5289 C CA . HIS A 1 667 ? 15.479 9.695 -20.492 1.00 98.19 667 HIS A CA 1
ATOM 5290 C C . HIS A 1 667 ? 14.075 9.883 -19.887 1.00 98.19 667 HIS A C 1
ATOM 5292 O O . HIS A 1 667 ? 13.707 11.018 -19.574 1.00 98.19 667 HIS A O 1
ATOM 5298 N N . LYS A 1 668 ? 13.328 8.792 -19.675 1.00 97.44 668 LYS A N 1
ATOM 5299 C CA . LYS A 1 668 ? 12.031 8.763 -18.980 1.00 97.44 668 LYS A CA 1
ATOM 5300 C C . LYS A 1 668 ? 12.132 8.355 -17.507 1.00 97.44 668 LYS A C 1
ATOM 5302 O O . LYS A 1 668 ? 11.114 8.164 -16.868 1.00 97.44 668 LYS A O 1
ATOM 5307 N N . MET A 1 669 ? 13.348 8.234 -16.980 1.00 96.38 669 MET A N 1
ATOM 5308 C CA . MET A 1 669 ? 13.639 7.962 -15.570 1.00 96.38 669 MET A CA 1
ATOM 5309 C C . MET A 1 669 ? 14.800 8.832 -15.080 1.00 96.38 669 MET A C 1
ATOM 5311 O O . MET A 1 669 ? 15.759 8.357 -14.483 1.00 96.38 669 MET A O 1
ATOM 5315 N N . PHE A 1 670 ? 14.732 10.131 -15.392 1.00 97.69 670 PHE A N 1
ATOM 5316 C CA . PHE A 1 670 ? 15.691 11.157 -14.949 1.00 97.69 670 PHE A CA 1
ATOM 5317 C C . PHE A 1 670 ? 17.143 10.988 -15.443 1.00 97.69 670 PHE A C 1
ATOM 5319 O O . PHE A 1 670 ? 17.983 11.847 -15.183 1.00 97.69 670 PHE A O 1
ATOM 5326 N N . ALA A 1 671 ? 17.435 9.946 -16.225 1.00 98.06 671 ALA A N 1
ATOM 5327 C CA . ALA A 1 671 ? 18.747 9.690 -16.809 1.00 98.06 671 ALA A CA 1
ATOM 5328 C C . ALA A 1 671 ? 18.942 10.426 -18.152 1.00 98.06 671 ALA A C 1
ATOM 5330 O O . ALA A 1 671 ? 17.990 11.006 -18.686 1.00 98.06 671 ALA A O 1
ATOM 5331 N N . PRO A 1 672 ? 20.155 10.437 -18.726 1.00 97.81 672 PRO A N 1
ATOM 5332 C CA . PRO A 1 672 ? 20.440 11.101 -19.999 1.00 97.81 672 PRO A CA 1
ATOM 5333 C C . PRO A 1 672 ? 19.681 10.500 -21.192 1.00 97.81 672 PRO A C 1
ATOM 5335 O O . PRO A 1 672 ? 19.108 9.412 -21.127 1.00 97.81 672 PRO A O 1
ATOM 5338 N N . THR A 1 673 ? 19.676 11.221 -22.312 1.00 97.69 673 THR A N 1
ATOM 5339 C CA . THR A 1 673 ? 19.212 10.694 -23.603 1.00 97.69 673 THR A CA 1
ATOM 5340 C C . THR A 1 673 ? 20.219 9.706 -24.193 1.00 97.69 673 THR A C 1
ATOM 5342 O O . THR A 1 673 ? 21.369 9.640 -23.772 1.00 97.69 673 THR A O 1
ATOM 5345 N N . GLY A 1 674 ? 19.778 8.912 -25.174 1.00 96.94 674 GLY A N 1
ATOM 5346 C CA . GLY A 1 674 ? 20.655 7.995 -25.906 1.00 96.94 674 GLY A CA 1
ATOM 5347 C C . GLY A 1 674 ? 21.037 6.715 -25.157 1.00 96.94 674 GLY A C 1
ATOM 5348 O O . GLY A 1 674 ? 21.888 5.979 -25.651 1.00 96.94 674 GLY A O 1
ATOM 5349 N N . ILE A 1 675 ? 20.423 6.446 -24.001 1.00 98.44 675 ILE A N 1
ATOM 5350 C CA . ILE A 1 675 ? 20.609 5.219 -23.225 1.00 98.44 675 ILE A CA 1
ATOM 5351 C C . ILE A 1 675 ? 19.263 4.618 -22.796 1.00 98.44 675 ILE A C 1
ATOM 5353 O O . ILE A 1 675 ? 18.315 5.321 -22.433 1.00 98.44 675 ILE A O 1
ATOM 5357 N N . GLY A 1 676 ? 19.189 3.296 -22.818 1.00 98.56 676 GLY A N 1
ATOM 5358 C CA . GLY A 1 676 ? 18.092 2.468 -22.352 1.00 98.56 676 GLY A CA 1
ATOM 5359 C C . GLY A 1 676 ? 18.565 1.045 -22.097 1.00 98.56 676 GLY A C 1
ATOM 5360 O O . GLY A 1 676 ? 19.750 0.730 -22.214 1.00 98.56 676 GLY A O 1
ATOM 5361 N N . VAL A 1 677 ? 17.618 0.199 -21.724 1.00 98.88 677 VAL A N 1
ATOM 5362 C CA . VAL A 1 677 ? 17.887 -1.135 -21.202 1.00 98.88 677 VAL A CA 1
ATOM 5363 C C . VAL A 1 677 ? 16.929 -2.130 -21.836 1.00 98.88 677 VAL A C 1
ATOM 5365 O O . VAL A 1 677 ? 15.728 -1.867 -21.941 1.00 98.88 677 VAL A O 1
ATOM 5368 N N . LEU A 1 678 ? 17.477 -3.277 -22.223 1.00 98.88 678 LEU A N 1
ATOM 5369 C CA . LEU A 1 678 ? 16.745 -4.519 -22.416 1.00 98.88 678 LEU A CA 1
ATOM 5370 C C . LEU A 1 678 ? 17.161 -5.481 -21.303 1.00 98.88 678 LEU A C 1
ATOM 5372 O O . LEU A 1 678 ? 18.323 -5.870 -21.221 1.00 98.88 678 LEU A O 1
ATOM 5376 N N . TYR A 1 679 ? 16.202 -5.878 -20.480 1.00 98.94 679 TYR A N 1
ATOM 5377 C CA . TYR A 1 679 ? 16.283 -7.099 -19.695 1.00 98.94 679 TYR A CA 1
ATOM 5378 C C . TYR A 1 679 ? 15.786 -8.272 -20.540 1.00 98.94 679 TYR A C 1
ATOM 5380 O O . TYR A 1 679 ? 14.758 -8.149 -21.211 1.00 98.94 679 TYR A O 1
ATOM 5388 N N . GLY A 1 680 ? 16.474 -9.407 -20.475 1.00 98.75 680 GLY A N 1
ATOM 5389 C CA . GLY A 1 680 ? 15.966 -10.679 -20.978 1.00 98.75 680 GLY A CA 1
ATOM 5390 C C . GLY A 1 680 ? 16.449 -11.835 -20.116 1.00 98.75 680 GLY A C 1
ATOM 5391 O O . GLY A 1 680 ? 17.593 -11.816 -19.664 1.00 98.75 680 GLY A O 1
ATOM 5392 N N . LYS A 1 681 ? 15.608 -12.852 -19.898 1.00 98.69 681 LYS A N 1
ATOM 5393 C CA . LYS A 1 681 ? 16.022 -14.046 -19.139 1.00 98.69 681 LYS A CA 1
ATOM 5394 C C . LYS A 1 681 ? 17.279 -14.656 -19.760 1.00 98.69 681 LYS A C 1
ATOM 5396 O O . LYS A 1 681 ? 17.337 -14.843 -20.978 1.00 98.69 681 LYS A O 1
ATOM 5401 N N . GLN A 1 682 ? 18.256 -15.017 -18.926 1.00 98.25 682 GLN A N 1
ATOM 5402 C CA . GLN A 1 682 ? 19.591 -15.435 -19.377 1.00 98.25 682 GLN A CA 1
ATOM 5403 C C . GLN A 1 682 ? 19.551 -16.484 -20.505 1.00 98.25 682 GLN A C 1
ATOM 5405 O O . GLN A 1 682 ? 20.174 -16.299 -21.549 1.00 98.25 682 GLN A O 1
ATOM 5410 N N . HIS A 1 683 ? 18.761 -17.547 -20.331 1.00 97.88 683 HIS A N 1
ATOM 5411 C CA . HIS A 1 683 ? 18.665 -18.639 -21.305 1.00 97.88 683 HIS A CA 1
ATOM 5412 C C . HIS A 1 683 ? 18.097 -18.201 -22.671 1.00 97.88 683 HIS A C 1
ATOM 5414 O O . HIS A 1 683 ? 18.444 -18.788 -23.696 1.00 97.88 683 HIS A O 1
ATOM 5420 N N . LEU A 1 684 ? 17.247 -17.166 -22.713 1.00 98.25 684 LEU A N 1
ATOM 5421 C CA . LEU A 1 684 ? 16.742 -16.601 -23.967 1.00 98.25 684 LEU A CA 1
ATOM 5422 C C . LEU A 1 684 ? 17.842 -15.809 -24.674 1.00 98.25 684 LEU A C 1
ATOM 5424 O O . LEU A 1 684 ? 18.076 -16.013 -25.863 1.00 98.25 684 LEU A O 1
ATOM 5428 N N . LEU A 1 685 ? 18.558 -14.956 -23.936 1.00 98.56 685 LEU A N 1
ATOM 5429 C CA . LEU A 1 685 ? 19.652 -14.146 -24.481 1.00 98.56 685 LEU A CA 1
ATOM 5430 C C . LEU A 1 685 ? 20.810 -15.005 -25.010 1.00 98.56 685 LEU A C 1
ATOM 5432 O O . LEU A 1 685 ? 21.413 -14.671 -26.031 1.00 98.56 685 LEU A O 1
ATOM 5436 N N . GLU A 1 686 ? 21.118 -16.119 -24.344 1.00 98.00 686 GLU A N 1
ATOM 5437 C CA . GLU A 1 686 ? 22.128 -17.085 -24.792 1.00 98.00 686 GLU A CA 1
ATOM 5438 C C . GLU A 1 686 ? 21.733 -17.728 -26.131 1.00 98.00 686 GLU A C 1
ATOM 5440 O O . GLU A 1 686 ? 22.555 -17.796 -27.055 1.00 98.00 686 GLU A O 1
ATOM 5445 N N . ALA A 1 687 ? 20.462 -18.126 -26.267 1.00 97.62 687 ALA A N 1
ATOM 5446 C CA . ALA A 1 687 ? 19.917 -18.752 -27.471 1.00 97.62 687 ALA A CA 1
ATOM 5447 C C . ALA A 1 687 ? 19.764 -17.782 -28.657 1.00 97.62 687 ALA A C 1
ATOM 5449 O O . ALA A 1 687 ? 19.847 -18.204 -29.813 1.00 97.62 687 ALA A O 1
ATOM 5450 N N . MET A 1 688 ? 19.555 -16.492 -28.384 1.00 98.12 688 MET A N 1
ATOM 5451 C CA . MET A 1 688 ? 19.376 -15.461 -29.405 1.00 98.12 688 MET A CA 1
ATOM 5452 C C . MET A 1 688 ? 20.669 -15.213 -30.215 1.00 98.12 688 MET A C 1
ATOM 5454 O O . MET A 1 688 ? 21.772 -15.156 -29.648 1.00 98.12 688 MET A O 1
ATOM 5458 N N . PRO A 1 689 ? 20.575 -15.031 -31.549 1.00 97.56 689 PRO A N 1
ATOM 5459 C CA . PRO A 1 689 ? 21.711 -14.621 -32.373 1.00 97.56 689 PRO A CA 1
ATOM 5460 C C . PRO A 1 689 ? 22.072 -13.143 -32.129 1.00 97.56 689 PRO A C 1
ATOM 5462 O O . PRO A 1 689 ? 21.232 -12.391 -31.638 1.00 97.56 689 PRO A O 1
ATOM 5465 N N . PRO A 1 690 ? 23.287 -12.685 -32.490 1.00 97.56 690 PRO A N 1
ATOM 5466 C CA . PRO A 1 690 ? 23.632 -11.268 -32.406 1.00 97.56 690 PRO A CA 1
ATOM 5467 C C . PRO A 1 690 ? 22.700 -10.369 -33.230 1.00 97.56 690 PRO A C 1
ATOM 5469 O O . PRO A 1 690 ? 22.270 -10.749 -34.317 1.00 97.56 690 PRO A O 1
ATOM 5472 N N . TYR A 1 691 ? 22.445 -9.156 -32.734 1.00 98.06 691 TYR A N 1
ATOM 5473 C CA . TYR A 1 691 ? 21.642 -8.146 -33.433 1.00 98.06 691 TYR A CA 1
ATOM 5474 C C . TYR A 1 691 ? 22.496 -7.263 -34.353 1.00 98.06 691 TYR A C 1
ATOM 5476 O O . TYR A 1 691 ? 22.344 -7.289 -35.572 1.00 98.06 691 TYR A O 1
ATOM 5484 N N . GLN A 1 692 ? 23.418 -6.496 -33.769 1.00 98.31 692 GLN A N 1
ATOM 5485 C CA . GLN A 1 692 ? 24.397 -5.679 -34.488 1.00 98.31 692 GLN A CA 1
ATOM 5486 C C . GLN A 1 692 ? 25.760 -6.387 -34.473 1.00 98.31 692 GLN A C 1
ATOM 5488 O O . GLN A 1 692 ? 26.129 -7.014 -33.480 1.00 98.31 692 GLN A O 1
ATOM 5493 N N . GLY A 1 693 ? 26.513 -6.299 -35.574 1.00 97.44 693 GLY A N 1
ATOM 5494 C CA . GLY A 1 693 ? 27.838 -6.912 -35.710 1.00 97.44 693 GLY A CA 1
ATOM 5495 C C . GLY A 1 693 ? 28.956 -5.872 -35.712 1.00 97.44 693 GLY A C 1
ATOM 5496 O O . GLY A 1 693 ? 28.845 -4.845 -36.377 1.00 97.44 693 GLY A O 1
ATOM 5497 N N . GLY A 1 694 ? 30.049 -6.136 -34.993 1.00 95.81 694 GLY A N 1
ATOM 5498 C CA . GLY A 1 694 ? 31.200 -5.234 -34.956 1.00 95.81 694 GLY A CA 1
ATOM 5499 C C . GLY A 1 694 ? 32.222 -5.580 -33.874 1.00 95.81 694 GLY A C 1
ATOM 5500 O O . GLY A 1 694 ? 32.289 -6.707 -33.386 1.00 95.81 694 GLY A O 1
ATOM 5501 N N . GLY A 1 695 ? 33.036 -4.591 -33.491 1.00 92.56 695 GLY A N 1
ATOM 5502 C CA . GLY A 1 695 ? 33.948 -4.702 -32.347 1.00 92.56 695 GLY A CA 1
ATOM 5503 C C . GLY A 1 695 ? 33.207 -4.921 -31.019 1.00 92.56 695 GLY A C 1
ATOM 5504 O O . GLY A 1 695 ? 31.987 -4.821 -30.957 1.00 92.56 695 GLY A O 1
ATOM 5505 N N . SER A 1 696 ? 33.950 -5.212 -29.948 1.00 91.25 696 SER A N 1
ATOM 5506 C CA . SER A 1 696 ? 33.449 -5.441 -28.572 1.00 91.25 696 SER A CA 1
ATOM 5507 C C . SER A 1 696 ? 32.624 -6.716 -28.343 1.00 91.25 696 SER A C 1
ATOM 5509 O O . SER A 1 696 ? 32.832 -7.365 -27.317 1.00 91.25 696 SER A O 1
ATOM 5511 N N . MET A 1 697 ? 31.787 -7.131 -29.299 1.00 95.69 697 MET A N 1
ATOM 5512 C CA . MET A 1 697 ? 30.867 -8.279 -29.193 1.00 95.69 697 MET A CA 1
ATOM 5513 C C . MET A 1 697 ? 31.449 -9.630 -29.655 1.00 95.69 697 MET A C 1
ATOM 5515 O O . MET A 1 697 ? 30.829 -10.679 -29.482 1.00 95.69 697 MET A O 1
ATOM 5519 N N . ILE A 1 698 ? 32.664 -9.621 -30.213 1.00 96.12 698 ILE A N 1
ATOM 5520 C CA . ILE A 1 698 ? 33.382 -10.804 -30.719 1.00 96.12 698 ILE A CA 1
ATOM 5521 C C . ILE A 1 698 ? 34.351 -11.405 -29.692 1.00 96.12 698 ILE A C 1
ATOM 5523 O O . ILE A 1 698 ? 34.904 -10.688 -28.857 1.00 96.12 698 ILE A O 1
ATOM 5527 N N . THR A 1 699 ? 34.598 -12.714 -29.785 1.00 94.62 699 THR A N 1
ATOM 5528 C CA . THR A 1 699 ? 35.729 -13.406 -29.130 1.00 94.62 699 THR A CA 1
ATOM 5529 C C . THR A 1 699 ? 36.878 -13.654 -30.106 1.00 94.62 699 THR A C 1
ATOM 5531 O O . THR A 1 699 ? 38.041 -13.505 -29.741 1.00 94.62 699 THR A O 1
ATOM 5534 N N . LYS A 1 700 ? 36.567 -13.988 -31.366 1.00 94.38 700 LYS A N 1
ATOM 5535 C CA . LYS A 1 700 ? 37.545 -14.198 -32.445 1.00 94.38 700 LYS A CA 1
ATOM 5536 C C . LYS A 1 700 ? 36.955 -13.779 -33.790 1.00 94.38 700 LYS A C 1
ATOM 5538 O O . LYS A 1 700 ? 35.797 -14.083 -34.062 1.00 94.38 700 LYS A O 1
ATOM 5543 N N . VAL A 1 701 ? 37.765 -13.144 -34.634 1.00 95.62 701 VAL A N 1
ATOM 5544 C CA . VAL A 1 701 ? 37.418 -12.772 -36.016 1.00 95.62 701 VAL A CA 1
ATOM 5545 C C . VAL A 1 701 ? 38.481 -13.334 -36.959 1.00 95.62 701 VAL A C 1
ATOM 5547 O O . VAL A 1 701 ? 39.672 -13.135 -36.720 1.00 95.62 701 VAL A O 1
ATOM 5550 N N . SER A 1 702 ? 38.059 -14.040 -38.008 1.00 96.06 702 SER A N 1
ATOM 5551 C CA . SER A 1 702 ? 38.864 -14.352 -39.197 1.00 96.06 702 SER A CA 1
ATOM 5552 C C . SER A 1 702 ? 38.144 -13.862 -40.459 1.00 96.06 702 SER A C 1
ATOM 5554 O O . SER A 1 702 ? 37.019 -13.365 -40.374 1.00 96.06 702 SER A O 1
ATOM 5556 N N . LEU A 1 703 ? 38.785 -13.986 -41.625 1.00 96.00 703 LEU A N 1
ATOM 5557 C CA . LEU A 1 703 ? 38.166 -13.613 -42.903 1.00 96.00 703 LEU A CA 1
ATOM 5558 C C . LEU A 1 703 ? 36.999 -14.545 -43.280 1.00 96.00 703 LEU A C 1
ATOM 5560 O O . LEU A 1 703 ? 36.105 -14.140 -44.013 1.00 96.00 703 LEU A O 1
ATOM 5564 N N . GLU A 1 704 ? 36.985 -15.773 -42.758 1.00 96.25 704 GLU A N 1
ATOM 5565 C CA . GLU A 1 704 ? 35.991 -16.805 -43.062 1.00 96.25 704 GLU A CA 1
ATOM 5566 C C . GLU A 1 704 ? 34.844 -16.846 -42.044 1.00 96.25 704 GLU A C 1
ATOM 5568 O O . GLU A 1 704 ? 33.706 -17.141 -42.408 1.00 96.25 704 GLU A O 1
ATOM 5573 N N . LYS A 1 705 ? 35.127 -16.607 -40.752 1.00 95.56 705 LYS A N 1
ATOM 5574 C CA . LYS A 1 705 ? 34.135 -16.744 -39.674 1.00 95.56 705 LYS A CA 1
ATOM 5575 C C . LYS A 1 705 ? 34.464 -15.880 -38.454 1.00 95.56 705 LYS A C 1
ATOM 5577 O O . LYS A 1 705 ? 35.622 -15.649 -38.116 1.00 95.56 705 LYS A O 1
ATOM 5582 N N . SER A 1 706 ? 33.419 -15.472 -37.734 1.00 96.50 706 SER A N 1
ATOM 5583 C CA . SER A 1 706 ? 33.524 -14.852 -36.408 1.00 96.50 706 SER A CA 1
ATOM 5584 C C . SER A 1 706 ? 32.856 -15.702 -35.322 1.00 96.50 706 SER A C 1
ATOM 5586 O O . SER A 1 706 ? 31.842 -16.353 -35.571 1.00 96.50 706 SER A O 1
ATOM 5588 N N . ASN A 1 707 ? 33.426 -15.670 -34.117 1.00 96.06 707 ASN A N 1
ATOM 5589 C CA . ASN A 1 707 ? 32.832 -16.192 -32.887 1.00 96.06 707 ASN A CA 1
ATOM 5590 C C . ASN A 1 707 ? 32.451 -15.017 -31.978 1.00 96.06 707 ASN A C 1
ATOM 5592 O O . ASN A 1 707 ? 33.174 -14.018 -31.902 1.00 96.06 707 ASN A O 1
ATOM 5596 N N . TYR A 1 708 ? 31.336 -15.153 -31.270 1.00 97.31 708 TYR A N 1
ATOM 5597 C CA . TYR A 1 708 ? 30.741 -14.083 -30.470 1.00 97.31 708 TYR A CA 1
ATOM 5598 C C . TYR A 1 708 ? 31.011 -14.286 -28.977 1.00 97.31 708 TYR A C 1
ATOM 5600 O O . TYR A 1 708 ? 31.371 -15.383 -28.552 1.00 97.31 708 TYR A O 1
ATOM 5608 N N . ARG A 1 709 ? 30.898 -13.210 -28.196 1.00 97.19 709 ARG A N 1
ATOM 5609 C CA . ARG A 1 709 ? 30.884 -13.264 -26.728 1.00 97.19 709 ARG A CA 1
ATOM 5610 C C . ARG A 1 709 ? 29.512 -13.707 -26.233 1.00 97.19 709 ARG A C 1
ATOM 5612 O O . ARG A 1 709 ? 28.528 -13.625 -26.966 1.00 97.19 709 ARG A O 1
ATOM 5619 N N . GLU A 1 710 ? 29.465 -14.108 -24.972 1.00 97.31 710 GLU A N 1
ATOM 5620 C CA . GLU A 1 710 ? 28.212 -14.354 -24.265 1.00 97.31 710 GLU A CA 1
ATOM 5621 C C . GLU A 1 710 ? 27.491 -13.041 -23.904 1.00 97.31 710 GLU A C 1
ATOM 5623 O O . GLU A 1 710 ? 28.117 -11.966 -23.897 1.00 97.31 710 GLU A O 1
ATOM 5628 N N . PRO A 1 711 ? 26.176 -13.088 -23.623 1.00 97.88 711 PRO A N 1
ATOM 5629 C CA . PRO A 1 711 ? 25.452 -11.958 -23.052 1.00 97.88 711 PRO A CA 1
ATOM 5630 C C . PRO A 1 711 ? 26.129 -11.438 -21.764 1.00 97.88 711 PRO A C 1
ATOM 5632 O O . PRO A 1 711 ? 26.6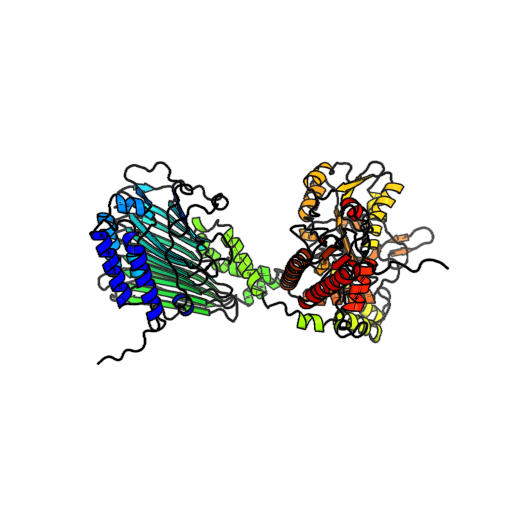68 -12.227 -20.986 1.00 97.88 711 PRO A O 1
ATOM 5635 N N . PRO A 1 712 ? 26.150 -10.114 -21.536 1.00 97.56 712 PRO A N 1
ATOM 5636 C CA . PRO A 1 712 ? 25.415 -9.101 -22.293 1.00 97.56 712 PRO A CA 1
ATOM 5637 C C . PRO A 1 712 ? 26.161 -8.613 -23.549 1.00 97.56 712 PRO A C 1
ATOM 5639 O O . PRO A 1 712 ? 25.571 -8.080 -24.487 1.00 97.56 712 PRO A O 1
ATOM 5642 N N . TYR A 1 713 ? 27.467 -8.868 -23.619 1.00 97.31 713 TYR A N 1
ATOM 5643 C CA . TYR A 1 713 ? 28.375 -8.303 -24.617 1.00 97.31 713 TYR A CA 1
ATOM 5644 C C . TYR A 1 713 ? 28.072 -8.708 -26.058 1.00 97.31 713 TYR A C 1
ATOM 5646 O O . TYR A 1 713 ? 28.406 -7.969 -26.981 1.00 97.31 713 TYR A O 1
ATOM 5654 N N . LYS A 1 714 ? 27.421 -9.860 -26.259 1.00 98.00 714 LYS A N 1
ATOM 5655 C CA . LYS A 1 714 ? 26.922 -10.328 -27.563 1.00 98.00 714 LYS A CA 1
ATOM 5656 C C . LYS A 1 714 ? 26.088 -9.277 -28.305 1.00 98.00 714 LYS A C 1
ATOM 5658 O O . LYS A 1 714 ? 26.061 -9.275 -29.534 1.00 98.00 714 LYS A O 1
ATOM 5663 N N . PHE A 1 715 ? 25.413 -8.402 -27.561 1.00 98.56 715 PHE A N 1
ATOM 5664 C CA . PHE A 1 715 ? 24.446 -7.438 -28.081 1.00 98.56 715 PHE A CA 1
ATOM 5665 C C . PHE A 1 715 ? 24.934 -5.983 -28.044 1.00 98.56 715 PHE A C 1
ATOM 5667 O O . PHE A 1 715 ? 24.202 -5.088 -28.454 1.00 98.56 715 PHE A O 1
ATOM 5674 N N . GLU A 1 716 ? 26.172 -5.742 -27.609 1.00 97.81 716 GLU A N 1
ATOM 5675 C CA . GLU A 1 716 ? 26.746 -4.402 -27.437 1.00 97.81 716 GLU A CA 1
ATOM 5676 C C . GLU A 1 716 ? 27.906 -4.199 -28.416 1.00 97.81 716 GLU A C 1
ATOM 5678 O O . GLU A 1 716 ? 29.088 -4.243 -28.063 1.00 97.81 716 GLU A O 1
ATOM 5683 N N . ALA A 1 717 ? 27.558 -4.051 -29.695 1.00 97.38 717 ALA A N 1
ATOM 5684 C CA . ALA A 1 717 ? 28.529 -3.888 -30.767 1.00 97.38 717 ALA A CA 1
ATOM 5685 C C . ALA A 1 717 ? 29.134 -2.473 -30.780 1.00 97.38 717 ALA A C 1
ATOM 5687 O O . ALA A 1 717 ? 28.424 -1.470 -30.781 1.00 97.38 717 ALA A O 1
ATOM 5688 N N . GLY A 1 718 ? 30.462 -2.396 -30.873 1.00 96.50 718 GLY A N 1
ATOM 5689 C CA . GLY A 1 718 ? 31.201 -1.134 -30.928 1.00 96.50 718 GLY A CA 1
ATOM 5690 C C . GLY A 1 718 ? 31.436 -0.491 -29.559 1.00 96.50 718 GLY A C 1
ATOM 5691 O O . GLY A 1 718 ? 31.375 -1.146 -28.519 1.00 96.50 718 GLY A O 1
ATOM 5692 N N . THR A 1 719 ? 31.797 0.792 -29.567 1.00 97.00 719 THR A N 1
ATOM 5693 C CA . THR A 1 719 ? 31.963 1.583 -28.339 1.00 97.00 719 THR A CA 1
ATOM 5694 C C . THR A 1 719 ? 30.579 1.984 -27.812 1.00 97.00 719 THR A C 1
ATOM 5696 O O . THR A 1 719 ? 29.830 2.613 -28.563 1.00 97.00 719 THR A O 1
ATOM 5699 N N . PRO A 1 720 ? 30.223 1.669 -26.552 1.00 95.69 720 PRO A N 1
ATOM 5700 C CA . PRO A 1 720 ? 28.912 2.007 -26.002 1.00 95.69 720 PRO A CA 1
ATOM 5701 C C . PRO A 1 720 ? 28.806 3.497 -25.639 1.00 95.69 720 PRO A C 1
ATOM 5703 O O . PRO A 1 720 ? 29.794 4.233 -25.616 1.00 95.69 720 PRO A O 1
ATOM 5706 N N . HIS A 1 721 ? 27.603 3.957 -25.278 1.00 96.88 721 HIS A N 1
ATOM 5707 C CA . HIS A 1 721 ? 27.406 5.303 -24.735 1.00 96.88 721 HIS A CA 1
ATOM 5708 C C . HIS A 1 721 ? 27.858 5.388 -23.261 1.00 96.88 721 HIS A C 1
ATOM 5710 O O . HIS A 1 721 ? 27.040 5.509 -22.352 1.00 96.88 721 HIS A O 1
ATOM 5716 N N . ILE A 1 722 ? 29.175 5.336 -23.024 1.00 97.94 722 ILE A N 1
ATOM 5717 C CA . ILE A 1 722 ? 29.791 5.160 -21.692 1.00 97.94 722 ILE A CA 1
ATOM 5718 C C . ILE A 1 722 ? 29.271 6.181 -20.666 1.00 97.94 722 ILE A C 1
ATOM 5720 O O . ILE A 1 722 ? 28.739 5.803 -19.626 1.00 97.94 722 ILE A O 1
ATOM 5724 N N . ALA A 1 723 ? 29.350 7.479 -20.975 1.00 98.00 723 ALA A N 1
ATOM 5725 C CA . ALA A 1 723 ? 28.882 8.522 -20.060 1.00 98.00 723 ALA A CA 1
ATOM 5726 C C . ALA A 1 723 ? 27.365 8.468 -19.808 1.00 98.00 723 ALA A C 1
ATOM 5728 O O . ALA A 1 723 ? 26.916 8.782 -18.708 1.00 98.00 723 ALA A O 1
ATOM 5729 N N . GLY A 1 724 ? 26.574 8.058 -20.807 1.00 98.12 724 GLY A N 1
ATOM 5730 C CA . GLY A 1 724 ? 25.128 7.885 -20.665 1.00 98.12 724 GLY A CA 1
ATOM 5731 C C . GLY A 1 724 ? 24.784 6.750 -19.702 1.00 98.12 724 GLY A C 1
ATOM 5732 O O . GLY A 1 724 ? 23.916 6.915 -18.850 1.00 98.12 724 GLY A O 1
ATOM 5733 N N . VAL A 1 725 ? 25.520 5.638 -19.772 1.00 98.50 725 VAL A N 1
ATOM 5734 C CA . VAL A 1 725 ? 25.398 4.496 -18.848 1.00 98.50 725 VAL A CA 1
ATOM 5735 C C . VAL A 1 725 ? 25.742 4.900 -17.417 1.00 98.50 725 VAL A C 1
ATOM 5737 O O . VAL A 1 725 ? 25.002 4.586 -16.488 1.00 98.50 725 VAL A O 1
ATOM 5740 N N . ILE A 1 726 ? 26.812 5.670 -17.237 1.00 98.44 726 ILE A N 1
ATOM 5741 C CA . ILE A 1 726 ? 27.200 6.194 -15.923 1.00 98.44 726 ILE A CA 1
ATOM 5742 C C . ILE A 1 726 ? 26.140 7.168 -15.381 1.00 98.44 726 ILE A C 1
ATOM 5744 O O . ILE A 1 726 ? 25.776 7.106 -14.205 1.00 98.44 726 ILE A O 1
ATOM 5748 N N . GLY A 1 727 ? 25.595 8.039 -16.237 1.00 98.62 727 GLY A N 1
ATOM 5749 C CA . GLY A 1 727 ? 24.489 8.929 -15.880 1.00 98.62 727 GLY A CA 1
ATOM 5750 C C . GLY A 1 727 ? 23.201 8.177 -15.523 1.00 98.62 727 GLY A C 1
ATOM 5751 O O . GLY A 1 727 ? 22.493 8.586 -14.606 1.00 98.62 727 GLY A O 1
ATOM 5752 N N . LEU A 1 728 ? 22.919 7.050 -16.185 1.00 98.75 728 LEU A N 1
ATOM 5753 C CA . LEU A 1 728 ? 21.833 6.137 -15.816 1.00 98.75 728 LEU A CA 1
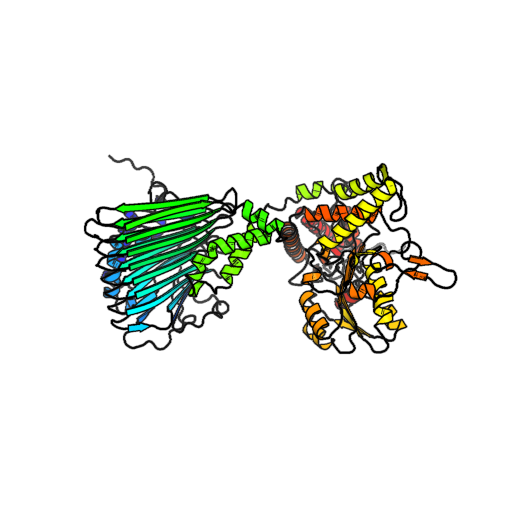ATOM 5754 C C . LEU A 1 728 ? 22.051 5.533 -14.426 1.00 98.75 728 LEU A C 1
ATOM 5756 O O . LEU A 1 728 ? 21.124 5.537 -13.620 1.00 98.75 728 LEU A O 1
ATOM 5760 N N . GLY A 1 729 ? 23.274 5.100 -14.111 1.00 98.56 729 GLY A N 1
ATOM 5761 C CA . GLY A 1 729 ? 23.629 4.640 -12.767 1.00 98.56 729 GLY A CA 1
ATOM 5762 C C . GLY A 1 729 ? 23.369 5.702 -11.690 1.00 98.56 729 GLY A C 1
ATOM 5763 O O . GLY A 1 729 ? 22.791 5.391 -10.654 1.00 98.56 729 GLY A O 1
ATOM 5764 N N . ALA A 1 730 ? 23.722 6.965 -11.950 1.00 98.62 730 ALA A N 1
ATOM 5765 C CA . ALA A 1 730 ? 23.451 8.071 -11.025 1.00 98.62 730 ALA A CA 1
ATOM 5766 C C . ALA A 1 730 ? 21.953 8.396 -10.881 1.00 98.62 730 ALA A C 1
ATOM 5768 O O . ALA A 1 730 ? 21.507 8.773 -9.799 1.00 98.62 730 ALA A O 1
ATOM 5769 N N . ALA A 1 731 ? 21.166 8.243 -11.950 1.00 98.44 731 ALA A N 1
ATOM 5770 C CA . ALA A 1 731 ? 19.718 8.433 -11.891 1.00 98.44 731 ALA A CA 1
ATOM 5771 C C . ALA A 1 731 ? 19.042 7.335 -11.058 1.00 98.44 731 ALA A C 1
ATOM 5773 O O . ALA A 1 731 ? 18.136 7.619 -10.279 1.00 98.44 731 ALA A O 1
ATOM 5774 N N . ILE A 1 732 ? 19.525 6.094 -11.167 1.00 98.38 732 ILE A N 1
ATOM 5775 C CA . ILE A 1 732 ? 19.087 4.977 -10.323 1.00 98.38 732 ILE A CA 1
ATOM 5776 C C . ILE A 1 732 ? 19.444 5.228 -8.857 1.00 98.38 732 ILE A C 1
ATOM 5778 O O . ILE A 1 732 ? 18.597 5.031 -7.990 1.00 98.38 732 ILE A O 1
ATOM 5782 N N . ASP A 1 733 ? 20.659 5.705 -8.562 1.00 97.12 733 ASP A N 1
ATOM 5783 C CA . ASP A 1 733 ? 21.035 6.063 -7.189 1.00 97.12 733 ASP A CA 1
ATOM 5784 C C . ASP A 1 733 ? 20.105 7.138 -6.616 1.00 97.12 733 ASP A C 1
ATOM 5786 O O . ASP A 1 733 ? 19.696 7.035 -5.461 1.00 97.12 733 ASP A O 1
ATOM 5790 N N . TYR A 1 734 ? 19.756 8.148 -7.421 1.00 96.38 734 TYR A N 1
ATOM 5791 C CA . TYR A 1 734 ? 18.813 9.192 -7.028 1.00 96.38 734 TYR A CA 1
ATOM 5792 C C . TYR A 1 734 ? 17.441 8.599 -6.693 1.00 96.38 734 TYR A C 1
ATOM 5794 O O . TYR A 1 734 ? 16.923 8.829 -5.604 1.00 96.38 734 TYR A O 1
ATOM 5802 N N . LEU A 1 735 ? 16.889 7.764 -7.578 1.00 94.44 735 LEU A N 1
ATOM 5803 C CA . LEU A 1 735 ? 15.606 7.088 -7.361 1.00 94.44 735 LEU A CA 1
ATOM 5804 C C . LEU A 1 735 ? 15.611 6.173 -6.129 1.00 94.44 735 LEU A C 1
ATOM 5806 O O . LEU A 1 735 ? 14.637 6.152 -5.382 1.00 94.44 735 LEU A O 1
ATOM 5810 N N . ASN A 1 736 ? 16.707 5.455 -5.877 1.00 90.94 736 ASN A N 1
ATOM 5811 C CA . ASN A 1 736 ? 16.843 4.565 -4.720 1.00 90.94 736 ASN A CA 1
ATOM 5812 C C . ASN A 1 736 ? 16.956 5.313 -3.382 1.00 90.94 736 ASN A C 1
ATOM 5814 O O . ASN A 1 736 ? 16.704 4.724 -2.331 1.00 90.94 736 ASN A O 1
ATOM 5818 N N . GLN A 1 737 ? 17.344 6.591 -3.401 1.00 89.94 737 GLN A N 1
ATOM 5819 C CA . GLN A 1 737 ? 17.351 7.447 -2.212 1.00 89.94 737 GLN A CA 1
ATOM 5820 C C . GLN A 1 737 ? 15.961 8.002 -1.879 1.00 89.94 737 GLN A C 1
ATOM 5822 O O . GLN A 1 737 ? 15.736 8.429 -0.743 1.00 89.94 737 GLN A O 1
ATOM 5827 N N . LEU A 1 738 ? 15.035 8.004 -2.844 1.00 85.94 738 LEU A N 1
ATOM 5828 C CA . LEU A 1 738 ? 13.665 8.448 -2.626 1.00 85.94 738 LEU A CA 1
ATOM 5829 C C . LEU A 1 738 ? 12.863 7.390 -1.872 1.00 85.94 738 LEU A C 1
ATOM 5831 O O . LEU A 1 738 ? 12.994 6.183 -2.088 1.00 85.94 738 LEU A O 1
ATOM 5835 N N . ASP A 1 739 ? 11.947 7.864 -1.030 1.00 83.69 739 ASP A N 1
ATOM 5836 C CA . ASP A 1 739 ? 10.846 7.026 -0.583 1.00 83.69 739 ASP A CA 1
ATOM 5837 C C . ASP A 1 739 ? 9.867 6.859 -1.750 1.00 83.69 739 ASP A C 1
ATOM 5839 O O . ASP A 1 739 ? 9.014 7.710 -2.008 1.00 83.69 739 ASP A O 1
ATOM 5843 N N . PHE A 1 740 ? 10.063 5.780 -2.506 1.00 83.62 740 PHE A N 1
ATOM 5844 C CA . PHE A 1 740 ? 9.321 5.511 -3.734 1.00 83.62 740 PHE A CA 1
ATOM 5845 C C . PHE A 1 740 ? 7.808 5.415 -3.483 1.00 83.62 740 PHE A C 1
ATOM 5847 O O . PHE A 1 740 ? 7.017 5.908 -4.283 1.00 83.62 740 PHE A O 1
ATOM 5854 N N . SER A 1 741 ? 7.402 4.843 -2.346 1.00 82.25 741 SER A N 1
ATOM 5855 C CA . SER A 1 741 ? 5.992 4.731 -1.965 1.00 82.25 741 SER A CA 1
ATOM 5856 C C . SER A 1 741 ? 5.395 6.102 -1.644 1.00 82.25 741 SER A C 1
ATOM 5858 O O . SER A 1 741 ? 4.282 6.406 -2.071 1.00 82.25 741 SER A O 1
ATOM 5860 N N . ALA A 1 742 ? 6.142 6.968 -0.950 1.00 85.12 742 ALA A N 1
ATOM 5861 C CA . ALA A 1 742 ? 5.711 8.343 -0.706 1.00 85.12 742 ALA A CA 1
ATOM 5862 C C . ALA A 1 742 ? 5.630 9.168 -2.005 1.00 85.12 742 ALA A C 1
ATOM 5864 O O . ALA A 1 742 ? 4.686 9.941 -2.170 1.00 85.12 742 ALA A O 1
ATOM 5865 N N . ALA A 1 743 ? 6.578 8.986 -2.931 1.00 88.88 743 ALA A N 1
ATOM 5866 C CA . ALA A 1 743 ? 6.562 9.631 -4.246 1.00 88.88 743 ALA A CA 1
ATOM 5867 C C . ALA A 1 743 ? 5.344 9.193 -5.075 1.00 88.88 743 ALA A C 1
ATOM 5869 O O . ALA A 1 743 ? 4.635 10.039 -5.616 1.00 88.88 743 ALA A O 1
ATOM 5870 N N . GLN A 1 744 ? 5.050 7.890 -5.108 1.00 88.38 744 GLN A N 1
ATOM 5871 C CA . GLN A 1 744 ? 3.886 7.338 -5.802 1.00 88.38 744 GLN A CA 1
ATOM 5872 C C . GLN A 1 744 ? 2.571 7.859 -5.206 1.00 88.38 744 GLN A C 1
ATOM 5874 O O . GLN A 1 744 ? 1.694 8.310 -5.940 1.00 88.38 744 GLN A O 1
ATOM 5879 N N . ALA A 1 745 ? 2.440 7.865 -3.875 1.00 88.50 745 ALA A N 1
ATOM 5880 C CA . ALA A 1 745 ? 1.264 8.419 -3.203 1.00 88.50 745 ALA A CA 1
ATOM 5881 C C . ALA A 1 745 ? 1.090 9.922 -3.487 1.00 88.50 745 ALA A C 1
ATOM 5883 O O . ALA A 1 745 ? -0.032 10.403 -3.659 1.00 88.50 745 ALA A O 1
ATOM 5884 N N . TYR A 1 746 ? 2.196 10.668 -3.564 1.00 93.25 746 TYR A N 1
ATOM 5885 C CA . TYR A 1 746 ? 2.183 12.082 -3.925 1.00 93.25 746 TYR A CA 1
ATOM 5886 C C . TYR A 1 746 ? 1.738 12.304 -5.378 1.00 93.25 746 TYR A C 1
ATOM 5888 O O . TYR A 1 746 ? 0.849 13.121 -5.621 1.00 93.25 746 TYR A O 1
ATOM 5896 N N . GLU A 1 747 ? 2.281 11.548 -6.336 1.00 94.06 747 GLU A N 1
ATOM 5897 C CA . GLU A 1 747 ? 1.844 11.595 -7.738 1.00 94.06 747 GLU A CA 1
ATOM 5898 C C . GLU A 1 747 ? 0.364 11.224 -7.892 1.00 94.06 747 GLU A C 1
ATOM 5900 O O . GLU A 1 747 ? -0.356 11.888 -8.639 1.00 94.06 747 GLU A O 1
ATOM 5905 N N . GLN A 1 748 ? -0.118 10.228 -7.142 1.00 93.38 748 GLN A N 1
ATOM 5906 C CA . GLN A 1 748 ? -1.532 9.857 -7.135 1.00 93.38 748 GLN A CA 1
ATOM 5907 C C . GLN A 1 748 ? -2.413 11.006 -6.626 1.00 93.38 748 GLN A C 1
ATOM 5909 O O . GLN A 1 748 ? -3.444 11.309 -7.223 1.00 93.38 748 GLN A O 1
ATOM 5914 N N . ALA A 1 749 ? -1.993 11.704 -5.567 1.00 93.81 749 ALA A N 1
ATOM 5915 C CA . ALA A 1 749 ? -2.713 12.871 -5.060 1.00 93.81 749 ALA A CA 1
ATOM 5916 C C . ALA A 1 749 ? -2.754 14.028 -6.078 1.00 93.81 749 ALA A C 1
ATOM 5918 O O . ALA A 1 749 ? -3.762 14.735 -6.165 1.00 93.81 749 ALA A O 1
ATOM 5919 N N . LEU A 1 750 ? -1.685 14.222 -6.861 1.00 96.38 750 LEU A N 1
ATOM 5920 C CA . LEU A 1 750 ? -1.662 15.190 -7.962 1.00 96.38 750 LEU A CA 1
ATOM 5921 C C . LEU A 1 750 ? -2.595 14.776 -9.106 1.00 96.38 750 LEU A C 1
ATOM 5923 O O . LEU A 1 750 ? -3.319 15.625 -9.626 1.00 96.38 750 LEU A O 1
ATOM 5927 N N . LEU A 1 751 ? -2.611 13.491 -9.477 1.00 96.56 751 LEU A N 1
ATOM 5928 C CA . LEU A 1 751 ? -3.521 12.957 -10.491 1.00 96.56 751 LEU A CA 1
ATOM 5929 C C . LEU A 1 751 ? -4.983 13.181 -10.095 1.00 96.56 751 LEU A C 1
ATOM 5931 O O . LEU A 1 751 ? -5.751 13.690 -10.912 1.00 96.56 751 LEU A O 1
ATOM 5935 N N . THR A 1 752 ? -5.361 12.833 -8.862 1.00 95.00 752 THR A N 1
ATOM 5936 C CA . THR A 1 752 ? -6.725 13.030 -8.352 1.00 95.00 752 THR A CA 1
ATOM 5937 C C . THR A 1 752 ? -7.117 14.504 -8.422 1.00 95.00 752 THR A C 1
ATOM 5939 O O . THR A 1 752 ? -8.114 14.844 -9.056 1.00 95.00 752 THR A O 1
ATOM 5942 N N . TYR A 1 753 ? -6.278 15.392 -7.879 1.00 97.06 753 TYR A N 1
ATOM 5943 C CA . TYR A 1 753 ? -6.533 16.834 -7.886 1.00 97.06 753 TYR A CA 1
ATOM 5944 C C . TYR A 1 753 ? -6.676 17.401 -9.307 1.00 97.06 753 TYR A C 1
ATOM 5946 O O . TYR A 1 753 ? -7.629 18.116 -9.612 1.00 97.06 753 TYR A O 1
ATOM 5954 N N . ALA A 1 754 ? -5.762 17.054 -10.214 1.00 97.06 754 ALA A N 1
ATOM 5955 C CA . ALA A 1 754 ? -5.828 17.520 -11.593 1.00 97.06 754 ALA A CA 1
ATOM 5956 C C . ALA A 1 754 ? -7.047 16.971 -12.347 1.00 97.06 754 ALA A C 1
ATOM 5958 O O . ALA A 1 754 ? -7.645 17.693 -13.143 1.00 97.06 754 ALA A O 1
ATOM 5959 N N . THR A 1 755 ? -7.436 15.720 -12.087 1.00 95.81 755 THR A N 1
ATOM 5960 C CA . THR A 1 755 ? -8.633 15.102 -12.676 1.00 95.81 755 THR A CA 1
ATOM 5961 C C . THR A 1 755 ? -9.895 15.834 -12.228 1.00 95.81 755 THR A C 1
ATOM 5963 O O . THR A 1 755 ? -10.723 16.192 -13.069 1.00 95.81 755 THR A O 1
ATOM 5966 N N . GLU A 1 756 ? -10.021 16.122 -10.930 1.00 96.19 756 GLU A N 1
ATOM 5967 C CA . GLU A 1 756 ? -11.131 16.901 -10.371 1.00 96.19 756 GLU A CA 1
ATOM 5968 C C . GLU A 1 756 ? -11.209 18.296 -11.001 1.00 96.19 756 GLU A C 1
ATOM 5970 O O . GLU A 1 756 ? -12.281 18.729 -11.424 1.00 96.19 756 GLU A O 1
ATOM 5975 N N . GLN A 1 757 ? -10.076 18.992 -11.120 1.00 97.25 757 GLN A N 1
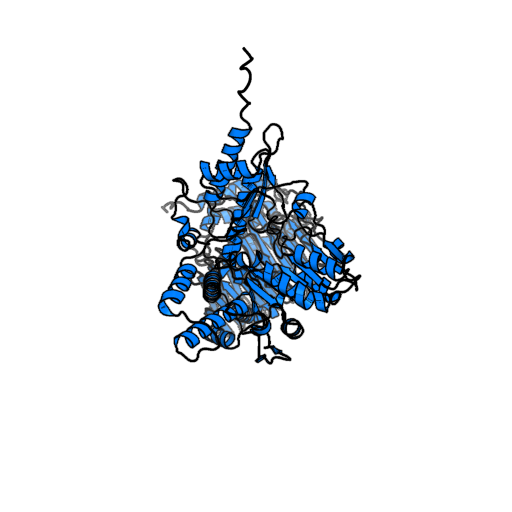ATOM 5976 C CA . GLN A 1 757 ? -10.041 20.346 -11.671 1.00 97.25 757 GLN A CA 1
ATOM 5977 C C . GLN A 1 757 ? -10.303 20.404 -13.178 1.00 97.25 757 GLN A C 1
ATOM 5979 O O . GLN A 1 757 ? -11.018 21.296 -13.635 1.00 97.25 757 GLN A O 1
ATOM 5984 N N . LEU A 1 758 ? -9.790 19.450 -13.957 1.00 95.62 758 LEU A N 1
ATOM 5985 C CA . LEU A 1 758 ? -10.060 19.381 -15.396 1.00 95.62 758 LEU A CA 1
ATOM 5986 C C . LEU A 1 758 ? -11.523 19.041 -15.689 1.00 95.62 758 LEU A C 1
ATOM 5988 O O . LEU A 1 758 ? -12.104 19.615 -16.606 1.00 95.62 758 LEU A O 1
ATOM 5992 N N . THR A 1 759 ? -12.136 18.158 -14.898 1.00 93.69 759 THR A N 1
ATOM 5993 C CA . THR A 1 759 ? -13.539 17.743 -15.091 1.00 93.69 759 THR A CA 1
ATOM 5994 C C . THR A 1 759 ? -14.528 18.883 -14.818 1.00 93.69 759 THR A C 1
ATOM 5996 O O . THR A 1 759 ? -15.629 18.893 -15.362 1.00 93.69 759 THR A O 1
ATOM 5999 N N . GLN A 1 760 ? -14.138 19.879 -14.017 1.00 94.38 760 GLN A N 1
ATOM 6000 C CA . GLN A 1 760 ? -14.947 21.075 -13.760 1.00 94.38 760 GLN A CA 1
ATOM 6001 C C . GLN A 1 760 ? -14.951 22.078 -14.927 1.00 94.38 760 GLN A C 1
ATOM 6003 O O . GLN A 1 760 ? -15.773 22.996 -14.933 1.00 94.38 760 GLN A O 1
ATOM 6008 N N . LEU A 1 761 ? -14.045 21.949 -15.903 1.00 94.50 761 LEU A N 1
ATOM 6009 C CA . LEU A 1 761 ? -13.990 22.855 -17.049 1.00 94.50 761 LEU A CA 1
ATOM 6010 C C . LEU A 1 761 ? -14.994 22.427 -18.136 1.00 94.50 761 LEU A C 1
ATOM 6012 O O . LEU A 1 761 ? -14.988 21.267 -18.558 1.00 94.50 761 LEU A O 1
ATOM 6016 N N . PRO A 1 762 ? -15.831 23.349 -18.650 1.00 92.00 762 PRO A N 1
ATOM 6017 C CA . PRO A 1 762 ? -16.798 23.021 -19.694 1.00 92.00 762 PRO A CA 1
ATOM 6018 C C . PRO A 1 762 ? -16.084 22.552 -20.969 1.00 92.00 762 PRO A C 1
ATOM 6020 O O . PRO A 1 762 ? -15.005 23.034 -21.288 1.00 92.00 762 PRO A O 1
ATOM 6023 N N . GLY A 1 763 ? -16.664 21.606 -21.709 1.00 93.12 763 GLY A N 1
ATOM 6024 C CA . GLY A 1 763 ? -16.115 21.147 -22.995 1.00 93.12 763 GLY A CA 1
ATOM 6025 C C . GLY A 1 763 ? -14.872 20.245 -22.916 1.00 93.12 763 GLY A C 1
ATOM 6026 O O . GLY A 1 763 ? -14.432 19.754 -23.960 1.00 93.12 763 GLY A O 1
ATOM 6027 N N . ILE A 1 764 ? -14.319 19.980 -21.724 1.00 96.12 764 ILE A N 1
ATOM 6028 C CA . ILE A 1 764 ? -13.241 18.998 -21.533 1.00 96.12 764 ILE A CA 1
ATOM 6029 C C . ILE A 1 764 ? -13.790 17.572 -21.647 1.00 96.12 764 ILE A C 1
ATOM 6031 O O . ILE A 1 764 ? -14.783 17.211 -21.018 1.00 96.12 764 ILE A O 1
ATOM 6035 N N . ARG A 1 765 ? -13.082 16.729 -22.402 1.00 96.00 765 ARG A N 1
ATOM 6036 C CA . ARG A 1 765 ? -13.238 15.271 -22.386 1.00 96.00 765 ARG A CA 1
ATOM 6037 C C . ARG A 1 765 ? -11.894 14.625 -22.091 1.00 96.00 765 ARG A C 1
ATOM 6039 O O . ARG A 1 765 ? -10.975 14.716 -22.908 1.00 96.00 765 ARG A O 1
ATOM 6046 N N . LEU A 1 766 ? -11.799 13.946 -20.951 1.00 97.25 766 LEU A N 1
ATOM 6047 C CA . LEU A 1 766 ? -10.645 13.116 -20.613 1.00 97.25 766 LEU A CA 1
ATOM 6048 C C . LEU A 1 766 ? -10.623 11.853 -21.490 1.00 97.25 766 LEU A C 1
ATOM 6050 O O . LEU A 1 766 ? -11.660 11.252 -21.769 1.00 97.25 766 LEU A O 1
ATOM 6054 N N . ILE A 1 767 ? -9.429 11.460 -21.926 1.00 96.94 767 ILE A N 1
ATOM 6055 C CA . ILE A 1 767 ? -9.150 10.260 -22.717 1.00 96.94 767 ILE A CA 1
ATOM 6056 C C . ILE A 1 767 ? -8.305 9.324 -21.852 1.00 96.94 767 ILE A C 1
ATOM 6058 O O . ILE A 1 767 ? -7.119 9.574 -21.627 1.00 96.94 767 ILE A O 1
ATOM 6062 N N . GLY A 1 768 ? -8.924 8.248 -21.367 1.00 93.62 768 GLY A N 1
ATOM 6063 C CA . GLY A 1 768 ? -8.331 7.340 -20.385 1.00 93.62 768 GLY A CA 1
ATOM 6064 C C . GLY A 1 768 ? -8.667 7.758 -18.953 1.00 93.62 768 GLY A C 1
ATOM 6065 O O . GLY A 1 768 ? -8.064 8.679 -18.400 1.00 93.62 768 GLY A O 1
ATOM 6066 N N . THR A 1 769 ? -9.616 7.044 -18.359 1.00 96.19 769 THR A N 1
ATOM 6067 C CA . THR A 1 769 ? -10.133 7.206 -16.992 1.00 96.19 769 THR A CA 1
ATOM 6068 C C . THR A 1 769 ? -10.127 5.860 -16.260 1.00 96.19 769 THR A C 1
ATOM 6070 O O . THR A 1 769 ? -11.048 5.560 -15.505 1.00 96.19 769 THR A O 1
ATOM 6073 N N . ALA A 1 770 ? -9.128 5.024 -16.555 1.00 96.00 770 ALA A N 1
ATOM 6074 C CA . ALA A 1 770 ? -8.918 3.739 -15.902 1.00 96.00 770 ALA A CA 1
ATOM 6075 C C . ALA A 1 770 ? -8.811 3.915 -14.384 1.00 96.00 770 ALA A C 1
ATOM 6077 O O . ALA A 1 770 ? -8.297 4.938 -13.922 1.00 96.00 770 ALA A O 1
ATOM 6078 N N . GLN A 1 771 ? -9.263 2.909 -13.634 1.00 92.56 771 GLN A N 1
ATOM 6079 C CA . GLN A 1 771 ? -9.203 2.932 -12.173 1.00 92.56 771 GLN A CA 1
ATOM 6080 C C . GLN A 1 771 ? -7.752 3.022 -11.678 1.00 92.56 771 GLN A C 1
ATOM 6082 O O . GLN A 1 771 ? -7.429 3.870 -10.849 1.00 92.56 771 GLN A O 1
ATOM 6087 N N . GLU A 1 772 ? -6.876 2.181 -12.235 1.00 93.69 772 GLU A N 1
ATOM 6088 C CA . GLU A 1 772 ? -5.447 2.144 -11.917 1.00 93.69 772 GLU A CA 1
ATOM 6089 C C . GLU A 1 772 ? -4.648 2.884 -12.991 1.00 93.69 772 GLU A C 1
ATOM 6091 O O . GLU A 1 772 ? -4.537 2.441 -14.143 1.00 93.69 772 GLU A O 1
ATOM 6096 N N . LYS A 1 773 ? -4.104 4.049 -12.633 1.00 94.69 773 LYS A N 1
ATOM 6097 C CA . LYS A 1 773 ? -3.509 4.974 -13.597 1.00 94.69 773 LYS A CA 1
ATOM 6098 C C . LYS A 1 773 ? -2.436 5.864 -12.965 1.00 94.69 773 LYS A C 1
ATOM 6100 O O . LYS A 1 773 ? -2.587 6.321 -11.841 1.00 94.69 773 LYS A O 1
ATOM 6105 N N . THR A 1 774 ? -1.373 6.157 -13.717 1.00 94.88 774 THR A N 1
ATOM 6106 C CA . THR A 1 774 ? -0.348 7.145 -13.341 1.00 94.88 774 THR A CA 1
ATOM 6107 C C . THR A 1 774 ? -0.760 8.572 -13.691 1.00 94.88 774 THR A C 1
ATOM 6109 O O . THR A 1 774 ? -1.726 8.794 -14.423 1.00 94.88 774 THR A O 1
ATOM 6112 N N . ALA A 1 775 ? -0.004 9.560 -13.202 1.00 95.69 775 ALA A N 1
ATOM 6113 C CA . ALA A 1 775 ? -0.272 10.992 -13.351 1.00 95.69 775 ALA A CA 1
ATOM 6114 C C . ALA A 1 775 ? -0.094 11.540 -14.793 1.00 95.69 775 ALA A C 1
ATOM 6116 O O . ALA A 1 775 ? 0.629 12.504 -15.041 1.00 95.69 775 ALA A O 1
ATOM 6117 N N . ILE A 1 776 ? -0.772 10.929 -15.767 1.00 97.81 776 ILE A N 1
ATOM 6118 C CA . ILE A 1 776 ? -0.855 11.326 -17.174 1.00 97.81 776 ILE A CA 1
ATOM 6119 C C . ILE A 1 776 ? -2.302 11.699 -17.486 1.00 97.81 776 ILE A C 1
ATOM 6121 O O . ILE A 1 776 ? -3.174 10.842 -17.568 1.00 97.81 776 ILE A O 1
ATOM 6125 N N . LEU A 1 777 ? -2.575 12.972 -17.725 1.00 97.94 777 LEU A N 1
ATOM 6126 C CA . LEU A 1 777 ? -3.899 13.458 -18.102 1.00 97.94 777 LEU A CA 1
ATOM 6127 C C . LEU A 1 777 ? -3.889 13.763 -19.588 1.00 97.94 777 LEU A C 1
ATOM 6129 O O . LEU A 1 777 ? -3.145 14.627 -20.048 1.00 97.94 777 LEU A O 1
ATOM 6133 N N . ASN A 1 778 ? -4.713 13.045 -20.339 1.00 97.75 778 ASN A N 1
ATOM 6134 C CA . ASN A 1 778 ? -4.873 13.258 -21.764 1.00 97.75 778 ASN A CA 1
ATOM 6135 C C . ASN A 1 778 ? -6.304 13.694 -22.032 1.00 97.75 778 ASN A C 1
ATOM 6137 O O . ASN A 1 778 ? -7.236 13.092 -21.502 1.00 97.75 778 ASN A O 1
ATOM 6141 N N . PHE A 1 779 ? -6.486 14.752 -22.808 1.00 97.69 779 PHE A N 1
ATOM 6142 C CA . PHE A 1 779 ? -7.801 15.343 -22.993 1.00 97.69 779 PHE A CA 1
ATOM 6143 C C . PHE A 1 779 ? -7.939 16.050 -24.337 1.00 97.69 779 PHE A C 1
ATOM 6145 O O . PHE A 1 779 ? -6.963 16.390 -25.009 1.00 97.69 779 PHE A O 1
ATOM 6152 N N . VAL A 1 780 ? -9.192 16.264 -24.719 1.00 96.81 780 VAL A N 1
ATOM 6153 C CA . VAL A 1 780 ? -9.590 17.226 -25.747 1.00 96.81 780 VAL A CA 1
ATOM 6154 C C . VAL A 1 780 ? -10.481 18.279 -25.106 1.00 96.81 780 VAL A C 1
ATOM 6156 O O . VAL A 1 780 ? -11.131 18.010 -24.095 1.00 96.81 780 VAL A O 1
ATOM 6159 N N . ILE A 1 781 ? -10.516 19.466 -25.697 1.00 94.81 781 ILE A N 1
ATOM 6160 C CA . ILE A 1 781 ? -11.339 20.577 -25.233 1.00 94.81 781 ILE A CA 1
ATOM 6161 C C . ILE A 1 781 ? -12.172 21.108 -26.400 1.00 94.81 781 ILE A C 1
ATOM 6163 O O . ILE A 1 781 ? -11.671 21.229 -27.521 1.00 94.81 781 ILE A O 1
ATOM 6167 N N . HIS A 1 782 ? -13.442 21.390 -26.134 1.00 93.25 782 HIS A N 1
ATOM 6168 C CA . HIS A 1 782 ? -14.364 22.008 -27.080 1.00 93.25 782 HIS A CA 1
ATOM 6169 C C . HIS A 1 782 ? -14.743 23.408 -26.602 1.00 93.25 782 HIS A C 1
ATOM 6171 O O . HIS A 1 782 ? -14.804 23.668 -25.396 1.00 93.25 782 HIS A O 1
ATOM 6177 N N . ASP A 1 783 ? -14.979 24.298 -27.556 1.00 90.25 783 ASP A N 1
ATOM 6178 C CA . ASP A 1 783 ? -15.551 25.614 -27.315 1.00 90.25 783 ASP A CA 1
ATOM 6179 C C . ASP A 1 783 ? -17.066 25.528 -27.026 1.00 90.25 783 ASP A C 1
ATOM 6181 O O . ASP A 1 783 ? -17.678 24.454 -27.005 1.00 90.25 783 ASP A O 1
ATOM 6185 N N . ASN A 1 784 ? -17.690 26.679 -26.782 1.00 88.38 784 ASN A N 1
ATOM 6186 C CA . ASN A 1 784 ? -19.122 26.799 -26.512 1.00 88.38 784 ASN A CA 1
ATOM 6187 C C . ASN A 1 784 ? -20.023 26.486 -27.724 1.00 88.38 784 ASN A C 1
ATOM 6189 O O . ASN A 1 784 ? -21.230 26.321 -27.544 1.00 88.38 784 ASN A O 1
ATOM 6193 N N . GLN A 1 785 ? -19.460 26.380 -28.930 1.00 85.88 785 GLN A N 1
ATOM 6194 C CA . GLN A 1 785 ? -20.145 25.959 -30.155 1.00 85.88 785 GLN A CA 1
ATOM 6195 C C . GLN A 1 785 ? -19.977 24.453 -30.416 1.00 85.88 785 GLN A C 1
ATOM 6197 O O . GLN A 1 785 ? -20.514 23.930 -31.393 1.00 85.88 785 GLN A O 1
ATOM 6202 N N . GLY A 1 786 ? -19.255 23.744 -29.542 1.00 85.38 786 GLY A N 1
ATOM 6203 C CA . GLY A 1 786 ? -18.957 22.323 -29.682 1.00 85.38 786 GLY A CA 1
ATOM 6204 C C . GLY A 1 786 ? -17.843 22.024 -30.686 1.00 85.38 786 GLY A C 1
ATOM 6205 O O . GLY A 1 786 ? -17.627 20.853 -31.004 1.00 85.38 786 GLY A O 1
ATOM 6206 N N . GLN A 1 787 ? -17.122 23.035 -31.184 1.00 89.44 787 GLN A N 1
ATOM 6207 C CA . GLN A 1 787 ? -15.950 22.828 -32.030 1.00 89.44 787 GLN A CA 1
ATOM 6208 C C . GLN A 1 787 ? -14.731 22.532 -31.163 1.00 89.44 787 GLN A C 1
ATOM 6210 O O . GLN A 1 787 ? -14.523 23.110 -30.098 1.00 89.44 787 GLN A O 1
ATOM 6215 N N . ARG A 1 788 ? -13.909 21.583 -31.605 1.00 90.88 788 ARG A N 1
ATOM 6216 C CA . ARG A 1 788 ? -12.707 21.200 -30.870 1.00 90.88 788 ARG A CA 1
ATOM 6217 C C . ARG A 1 788 ? -11.613 22.244 -31.080 1.00 90.88 788 ARG A C 1
ATOM 6219 O O . ARG A 1 788 ? -11.220 22.492 -32.216 1.00 90.88 788 ARG A O 1
ATOM 6226 N N . ILE A 1 789 ? -11.049 22.755 -29.990 1.00 91.88 789 ILE A N 1
ATOM 6227 C CA . ILE A 1 789 ? -9.870 23.624 -30.044 1.00 91.88 789 ILE A CA 1
ATOM 6228 C C . ILE A 1 789 ? -8.661 22.770 -30.439 1.00 91.88 789 ILE A C 1
ATOM 6230 O O . ILE A 1 789 ? -8.428 21.695 -29.871 1.00 91.88 789 ILE A O 1
ATOM 6234 N N . HIS A 1 790 ? -7.885 23.225 -31.422 1.00 90.94 790 HIS A N 1
ATOM 6235 C CA . HIS A 1 790 ? -6.704 22.497 -31.869 1.00 90.94 790 HIS A CA 1
ATOM 6236 C C . HIS A 1 790 ? -5.645 22.435 -30.761 1.00 90.94 790 HIS A C 1
ATOM 6238 O O . HIS A 1 790 ? -5.325 23.425 -30.107 1.00 90.94 790 HIS A O 1
ATOM 6244 N N . GLY A 1 791 ? -5.065 21.247 -30.557 1.00 89.12 791 GLY A N 1
ATOM 6245 C CA . GLY A 1 791 ? -4.107 21.031 -29.472 1.00 89.12 791 GLY A CA 1
ATOM 6246 C C . GLY A 1 791 ? -2.835 21.880 -29.587 1.00 89.12 791 GLY A C 1
ATOM 6247 O O . GLY A 1 791 ? -2.269 22.239 -28.559 1.00 89.12 791 GLY A O 1
ATOM 6248 N N . HIS A 1 792 ? -2.398 22.216 -30.807 1.00 89.75 792 HIS A N 1
ATOM 6249 C CA . HIS A 1 792 ? -1.245 23.098 -31.027 1.00 89.75 792 HIS A CA 1
ATOM 6250 C C . HIS A 1 792 ? -1.513 24.513 -30.512 1.00 89.75 792 HIS A C 1
ATOM 6252 O O . HIS A 1 792 ? -0.738 24.992 -29.689 1.00 89.75 792 HIS A O 1
ATOM 6258 N N . ASP A 1 793 ? -2.651 25.107 -30.876 1.00 91.50 793 ASP A N 1
ATOM 6259 C CA . ASP A 1 793 ? -3.052 26.423 -30.372 1.00 91.50 793 ASP A CA 1
ATOM 6260 C C . ASP A 1 793 ? -3.163 26.416 -28.842 1.00 91.50 793 ASP A C 1
ATOM 6262 O O . ASP A 1 793 ? -2.682 27.326 -28.169 1.00 91.50 793 ASP A O 1
ATOM 6266 N N . LEU A 1 794 ? -3.736 25.347 -28.271 1.00 92.62 794 LEU A N 1
ATOM 6267 C CA . LEU A 1 794 ? -3.830 25.198 -26.820 1.00 92.62 794 LEU A CA 1
ATOM 6268 C C . LEU A 1 794 ? -2.446 25.132 -26.163 1.00 92.62 794 LEU A C 1
ATOM 6270 O O . LEU A 1 794 ? -2.215 25.788 -25.152 1.00 92.62 794 LEU A O 1
ATOM 6274 N N . SER A 1 795 ? -1.524 24.353 -26.730 1.00 92.12 795 SER A N 1
ATOM 6275 C CA . SER A 1 795 ? -0.154 24.227 -26.229 1.00 92.12 795 SER A CA 1
ATOM 6276 C C . SER A 1 795 ? 0.604 25.554 -26.299 1.00 92.12 795 SER A C 1
ATOM 6278 O O . SER A 1 795 ? 1.340 25.878 -25.367 1.00 92.12 795 SER A O 1
ATOM 6280 N N . ASP A 1 796 ? 0.418 26.319 -27.374 1.00 92.62 796 ASP A N 1
ATOM 6281 C CA . ASP A 1 796 ? 1.070 27.613 -27.559 1.00 92.62 796 ASP A CA 1
ATOM 6282 C C . ASP A 1 796 ? 0.540 28.645 -26.559 1.00 92.62 796 ASP A C 1
ATOM 6284 O O . ASP A 1 796 ? 1.345 29.285 -25.884 1.00 92.62 796 ASP A O 1
ATOM 6288 N N . ILE A 1 797 ? -0.784 28.726 -26.368 1.00 93.75 797 ILE A N 1
ATOM 6289 C CA . ILE A 1 797 ? -1.415 29.602 -25.363 1.00 93.75 797 ILE A CA 1
ATOM 6290 C C . ILE A 1 797 ? -0.962 29.229 -23.948 1.00 93.75 797 ILE A C 1
ATOM 6292 O O . ILE A 1 797 ? -0.600 30.099 -23.160 1.00 93.75 797 ILE A O 1
ATOM 6296 N N . LEU A 1 798 ? -0.951 27.940 -23.597 1.00 94.31 798 LEU A N 1
ATOM 6297 C CA . LEU A 1 798 ? -0.494 27.484 -22.280 1.00 94.31 798 LEU A CA 1
ATOM 6298 C C . LEU A 1 798 ? 0.958 27.903 -22.009 1.00 94.31 798 LEU A C 1
ATOM 6300 O O . LEU A 1 798 ? 1.284 28.388 -20.920 1.00 94.31 798 LEU A O 1
ATOM 6304 N N . ASN A 1 799 ? 1.825 27.765 -23.009 1.00 92.56 799 ASN A N 1
ATOM 6305 C CA . ASN A 1 799 ? 3.225 28.131 -22.883 1.00 92.56 799 ASN A CA 1
ATOM 6306 C C . ASN A 1 799 ? 3.410 29.659 -22.815 1.00 92.56 799 ASN A C 1
ATOM 6308 O O . ASN A 1 799 ? 4.093 30.148 -21.913 1.00 92.56 799 ASN A O 1
ATOM 6312 N N . SER A 1 800 ? 2.770 30.422 -23.710 1.00 91.06 800 SER A N 1
ATOM 6313 C CA . SER A 1 800 ? 2.917 31.881 -23.779 1.00 91.06 800 SER A CA 1
ATOM 6314 C C . SER A 1 800 ? 2.257 32.594 -22.603 1.00 91.06 800 SER A C 1
ATOM 6316 O O . SER A 1 800 ? 2.844 33.525 -22.051 1.00 91.06 800 SER A O 1
ATOM 6318 N N . GLU A 1 801 ? 1.069 32.164 -22.167 1.00 92.38 801 GLU A N 1
ATOM 6319 C CA . GLU A 1 801 ? 0.260 32.873 -21.170 1.00 92.38 801 GLU A CA 1
ATOM 6320 C C . GLU A 1 801 ? 0.613 32.507 -19.731 1.00 92.38 801 GLU A C 1
ATOM 6322 O O . GLU A 1 801 ? 0.628 33.384 -18.863 1.00 92.38 801 GLU A O 1
ATOM 6327 N N . VAL A 1 802 ? 0.963 31.250 -19.455 1.00 92.62 802 VAL A N 1
ATOM 6328 C CA . VAL A 1 802 ? 1.175 30.777 -18.073 1.00 92.62 802 VAL A CA 1
ATOM 6329 C C . VAL A 1 802 ? 2.462 29.967 -17.874 1.00 92.62 802 VAL A C 1
ATOM 6331 O O . VAL A 1 802 ? 2.734 29.536 -16.753 1.00 92.62 802 VAL A O 1
ATOM 6334 N N . GLY A 1 803 ? 3.293 29.813 -18.912 1.00 92.12 803 GLY A N 1
ATOM 6335 C CA . GLY A 1 803 ? 4.572 29.093 -18.835 1.00 92.12 803 GLY A CA 1
ATOM 6336 C C . GLY A 1 803 ? 4.424 27.572 -18.721 1.00 92.12 803 GLY A C 1
ATOM 6337 O O . GLY A 1 803 ? 5.343 26.902 -18.247 1.00 92.12 803 GLY A O 1
ATOM 6338 N N . VAL A 1 804 ? 3.260 27.034 -19.102 1.00 96.44 804 VAL A N 1
ATOM 6339 C CA . VAL A 1 804 ? 2.918 25.612 -18.991 1.00 96.44 804 VAL A CA 1
ATOM 6340 C C . VAL A 1 804 ? 3.326 24.868 -20.258 1.00 96.44 804 VAL A C 1
ATOM 6342 O O . VAL A 1 804 ? 2.786 25.102 -21.336 1.00 96.44 804 VAL A O 1
ATOM 6345 N N . ALA A 1 805 ? 4.257 23.928 -20.110 1.00 96.25 805 ALA A N 1
ATOM 6346 C CA . ALA A 1 805 ? 4.699 23.036 -21.171 1.00 96.25 805 ALA A CA 1
ATOM 6347 C C . ALA A 1 805 ? 3.913 21.719 -21.116 1.00 96.25 805 ALA A C 1
ATOM 6349 O O . ALA A 1 805 ? 4.130 20.891 -20.230 1.00 96.25 805 ALA A O 1
ATOM 6350 N N . VAL A 1 806 ? 3.023 21.526 -22.086 1.00 97.19 806 VAL A N 1
ATOM 6351 C CA . VAL A 1 806 ? 2.308 20.269 -22.358 1.00 97.19 806 VAL A CA 1
ATOM 6352 C C . VAL A 1 806 ? 2.692 19.753 -23.742 1.00 97.19 806 VAL A C 1
ATOM 6354 O O . VAL A 1 806 ? 3.438 20.402 -24.476 1.00 97.19 806 VAL A O 1
ATOM 6357 N N . ARG A 1 807 ? 2.170 18.588 -24.130 1.00 96.50 807 ARG A N 1
ATOM 6358 C CA . ARG A 1 807 ? 2.334 18.075 -25.491 1.00 96.50 807 ARG A CA 1
ATOM 6359 C C . ARG A 1 807 ? 0.997 17.939 -26.187 1.00 96.50 807 ARG A C 1
ATOM 6361 O O . ARG A 1 807 ? 0.087 17.326 -25.644 1.00 96.50 807 ARG A O 1
ATOM 6368 N N . ALA A 1 808 ? 0.920 18.428 -27.418 1.00 95.31 808 ALA A N 1
ATOM 6369 C CA . ALA A 1 808 ? -0.188 18.178 -28.327 1.00 95.31 808 ALA A CA 1
ATOM 6370 C C . ALA A 1 808 ? 0.205 17.169 -29.415 1.00 95.31 808 ALA A C 1
ATOM 6372 O O . ALA A 1 808 ? 1.368 17.107 -29.824 1.00 95.31 808 ALA A O 1
ATOM 6373 N N . GLY A 1 809 ? -0.759 16.377 -29.880 1.00 94.44 809 GLY A N 1
ATOM 6374 C CA . GLY A 1 809 ? -0.611 15.521 -31.055 1.00 94.44 809 GLY A CA 1
ATOM 6375 C C . GLY A 1 809 ? -1.017 14.075 -30.802 1.00 94.44 809 GLY A C 1
ATOM 6376 O O . GLY A 1 809 ? -1.940 13.797 -30.044 1.00 94.44 809 GLY A O 1
ATOM 6377 N N . GLN A 1 810 ? -0.335 13.150 -31.477 1.00 93.81 810 GLN A N 1
ATOM 6378 C CA . GLN A 1 810 ? -0.697 11.728 -31.486 1.00 93.81 810 GLN A CA 1
ATOM 6379 C C . GLN A 1 810 ? 0.019 10.886 -30.430 1.00 93.81 810 GLN A C 1
ATOM 6381 O O . GLN A 1 810 ? -0.270 9.703 -30.300 1.00 93.81 810 GLN A O 1
ATOM 6386 N N . HIS A 1 811 ? 0.996 11.463 -29.721 1.00 96.06 811 HIS A N 1
ATOM 6387 C CA . HIS A 1 811 ? 1.780 10.809 -28.660 1.00 96.06 811 HIS A CA 1
ATOM 6388 C C . HIS A 1 811 ? 2.363 9.435 -29.041 1.00 96.06 811 HIS A C 1
ATOM 6390 O O . HIS A 1 811 ? 2.595 8.600 -28.167 1.00 96.06 811 HIS A O 1
ATOM 6396 N N . CYS A 1 812 ? 2.597 9.213 -30.337 1.00 96.62 812 CYS A N 1
ATOM 6397 C CA . CYS A 1 812 ? 3.022 7.937 -30.905 1.00 96.62 812 CYS A CA 1
ATOM 6398 C C . CYS A 1 812 ? 2.066 6.761 -30.603 1.00 96.62 812 CYS A C 1
ATOM 6400 O O . CYS A 1 812 ? 2.518 5.634 -30.419 1.00 96.62 812 CYS A O 1
ATOM 6402 N N . THR A 1 813 ? 0.756 7.013 -30.539 1.00 97.44 813 THR A N 1
ATOM 6403 C CA . THR A 1 813 ? -0.299 6.015 -30.277 1.00 97.44 813 THR A CA 1
ATOM 6404 C C . THR A 1 813 ? -1.490 6.202 -31.230 1.00 97.44 813 THR A C 1
ATOM 6406 O O . THR A 1 813 ? -2.651 6.128 -30.847 1.00 97.44 813 THR A O 1
ATOM 6409 N N . MET A 1 814 ? -1.225 6.449 -32.517 1.00 97.81 814 MET A N 1
ATOM 6410 C CA . MET A 1 814 ? -2.275 6.710 -33.525 1.00 97.81 814 MET A CA 1
ATOM 6411 C C . MET A 1 814 ? -3.450 5.708 -33.520 1.00 97.81 814 MET A C 1
ATOM 6413 O O . MET A 1 814 ? -4.590 6.174 -33.535 1.00 97.81 814 MET A O 1
ATOM 6417 N N . PRO A 1 815 ? -3.237 4.373 -33.449 1.00 97.75 815 PRO A N 1
ATOM 6418 C CA . PRO A 1 815 ? -4.354 3.421 -33.414 1.00 97.75 815 PRO A CA 1
ATOM 6419 C C . PRO A 1 815 ? -5.256 3.599 -32.185 1.00 97.75 815 PRO A C 1
ATOM 6421 O O . PRO A 1 815 ? -6.475 3.455 -32.273 1.00 97.75 815 PRO A O 1
ATOM 6424 N N . LEU A 1 816 ? -4.665 3.973 -31.047 1.00 98.06 816 LEU A N 1
ATOM 6425 C CA . LEU A 1 816 ? -5.393 4.259 -29.818 1.00 98.06 816 LEU A CA 1
ATOM 6426 C C . LEU A 1 816 ? -6.298 5.483 -29.982 1.00 98.06 816 LEU A C 1
ATOM 6428 O O . LEU A 1 816 ? -7.471 5.442 -29.620 1.00 98.06 816 LEU A O 1
ATOM 6432 N N . LEU A 1 817 ? -5.769 6.570 -30.548 1.00 96.75 817 LEU A N 1
ATOM 6433 C CA . LEU A 1 817 ? -6.554 7.784 -30.772 1.00 96.75 817 LEU A CA 1
ATOM 6434 C C . LEU A 1 817 ? -7.689 7.550 -31.778 1.00 96.75 817 LEU A C 1
ATOM 6436 O O . LEU A 1 817 ? -8.813 7.996 -31.545 1.00 96.75 817 LEU A O 1
ATOM 6440 N N . GLN A 1 818 ? -7.439 6.746 -32.817 1.00 96.88 818 GLN A N 1
ATOM 6441 C CA . GLN A 1 818 ? -8.476 6.301 -33.747 1.00 96.88 818 GLN A CA 1
ATOM 6442 C C . GLN A 1 818 ? -9.600 5.540 -33.023 1.00 96.88 818 GLN A C 1
ATOM 6444 O O . GLN A 1 818 ? -10.770 5.821 -33.268 1.00 96.88 818 GLN A O 1
ATOM 6449 N N . ARG A 1 819 ? -9.280 4.642 -32.077 1.00 97.00 819 ARG A N 1
ATOM 6450 C CA . ARG A 1 819 ? -10.280 3.941 -31.241 1.00 97.00 819 ARG A CA 1
ATOM 6451 C C . ARG A 1 819 ? -11.122 4.894 -30.379 1.00 97.00 819 ARG A C 1
ATOM 6453 O O . ARG A 1 819 ? -12.276 4.580 -30.081 1.00 97.00 819 ARG A O 1
ATOM 6460 N N . PHE A 1 820 ? -10.573 6.043 -29.988 1.00 96.56 820 PHE A N 1
ATOM 6461 C CA . PHE A 1 820 ? -11.282 7.099 -29.253 1.00 96.56 820 PHE A CA 1
ATOM 6462 C C . PHE A 1 820 ? -11.937 8.160 -30.155 1.00 96.56 820 PHE A C 1
ATOM 6464 O O . PHE A 1 820 ? -12.458 9.152 -29.630 1.00 96.56 820 PHE A O 1
ATOM 6471 N N . ASN A 1 821 ? -11.927 7.952 -31.479 1.00 95.44 821 ASN A N 1
ATOM 6472 C CA . ASN A 1 821 ? -12.449 8.861 -32.501 1.00 95.44 821 ASN A CA 1
ATOM 6473 C C . ASN A 1 821 ? -11.864 10.281 -32.407 1.00 95.44 821 ASN A C 1
ATOM 6475 O O . ASN A 1 821 ? -12.582 11.274 -32.520 1.00 95.44 821 ASN A O 1
ATOM 6479 N N . VAL A 1 822 ? -10.553 10.382 -32.170 1.00 93.69 822 VAL A N 1
ATOM 6480 C CA . VAL A 1 822 ? -9.803 11.647 -32.169 1.00 93.69 822 VAL A CA 1
ATOM 6481 C C . VAL A 1 822 ? -8.533 11.511 -33.005 1.00 93.69 822 VAL A C 1
ATOM 6483 O O . VAL A 1 822 ? -7.912 10.457 -33.049 1.00 93.69 822 VAL A O 1
ATOM 6486 N N . ASP A 1 823 ? -8.134 12.582 -33.684 1.00 90.75 823 ASP A N 1
ATOM 6487 C CA . ASP A 1 823 ? -6.893 12.646 -34.477 1.00 90.75 823 ASP A CA 1
ATOM 6488 C C . ASP A 1 823 ? -5.671 13.109 -33.650 1.00 90.75 823 ASP A C 1
ATOM 6490 O O . ASP A 1 823 ? -4.525 12.857 -34.028 1.00 90.75 823 ASP A O 1
ATOM 6494 N N . SER A 1 824 ? -5.917 13.794 -32.530 1.00 93.38 824 SER A N 1
ATOM 6495 C CA . SER A 1 824 ? -4.940 14.477 -31.688 1.00 93.38 824 SER A CA 1
ATOM 6496 C C . SER A 1 824 ? -5.545 14.805 -30.322 1.00 93.38 824 SER A C 1
ATOM 6498 O O . SER A 1 824 ? -6.756 15.010 -30.186 1.00 93.38 824 SER A O 1
ATOM 6500 N N . THR A 1 825 ? -4.688 14.849 -29.306 1.00 96.62 825 THR A N 1
ATOM 6501 C CA . THR A 1 825 ? -5.043 15.188 -27.923 1.00 96.62 825 THR A CA 1
ATOM 6502 C C . THR A 1 825 ? -3.995 16.116 -27.314 1.00 96.62 825 THR A C 1
ATOM 6504 O O . THR A 1 825 ? -2.918 16.311 -27.887 1.00 96.62 825 THR A O 1
ATOM 6507 N N . VAL A 1 826 ? -4.309 16.701 -26.158 1.00 97.81 826 VAL A N 1
ATOM 6508 C CA . VAL A 1 826 ? -3.339 17.403 -25.312 1.00 97.81 826 VAL A CA 1
ATOM 6509 C C . VAL A 1 826 ? -3.066 16.559 -24.078 1.00 97.81 826 VAL A C 1
ATOM 6511 O O . VAL A 1 826 ? -3.992 16.117 -23.400 1.00 97.81 826 VAL A O 1
ATOM 6514 N N . ARG A 1 827 ? -1.781 16.345 -23.797 1.00 98.25 827 ARG A N 1
ATOM 6515 C CA . ARG A 1 827 ? -1.297 15.527 -22.692 1.00 98.25 827 ARG A CA 1
ATOM 6516 C C . ARG A 1 827 ? -0.503 16.377 -21.708 1.00 98.25 827 ARG A C 1
ATOM 6518 O O . ARG A 1 827 ? 0.567 16.881 -22.052 1.00 98.25 827 ARG A O 1
ATOM 6525 N N . ALA A 1 828 ? -1.009 16.453 -20.483 1.00 98.31 828 ALA A N 1
ATOM 6526 C CA . ALA A 1 828 ? -0.291 16.924 -19.308 1.00 98.31 828 ALA A CA 1
ATOM 6527 C C . ALA A 1 828 ? 0.169 15.702 -18.502 1.00 98.31 828 ALA A C 1
ATOM 6529 O O . ALA A 1 828 ? -0.638 14.983 -17.920 1.00 98.31 828 ALA A O 1
ATOM 6530 N N . SER A 1 829 ? 1.467 15.430 -18.506 1.00 98.12 829 SER A N 1
ATOM 6531 C CA . SER A 1 829 ? 2.077 14.300 -17.800 1.00 98.12 829 SER A CA 1
ATOM 6532 C C . SER A 1 829 ? 3.011 14.789 -16.706 1.00 98.12 829 SER A C 1
ATOM 6534 O O . SER A 1 829 ? 3.986 15.489 -16.997 1.00 98.12 829 SER A O 1
ATOM 6536 N N . LEU A 1 830 ? 2.704 14.400 -15.476 1.00 97.94 830 LEU A N 1
ATOM 6537 C CA . LEU A 1 830 ? 3.377 14.832 -14.265 1.00 97.94 830 LEU A CA 1
ATOM 6538 C C . LEU A 1 830 ? 4.466 13.834 -13.851 1.00 97.94 830 LEU A C 1
ATOM 6540 O O . LEU A 1 830 ? 4.540 12.712 -14.351 1.00 97.94 830 LEU A O 1
ATOM 6544 N N . ALA A 1 831 ? 5.320 14.274 -12.937 1.00 96.25 831 ALA A N 1
ATOM 6545 C CA . ALA A 1 831 ? 6.224 13.459 -12.139 1.00 96.25 831 ALA A CA 1
ATOM 6546 C C . ALA A 1 831 ? 6.233 13.996 -10.699 1.00 96.25 831 ALA A C 1
ATOM 6548 O O . ALA A 1 831 ? 5.704 15.077 -10.427 1.00 96.25 831 ALA A O 1
ATOM 6549 N N . PHE A 1 832 ? 6.886 13.289 -9.784 1.00 94.31 832 PHE A N 1
ATOM 6550 C CA . PHE A 1 832 ? 6.920 13.632 -8.363 1.00 94.31 832 PHE A CA 1
ATOM 6551 C C . PHE A 1 832 ? 7.4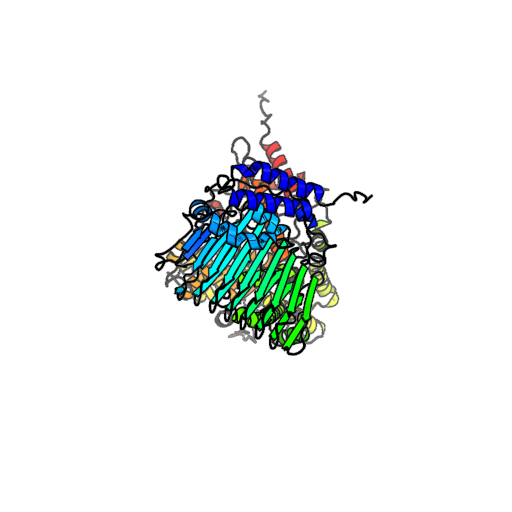98 15.023 -8.045 1.00 94.31 832 PHE A C 1
ATOM 6553 O O . PHE A 1 832 ? 7.296 15.523 -6.946 1.00 94.31 832 PHE A O 1
ATOM 6560 N N . TYR A 1 833 ? 8.209 15.678 -8.971 1.00 96.31 833 TYR A N 1
ATOM 6561 C CA . TYR A 1 833 ? 8.681 17.057 -8.787 1.00 96.31 833 TYR A CA 1
ATOM 6562 C C . TYR A 1 833 ? 7.607 18.122 -9.059 1.00 96.31 833 TYR A C 1
ATOM 6564 O O . TYR A 1 833 ? 7.859 19.305 -8.823 1.00 96.31 833 TYR A O 1
ATOM 6572 N N . ASN A 1 834 ? 6.446 17.749 -9.606 1.00 97.88 834 ASN A N 1
ATOM 6573 C CA . ASN A 1 834 ? 5.382 18.697 -9.930 1.00 97.88 834 ASN A CA 1
ATOM 6574 C C . ASN A 1 834 ? 4.559 19.070 -8.697 1.00 97.88 834 ASN A C 1
ATOM 6576 O O . ASN A 1 834 ? 4.594 18.361 -7.700 1.00 97.88 834 ASN A O 1
ATOM 6580 N N . THR A 1 835 ? 3.816 20.179 -8.751 1.00 97.25 835 THR A N 1
ATOM 6581 C CA . THR A 1 835 ? 3.034 20.659 -7.597 1.00 97.25 835 THR A CA 1
ATOM 6582 C C . THR A 1 835 ? 1.569 20.949 -7.928 1.00 97.25 835 THR A C 1
ATOM 6584 O O . THR A 1 835 ? 1.173 21.014 -9.092 1.00 97.25 835 THR A O 1
ATOM 6587 N N . LYS A 1 836 ? 0.738 21.147 -6.894 1.00 96.50 836 LYS A N 1
ATOM 6588 C CA . LYS A 1 836 ? -0.668 21.548 -7.075 1.00 96.50 836 LYS A CA 1
ATOM 6589 C C . LYS A 1 836 ? -0.786 22.927 -7.722 1.00 96.50 836 LYS A C 1
ATOM 6591 O O . LYS A 1 836 ? -1.602 23.109 -8.613 1.00 96.50 836 LYS A O 1
ATOM 6596 N N . GLU A 1 837 ? 0.099 23.852 -7.369 1.00 96.88 837 GLU A N 1
ATOM 6597 C CA . GLU A 1 837 ? 0.138 25.199 -7.946 1.00 96.88 837 GLU A CA 1
ATOM 6598 C C . GLU A 1 837 ? 0.470 25.170 -9.448 1.00 96.88 837 GLU A C 1
ATOM 6600 O O . GLU A 1 837 ? 0.035 26.026 -10.217 1.00 96.88 837 GLU A O 1
ATOM 6605 N N . GLU A 1 838 ? 1.244 24.178 -9.895 1.00 97.56 838 GLU A N 1
ATOM 6606 C CA . GLU A 1 838 ? 1.510 23.949 -11.317 1.00 97.56 838 GLU A CA 1
ATOM 6607 C C . GLU A 1 838 ? 0.272 23.428 -12.061 1.00 97.56 838 GLU A C 1
ATOM 6609 O O . GLU A 1 838 ? 0.027 23.831 -13.201 1.00 97.56 838 GLU A O 1
ATOM 6614 N N . ILE A 1 839 ? -0.546 22.599 -11.405 1.00 98.25 839 ILE A N 1
ATOM 6615 C CA . ILE A 1 839 ? -1.859 22.186 -11.917 1.00 98.25 839 ILE A CA 1
ATOM 6616 C C . ILE A 1 839 ? -2.796 23.398 -11.981 1.00 98.25 839 ILE A C 1
ATOM 6618 O O . ILE A 1 839 ? -3.443 23.608 -13.003 1.00 98.25 839 ILE A O 1
ATOM 6622 N N . ASP A 1 840 ? -2.818 24.256 -10.962 1.00 97.75 840 ASP A N 1
ATOM 6623 C CA . ASP A 1 840 ? -3.650 25.468 -10.959 1.00 97.75 840 ASP A CA 1
ATOM 6624 C C . ASP A 1 840 ? -3.308 26.397 -12.134 1.00 97.75 840 ASP A C 1
ATOM 6626 O O . ASP A 1 840 ? -4.203 26.948 -12.781 1.00 97.75 840 ASP A O 1
ATOM 6630 N N . LYS A 1 841 ? -2.019 26.520 -12.477 1.00 96.94 841 LYS A N 1
ATOM 6631 C CA . LYS A 1 841 ? -1.569 27.257 -13.668 1.00 96.94 841 LYS A CA 1
ATOM 6632 C C . LYS A 1 841 ? -2.025 26.610 -14.972 1.00 96.94 841 LYS A C 1
ATOM 6634 O O . LYS A 1 841 ? -2.424 27.335 -15.882 1.00 96.94 841 LYS A O 1
ATOM 6639 N N . LEU A 1 842 ? -2.007 25.278 -15.074 1.00 97.88 842 LEU A N 1
ATOM 6640 C CA . LEU A 1 842 ? -2.598 24.575 -16.219 1.00 97.88 842 LEU A CA 1
ATOM 6641 C C . LEU A 1 842 ? -4.080 24.949 -16.357 1.00 97.88 842 LEU A C 1
ATOM 6643 O O . LEU A 1 842 ? -4.504 25.372 -17.428 1.00 97.88 842 LEU A O 1
ATOM 6647 N N . ILE A 1 843 ? -4.851 24.870 -15.271 1.00 98.00 843 ILE A N 1
ATOM 6648 C CA . ILE A 1 843 ? -6.282 25.210 -15.269 1.00 98.00 843 ILE A CA 1
ATOM 6649 C C . ILE A 1 843 ? -6.510 26.679 -15.642 1.00 98.00 843 ILE A C 1
ATOM 6651 O O . ILE A 1 843 ? -7.407 26.984 -16.429 1.00 98.00 843 ILE A O 1
ATOM 6655 N N . GLN A 1 844 ? -5.691 27.595 -15.123 1.00 96.56 844 GLN A N 1
ATOM 6656 C CA . GLN A 1 844 ? -5.731 29.008 -15.492 1.00 96.56 844 GLN A CA 1
ATOM 6657 C C . GLN A 1 844 ? -5.506 29.200 -16.996 1.00 96.56 844 GLN A C 1
ATOM 6659 O O . GLN A 1 844 ? -6.288 29.892 -17.648 1.00 96.56 844 GLN A O 1
ATOM 6664 N N . GLY A 1 845 ? -4.469 28.579 -17.556 1.00 95.75 845 GLY A N 1
ATOM 6665 C CA . GLY A 1 845 ? -4.162 28.689 -18.978 1.00 95.75 845 GLY A CA 1
ATOM 6666 C C . GLY A 1 845 ? -5.251 28.089 -19.874 1.00 95.75 845 GLY A C 1
ATOM 6667 O O . GLY A 1 845 ? -5.599 28.682 -20.893 1.00 95.75 845 GLY A O 1
ATOM 6668 N N . LEU A 1 846 ? -5.870 26.977 -19.460 1.00 96.44 846 LEU A N 1
ATOM 6669 C CA . LEU A 1 846 ? -7.021 26.399 -20.162 1.00 96.44 846 LEU A CA 1
ATOM 6670 C C . LEU A 1 846 ? -8.227 27.350 -20.165 1.00 96.44 846 LEU A C 1
ATOM 6672 O O . LEU A 1 846 ? -8.861 27.522 -21.203 1.00 96.44 846 LEU A O 1
ATOM 6676 N N . LYS A 1 847 ? -8.515 28.028 -19.045 1.00 95.00 847 LYS A N 1
ATOM 6677 C CA . LYS A 1 847 ? -9.577 29.050 -18.974 1.00 95.00 847 LYS A CA 1
ATOM 6678 C C . LYS A 1 847 ? -9.292 30.244 -19.891 1.00 95.00 847 LYS A C 1
ATOM 6680 O O . LYS A 1 847 ? -10.214 30.745 -20.532 1.00 95.00 847 LYS A O 1
ATOM 6685 N N . ILE A 1 848 ? -8.033 30.682 -19.985 1.00 94.38 848 ILE A N 1
ATOM 6686 C CA . ILE A 1 848 ? -7.628 31.748 -20.916 1.00 94.38 848 ILE A CA 1
ATOM 6687 C C . ILE A 1 848 ? -7.882 31.307 -22.359 1.00 94.38 848 ILE A C 1
ATOM 6689 O O . ILE A 1 848 ? -8.552 32.024 -23.101 1.00 94.38 848 ILE A O 1
ATOM 6693 N N . ALA A 1 849 ? -7.437 30.108 -22.739 1.00 93.44 849 ALA A N 1
ATOM 6694 C CA . ALA A 1 849 ? -7.690 29.565 -24.071 1.00 93.44 849 ALA A CA 1
ATOM 6695 C C . ALA A 1 849 ? -9.193 29.512 -24.390 1.00 93.44 849 ALA A C 1
ATOM 6697 O O . ALA A 1 849 ? -9.619 30.017 -25.425 1.00 93.44 849 ALA A O 1
ATOM 6698 N N . GLN A 1 850 ? -10.023 29.009 -23.471 1.00 91.25 850 GLN A N 1
ATOM 6699 C CA . GLN A 1 850 ? -11.478 29.021 -23.642 1.00 91.25 850 GLN A CA 1
ATOM 6700 C C . GLN A 1 850 ? -12.036 30.431 -23.831 1.00 91.25 850 GLN A C 1
ATOM 6702 O O . GLN A 1 850 ? -12.914 30.616 -24.661 1.00 91.25 850 GLN A O 1
ATOM 6707 N N . SER A 1 851 ? -11.536 31.434 -23.107 1.00 91.19 851 SER A N 1
ATOM 6708 C CA . SER A 1 851 ? -11.996 32.817 -23.287 1.00 91.19 851 SER A CA 1
ATOM 6709 C C . SER A 1 851 ? -11.692 33.373 -24.684 1.00 91.19 851 SER A C 1
ATOM 6711 O O . SER A 1 851 ? -12.519 34.093 -25.236 1.00 91.19 851 SER A O 1
ATOM 6713 N N . ILE A 1 852 ? -10.555 32.986 -25.275 1.00 92.38 852 ILE A N 1
ATOM 6714 C CA . ILE A 1 852 ? -10.138 33.401 -26.620 1.00 92.38 852 ILE A CA 1
ATOM 6715 C C . ILE A 1 852 ? -11.034 32.750 -27.679 1.00 92.38 852 ILE A C 1
ATOM 6717 O O . ILE A 1 852 ? -11.547 33.443 -28.552 1.00 92.38 852 ILE A O 1
ATOM 6721 N N . PHE A 1 853 ? -11.265 31.439 -27.581 1.00 89.81 853 PHE A N 1
ATOM 6722 C CA . PHE A 1 853 ? -12.046 30.691 -28.574 1.00 89.81 853 PHE A CA 1
ATOM 6723 C C . PHE A 1 853 ? -13.569 30.817 -28.402 1.00 89.81 853 PHE A C 1
ATOM 6725 O O . PHE A 1 853 ? -14.303 30.661 -29.370 1.00 89.81 853 PHE A O 1
ATOM 6732 N N . ASN A 1 854 ? -14.059 31.153 -27.204 1.00 86.31 854 ASN A N 1
ATOM 6733 C CA . ASN A 1 854 ? -15.486 31.397 -26.952 1.00 86.31 854 ASN A CA 1
ATOM 6734 C C . ASN A 1 854 ? -15.916 32.845 -27.239 1.00 86.31 854 ASN A C 1
ATOM 6736 O O . ASN A 1 854 ? -17.110 33.151 -27.136 1.00 86.31 854 ASN A O 1
ATOM 6740 N N . ALA A 1 855 ? -14.977 33.751 -27.535 1.00 77.69 855 ALA A N 1
ATOM 6741 C CA . ALA A 1 855 ? -15.303 35.127 -27.880 1.00 77.69 855 ALA A CA 1
ATOM 6742 C C . ALA A 1 855 ? -16.096 35.161 -29.204 1.00 77.69 855 ALA A C 1
ATOM 6744 O O . ALA A 1 855 ? -15.719 34.486 -30.163 1.00 77.69 855 ALA A O 1
ATOM 6745 N N . PRO A 1 856 ? -17.199 35.927 -29.299 1.00 60.34 856 PRO A N 1
ATOM 6746 C CA . PRO A 1 856 ? -17.931 36.051 -30.553 1.00 60.34 856 PRO A CA 1
ATOM 6747 C C . PRO A 1 856 ? -17.014 36.671 -31.611 1.00 60.34 856 PRO A C 1
ATOM 6749 O O . PRO A 1 856 ? -16.438 37.731 -31.373 1.00 60.34 856 PRO A O 1
ATOM 6752 N N . ASN A 1 857 ? -16.893 36.022 -32.776 1.00 51.66 857 ASN A N 1
ATOM 6753 C CA . ASN A 1 857 ? -16.156 36.546 -33.926 1.00 51.66 857 ASN A CA 1
ATOM 6754 C C . ASN A 1 857 ? -16.645 37.964 -34.267 1.00 51.66 857 ASN A C 1
ATOM 6756 O O . ASN A 1 857 ? -17.626 38.143 -34.989 1.00 51.66 857 ASN A O 1
ATOM 6760 N N . THR A 1 858 ? -15.947 38.998 -33.797 1.00 42.03 858 THR A N 1
ATOM 6761 C CA . THR A 1 858 ? -16.050 40.347 -34.355 1.00 42.03 858 THR A CA 1
ATOM 6762 C C . THR A 1 858 ? -15.296 40.361 -35.676 1.00 42.03 858 THR A C 1
ATOM 6764 O O . THR A 1 858 ? -14.178 40.855 -35.785 1.00 42.03 858 THR A O 1
ATOM 6767 N N . THR A 1 859 ? -15.893 39.758 -36.697 1.00 41.28 859 THR A N 1
ATOM 6768 C CA . THR A 1 859 ? -15.515 39.995 -38.090 1.00 41.28 859 THR A CA 1
ATOM 6769 C C . THR A 1 859 ? -16.758 39.870 -38.955 1.00 41.28 859 THR A C 1
ATOM 6771 O O . THR A 1 859 ? -17.035 38.853 -39.581 1.00 41.28 859 THR A O 1
ATOM 6774 N N . SER A 1 860 ? -17.529 40.953 -38.983 1.00 35.81 860 SER A N 1
ATOM 6775 C CA . SER A 1 860 ? -18.454 41.235 -40.069 1.00 35.81 860 SER A CA 1
ATOM 6776 C C . SER A 1 860 ? -18.144 42.624 -40.620 1.00 35.81 860 SER A C 1
ATOM 6778 O O . SER A 1 860 ? -18.165 43.599 -39.872 1.00 35.81 860 SER A O 1
ATOM 6780 N N . VAL A 1 861 ? -17.969 42.676 -41.942 1.00 36.78 861 VAL A N 1
ATOM 6781 C CA . VAL A 1 861 ? -18.044 43.854 -42.821 1.00 36.78 861 VAL A CA 1
ATOM 6782 C C . VAL A 1 861 ? -16.774 44.714 -42.948 1.00 36.78 861 VAL A C 1
ATOM 6784 O O . VAL A 1 861 ? -16.629 45.746 -42.307 1.00 36.78 861 VAL A O 1
ATOM 6787 N N . ILE A 1 862 ? -15.934 44.374 -43.932 1.00 35.44 862 ILE A N 1
ATOM 6788 C CA . ILE A 1 862 ? -15.544 45.362 -44.951 1.00 35.44 862 ILE A CA 1
ATOM 6789 C C . ILE A 1 862 ? -15.945 44.769 -46.303 1.00 35.44 862 ILE A C 1
ATOM 6791 O O . ILE A 1 862 ? -15.304 43.864 -46.830 1.00 35.44 862 ILE A O 1
ATOM 6795 N N . SER A 1 863 ? -17.084 45.235 -46.808 1.00 36.66 863 SER A N 1
ATOM 6796 C CA . SER A 1 863 ? -17.543 45.038 -48.178 1.00 36.66 863 SER A CA 1
ATOM 6797 C C . SER A 1 863 ? -16.702 45.868 -49.151 1.00 36.66 863 SER A C 1
ATOM 6799 O O . SER A 1 863 ? -16.293 46.978 -48.818 1.00 36.66 863 SER A O 1
ATOM 6801 N N . HIS A 1 864 ? -16.514 45.322 -50.351 1.00 37.00 864 HIS A N 1
ATOM 6802 C CA . HIS A 1 864 ? -15.988 45.956 -51.560 1.00 37.00 864 HIS A CA 1
ATOM 6803 C C . HIS A 1 864 ? -16.231 47.469 -51.703 1.00 37.00 864 HIS A C 1
ATOM 6805 O O . HIS A 1 864 ? -17.368 47.932 -51.590 1.00 37.00 864 HIS A O 1
ATOM 6811 N N . VAL A 1 865 ? -15.177 48.170 -52.131 1.00 35.06 865 VAL A N 1
ATOM 6812 C CA . VAL A 1 865 ? -15.205 48.971 -53.366 1.00 35.06 865 VAL A CA 1
ATOM 6813 C C . VAL A 1 865 ? -14.113 48.439 -54.279 1.00 35.06 865 VAL A C 1
ATOM 6815 O O . VAL A 1 865 ? -13.004 48.191 -53.752 1.00 35.06 865 VAL A O 1
#

Secondary structure (DSSP, 8-state):
-------TTHHHHHHHHHHHHHHGGGSTTTT-HHHHHHHHHHHHHHHHH-S--TTSGGGTT---HHHHHS--B-PPP------TTSGGG---SEEEEEETTEEEEEEEEE--PPTT-EEEEHHHHHHH-HHHHHHHHGGGGG---HHHHHHHHT--B-EEEEE-TT-B-SSPEEEEEE---TTBEEEEEEEEEE-TT-EEEEEEEEE-SSSS----EEEEEEEEEE-TT-EEEEEEEEE--TT-EEEEEEEEEE-TT-EEEEEEEEEE-SEEEEEEEEEE-STT-EEEEEEEEEE-TT-EEEEEEEEEE-STT-EEEEEEEEEE-TT-EEEEEEEEEE-TT-TT-EEEEEEEEEE-SSS-EEEEEEEEEE--SS-EEEEEEEEE---HHHHHHHHTTT--HHHHHHHHHHHHHHHHHTT-HHHHT-HHHHHHHHHHHHHTT-----HHHHHHT-GGGG-EETTEE-EE-BTTT-----HHHHHHHHHIIIII----SS--SHHHHHHHHHHHHHHHHHHHHTT-S-GGGEEEESSHHHHHHHHIIIIIHHH--TT-EEEEETT--GGGTHHHHHHHHHH--EEEEE-B-TTS-B-HHHHHHH--TTEEEEEEESB-TTT-BB--HHHHHHHHHTTT--EEEE-TTHHHHS---HHHHT-SEEEEEGGGTTSPTT-EEEEE-HHHHHHSPPSS-SSSSEEEE-SS-EEEPPTTGGG--SS--HHHHHHHHHHHHHHHHS-HHHHHHHHHHHHHHHHHHHHTSTTEEES---SSB-SEEEEEEB-TTSPBPPHHHHHHHHHHHH-EE-EEE-TT-HHHHHHTT-S-EEEEE--TT--HHHHHHHHHHHHHHHHHHTS----------

Radius of gyration: 34.92 Å; chains: 1; bounding box: 89×78×107 Å

pLDDT: mean 91.0, std 12.23, range [28.19, 98.94]

Sequence (865 aa):
MLTTALNPNASAIAHYLNEYQRAEKRLPGYTHESLTSLQKTALAHFSNLGFPTRKHADWKYTPLTSFLQTPFSINPYNDNEALSTVLEETSSAYRLVFLNGHFSQSLSTISALPDQFIISDLTTQIKNNPERLVNYCRASLEQTNSFIHLNTAFIQDGAYIYLPANTALTSSIELIFINSGEQQFIPIRNLIIAEENSRAVIIEKYISLQENANTYFSNTVTECILSTQSHIEHYKLIEESETSTHIGNLCVTQQANSQFFSYSIALKGGLVRSDTQVKLCQAHAQCHLKGLYQATAKQHIAHHTVIDHISPYTSSKEFYKGIVADKSSAAFNGKVIVRPQAIKSTAEQLNKNLLLSRDAEVNTKPQLEIFVDDIQCTHGASIGQLDENALFYLRARGVNASEARQLLIKAFIQDIIQQMPLLRSHALLSRSLSDLLESQHKKPFDVQKIRQDFPIFQEKIQGKPLVYLDSAASMQKPHCVIERMRDFYRQEYSNVHRGIHHLSEQATDVFEKSREKVQQFINAKYFSEIILVRGTTEAINLVAQTYGRQQIKAGDEIIITHMEHHANIVPWQLLCQETGAQLKVIPINDAGELILEEYKKLLSNKTKLVALCHISNTLGTINPIKKIIDLAHANNTPVLIDGAQAVAHQKVDVQALDCDFYCFSGHKMFAPTGIGVLYGKQHLLEAMPPYQGGGSMITKVSLEKSNYREPPYKFEAGTPHIAGVIGLGAAIDYLNQLDFSAAQAYEQALLTYATEQLTQLPGIRLIGTAQEKTAILNFVIHDNQGQRIHGHDLSDILNSEVGVAVRAGQHCTMPLLQRFNVDSTVRASLAFYNTKEEIDKLIQGLKIAQSIFNAPNTTSVISHV